Protein AF-0000000076571514 (afdb_homodimer)

Foldseek 3Di:
DDPLVVLVVLLVVLVVVDPFLVSSLVSSCVVPVCLLQDQAFAPVQDDPPDPPPVPPPRCLPRVSLVDPDPSSQWHPWAWQDDDLFWTWTWTQGRVHLFIWIKIKGDAPVRHDVPDDGSQLLVVQQCVVQVPDDDPQAWHWDDWDDDPRMIMTTTHDALQAFQVCQQPVPDSDPDAVPPPPPPCPPDDDPPPVPPPPPVPVQGDAFDPQLLLQLLVSVLVRLCCQCQVPQKFLLADARNQKGKHFAPPPNLRNDRDPVSSVVVNVVLSVLRRDPHVPRMHIHGHRSSLMDHQQPDDDDPSRYDLLQAEQQPQVDHSNLNRSLSRLSSVLVRSCVNLRHDDHPVQSVCCHVPVAGDDCPSPDPLCCCSSRPPSRPLSNVVSVCSPVDCVSPNPVCVVCVSVVSPPVVD/DDPLVVLVVLLVVLVVVDPALVSSLVSSCVVPVCLLQDQAFAPVQDDPPDPCPVPPPRCLPRVSLVDPDPSSQWHPWAWQDDDLFWTWTWTQGRVHLFIWIKIKGDAPVRDDVPDPGSQLLVVQQCVVQVPDDDPQAWHWDDWDDDPRMIMTTTHDALQAFQVCQQPVPDSDPDAVPPPPPPCPPDDDPPPVPPPPPVPVQGDAFDPQLLLQLLVSVLVRLCCQCQVPQKFLLADARNQKGKHFPPPVNLRNDRDPVSSVVVNVVLSVLRRDPHVPRMHIHGHRSSLMDHQQPDDDDPSRYDLLQAEQQPQPDHSNLNRSLSRLSSVLVRSCVNLRHDDHPVQSVCCHVVVAGDDCPSPDPLCCCSSRPVSNPLSNVVSVCSPVDCVSPNPVCVVCVSVVSPPVVD

Structure (mmCIF, N/CA/C/O backbone):
data_AF-0000000076571514-model_v1
#
loop_
_entity.id
_entity.type
_entity.pdbx_description
1 polymer 'Protein kinase domain-containing protein'
#
loop_
_atom_site.group_PDB
_atom_site.id
_atom_site.type_symbol
_atom_site.label_atom_id
_atom_site.label_alt_id
_atom_site.label_comp_id
_atom_site.label_asym_id
_atom_site.label_entity_id
_atom_site.label_seq_id
_atom_site.pdbx_PDB_ins_code
_atom_site.Cartn_x
_atom_site.Cartn_y
_atom_site.Cartn_z
_atom_site.occupancy
_atom_site.B_iso_or_equiv
_atom_site.auth_seq_id
_atom_site.auth_comp_id
_atom_site.auth_asym_id
_atom_site.auth_atom_id
_atom_site.pdbx_PDB_model_num
ATOM 1 N N . MET A 1 1 ? -34.25 -0.589 -26.609 1 27.48 1 MET A N 1
ATOM 2 C CA . MET A 1 1 ? -32.812 -0.381 -26.594 1 27.48 1 MET A CA 1
ATOM 3 C C . MET A 1 1 ? -32.25 -0.676 -25.219 1 27.48 1 MET A C 1
ATOM 5 O O . MET A 1 1 ? -32.688 -0.116 -24.219 1 27.48 1 MET A O 1
ATOM 9 N N . SER A 1 2 ? -31.656 -1.747 -25.094 1 34.41 2 SER A N 1
ATOM 10 C CA . SER A 1 2 ? -31.25 -2.209 -23.781 1 34.41 2 SER A CA 1
ATOM 11 C C . SER A 1 2 ? -30.234 -1.254 -23.141 1 34.41 2 SER A C 1
ATOM 13 O O . SER A 1 2 ? -29.578 -0.482 -23.844 1 34.41 2 SER A O 1
ATOM 15 N N . LEU A 1 3 ? -30.328 -1.169 -21.859 1 40.06 3 LEU A N 1
ATOM 16 C CA . LEU A 1 3 ? -29.453 -0.276 -21.125 1 40.06 3 LEU A CA 1
ATOM 17 C C . LEU A 1 3 ? -28.016 -0.362 -21.656 1 40.06 3 LEU A C 1
ATOM 19 O O . LEU A 1 3 ? -27.328 0.652 -21.734 1 40.06 3 LEU A O 1
ATOM 23 N N . ASP A 1 4 ? -27.734 -1.511 -22.078 1 45.38 4 ASP A N 1
ATOM 24 C CA . ASP A 1 4 ? -26.406 -1.783 -22.594 1 45.38 4 ASP A CA 1
ATOM 25 C C . ASP A 1 4 ? -26.172 -1.08 -23.922 1 45.38 4 ASP A C 1
ATOM 27 O O . ASP A 1 4 ? -25.094 -0.529 -24.156 1 45.38 4 ASP A O 1
ATOM 31 N N . GLU A 1 5 ? -27.188 -1.174 -24.75 1 44.91 5 GLU A N 1
ATOM 32 C CA . GLU A 1 5 ? -27.109 -0.557 -26.078 1 44.91 5 GLU A CA 1
ATOM 33 C C . GLU A 1 5 ? -27.062 0.965 -25.969 1 44.91 5 GLU A C 1
ATOM 35 O O . GLU A 1 5 ? -26.312 1.618 -26.703 1 44.91 5 GLU A O 1
ATOM 40 N N . PHE A 1 6 ? -27.938 1.432 -25.156 1 40.62 6 PHE A N 1
ATOM 41 C CA . PHE A 1 6 ? -27.969 2.873 -24.953 1 40.62 6 PHE A CA 1
ATOM 42 C C . PHE A 1 6 ? -26.625 3.369 -24.422 1 40.62 6 PHE A C 1
ATOM 44 O O . PHE A 1 6 ? -26.109 4.398 -24.875 1 40.62 6 PHE A O 1
ATOM 51 N N . ASN A 1 7 ? -26.094 2.564 -23.578 1 49.84 7 ASN A N 1
ATOM 52 C CA . ASN A 1 7 ? -24.844 2.961 -22.969 1 49.84 7 ASN A CA 1
ATOM 53 C C . ASN A 1 7 ? -23.703 2.963 -23.984 1 49.84 7 ASN A C 1
ATOM 55 O O . ASN A 1 7 ? -22.859 3.869 -23.969 1 49.84 7 ASN A O 1
ATOM 59 N N . GLU A 1 8 ? -23.922 2.07 -24.922 1 48.97 8 GLU A N 1
ATOM 60 C CA . GLU A 1 8 ? -22.859 2.006 -25.922 1 48.97 8 GLU A CA 1
ATOM 61 C C . GLU A 1 8 ? -22.953 3.166 -26.906 1 48.97 8 GLU A C 1
ATOM 63 O O . GLU A 1 8 ? -21.938 3.734 -27.297 1 48.97 8 GLU A O 1
ATOM 68 N N . LYS A 1 9 ? -24.188 3.414 -27.406 1 47.12 9 LYS A N 1
ATOM 69 C CA . LYS A 1 9 ? -24.375 4.52 -28.344 1 47.12 9 LYS A CA 1
ATOM 70 C C . LYS A 1 9 ? -23.984 5.852 -27.703 1 47.12 9 LYS A C 1
ATOM 72 O O . LYS A 1 9 ? -23.344 6.684 -28.344 1 47.12 9 LYS A O 1
ATOM 77 N N . ALA A 1 10 ? -24.5 5.988 -26.547 1 46.34 10 ALA A N 1
ATOM 78 C CA . ALA A 1 10 ? -24.172 7.219 -25.828 1 46.34 10 ALA A CA 1
ATOM 79 C C . ALA A 1 10 ? -22.672 7.32 -25.594 1 46.34 10 ALA A C 1
ATOM 81 O O . ALA A 1 10 ? -22.078 8.391 -25.75 1 46.34 10 ALA A O 1
ATOM 82 N N . PHE A 1 11 ? -22.141 6.207 -25.375 1 45.91 11 PHE A N 1
ATOM 83 C CA . PHE A 1 11 ? -20.688 6.199 -25.172 1 45.91 11 PHE A CA 1
ATOM 84 C C . PHE A 1 11 ? -19.969 6.602 -26.453 1 45.91 11 PHE A C 1
ATOM 86 O O . PHE A 1 11 ? -19.031 7.414 -26.422 1 45.91 11 PHE A O 1
ATOM 93 N N . SER A 1 12 ? -20.375 5.945 -27.438 1 47.66 12 SER A N 1
ATOM 94 C CA . SER A 1 12 ? -19.734 6.258 -28.719 1 47.66 12 SER A CA 1
ATOM 95 C C . SER A 1 12 ? -19.906 7.734 -29.062 1 47.66 12 SER A C 1
ATOM 97 O O . SER A 1 12 ? -18.953 8.383 -29.5 1 47.66 12 SER A O 1
ATOM 99 N N . ALA A 1 13 ? -21.078 8.188 -28.891 1 43.62 13 ALA A N 1
ATOM 100 C CA . ALA A 1 13 ? -21.359 9.586 -29.219 1 43.62 13 ALA A CA 1
ATOM 101 C C . ALA A 1 13 ? -20.547 10.523 -28.328 1 43.62 13 ALA A C 1
ATOM 103 O O . ALA A 1 13 ? -19.969 11.508 -28.797 1 43.62 13 ALA A O 1
ATOM 104 N N . ILE A 1 14 ? -20.469 10.195 -27.141 1 43.81 14 ILE A N 1
ATOM 105 C CA . ILE A 1 14 ? -19.781 11.055 -26.188 1 43.81 14 ILE A CA 1
ATOM 106 C C . ILE A 1 14 ? -18.281 10.992 -26.422 1 43.81 14 ILE A C 1
ATOM 108 O O . ILE A 1 14 ? -17.594 12.016 -26.391 1 43.81 14 ILE A O 1
ATOM 112 N N . SER A 1 15 ? -17.828 9.812 -26.703 1 47.56 15 SER A N 1
ATOM 113 C CA . SER A 1 15 ? -16.391 9.641 -26.938 1 47.56 15 SER A CA 1
ATOM 114 C C . SER A 1 15 ? -15.93 10.445 -28.156 1 47.56 15 SER A C 1
ATOM 116 O O . SER A 1 15 ? -14.82 10.977 -28.172 1 47.56 15 SER A O 1
ATOM 118 N N . GLN A 1 16 ? -16.828 10.555 -29.047 1 44.78 16 GLN A N 1
ATOM 119 C CA . GLN A 1 16 ? -16.516 11.312 -30.25 1 44.78 16 GLN A CA 1
ATOM 120 C C . GLN A 1 16 ? -16.516 12.812 -29.969 1 44.78 16 GLN A C 1
ATOM 122 O O . GLN A 1 16 ? -15.867 13.586 -30.688 1 44.78 16 GLN A O 1
ATOM 127 N N . GLN A 1 17 ? -17.25 13.109 -28.938 1 38.81 17 GLN A N 1
ATOM 128 C CA . GLN A 1 17 ? -17.453 14.531 -28.703 1 38.81 17 GLN A CA 1
ATOM 129 C C . GLN A 1 17 ? -16.562 15.031 -27.562 1 38.81 17 GLN A C 1
ATOM 131 O O . GLN A 1 17 ? -16.594 16.219 -27.219 1 38.81 17 GLN A O 1
ATOM 136 N N . THR A 1 18 ? -16.016 14.102 -26.969 1 43.91 18 THR A N 1
ATOM 137 C CA . THR A 1 18 ? -15.266 14.562 -25.812 1 43.91 18 THR A CA 1
ATOM 138 C C . THR A 1 18 ? -13.773 14.281 -25.984 1 43.91 18 THR A C 1
ATOM 140 O O . THR A 1 18 ? -13.398 13.211 -26.484 1 43.91 18 THR A O 1
ATOM 143 N N . VAL A 1 19 ? -13.062 15.25 -25.844 1 45.28 19 VAL A N 1
ATOM 144 C CA . VAL A 1 19 ? -11.609 15.141 -25.953 1 45.28 19 VAL A CA 1
ATOM 145 C C . VAL A 1 19 ? -11.039 14.555 -24.672 1 45.28 19 VAL A C 1
ATOM 147 O O . VAL A 1 19 ? -10.188 13.664 -24.703 1 45.28 19 VAL A O 1
ATOM 150 N N . SER A 1 20 ? -11.68 15.016 -23.562 1 58.53 20 SER A N 1
ATOM 151 C CA . SER A 1 20 ? -11.078 14.633 -22.297 1 58.53 20 SER A CA 1
ATOM 152 C C . SER A 1 20 ? -11.82 13.461 -21.656 1 58.53 20 SER A C 1
ATOM 154 O O . SER A 1 20 ? -13.047 13.359 -21.781 1 58.53 20 SER A O 1
ATOM 156 N N . SER A 1 21 ? -11.078 12.43 -21.297 1 63.69 21 SER A N 1
ATOM 157 C CA . SER A 1 21 ? -11.648 11.305 -20.578 1 63.69 21 SER A CA 1
ATOM 158 C C . SER A 1 21 ? -12.562 11.773 -19.438 1 63.69 21 SER A C 1
ATOM 160 O O . SER A 1 21 ? -13.609 11.18 -19.188 1 63.69 21 SER A O 1
ATOM 162 N N . VAL A 1 22 ? -12.258 12.852 -18.906 1 62.44 22 VAL A N 1
ATOM 163 C CA . VAL A 1 22 ? -13.039 13.398 -17.797 1 62.44 22 VAL A CA 1
ATOM 164 C C . VAL A 1 22 ? -14.406 13.852 -18.312 1 62.44 22 VAL A C 1
ATOM 166 O O . VAL A 1 22 ? -15.438 13.523 -17.734 1 62.44 22 VAL A O 1
ATOM 169 N N . GLU A 1 23 ? -14.414 14.586 -19.375 1 64.75 23 GLU A N 1
ATOM 170 C CA . GLU A 1 23 ? -15.664 15.07 -19.953 1 64.75 23 GLU A CA 1
ATOM 171 C C . GLU A 1 23 ? -16.578 13.914 -20.359 1 64.75 23 GLU A C 1
ATOM 173 O O . GLU A 1 23 ? -17.797 13.977 -20.188 1 64.75 23 GLU A O 1
ATOM 178 N N . ARG A 1 24 ? -15.93 12.922 -20.844 1 65.56 24 ARG A N 1
ATOM 179 C CA . ARG A 1 24 ? -16.688 11.734 -21.25 1 65.56 24 ARG A CA 1
ATOM 180 C C . ARG A 1 24 ? -17.406 11.102 -20.062 1 65.56 24 ARG A C 1
ATOM 182 O O . ARG A 1 24 ? -18.594 10.797 -20.156 1 65.56 24 ARG A O 1
ATOM 189 N N . VAL A 1 25 ? -16.719 10.977 -19.047 1 66.69 25 VAL A N 1
ATOM 190 C CA . VAL A 1 25 ? -17.281 10.352 -17.859 1 66.69 25 VAL A CA 1
ATOM 191 C C . VAL A 1 25 ? -18.391 11.234 -17.297 1 66.69 25 VAL A C 1
ATOM 193 O O . VAL A 1 25 ? -19.453 10.734 -16.891 1 66.69 25 VAL A O 1
ATOM 196 N N . LEU A 1 26 ? -18.156 12.492 -17.312 1 67.88 26 LEU A N 1
ATOM 197 C CA . LEU A 1 26 ? -19.156 13.406 -16.766 1 67.88 26 LEU A CA 1
ATOM 198 C C . LEU A 1 26 ? -20.422 13.398 -17.609 1 67.88 26 LEU A C 1
ATOM 200 O O . LEU A 1 26 ? -21.531 13.469 -17.078 1 67.88 26 LEU A O 1
ATOM 204 N N . ARG A 1 27 ? -20.297 13.344 -18.859 1 66.94 27 ARG A N 1
ATOM 205 C CA . ARG A 1 27 ? -21.453 13.289 -19.75 1 66.94 27 ARG A CA 1
ATOM 206 C C . ARG A 1 27 ? -22.25 12 -19.531 1 66.94 27 ARG A C 1
ATOM 208 O O . ARG A 1 27 ? -23.469 12.008 -19.562 1 66.94 27 ARG A O 1
ATOM 215 N N . TYR A 1 28 ? -21.484 11.039 -19.328 1 66.69 28 TYR A N 1
ATOM 216 C CA . TYR A 1 28 ? -22.141 9.773 -19.047 1 66.69 28 TYR A CA 1
ATOM 217 C C . TYR A 1 28 ? -22.891 9.836 -17.719 1 66.69 28 TYR A C 1
ATOM 219 O O . TYR A 1 28 ? -24 9.289 -17.594 1 66.69 28 TYR A O 1
ATOM 227 N N . ALA A 1 29 ? -22.281 10.383 -16.781 1 70.31 29 ALA A N 1
ATOM 228 C CA . ALA A 1 29 ? -22.891 10.516 -15.461 1 70.31 29 ALA A CA 1
ATOM 229 C C . ALA A 1 29 ? -24.219 11.266 -15.547 1 70.31 29 ALA A C 1
ATOM 231 O O . ALA A 1 29 ? -25.125 11.016 -14.758 1 70.31 29 ALA A O 1
ATOM 232 N N . GLU A 1 30 ? -24.312 12.109 -16.484 1 67.38 30 GLU A N 1
ATOM 233 C CA . GLU A 1 30 ? -25.562 12.859 -16.672 1 67.38 30 GLU A CA 1
ATOM 234 C C . GLU A 1 30 ? -26.656 11.977 -17.266 1 67.38 30 GLU A C 1
ATOM 236 O O . GLU A 1 30 ? -27.828 12.133 -16.922 1 67.38 30 GLU A O 1
ATOM 241 N N . ILE A 1 31 ? -26.234 11.07 -18.062 1 64.81 31 ILE A N 1
ATOM 242 C CA . ILE A 1 31 ? -27.188 10.227 -18.766 1 64.81 31 ILE A CA 1
ATOM 243 C C . ILE A 1 31 ? -27.625 9.07 -17.859 1 64.81 31 ILE A C 1
ATOM 245 O O . ILE A 1 31 ? -28.766 8.617 -17.922 1 64.81 31 ILE A O 1
ATOM 249 N N . TYR A 1 32 ? -26.703 8.578 -17.078 1 68.94 32 TYR A N 1
ATOM 250 C CA . TYR A 1 32 ? -26.969 7.43 -16.219 1 68.94 32 TYR A CA 1
ATOM 251 C C . TYR A 1 32 ? -26.453 7.68 -14.797 1 68.94 32 TYR A C 1
ATOM 253 O O . TYR A 1 32 ? -25.562 6.977 -14.312 1 68.94 32 TYR A O 1
ATOM 261 N N . PRO A 1 33 ? -27.156 8.57 -14.109 1 67.25 33 PRO A N 1
ATOM 262 C CA . PRO A 1 33 ? -26.688 8.969 -12.781 1 67.25 33 PRO A CA 1
ATOM 263 C C . PRO A 1 33 ? -26.734 7.828 -11.773 1 67.25 33 PRO A C 1
ATOM 265 O O . PRO A 1 33 ? -25.875 7.734 -10.898 1 67.25 33 PRO A O 1
ATOM 268 N N . GLU A 1 34 ? -27.641 6.906 -11.953 1 67.75 34 GLU A N 1
ATOM 269 C CA . GLU A 1 34 ? -27.766 5.828 -10.977 1 67.75 34 GLU A CA 1
ATOM 270 C C . GLU A 1 34 ? -26.578 4.875 -11.039 1 67.75 34 GLU A C 1
ATOM 272 O O . GLU A 1 34 ? -26.094 4.418 -10.008 1 67.75 34 GLU A O 1
ATOM 277 N N . GLY A 1 35 ? -26.203 4.617 -12.242 1 67.81 35 GLY A N 1
ATOM 278 C CA . GLY A 1 35 ? -25.062 3.734 -12.391 1 67.81 35 GLY A CA 1
ATOM 279 C C . GLY A 1 35 ? -23.766 4.344 -11.883 1 67.81 35 GLY A C 1
ATOM 280 O O . GLY A 1 35 ? -22.938 3.652 -11.289 1 67.81 35 GLY A O 1
ATOM 281 N N . PHE A 1 36 ? -23.75 5.562 -12.078 1 68.38 36 PHE A N 1
ATOM 282 C CA . PHE A 1 36 ? -22.547 6.27 -11.688 1 68.38 36 PHE A CA 1
ATOM 283 C C . PHE A 1 36 ? -22.453 6.406 -10.172 1 68.38 36 PHE A C 1
ATOM 285 O O . PHE A 1 36 ? -21.359 6.387 -9.602 1 68.38 36 PHE A O 1
ATOM 292 N N . ARG A 1 37 ? -23.641 6.418 -9.57 1 65.81 37 ARG A N 1
ATOM 293 C CA . ARG A 1 37 ? -23.672 6.648 -8.133 1 65.81 37 ARG A CA 1
ATOM 294 C C . ARG A 1 37 ? -23.75 5.328 -7.367 1 65.81 37 ARG A C 1
ATOM 296 O O . ARG A 1 37 ? -23.703 5.316 -6.133 1 65.81 37 ARG A O 1
ATOM 303 N N . ALA A 1 38 ? -23.859 4.285 -8.172 1 70.25 38 ALA A N 1
ATOM 304 C CA . ALA A 1 38 ? -23.953 2.99 -7.504 1 70.25 38 ALA A CA 1
ATOM 305 C C . ALA A 1 38 ? -22.734 2.727 -6.633 1 70.25 38 ALA A C 1
ATOM 307 O O . ALA A 1 38 ? -21.594 3.012 -7.039 1 70.25 38 ALA A O 1
ATOM 308 N N . GLN A 1 39 ? -23.094 2.314 -5.465 1 69.81 39 GLN A N 1
ATOM 309 C CA . GLN A 1 39 ? -22.016 2.078 -4.508 1 69.81 39 GLN A CA 1
ATOM 310 C C . GLN A 1 39 ? -21.281 0.776 -4.816 1 69.81 39 GLN A C 1
ATOM 312 O O . GLN A 1 39 ? -21.891 -0.293 -4.852 1 69.81 39 GLN A O 1
ATOM 317 N N . ALA A 1 40 ? -20.062 0.967 -5.164 1 78.88 40 ALA A N 1
ATOM 318 C CA . ALA A 1 40 ? -19.203 -0.207 -5.344 1 78.88 40 ALA A CA 1
ATOM 319 C C . ALA A 1 40 ? -18.984 -0.931 -4.02 1 78.88 40 ALA A C 1
ATOM 321 O O . ALA A 1 40 ? -18.906 -0.297 -2.965 1 78.88 40 ALA A O 1
ATOM 322 N N . THR A 1 41 ? -19.031 -2.258 -4.066 1 81.94 41 THR A N 1
ATOM 323 C CA . THR A 1 41 ? -18.828 -3.062 -2.867 1 81.94 41 THR A CA 1
ATOM 324 C C . THR A 1 41 ? -17.641 -3.998 -3.037 1 81.94 41 THR A C 1
ATOM 326 O O . THR A 1 41 ? -17.141 -4.184 -4.152 1 81.94 41 THR A O 1
ATOM 329 N N . ASN A 1 42 ? -17.203 -4.383 -1.937 1 87.44 42 ASN A N 1
ATOM 330 C CA . ASN A 1 42 ? -16.203 -5.445 -1.92 1 87.44 42 ASN A CA 1
ATOM 331 C C . ASN A 1 42 ? -16.797 -6.781 -1.498 1 87.44 42 ASN A C 1
ATOM 333 O O . ASN A 1 42 ? -17.359 -6.895 -0.407 1 87.44 42 ASN A O 1
ATOM 337 N N . ARG A 1 43 ? -16.641 -7.73 -2.291 1 84.81 43 ARG A N 1
ATOM 338 C CA . ARG A 1 43 ? -17.359 -8.984 -2.086 1 84.81 43 ARG A CA 1
ATOM 339 C C . ARG A 1 43 ? -16.828 -9.734 -0.874 1 84.81 43 ARG A C 1
ATOM 341 O O . ARG A 1 43 ? -17.5 -10.617 -0.336 1 84.81 43 ARG A O 1
ATOM 348 N N . PHE A 1 44 ? -15.68 -9.5 -0.466 1 86.56 44 PHE A N 1
ATOM 349 C CA . PHE A 1 44 ? -15.086 -10.234 0.65 1 86.56 44 PHE A CA 1
ATOM 350 C C . PHE A 1 44 ? -15.367 -9.523 1.971 1 86.56 44 PHE A C 1
ATOM 352 O O . PHE A 1 44 ? -15.117 -10.078 3.043 1 86.56 44 PHE A O 1
ATOM 359 N N . VAL A 1 45 ? -15.797 -8.328 1.924 1 80.31 45 VAL A N 1
ATOM 360 C CA . VAL A 1 45 ? -16.125 -7.582 3.137 1 80.31 45 VAL A CA 1
ATOM 361 C C . VAL A 1 45 ? -17.625 -7.52 3.324 1 80.31 45 VAL A C 1
ATOM 363 O O . VAL A 1 45 ? -18.125 -7.625 4.445 1 80.31 45 VAL A O 1
ATOM 366 N N . SER A 1 46 ? -18.312 -7.168 2.246 1 69.75 46 SER A N 1
ATOM 367 C CA . SER A 1 46 ? -19.75 -6.949 2.303 1 69.75 46 SER A CA 1
ATOM 368 C C . SER A 1 46 ? -20.5 -8.242 2.623 1 69.75 46 SER A C 1
ATOM 370 O O . SER A 1 46 ? -20.141 -9.312 2.111 1 69.75 46 SER A O 1
ATOM 372 N N . LYS A 1 47 ? -21.031 -8.203 3.951 1 54.59 47 LYS A N 1
ATOM 373 C CA . LYS A 1 47 ? -21.875 -9.312 4.344 1 54.59 47 LYS A CA 1
ATOM 374 C C . LYS A 1 47 ? -22.984 -9.555 3.311 1 54.59 47 LYS A C 1
ATOM 376 O O . LYS A 1 47 ? -23.594 -8.609 2.828 1 54.59 47 LYS A O 1
ATOM 381 N N . SER A 1 48 ? -22.781 -10.609 2.461 1 42.66 48 SER A N 1
ATOM 382 C CA . SER A 1 48 ? -23.922 -10.945 1.604 1 42.66 48 SER A CA 1
ATOM 383 C C . SER A 1 48 ? -25.234 -10.906 2.379 1 42.66 48 SER A C 1
ATOM 385 O O . SER A 1 48 ? -25.391 -11.625 3.365 1 42.66 48 SER A O 1
ATOM 387 N N . SER A 1 49 ? -25.719 -9.734 2.67 1 37.78 49 SER A N 1
ATOM 388 C CA . SER A 1 49 ? -27.047 -9.938 3.258 1 37.78 49 SER A CA 1
ATOM 389 C C . SER A 1 49 ? -27.688 -11.227 2.756 1 37.78 49 SER A C 1
ATOM 391 O O . SER A 1 49 ? -26.984 -12.195 2.465 1 37.78 49 SER A O 1
ATOM 393 N N . ASN A 1 50 ? -29.125 -11.086 2.379 1 31.36 50 ASN A N 1
ATOM 394 C CA . ASN A 1 50 ? -30.156 -12.047 2.037 1 31.36 50 ASN A CA 1
ATOM 395 C C . ASN A 1 50 ? -29.859 -12.766 0.729 1 31.36 50 ASN A C 1
ATOM 397 O O . ASN A 1 50 ? -29.938 -12.18 -0.348 1 31.36 50 ASN A O 1
ATOM 401 N N . GLY A 1 51 ? -29.266 -13.922 0.603 1 34.44 51 GLY A N 1
ATOM 402 C CA . GLY A 1 51 ? -29.297 -15.016 -0.358 1 34.44 51 GLY A CA 1
ATOM 403 C C . GLY A 1 51 ? -29.125 -14.555 -1.792 1 34.44 51 GLY A C 1
ATOM 404 O O . GLY A 1 51 ? -29.281 -15.344 -2.727 1 34.44 51 GLY A O 1
ATOM 405 N N . ILE A 1 52 ? -29.578 -13.352 -2.154 1 34.91 52 ILE A N 1
ATOM 406 C CA . ILE A 1 52 ? -29.641 -13.102 -3.592 1 34.91 52 ILE A CA 1
ATOM 407 C C . ILE A 1 52 ? -28.234 -12.977 -4.168 1 34.91 52 ILE A C 1
ATOM 409 O O . ILE A 1 52 ? -27.5 -12.047 -3.82 1 34.91 52 ILE A O 1
ATOM 413 N N . GLU A 1 53 ? -27.469 -13.969 -4.434 1 39.19 53 GLU A N 1
ATOM 414 C CA . GLU A 1 53 ? -26.359 -14.102 -5.371 1 39.19 53 GLU A CA 1
ATOM 415 C C . GLU A 1 53 ? -26.5 -13.125 -6.535 1 39.19 53 GLU A C 1
ATOM 417 O O . GLU A 1 53 ? -27.281 -13.367 -7.465 1 39.19 53 GLU A O 1
ATOM 422 N N . THR A 1 54 ? -26.844 -11.945 -6.484 1 36.94 54 THR A N 1
ATOM 423 C CA . THR A 1 54 ? -26.953 -11.297 -7.785 1 36.94 54 THR A CA 1
ATOM 424 C C . THR A 1 54 ? -25.688 -11.531 -8.609 1 36.94 54 THR A C 1
ATOM 426 O O . THR A 1 54 ? -24.594 -11.117 -8.219 1 36.94 54 THR A O 1
ATOM 429 N N . ASP A 1 55 ? -25.453 -12.648 -9.273 1 38.06 55 ASP A N 1
ATOM 430 C CA . ASP A 1 55 ? -24.641 -13.039 -10.422 1 38.06 55 ASP A CA 1
ATOM 431 C C . ASP A 1 55 ? -24.359 -11.836 -11.32 1 38.06 55 ASP A C 1
ATOM 433 O O . ASP A 1 55 ? -23.859 -12 -12.438 1 38.06 55 ASP A O 1
ATOM 437 N N . GLU A 1 56 ? -25.109 -10.844 -11.383 1 41.53 56 GLU A N 1
ATOM 438 C CA . GLU A 1 56 ? -24.875 -9.891 -12.461 1 41.53 56 GLU A CA 1
ATOM 439 C C . GLU A 1 56 ? -23.531 -9.203 -12.297 1 41.53 56 GLU A C 1
ATOM 441 O O . GLU A 1 56 ? -23.203 -8.695 -11.227 1 41.53 56 GLU A O 1
ATOM 446 N N . ALA A 1 57 ? -22.531 -9.766 -13.047 1 46.25 57 ALA A N 1
ATOM 447 C CA . ALA A 1 57 ? -21.297 -9 -13.258 1 46.25 57 ALA A CA 1
ATOM 448 C C . ALA A 1 57 ? -21.547 -7.508 -13.047 1 46.25 57 ALA A C 1
ATOM 450 O O . ALA A 1 57 ? -22.453 -6.93 -13.656 1 46.25 57 ALA A O 1
ATOM 451 N N . PRO A 1 58 ? -21.141 -6.918 -11.969 1 51.41 58 PRO A N 1
ATOM 452 C CA . PRO A 1 58 ? -21.406 -5.512 -11.664 1 51.41 58 PRO A CA 1
ATOM 453 C C . PRO A 1 58 ? -21.234 -4.598 -12.875 1 51.41 58 PRO A C 1
ATOM 455 O O . PRO A 1 58 ? -20.516 -4.945 -13.812 1 51.41 58 PRO A O 1
ATOM 458 N N . ASP A 1 59 ? -22.172 -3.756 -13.305 1 62 59 ASP A N 1
ATOM 459 C CA . ASP A 1 59 ? -22.25 -2.582 -14.164 1 62 59 ASP A CA 1
ATOM 460 C C . ASP A 1 59 ? -20.891 -1.862 -14.227 1 62 59 ASP A C 1
ATOM 462 O O . ASP A 1 59 ? -20.734 -0.918 -15 1 62 59 ASP A O 1
ATOM 466 N N . ILE A 1 60 ? -19.891 -2.611 -13.672 1 63.91 60 ILE A N 1
ATOM 467 C CA . ILE A 1 60 ? -18.625 -1.893 -13.594 1 63.91 60 ILE A CA 1
ATOM 468 C C . ILE A 1 60 ? -17.859 -2.053 -14.906 1 63.91 60 ILE A C 1
ATOM 470 O O . ILE A 1 60 ? -16.953 -1.269 -15.211 1 63.91 60 ILE A O 1
ATOM 474 N N . PHE A 1 61 ? -18.312 -3.049 -15.672 1 65.5 61 PHE A N 1
ATOM 475 C CA . PHE A 1 61 ? -17.562 -3.264 -16.922 1 65.5 61 PHE A CA 1
ATOM 476 C C . PHE A 1 61 ? -18.203 -2.473 -18.062 1 65.5 61 PHE A C 1
ATOM 478 O O . PHE A 1 61 ? -17.781 -2.602 -19.203 1 65.5 61 PHE A O 1
ATOM 485 N N . SER A 1 62 ? -19.062 -1.699 -17.578 1 67 62 SER A N 1
ATOM 486 C CA . SER A 1 62 ? -19.625 -0.794 -18.562 1 67 62 SER A CA 1
ATOM 487 C C . SER A 1 62 ? -18.547 0.1 -19.172 1 67 62 SER A C 1
ATOM 489 O O . SER A 1 62 ? -17.656 0.563 -18.484 1 67 62 SER A O 1
ATOM 491 N N . PRO A 1 63 ? -18.578 0.212 -20.391 1 64.81 63 PRO A N 1
ATOM 492 C CA . PRO A 1 63 ? -17.594 1.062 -21.078 1 64.81 63 PRO A CA 1
ATOM 493 C C . PRO A 1 63 ? -17.5 2.459 -20.469 1 64.81 63 PRO A C 1
ATOM 495 O O . PRO A 1 63 ? -16.5 3.146 -20.641 1 64.81 63 PRO A O 1
ATOM 498 N N . MET A 1 64 ? -18.516 2.811 -19.766 1 63.91 64 MET A N 1
ATOM 499 C CA . MET A 1 64 ? -18.547 4.133 -19.156 1 63.91 64 MET A CA 1
ATOM 500 C C . MET A 1 64 ? -17.422 4.273 -18.125 1 63.91 64 MET A C 1
ATOM 502 O O . MET A 1 64 ? -16.891 5.367 -17.938 1 63.91 64 MET A O 1
ATOM 506 N N . PHE A 1 65 ? -17.094 3.16 -17.641 1 68.5 65 PHE A N 1
ATOM 507 C CA . PHE A 1 65 ? -16.109 3.203 -16.578 1 68.5 65 PHE A CA 1
ATOM 508 C C . PHE A 1 65 ? -14.719 2.832 -17.094 1 68.5 65 PHE A C 1
ATOM 510 O O . PHE A 1 65 ? -13.758 2.75 -16.328 1 68.5 65 PHE A O 1
ATOM 517 N N . ASN A 1 66 ? -14.641 2.773 -18.375 1 67.81 66 ASN A N 1
ATOM 518 C CA . ASN A 1 66 ? -13.383 2.41 -19.016 1 67.81 66 ASN A CA 1
ATOM 519 C C . ASN A 1 66 ? -12.445 3.611 -19.125 1 67.81 66 ASN A C 1
ATOM 521 O O . ASN A 1 66 ? -12.039 3.975 -20.234 1 67.81 66 ASN A O 1
ATOM 525 N N . SER A 1 67 ? -12.211 4.316 -18.031 1 73.56 67 SER A N 1
ATOM 526 C CA . SER A 1 67 ? -11.359 5.496 -17.969 1 73.56 67 SER A CA 1
ATOM 527 C C . SER A 1 67 ? -10.547 5.523 -16.688 1 73.56 67 SER A C 1
ATOM 529 O O . SER A 1 67 ? -11.102 5.387 -15.594 1 73.56 67 SER A O 1
ATOM 531 N N . PRO A 1 68 ? -9.297 5.695 -16.844 1 80.75 68 PRO A N 1
ATOM 532 C CA . PRO A 1 68 ? -8.438 5.656 -15.672 1 80.75 68 PRO A CA 1
ATOM 533 C C . PRO A 1 68 ? -8.422 6.977 -14.906 1 80.75 68 PRO A C 1
ATOM 535 O O . PRO A 1 68 ? -7.723 7.105 -13.898 1 80.75 68 PRO A O 1
ATOM 538 N N . CYS A 1 69 ? -9.211 7.93 -15.289 1 80.81 69 CYS A N 1
ATOM 539 C CA . CYS A 1 69 ? -9.227 9.203 -14.586 1 80.81 69 CYS A CA 1
ATOM 540 C C . CYS A 1 69 ? -9.945 9.078 -13.242 1 80.81 69 CYS A C 1
ATOM 542 O O . CYS A 1 69 ? -10.602 8.07 -12.984 1 80.81 69 CYS A O 1
ATOM 544 N N . ALA A 1 70 ? -9.758 10.07 -12.438 1 82.62 70 ALA A N 1
ATOM 545 C CA . ALA A 1 70 ? -10.289 10.047 -11.078 1 82.62 70 ALA A CA 1
ATOM 546 C C . ALA A 1 70 ? -11.805 9.844 -11.078 1 82.62 70 ALA A C 1
ATOM 548 O O . ALA A 1 70 ? -12.32 8.977 -10.367 1 82.62 70 ALA A O 1
ATOM 549 N N . VAL A 1 71 ? -12.5 10.555 -11.891 1 77.38 71 VAL A N 1
ATOM 550 C CA . VAL A 1 71 ? -13.961 10.492 -11.883 1 77.38 71 VAL A CA 1
ATOM 551 C C . VAL A 1 71 ? -14.43 9.156 -12.438 1 77.38 71 VAL A C 1
ATOM 553 O O . VAL A 1 71 ? -15.523 8.695 -12.125 1 77.38 71 VAL A O 1
ATOM 556 N N . GLY A 1 72 ? -13.617 8.594 -13.227 1 80.69 72 GLY A N 1
ATOM 557 C CA . GLY A 1 72 ? -13.938 7.27 -13.742 1 80.69 72 GLY A CA 1
ATOM 558 C C . GLY A 1 72 ? -13.656 6.16 -12.734 1 80.69 72 GLY A C 1
ATOM 559 O O . GLY A 1 72 ? -14.406 5.18 -12.672 1 80.69 72 GLY A O 1
ATOM 560 N N . SER A 1 73 ? -12.648 6.336 -12 1 88.88 73 SER A N 1
ATOM 561 C CA . SER A 1 73 ? -12.164 5.277 -11.125 1 88.88 73 SER A CA 1
ATOM 562 C C . SER A 1 73 ? -12.852 5.336 -9.766 1 88.88 73 SER A C 1
ATOM 564 O O . SER A 1 73 ? -12.82 4.363 -9.008 1 88.88 73 SER A O 1
ATOM 566 N N . TYR A 1 74 ? -13.422 6.473 -9.422 1 87.94 74 TYR A N 1
ATOM 567 C CA . TYR A 1 74 ? -14.008 6.637 -8.094 1 87.94 74 TYR A CA 1
ATOM 568 C C . TYR A 1 74 ? -15.477 7.039 -8.188 1 87.94 74 TYR A C 1
ATOM 570 O O . TYR A 1 74 ? -15.852 7.824 -9.062 1 87.94 74 TYR A O 1
ATOM 578 N N . SER A 1 75 ? -16.156 6.445 -7.23 1 79.69 75 SER A N 1
ATOM 579 C CA . SER A 1 75 ? -17.531 6.883 -7.012 1 79.69 75 SER A CA 1
ATOM 580 C C . SER A 1 75 ? -17.656 7.715 -5.742 1 79.69 75 SER A C 1
ATOM 582 O O . SER A 1 75 ? -16.828 7.594 -4.832 1 79.69 75 SER A O 1
ATOM 584 N N . PHE A 1 76 ? -18.578 8.656 -5.602 1 76.31 76 PHE A N 1
ATOM 585 C CA . PHE A 1 76 ? -18.875 9.406 -4.383 1 76.31 76 PHE A CA 1
ATOM 586 C C . PHE A 1 76 ? -17.703 10.305 -4 1 76.31 76 PHE A C 1
ATOM 588 O O . PHE A 1 76 ? -17.234 10.273 -2.861 1 76.31 76 PHE A O 1
ATOM 595 N N . LEU A 1 77 ? -17.203 11.008 -4.91 1 80.94 77 LEU A N 1
ATOM 596 C CA . LEU A 1 77 ? -16.109 11.922 -4.57 1 80.94 77 LEU A CA 1
ATOM 597 C C . LEU A 1 77 ? -16.641 13.125 -3.785 1 80.94 77 LEU A C 1
ATOM 599 O O . LEU A 1 77 ? -17.391 13.938 -4.324 1 80.94 77 LEU A O 1
ATOM 603 N N . THR A 1 78 ? -16.297 13.156 -2.508 1 85 78 THR A N 1
ATOM 604 C CA . THR A 1 78 ? -16.703 14.25 -1.636 1 85 78 THR A CA 1
ATOM 605 C C . THR A 1 78 ? -15.477 15.008 -1.109 1 85 78 THR A C 1
ATOM 607 O O . THR A 1 78 ? -14.508 14.391 -0.666 1 85 78 THR A O 1
ATOM 610 N N . GLU A 1 79 ? -15.594 16.328 -1.13 1 87.94 79 GLU A N 1
ATOM 611 C CA . GLU A 1 79 ? -14.492 17.141 -0.634 1 87.94 79 GLU A CA 1
ATOM 612 C C . GLU A 1 79 ? -14.406 17.078 0.889 1 87.94 79 GLU A C 1
ATOM 614 O O . GLU A 1 79 ? -15.406 17.266 1.581 1 87.94 79 GLU A O 1
ATOM 619 N N . LEU A 1 80 ? -13.266 16.797 1.389 1 84.69 80 LEU A N 1
ATOM 620 C CA . LEU A 1 80 ? -13.016 16.766 2.826 1 84.69 80 LEU A CA 1
ATOM 621 C C . LEU A 1 80 ? -12.406 18.062 3.305 1 84.69 80 LEU A C 1
ATOM 623 O O . LEU A 1 80 ? -12.758 18.562 4.379 1 84.69 80 LEU A O 1
ATOM 627 N N . SER A 1 81 ? -11.5 18.516 2.588 1 82.69 81 SER A N 1
ATOM 628 C CA . SER A 1 81 ? -10.812 19.75 2.963 1 82.69 81 SER A CA 1
ATOM 629 C C . SER A 1 81 ? -10.195 20.422 1.746 1 82.69 81 SER A C 1
ATOM 631 O O . SER A 1 81 ? -9.938 19.781 0.728 1 82.69 81 SER A O 1
ATOM 633 N N . ARG A 1 82 ? -10.016 21.719 1.928 1 82.75 82 ARG A N 1
ATOM 634 C CA . ARG A 1 82 ? -9.398 22.547 0.893 1 82.75 82 ARG A CA 1
ATOM 635 C C . ARG A 1 82 ? -8.414 23.531 1.497 1 82.75 82 ARG A C 1
ATOM 637 O O . ARG A 1 82 ? -8.742 24.234 2.459 1 82.75 82 ARG A O 1
ATOM 644 N N . THR A 1 83 ? -7.227 23.422 1.048 1 75.94 83 THR A N 1
ATOM 645 C CA . THR A 1 83 ? -6.211 24.391 1.436 1 75.94 83 THR A CA 1
ATOM 646 C C . THR A 1 83 ? -5.637 25.094 0.208 1 75.94 83 THR A C 1
ATOM 648 O O . THR A 1 83 ? -6.082 24.859 -0.915 1 75.94 83 THR A O 1
ATOM 651 N N . ARG A 1 84 ? -4.738 25.953 0.454 1 70.62 84 ARG A N 1
ATOM 652 C CA . ARG A 1 84 ? -4.074 26.656 -0.637 1 70.62 84 ARG A CA 1
ATOM 653 C C . ARG A 1 84 ? -3.244 25.703 -1.483 1 70.62 84 ARG A C 1
ATOM 655 O O . ARG A 1 84 ? -3.078 25.906 -2.688 1 70.62 84 ARG A O 1
ATOM 662 N N . LEU A 1 85 ? -2.852 24.672 -0.878 1 75.94 85 LEU A N 1
ATOM 663 C CA . LEU A 1 85 ? -1.896 23.781 -1.537 1 75.94 85 LEU A CA 1
ATOM 664 C C . LEU A 1 85 ? -2.611 22.625 -2.225 1 75.94 85 LEU A C 1
ATOM 666 O O . LEU A 1 85 ? -2.199 22.188 -3.301 1 75.94 85 LEU A O 1
ATOM 670 N N . ALA A 1 86 ? -3.727 22.203 -1.645 1 87.19 86 ALA A N 1
ATOM 671 C CA . ALA A 1 86 ? -4.312 20.969 -2.182 1 87.19 86 ALA A CA 1
ATOM 672 C C . ALA A 1 86 ? -5.785 20.859 -1.801 1 87.19 86 ALA A C 1
ATOM 674 O O . ALA A 1 86 ? -6.254 21.547 -0.89 1 87.19 86 ALA A O 1
ATOM 675 N N . ILE A 1 87 ? -6.469 20.125 -2.549 1 88 87 ILE A N 1
ATOM 676 C CA . ILE A 1 87 ? -7.824 19.688 -2.221 1 88 87 ILE A CA 1
ATOM 677 C C . ILE A 1 87 ? -7.82 18.203 -1.884 1 88 87 ILE A C 1
ATOM 679 O O . ILE A 1 87 ? -7.199 17.391 -2.588 1 88 87 ILE A O 1
ATOM 683 N N . VAL A 1 88 ? -8.469 17.859 -0.789 1 91 88 VAL A N 1
ATOM 684 C CA . VAL A 1 88 ? -8.547 16.469 -0.358 1 91 88 VAL A CA 1
ATOM 685 C C . VAL A 1 88 ? -9.969 15.953 -0.521 1 91 88 VAL A C 1
ATOM 687 O O . VAL A 1 88 ? -10.922 16.594 -0.069 1 91 88 VAL A O 1
ATOM 690 N N . TYR A 1 89 ? -10.109 14.797 -1.216 1 91.25 89 TYR A N 1
ATOM 691 C CA . TYR A 1 89 ? -11.406 14.172 -1.45 1 91.25 89 TYR A CA 1
ATOM 692 C C . TYR A 1 89 ? -11.492 12.812 -0.763 1 91.25 89 TYR A C 1
ATOM 694 O O . TYR A 1 89 ? -10.469 12.141 -0.567 1 91.25 89 TYR A O 1
ATOM 702 N N . LEU A 1 90 ? -12.688 12.523 -0.362 1 90.69 90 LEU A N 1
ATOM 703 C CA . LEU A 1 90 ? -13.039 11.141 -0.053 1 90.69 90 LEU A CA 1
ATOM 704 C C . LEU A 1 90 ? -13.719 10.469 -1.243 1 90.69 90 LEU A C 1
ATOM 706 O O . LEU A 1 90 ? -14.656 11.023 -1.817 1 90.69 90 LEU A O 1
ATOM 710 N N . GLY A 1 91 ? -13.18 9.344 -1.667 1 90.06 91 GLY A N 1
ATOM 711 C CA . GLY A 1 91 ? -13.758 8.617 -2.787 1 90.06 91 GLY A CA 1
ATOM 712 C C . GLY A 1 91 ? -13.797 7.121 -2.568 1 90.06 91 GLY A C 1
ATOM 713 O O . GLY A 1 91 ? -12.953 6.566 -1.863 1 90.06 91 GLY A O 1
ATOM 714 N N . ARG A 1 92 ? -14.797 6.527 -3.176 1 90.06 92 ARG A N 1
ATOM 715 C CA . ARG A 1 92 ? -14.883 5.07 -3.191 1 90.06 92 ARG A CA 1
ATOM 716 C C . ARG A 1 92 ? -14.414 4.508 -4.527 1 90.06 92 ARG A C 1
ATOM 718 O O . ARG A 1 92 ? -14.953 4.859 -5.578 1 90.06 92 ARG A O 1
ATOM 725 N N . HIS A 1 93 ? -13.461 3.691 -4.469 1 91.44 93 HIS A N 1
ATOM 726 C CA . HIS A 1 93 ? -12.898 3.104 -5.68 1 91.44 93 HIS A CA 1
ATOM 727 C C . HIS A 1 93 ? -13.859 2.092 -6.297 1 91.44 93 HIS A C 1
ATOM 729 O O . HIS A 1 93 ? -14.297 1.151 -5.625 1 91.44 93 HIS A O 1
ATOM 735 N N . ARG A 1 94 ? -14.125 2.225 -7.512 1 87.88 94 ARG A N 1
ATOM 736 C CA . ARG A 1 94 ? -15.203 1.474 -8.156 1 87.88 94 ARG A CA 1
ATOM 737 C C . ARG A 1 94 ? -14.859 -0.01 -8.234 1 87.88 94 ARG A C 1
ATOM 739 O O . ARG A 1 94 ? -15.727 -0.864 -8.047 1 87.88 94 ARG A O 1
ATOM 746 N N . LEU A 1 95 ? -13.68 -0.326 -8.508 1 90.31 95 LEU A N 1
ATOM 747 C CA . LEU A 1 95 ? -13.297 -1.72 -8.711 1 90.31 95 LEU A CA 1
ATOM 748 C C . LEU A 1 95 ? -13.164 -2.447 -7.375 1 90.31 95 LEU A C 1
ATOM 750 O O . LEU A 1 95 ? -13.445 -3.643 -7.285 1 90.31 95 LEU A O 1
ATOM 754 N N . THR A 1 96 ? -12.727 -1.728 -6.371 1 91.5 96 THR A N 1
ATOM 755 C CA . THR A 1 96 ? -12.391 -2.408 -5.125 1 91.5 96 THR A CA 1
ATOM 756 C C . THR A 1 96 ? -13.484 -2.191 -4.078 1 91.5 96 THR A C 1
ATOM 758 O O . THR A 1 96 ? -13.578 -2.941 -3.105 1 91.5 96 THR A O 1
ATOM 761 N N . GLY A 1 97 ? -14.195 -1.124 -4.191 1 88.31 97 GLY A N 1
ATOM 762 C CA . GLY A 1 97 ? -15.188 -0.754 -3.195 1 88.31 97 GLY A CA 1
ATOM 763 C C . GLY A 1 97 ? -14.586 -0.136 -1.95 1 88.31 97 GLY A C 1
ATOM 764 O O . GLY A 1 97 ? -15.281 0.108 -0.967 1 88.31 97 GLY A O 1
ATOM 765 N N . ILE A 1 98 ? -13.367 0.137 -1.96 1 89.62 98 ILE A N 1
ATOM 766 C CA . ILE A 1 98 ? -12.641 0.62 -0.789 1 89.62 98 ILE A CA 1
ATOM 767 C C . ILE A 1 98 ? -12.617 2.146 -0.793 1 89.62 98 ILE A C 1
ATOM 769 O O . ILE A 1 98 ? -12.469 2.768 -1.849 1 89.62 98 ILE A O 1
ATOM 773 N N . LEU A 1 99 ? -12.711 2.697 0.369 1 90.12 99 LEU A N 1
ATOM 774 C CA . LEU A 1 99 ? -12.617 4.145 0.536 1 90.12 99 LEU A CA 1
ATOM 775 C C . LEU A 1 99 ? -11.164 4.598 0.528 1 90.12 99 LEU A C 1
ATOM 777 O O . LEU A 1 99 ? -10.312 3.977 1.169 1 90.12 99 LEU A O 1
ATOM 781 N N . HIS A 1 100 ? -10.93 5.648 -0.249 1 92.88 100 HIS A N 1
ATOM 782 C CA . HIS A 1 100 ? -9.602 6.25 -0.287 1 92.88 100 HIS A CA 1
ATOM 783 C C . HIS A 1 100 ? -9.68 7.762 -0.091 1 92.88 100 HIS A C 1
ATOM 785 O O . HIS A 1 100 ? -10.703 8.383 -0.386 1 92.88 100 HIS A O 1
ATOM 791 N N . CYS A 1 101 ? -8.625 8.297 0.46 1 94.31 101 CYS A N 1
ATOM 792 C CA . CYS A 1 101 ? -8.375 9.734 0.42 1 94.31 101 CYS A CA 1
ATOM 793 C C . CYS A 1 101 ? -7.637 10.125 -0.857 1 94.31 101 CYS A C 1
ATOM 795 O O . CYS A 1 101 ? -6.598 9.547 -1.182 1 94.31 101 CYS A O 1
ATOM 797 N N . LEU A 1 102 ? -8.211 11.016 -1.604 1 94.06 102 LEU A N 1
ATOM 798 C CA . LEU A 1 102 ? -7.578 11.539 -2.807 1 94.06 102 LEU A CA 1
ATOM 799 C C . LEU A 1 102 ? -7.113 12.977 -2.592 1 94.06 102 LEU A C 1
ATOM 801 O O . LEU A 1 102 ? -7.93 13.859 -2.314 1 94.06 102 LEU A O 1
ATOM 805 N N . LYS A 1 103 ? -5.82 13.203 -2.652 1 94.06 103 LYS A N 1
ATOM 806 C CA . LYS A 1 103 ? -5.242 14.539 -2.555 1 94.06 103 LYS A CA 1
ATOM 807 C C . LYS A 1 103 ? -4.84 15.07 -3.928 1 94.06 103 LYS A C 1
ATOM 809 O O . LYS A 1 103 ? -4.125 14.391 -4.672 1 94.06 103 LYS A O 1
ATOM 814 N N . ARG A 1 104 ? -5.359 16.188 -4.301 1 92 104 ARG A N 1
ATOM 815 C CA . ARG A 1 104 ? -5.086 16.797 -5.598 1 92 104 ARG A CA 1
ATOM 816 C C . ARG A 1 104 ? -4.402 18.156 -5.438 1 92 104 ARG A C 1
ATOM 818 O O . ARG A 1 104 ? -4.848 18.984 -4.645 1 92 104 ARG A O 1
ATOM 825 N N . SER A 1 105 ? -3.348 18.312 -6.219 1 88 105 SER A N 1
ATOM 826 C CA . SER A 1 105 ? -2.727 19.625 -6.223 1 88 105 SER A CA 1
ATOM 827 C C . SER A 1 105 ? -3.627 20.672 -6.887 1 88 105 SER A C 1
ATOM 829 O O . SER A 1 105 ? -4.477 20.312 -7.711 1 88 105 SER A O 1
ATOM 831 N N . ARG A 1 106 ? -3.434 21.828 -6.457 1 80.44 106 ARG A N 1
ATOM 832 C CA . ARG A 1 106 ? -4.184 22.906 -7.102 1 80.44 106 ARG A CA 1
ATOM 833 C C . ARG A 1 106 ? -3.572 23.266 -8.453 1 80.44 106 ARG A C 1
ATOM 835 O O . ARG A 1 106 ? -2.35 23.281 -8.602 1 80.44 106 ARG A O 1
ATOM 842 N N . CYS A 1 107 ? -4.449 23.328 -9.422 1 68.75 107 CYS A N 1
ATOM 843 C CA . CYS A 1 107 ? -3.973 23.672 -10.758 1 68.75 107 CYS A CA 1
ATOM 844 C C . CYS A 1 107 ? -3.822 25.188 -10.914 1 68.75 107 CYS A C 1
ATOM 846 O O . CYS A 1 107 ? -4.336 25.953 -10.094 1 68.75 107 CYS A O 1
ATOM 848 N N . GLU A 1 108 ? -2.969 25.5 -11.867 1 58.81 108 GLU A N 1
ATOM 849 C CA . GLU A 1 108 ? -2.66 26.906 -12.125 1 58.81 108 GLU A CA 1
ATOM 850 C C . GLU A 1 108 ? -3.932 27.719 -12.344 1 58.81 108 GLU A C 1
ATOM 852 O O . GLU A 1 108 ? -4.016 28.875 -11.922 1 58.81 108 GLU A O 1
ATOM 857 N N . SER A 1 109 ? -4.785 27.047 -12.977 1 54.09 109 SER A N 1
ATOM 858 C CA . SER A 1 109 ? -5.98 27.812 -13.305 1 54.09 109 SER A CA 1
ATOM 859 C C . SER A 1 109 ? -6.809 28.109 -12.062 1 54.09 109 SER A C 1
ATOM 861 O O . SER A 1 109 ? -7.609 29.047 -12.055 1 54.09 109 SER A O 1
ATOM 863 N N . GLU A 1 110 ? -6.699 27.328 -11.117 1 56.5 110 GLU A N 1
ATOM 864 C CA . GLU A 1 110 ? -7.473 27.484 -9.883 1 56.5 110 GLU A CA 1
ATOM 865 C C . GLU A 1 110 ? -6.832 28.5 -8.945 1 56.5 110 GLU A C 1
ATOM 867 O O . GLU A 1 110 ? -7.5 29.047 -8.062 1 56.5 110 GLU A O 1
ATOM 872 N N . ARG A 1 111 ? -5.594 28.625 -9.148 1 54.09 111 ARG A N 1
ATOM 873 C CA . ARG A 1 111 ? -4.875 29.484 -8.211 1 54.09 111 ARG A CA 1
ATOM 874 C C . ARG A 1 111 ? -4.883 30.938 -8.68 1 54.09 111 ARG A C 1
ATOM 876 O O . ARG A 1 111 ? -4.871 31.203 -9.883 1 54.09 111 ARG A O 1
ATOM 883 N N . GLU A 1 112 ? -5.234 31.656 -7.816 1 46.66 112 GLU A N 1
ATOM 884 C CA . GLU A 1 112 ? -4.988 33.062 -8.102 1 46.66 112 GLU A CA 1
ATOM 885 C C . GLU A 1 112 ? -3.523 33.312 -8.453 1 46.66 112 GLU A C 1
ATOM 887 O O . GLU A 1 112 ? -2.635 32.625 -7.973 1 46.66 112 GLU A O 1
ATOM 892 N N . LYS A 1 113 ? -3.189 33.938 -9.57 1 47.31 113 LYS A N 1
ATOM 893 C CA . LYS A 1 113 ? -1.951 34.281 -10.273 1 47.31 113 LYS A CA 1
ATOM 894 C C . LYS A 1 113 ? -0.781 34.375 -9.297 1 47.31 113 LYS A C 1
ATOM 896 O O . LYS A 1 113 ? 0.376 34.219 -9.688 1 47.31 113 LYS A O 1
ATOM 901 N N . ASN A 1 114 ? -1.07 34.656 -8.078 1 44.38 114 ASN A N 1
ATOM 902 C CA . ASN A 1 114 ? 0.029 35.125 -7.258 1 44.38 114 ASN A CA 1
ATOM 903 C C . ASN A 1 114 ? 0.719 34 -6.512 1 44.38 114 ASN A C 1
ATOM 905 O O . ASN A 1 114 ? 1.704 34.219 -5.805 1 44.38 114 ASN A O 1
ATOM 909 N N . PHE A 1 115 ? 0.144 32.812 -6.582 1 47.22 115 PHE A N 1
ATOM 910 C CA . PHE A 1 115 ? 0.817 31.828 -5.758 1 47.22 115 PHE A CA 1
ATOM 911 C C . PHE A 1 115 ? 1.412 30.719 -6.625 1 47.22 115 PHE A C 1
ATOM 913 O O . PHE A 1 115 ? 0.792 30.281 -7.598 1 47.22 115 PHE A O 1
ATOM 920 N N . GLY A 1 116 ? 2.729 30.641 -6.766 1 54.19 116 GLY A N 1
ATOM 921 C CA . GLY A 1 116 ? 3.502 29.656 -7.508 1 54.19 116 GLY A CA 1
ATOM 922 C C . GLY A 1 116 ? 2.877 28.281 -7.5 1 54.19 116 GLY A C 1
ATOM 923 O O . GLY A 1 116 ? 1.918 28.031 -6.77 1 54.19 116 GLY A O 1
ATOM 924 N N . SER A 1 117 ? 3.172 27.422 -8.398 1 61.16 117 SER A N 1
ATOM 925 C CA . SER A 1 117 ? 2.654 26.078 -8.602 1 61.16 117 SER A CA 1
ATOM 926 C C . SER A 1 117 ? 2.887 25.203 -7.379 1 61.16 117 SER A C 1
ATOM 928 O O . SER A 1 117 ? 3.924 25.312 -6.719 1 61.16 117 SER A O 1
ATOM 930 N N . THR A 1 118 ? 1.794 24.578 -6.84 1 78.88 118 THR A N 1
ATOM 931 C CA . THR A 1 118 ? 1.879 23.641 -5.727 1 78.88 118 THR A CA 1
ATOM 932 C C . THR A 1 118 ? 2.389 22.281 -6.199 1 78.88 118 THR A C 1
ATOM 934 O O . THR A 1 118 ? 2.521 21.344 -5.398 1 78.88 118 THR A O 1
ATOM 937 N N . LEU A 1 119 ? 2.748 22.203 -7.414 1 82.81 119 LEU A N 1
ATOM 938 C CA . LEU A 1 119 ? 3.156 20.938 -8.031 1 82.81 119 LEU A CA 1
ATOM 939 C C . LEU A 1 119 ? 4.465 20.438 -7.434 1 82.81 119 LEU A C 1
ATOM 941 O O . LEU A 1 119 ? 4.598 19.25 -7.137 1 82.81 119 LEU A O 1
ATOM 945 N N . PRO A 1 120 ? 5.34 21.328 -7.18 1 83.75 120 PRO A N 1
ATOM 946 C CA . PRO A 1 120 ? 6.598 20.828 -6.629 1 83.75 120 PRO A CA 1
ATOM 947 C C . PRO A 1 120 ? 6.426 20.172 -5.258 1 83.75 120 PRO A C 1
ATOM 949 O O . PRO A 1 120 ? 7.02 19.125 -4.984 1 83.75 120 PRO A O 1
ATOM 952 N N . GLU A 1 121 ? 5.586 20.797 -4.426 1 87.06 121 GLU A N 1
ATOM 953 C CA . GLU A 1 121 ? 5.355 20.234 -3.096 1 87.06 121 GLU A CA 1
ATOM 954 C C . GLU A 1 121 ? 4.637 18.891 -3.18 1 87.06 121 GLU A C 1
ATOM 956 O O . GLU A 1 121 ? 4.977 17.953 -2.453 1 87.06 121 GLU A O 1
ATOM 961 N N . MET A 1 122 ? 3.693 18.859 -4.023 1 91.69 122 MET A N 1
ATOM 962 C CA . MET A 1 122 ? 2.969 17.609 -4.211 1 91.69 122 MET A CA 1
ATOM 963 C C . MET A 1 122 ? 3.883 16.531 -4.777 1 91.69 122 MET A C 1
ATOM 965 O O . MET A 1 122 ? 3.818 15.367 -4.363 1 91.69 122 MET A O 1
ATOM 969 N N . TYR A 1 123 ? 4.672 16.969 -5.707 1 91.69 123 TYR A N 1
ATOM 970 C CA . TYR A 1 123 ? 5.629 16.031 -6.293 1 91.69 123 TYR A CA 1
ATOM 971 C C . TYR A 1 123 ? 6.598 15.508 -5.238 1 91.69 123 TYR A C 1
ATOM 973 O O . TYR A 1 123 ? 6.879 14.305 -5.191 1 91.69 123 TYR A O 1
ATOM 981 N N . ASN A 1 124 ? 7.031 16.391 -4.465 1 91.56 124 ASN A N 1
ATOM 982 C CA . ASN A 1 124 ? 7.922 16 -3.375 1 91.56 124 ASN A CA 1
ATOM 983 C C . ASN A 1 124 ? 7.258 15 -2.436 1 91.56 124 ASN A C 1
ATOM 985 O O . ASN A 1 124 ? 7.887 14.031 -2.01 1 91.56 124 ASN A O 1
ATOM 989 N N . GLU A 1 125 ? 6.047 15.258 -2.141 1 94.44 125 GLU A N 1
ATOM 990 C CA . GLU A 1 125 ? 5.281 14.359 -1.278 1 94.44 125 GLU A CA 1
ATOM 991 C C . GLU A 1 125 ? 5.141 12.977 -1.907 1 94.44 125 GLU A C 1
ATOM 993 O O . GLU A 1 125 ? 5.32 11.961 -1.232 1 94.44 125 GLU A O 1
ATOM 998 N N . VAL A 1 126 ? 4.879 12.945 -3.152 1 95.5 126 VAL A N 1
ATOM 999 C CA . VAL A 1 126 ? 4.75 11.695 -3.889 1 95.5 126 VAL A CA 1
ATOM 1000 C C . VAL A 1 126 ? 6.07 10.93 -3.83 1 95.5 126 VAL A C 1
ATOM 1002 O O . VAL A 1 126 ? 6.086 9.727 -3.533 1 95.5 126 VAL A O 1
ATOM 1005 N N . GLN A 1 127 ? 7.129 11.602 -4.059 1 93.38 127 GLN A N 1
ATOM 1006 C CA . GLN A 1 127 ? 8.453 10.992 -4.059 1 93.38 127 GLN A CA 1
ATOM 1007 C C . GLN A 1 127 ? 8.789 10.406 -2.691 1 93.38 127 GLN A C 1
ATOM 1009 O O . GLN A 1 127 ? 9.336 9.297 -2.602 1 93.38 127 GLN A O 1
ATOM 1014 N N . ALA A 1 128 ? 8.445 11.078 -1.708 1 93.88 128 ALA A N 1
ATOM 1015 C CA . ALA A 1 128 ? 8.734 10.625 -0.35 1 93.88 128 ALA A CA 1
ATOM 1016 C C . ALA A 1 128 ? 7.863 9.438 0.035 1 93.88 128 ALA A C 1
ATOM 1018 O O . ALA A 1 128 ? 8.375 8.367 0.386 1 93.88 128 ALA A O 1
ATOM 1019 N N . LEU A 1 129 ? 6.582 9.547 -0.12 1 95.62 129 LEU A N 1
ATOM 1020 C CA . LEU A 1 129 ? 5.637 8.555 0.364 1 95.62 129 LEU A CA 1
ATOM 1021 C C . LEU A 1 129 ? 5.762 7.254 -0.43 1 95.62 129 LEU A C 1
ATOM 1023 O O . LEU A 1 129 ? 5.48 6.172 0.091 1 95.62 129 LEU A O 1
ATOM 1027 N N . ALA A 1 130 ? 6.207 7.332 -1.632 1 93 130 ALA A N 1
ATOM 1028 C CA . ALA A 1 130 ? 6.277 6.164 -2.508 1 93 130 ALA A CA 1
ATOM 1029 C C . ALA A 1 130 ? 7.258 5.129 -1.965 1 93 130 ALA A C 1
ATOM 1031 O O . ALA A 1 130 ? 7.133 3.936 -2.254 1 93 130 ALA A O 1
ATOM 1032 N N . ILE A 1 131 ? 8.203 5.531 -1.173 1 89.56 131 ILE A N 1
ATOM 1033 C CA . ILE A 1 131 ? 9.227 4.59 -0.734 1 89.56 131 ILE A CA 1
ATOM 1034 C C . ILE A 1 131 ? 9.023 4.258 0.742 1 89.56 131 ILE A C 1
ATOM 1036 O O . ILE A 1 131 ? 9.672 3.35 1.275 1 89.56 131 ILE A O 1
ATOM 1040 N N . LEU A 1 132 ? 8.18 4.953 1.377 1 91.06 132 LEU A N 1
ATOM 1041 C CA . LEU A 1 132 ? 8.016 4.777 2.816 1 91.06 132 LEU A CA 1
ATOM 1042 C C . LEU A 1 132 ? 7.012 3.67 3.115 1 91.06 132 LEU A C 1
ATOM 1044 O O . LEU A 1 132 ? 5.922 3.639 2.535 1 91.06 132 LEU A O 1
ATOM 1048 N N . LYS A 1 133 ? 7.418 2.758 3.959 1 87.62 133 LYS A N 1
ATOM 1049 C CA . LYS A 1 133 ? 6.559 1.695 4.469 1 87.62 133 LYS A CA 1
ATOM 1050 C C . LYS A 1 133 ? 6.664 1.581 5.988 1 87.62 133 LYS A C 1
ATOM 1052 O O . LYS A 1 133 ? 7.602 0.974 6.504 1 87.62 133 LYS A O 1
ATOM 1057 N N . HIS A 1 134 ? 5.719 2.1 6.652 1 89.56 134 HIS A N 1
ATOM 1058 C CA . HIS A 1 134 ? 5.703 2.113 8.109 1 89.56 134 HIS A CA 1
ATOM 1059 C C . HIS A 1 134 ? 4.277 2.215 8.641 1 89.56 134 HIS A C 1
ATOM 1061 O O . HIS A 1 134 ? 3.457 2.957 8.102 1 89.56 134 HIS A O 1
ATOM 1067 N N . ASN A 1 135 ? 4.016 1.591 9.742 1 89.25 135 ASN A N 1
ATOM 1068 C CA . ASN A 1 135 ? 2.662 1.529 10.281 1 89.25 135 ASN A CA 1
ATOM 1069 C C . ASN A 1 135 ? 2.189 2.898 10.766 1 89.25 135 ASN A C 1
ATOM 1071 O O . ASN A 1 135 ? 0.986 3.154 10.836 1 89.25 135 ASN A O 1
ATOM 1075 N N . ASN A 1 136 ? 3.094 3.764 11.148 1 95 136 ASN A N 1
ATOM 1076 C CA . ASN A 1 136 ? 2.729 5.066 11.695 1 95 136 ASN A CA 1
ATOM 1077 C C . ASN A 1 136 ? 2.932 6.18 10.672 1 95 136 ASN A C 1
ATOM 1079 O O . ASN A 1 136 ? 3.104 7.344 11.039 1 95 136 ASN A O 1
ATOM 1083 N N . ILE A 1 137 ? 3 5.805 9.422 1 96.5 137 ILE A N 1
ATOM 1084 C CA . ILE A 1 137 ? 2.973 6.727 8.297 1 96.5 137 ILE A CA 1
ATOM 1085 C C . ILE A 1 137 ? 1.786 6.402 7.391 1 96.5 137 ILE A C 1
ATOM 1087 O O . ILE A 1 137 ? 1.49 5.23 7.141 1 96.5 137 ILE A O 1
ATOM 1091 N N . VAL A 1 138 ? 1.087 7.383 6.973 1 96.75 138 VAL A N 1
ATOM 1092 C CA . VAL A 1 138 ? -0.085 7.191 6.125 1 96.75 138 VAL A CA 1
ATOM 1093 C C . VAL A 1 138 ? 0.292 6.352 4.906 1 96.75 138 VAL A C 1
ATOM 1095 O O . VAL A 1 138 ? 1.354 6.551 4.312 1 96.75 138 VAL A O 1
ATOM 1098 N N . GLN A 1 139 ? -0.593 5.488 4.578 1 93.88 139 GLN A N 1
ATOM 1099 C CA . GLN A 1 139 ? -0.294 4.578 3.479 1 93.88 139 GLN A CA 1
ATOM 1100 C C . GLN A 1 139 ? -0.493 5.258 2.129 1 93.88 139 GLN A C 1
ATOM 1102 O O . GLN A 1 139 ? -1.525 5.891 1.892 1 93.88 139 GLN A O 1
ATOM 1107 N N . TYR A 1 140 ? 0.499 5.188 1.347 1 95 140 TYR A N 1
ATOM 1108 C CA . TYR A 1 140 ? 0.478 5.633 -0.043 1 95 140 TYR A CA 1
ATOM 1109 C C . TYR A 1 140 ? 0.144 4.477 -0.98 1 95 140 TYR A C 1
ATOM 1111 O O . TYR A 1 140 ? 0.708 3.387 -0.858 1 95 140 TYR A O 1
ATOM 1119 N N . TYR A 1 141 ? -0.756 4.723 -1.973 1 94.75 141 TYR A N 1
ATOM 1120 C CA . TYR A 1 141 ? -1.114 3.662 -2.908 1 94.75 141 TYR A CA 1
ATOM 1121 C C . TYR A 1 141 ? -0.637 3.992 -4.316 1 94.75 141 TYR A C 1
ATOM 1123 O O . TYR A 1 141 ? -0.045 3.148 -4.992 1 94.75 141 TYR A O 1
ATOM 1131 N N . ASN A 1 142 ? -0.962 5.23 -4.73 1 95.12 142 ASN A N 1
ATOM 1132 C CA . ASN A 1 142 ? -0.667 5.578 -6.113 1 95.12 142 ASN A CA 1
ATOM 1133 C C . ASN A 1 142 ? -0.742 7.086 -6.34 1 95.12 142 ASN A C 1
ATOM 1135 O O . ASN A 1 142 ? -1.178 7.828 -5.461 1 95.12 142 ASN A O 1
ATOM 1139 N N . SER A 1 143 ? -0.246 7.5 -7.496 1 95.12 143 SER A N 1
ATOM 1140 C CA . SER A 1 143 ? -0.355 8.883 -7.957 1 95.12 143 SER A CA 1
ATOM 1141 C C . SER A 1 143 ? -0.361 8.953 -9.484 1 95.12 143 SER A C 1
ATOM 1143 O O . SER A 1 143 ? 0.113 8.031 -10.156 1 95.12 143 SER A O 1
ATOM 1145 N N . TRP A 1 144 ? -0.919 10.008 -10 1 91.5 144 TRP A N 1
ATOM 1146 C CA . TRP A 1 144 ? -0.918 10.211 -11.445 1 91.5 144 TRP A CA 1
ATOM 1147 C C . TRP A 1 144 ? -1.134 11.688 -11.789 1 91.5 144 TRP A C 1
ATOM 1149 O O . TRP A 1 144 ? -1.516 12.477 -10.922 1 91.5 144 TRP A O 1
ATOM 1159 N N . LEU A 1 145 ? -0.792 12.008 -12.992 1 86.69 145 LEU A N 1
ATOM 1160 C CA . LEU A 1 145 ? -1.047 13.336 -13.523 1 86.69 145 LEU A CA 1
ATOM 1161 C C . LEU A 1 145 ? -2.357 13.375 -14.297 1 86.69 145 LEU A C 1
ATOM 1163 O O . LEU A 1 145 ? -2.623 12.484 -15.109 1 86.69 145 LEU A O 1
ATOM 1167 N N . GLU A 1 146 ? -3.152 14.352 -13.977 1 83.56 146 GLU A N 1
ATOM 1168 C CA . GLU A 1 146 ? -4.434 14.523 -14.648 1 83.56 146 GLU A CA 1
ATOM 1169 C C . GLU A 1 146 ? -4.848 15.992 -14.68 1 83.56 146 GLU A C 1
ATOM 1171 O O . GLU A 1 146 ? -4.91 16.656 -13.641 1 83.56 146 GLU A O 1
ATOM 1176 N N . ALA A 1 147 ? -5.125 16.484 -15.914 1 77.06 147 ALA A N 1
ATOM 1177 C CA . ALA A 1 147 ? -5.613 17.844 -16.109 1 77.06 147 ALA A CA 1
ATOM 1178 C C . ALA A 1 147 ? -4.703 18.859 -15.422 1 77.06 147 ALA A C 1
ATOM 1180 O O . ALA A 1 147 ? -5.176 19.766 -14.719 1 77.06 147 ALA A O 1
ATOM 1181 N N . GLY A 1 148 ? -3.506 18.609 -15.414 1 77.12 148 GLY A N 1
ATOM 1182 C CA . GLY A 1 148 ? -2.52 19.547 -14.914 1 77.12 148 GLY A CA 1
ATOM 1183 C C . GLY A 1 148 ? -2.305 19.453 -13.414 1 77.12 148 GLY A C 1
ATOM 1184 O O . GLY A 1 148 ? -1.629 20.297 -12.828 1 77.12 148 GLY A O 1
ATOM 1185 N N . SER A 1 149 ? -2.875 18.469 -12.828 1 86.56 149 SER A N 1
ATOM 1186 C CA . SER A 1 149 ? -2.736 18.297 -11.391 1 86.56 149 SER A CA 1
ATOM 1187 C C . SER A 1 149 ? -2.16 16.922 -11.062 1 86.56 149 SER A C 1
ATOM 1189 O O . SER A 1 149 ? -2.301 15.977 -11.844 1 86.56 149 SER A O 1
ATOM 1191 N N . ILE A 1 150 ? -1.485 16.875 -9.992 1 90.81 150 ILE A N 1
ATOM 1192 C CA . ILE A 1 150 ? -1.066 15.586 -9.438 1 90.81 150 ILE A CA 1
ATOM 1193 C C . ILE A 1 150 ? -2.131 15.07 -8.469 1 90.81 150 ILE A C 1
ATOM 1195 O O . ILE A 1 150 ? -2.594 15.805 -7.598 1 90.81 150 ILE A O 1
ATOM 1199 N N . PHE A 1 151 ? -2.525 13.883 -8.75 1 93 151 PHE A N 1
ATOM 1200 C CA . PHE A 1 151 ? -3.402 13.18 -7.824 1 93 151 PHE A CA 1
ATOM 1201 C C . PHE A 1 151 ? -2.621 12.156 -7.012 1 93 151 PHE A C 1
ATOM 1203 O O . PHE A 1 151 ? -1.75 11.469 -7.551 1 93 151 PHE A O 1
ATOM 1210 N N . MET A 1 152 ? -2.959 12.062 -5.754 1 95.81 152 MET A N 1
ATOM 1211 C CA . MET A 1 152 ? -2.406 11.031 -4.879 1 95.81 152 MET A CA 1
ATOM 1212 C C . MET A 1 152 ? -3.518 10.227 -4.211 1 95.81 152 MET A C 1
ATOM 1214 O O . MET A 1 152 ? -4.469 10.797 -3.676 1 95.81 152 MET A O 1
ATOM 1218 N N . GLN A 1 153 ? -3.398 8.945 -4.352 1 95.94 153 GLN A N 1
ATOM 1219 C CA . GLN A 1 153 ? -4.297 8.023 -3.668 1 95.94 153 GLN A CA 1
ATOM 1220 C C . GLN A 1 153 ? -3.705 7.566 -2.338 1 95.94 153 GLN A C 1
ATOM 1222 O O . GLN A 1 153 ? -2.646 6.934 -2.307 1 95.94 153 GLN A O 1
ATOM 1227 N N . LEU A 1 154 ? -4.434 7.898 -1.215 1 95.94 154 LEU A N 1
ATOM 1228 C CA . LEU A 1 154 ? -3.922 7.637 0.127 1 95.94 154 LEU A CA 1
ATOM 1229 C C . LEU A 1 154 ? -4.949 6.879 0.96 1 95.94 154 LEU A C 1
ATOM 1231 O O . LEU A 1 154 ? -6.125 6.805 0.592 1 95.94 154 LEU A O 1
ATOM 1235 N N . GLU A 1 155 ? -4.438 6.348 1.986 1 92.25 155 GLU A N 1
ATOM 1236 C CA . GLU A 1 155 ? -5.293 5.75 3.004 1 92.25 155 GLU A CA 1
ATOM 1237 C C . GLU A 1 155 ? -6.238 6.789 3.605 1 92.25 155 GLU A C 1
ATOM 1239 O O . GLU A 1 155 ? -5.844 7.93 3.852 1 92.25 155 GLU A O 1
ATOM 1244 N N . PHE A 1 156 ? -7.492 6.312 3.764 1 92.5 156 PHE A N 1
ATOM 1245 C CA . PHE A 1 156 ? -8.438 7.152 4.484 1 92.5 156 PHE A CA 1
ATOM 1246 C C . PHE A 1 156 ? -8.406 6.852 5.977 1 92.5 156 PHE A C 1
ATOM 1248 O O . PHE A 1 156 ? -8.75 5.746 6.402 1 92.5 156 PHE A O 1
ATOM 1255 N N . CYS A 1 157 ? -7.965 7.832 6.738 1 93.62 157 CYS A N 1
ATOM 1256 C CA . CYS A 1 157 ? -7.906 7.676 8.188 1 93.62 157 CYS A CA 1
ATOM 1257 C C . CYS A 1 157 ? -9.211 8.117 8.836 1 93.62 157 CYS A C 1
ATOM 1259 O O . CYS A 1 157 ? -9.562 9.297 8.805 1 93.62 157 CYS A O 1
ATOM 1261 N N . LEU A 1 158 ? -9.836 7.266 9.508 1 90.81 158 LEU A N 1
ATOM 1262 C CA . LEU A 1 158 ? -11.211 7.406 9.969 1 90.81 158 LEU A CA 1
ATOM 1263 C C . LEU A 1 158 ? -11.32 8.477 11.047 1 90.81 158 LEU A C 1
ATOM 1265 O O . LEU A 1 158 ? -12.32 9.203 11.109 1 90.81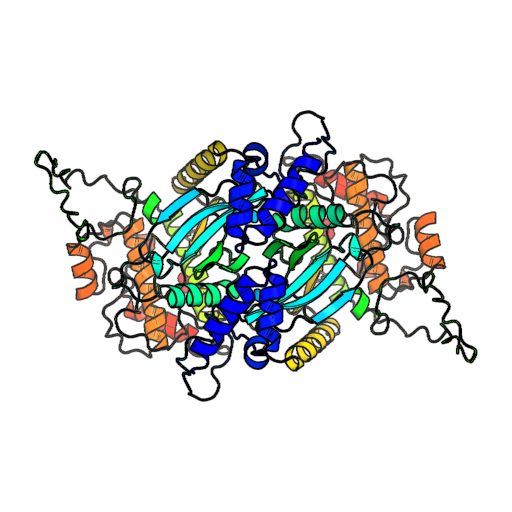 158 LEU A O 1
ATOM 1269 N N . GLY A 1 159 ? -10.359 8.625 11.852 1 92.44 159 GLY A N 1
ATOM 1270 C CA . GLY A 1 159 ? -10.422 9.555 12.961 1 92.44 159 GLY A CA 1
ATOM 1271 C C . GLY A 1 159 ? -10.086 10.984 12.57 1 92.44 159 GLY A C 1
ATOM 1272 O O . GLY A 1 159 ? -10.203 11.906 13.375 1 92.44 159 GLY A O 1
ATOM 1273 N N . GLY A 1 160 ? -9.648 11.172 11.367 1 92 160 GLY A N 1
ATOM 1274 C CA . GLY A 1 160 ? -9.234 12.5 10.945 1 92 160 GLY A CA 1
ATOM 1275 C C . GLY A 1 160 ? -7.902 12.93 11.531 1 92 160 GLY A C 1
ATOM 1276 O O . GLY A 1 160 ? -7.094 12.086 11.922 1 92 160 GLY A O 1
ATOM 1277 N N . SER A 1 161 ? -7.715 14.25 11.555 1 94.5 161 SER A N 1
ATOM 1278 C CA . SER A 1 161 ? -6.445 14.766 12.047 1 94.5 161 SER A CA 1
ATOM 1279 C C . SER A 1 161 ? -6.48 14.984 13.555 1 94.5 161 SER A C 1
ATOM 1281 O O . SER A 1 161 ? -7.551 15.203 14.125 1 94.5 161 SER A O 1
ATOM 1283 N N . LEU A 1 162 ? -5.273 14.906 14.125 1 96.44 162 LEU A N 1
ATOM 1284 C CA . LEU A 1 162 ? -5.141 15.234 15.539 1 96.44 162 LEU A CA 1
ATOM 1285 C C . LEU A 1 162 ? -5.613 16.656 15.812 1 96.44 162 LEU A C 1
ATOM 1287 O O . LEU A 1 162 ? -6.227 16.922 16.844 1 96.44 162 LEU A O 1
ATOM 1291 N N . PHE A 1 163 ? -5.367 17.562 14.914 1 93.75 163 PHE A N 1
ATOM 1292 C CA . PHE A 1 163 ? -5.801 18.953 15.07 1 93.75 163 PHE A CA 1
ATOM 1293 C C . PHE A 1 163 ? -7.316 19.031 15.203 1 93.75 163 PHE A C 1
ATOM 1295 O O . PHE A 1 163 ? -7.828 19.703 16.094 1 93.75 163 PHE A O 1
ATOM 1302 N N . HIS A 1 164 ? -7.996 18.297 14.391 1 91.81 164 HIS A N 1
ATOM 1303 C CA . HIS A 1 164 ? -9.453 18.359 14.43 1 91.81 164 HIS A CA 1
ATOM 1304 C C . HIS A 1 164 ? -9.992 17.703 15.695 1 91.81 164 HIS A C 1
ATOM 1306 O O . HIS A 1 164 ? -11.023 18.109 16.219 1 91.81 164 HIS A O 1
ATOM 1312 N N . TYR A 1 165 ? -9.336 16.688 16.141 1 94.69 165 TYR A N 1
ATOM 1313 C CA . TYR A 1 165 ? -9.711 16.125 17.422 1 94.69 165 TYR A CA 1
ATOM 1314 C C . TYR A 1 165 ? -9.555 17.156 18.547 1 94.69 165 TYR A C 1
ATOM 1316 O O . TYR A 1 165 ? -10.461 17.312 19.359 1 94.69 165 TYR A O 1
ATOM 1324 N N . LEU A 1 166 ? -8.445 17.875 18.516 1 94.19 166 LEU A N 1
ATOM 1325 C CA . LEU A 1 166 ? -8.133 18.828 19.578 1 94.19 166 LEU A CA 1
ATOM 1326 C C . LEU A 1 166 ? -9.016 20.062 19.469 1 94.19 166 LEU A C 1
ATOM 1328 O O . LEU A 1 166 ? -9.305 20.719 20.484 1 94.19 166 LEU A O 1
ATOM 1332 N N . HIS A 1 167 ? -9.43 20.328 18.156 1 91.25 167 HIS A N 1
ATOM 1333 C CA . HIS A 1 167 ? -10.211 21.531 17.906 1 91.25 167 HIS A CA 1
ATOM 1334 C C . HIS A 1 167 ? -11.461 21.219 17.094 1 91.25 167 HIS A C 1
ATOM 1336 O O . HIS A 1 167 ? -11.586 21.641 15.945 1 91.25 167 HIS A O 1
ATOM 1342 N N . PRO A 1 168 ? -12.492 20.5 17.531 1 86 168 PRO A N 1
ATOM 1343 C CA . PRO A 1 168 ? -13.68 20.078 16.781 1 86 168 PRO A CA 1
ATOM 1344 C C . PRO A 1 168 ? -14.398 21.25 16.109 1 86 168 PRO A C 1
ATOM 1346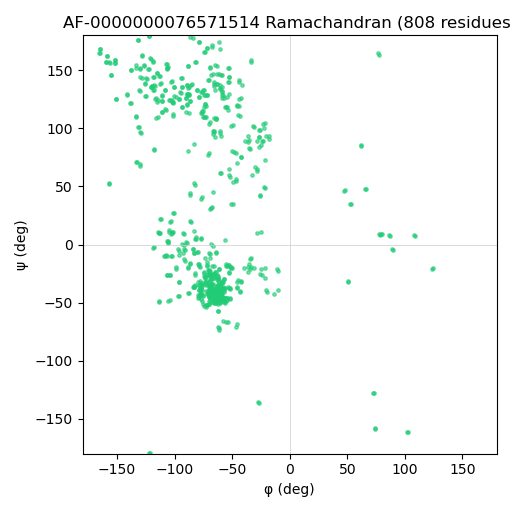 O O . PRO A 1 168 ? -15.047 21.078 15.078 1 86 168 PRO A O 1
ATOM 1349 N N . GLY A 1 169 ? -14.227 22.406 16.422 1 77.25 169 GLY A N 1
ATOM 1350 C CA . GLY A 1 169 ? -14.953 23.531 15.859 1 77.25 169 GLY A CA 1
ATOM 1351 C C . GLY A 1 169 ? -14.125 24.359 14.891 1 77.25 169 GLY A C 1
ATOM 1352 O O . GLY A 1 169 ? -14.625 25.328 14.305 1 77.25 169 GLY A O 1
ATOM 1353 N N . ARG A 1 170 ? -12.945 23.969 14.641 1 78.12 170 ARG A N 1
ATOM 1354 C CA . ARG A 1 170 ? -12.062 24.703 13.742 1 78.12 170 ARG A CA 1
ATOM 1355 C C . ARG A 1 170 ? -11.812 23.922 12.461 1 78.12 170 ARG A C 1
ATOM 1357 O O . ARG A 1 170 ? -11.188 22.859 12.492 1 78.12 170 ARG A O 1
ATOM 1364 N N . PRO A 1 171 ? -12.266 24.422 11.398 1 68.81 171 PRO A N 1
ATOM 1365 C CA . PRO A 1 171 ? -12.133 23.656 10.156 1 68.81 171 PRO A CA 1
ATOM 1366 C C . PRO A 1 171 ? -10.695 23.625 9.633 1 68.81 171 PRO A C 1
ATOM 1368 O O . PRO A 1 171 ? -10.312 22.703 8.922 1 68.81 171 PRO A O 1
ATOM 1371 N N . LEU A 1 172 ? -9.906 24.75 9.82 1 69.31 172 LEU A N 1
ATOM 1372 C CA . LEU A 1 172 ? -8.547 24.812 9.297 1 69.31 172 LEU A CA 1
ATOM 1373 C C . LEU A 1 172 ? -7.562 25.219 10.391 1 69.31 172 LEU A C 1
ATOM 1375 O O . LEU A 1 172 ? -7.918 25.953 11.305 1 69.31 172 LEU A O 1
ATOM 1379 N N . ASP A 1 173 ? -6.438 24.578 10.25 1 64.56 173 ASP A N 1
ATOM 1380 C CA . ASP A 1 173 ? -5.328 24.953 11.125 1 64.56 173 ASP A CA 1
ATOM 1381 C C . ASP A 1 173 ? -4.688 26.266 10.672 1 64.56 173 ASP A C 1
ATOM 1383 O O . ASP A 1 173 ? -3.633 26.25 10.031 1 64.56 173 ASP A O 1
ATOM 1387 N N . THR A 1 174 ? -5.559 27.312 10.234 1 52.78 174 THR A N 1
ATOM 1388 C CA . THR A 1 174 ? -5.02 28.609 9.82 1 52.78 174 THR A CA 1
ATOM 1389 C C . THR A 1 174 ? -4.922 29.547 11.016 1 52.78 174 THR A C 1
ATOM 1391 O O . THR A 1 174 ? -5.676 29.422 11.984 1 52.78 174 THR A O 1
ATOM 1394 N N . CYS A 1 175 ? -3.818 30.234 11.047 1 40.59 175 CYS A N 1
ATOM 1395 C CA . CYS A 1 175 ? -3.727 31.297 12.055 1 40.59 175 CYS A CA 1
ATOM 1396 C C . CYS A 1 175 ? -4.91 32.25 11.953 1 40.59 175 CYS A C 1
ATOM 1398 O O . CYS A 1 175 ? -5.438 32.469 10.859 1 40.59 175 CYS A O 1
ATOM 1400 N N . HIS A 1 176 ? -5.777 32.438 12.812 1 36.53 176 HIS A N 1
ATOM 1401 C CA . HIS A 1 176 ? -6.887 33.375 12.914 1 36.53 176 HIS A CA 1
ATOM 1402 C C . HIS A 1 176 ? -6.66 34.594 12.023 1 36.53 176 HIS A C 1
ATOM 1404 O O . HIS A 1 176 ? -7.594 35.344 11.758 1 36.53 176 HIS A O 1
ATOM 1410 N N . SER A 1 177 ? -5.516 35 11.555 1 33.09 177 SER A N 1
ATOM 1411 C CA . SER A 1 177 ? -5.41 36.312 10.945 1 33.09 177 SER A CA 1
ATOM 1412 C C . SER A 1 177 ? -5.926 36.312 9.516 1 33.09 177 SER A C 1
ATOM 1414 O O . SER A 1 177 ? -6.203 37.375 8.938 1 33.09 177 SER A O 1
ATOM 1416 N N . LEU A 1 178 ? -5.793 35.219 8.781 1 33.94 178 LEU A N 1
ATOM 1417 C CA . LEU A 1 178 ? -6.043 35.469 7.371 1 33.94 178 LEU A CA 1
ATOM 1418 C C . LEU A 1 178 ? -7.539 35.438 7.07 1 33.94 178 LEU A C 1
ATOM 1420 O O . LEU A 1 178 ? -7.941 35.219 5.93 1 33.94 178 LEU A O 1
ATOM 1424 N N . GLN A 1 179 ? -8.438 35.438 7.887 1 31.27 179 GLN A N 1
ATOM 1425 C CA . GLN A 1 179 ? -9.797 35.656 7.41 1 31.27 179 GLN A CA 1
ATOM 1426 C C . GLN A 1 179 ? -9.852 36.844 6.441 1 31.27 179 GLN A C 1
ATOM 1428 O O . GLN A 1 179 ? -9.625 38 6.836 1 31.27 179 GLN A O 1
ATOM 1433 N N . LYS A 1 180 ? -9.445 36.594 5.23 1 34.19 180 LYS A N 1
ATOM 1434 C CA . LYS A 1 180 ? -9.75 37.656 4.297 1 34.19 180 LYS A CA 1
ATOM 1435 C C . LYS A 1 180 ? -11.18 38.188 4.484 1 34.19 180 LYS A C 1
ATOM 1437 O O . LYS A 1 180 ? -12.117 37.375 4.551 1 34.19 180 LYS A O 1
ATOM 1442 N N . THR A 1 181 ? -11.391 39.344 4.781 1 32.06 181 THR A N 1
ATOM 1443 C CA . THR A 1 181 ? -12.508 40.281 4.551 1 32.06 181 THR A CA 1
ATOM 1444 C C . THR A 1 181 ? -12.953 40.219 3.092 1 32.06 181 THR A C 1
ATOM 1446 O O . THR A 1 181 ? -12.273 40.75 2.211 1 32.06 181 THR A O 1
ATOM 1449 N N . VAL A 1 182 ? -13.312 39.062 2.51 1 32.31 182 VAL A N 1
ATOM 1450 C CA . VAL A 1 182 ? -13.992 39.344 1.253 1 32.31 182 VAL A CA 1
ATOM 1451 C C . VAL A 1 182 ? -15 40.469 1.457 1 32.31 182 VAL A C 1
ATOM 1453 O O . VAL A 1 182 ? -15.852 40.406 2.348 1 32.31 182 VAL A O 1
ATOM 1456 N N . ASP A 1 183 ? -14.727 41.531 0.906 1 31.25 183 ASP A N 1
ATOM 1457 C CA . ASP A 1 183 ? -15.555 42.719 0.73 1 31.25 183 ASP A CA 1
ATOM 1458 C C . ASP A 1 183 ? -16.891 42.375 0.09 1 31.25 183 ASP A C 1
ATOM 1460 O O . ASP A 1 183 ? -16.953 42.031 -1.096 1 31.25 183 ASP A O 1
ATOM 1464 N N . ARG A 1 184 ? -17.781 41.531 0.623 1 30.7 184 ARG A N 1
ATOM 1465 C CA . ARG A 1 184 ? -19.125 41.719 0.062 1 30.7 184 ARG A CA 1
ATOM 1466 C C . ARG A 1 184 ? -19.484 43.188 -0.004 1 30.7 184 ARG A C 1
ATOM 1468 O O . ARG A 1 184 ? -19.234 43.938 0.948 1 30.7 184 ARG A O 1
ATOM 1475 N N . PRO A 1 185 ? -19.75 43.75 -1.146 1 30.5 185 PRO A N 1
ATOM 1476 C CA . PRO A 1 185 ? -20.234 45.125 -1.223 1 30.5 185 PRO A CA 1
ATOM 1477 C C . PRO A 1 185 ? -21.359 45.406 -0.232 1 30.5 185 PRO A C 1
ATOM 1479 O O . PRO A 1 185 ? -21.438 46.5 0.328 1 30.5 185 PRO A O 1
ATOM 1482 N N . ASN A 1 186 ? -22.547 44.812 -0.511 1 30.17 186 ASN A N 1
ATOM 1483 C CA . ASN A 1 186 ? -23.703 45.531 0.023 1 30.17 186 ASN A CA 1
ATOM 1484 C C . ASN A 1 186 ? -23.641 45.625 1.544 1 30.17 186 ASN A C 1
ATOM 1486 O O . ASN A 1 186 ? -22.906 44.906 2.193 1 30.17 186 ASN A O 1
ATOM 1490 N N . GLY A 1 187 ? -24.672 46.438 2.311 1 28.81 187 GLY A N 1
ATOM 1491 C CA . GLY A 1 187 ? -25.016 47.219 3.496 1 28.81 187 GLY A CA 1
ATOM 1492 C C . GLY A 1 187 ? -24.922 46.406 4.777 1 28.81 187 GLY A C 1
ATOM 1493 O O . GLY A 1 187 ? -24.438 46.906 5.801 1 28.81 187 GLY A O 1
ATOM 1494 N N . ASN A 1 188 ? -25.922 45.438 4.973 1 28.61 188 ASN A N 1
ATOM 1495 C CA . ASN A 1 188 ? -26.297 45.281 6.375 1 28.61 188 ASN A CA 1
ATOM 1496 C C . ASN A 1 188 ? -25.156 44.719 7.207 1 28.61 188 ASN A C 1
ATOM 1498 O O . ASN A 1 188 ? -24.594 43.688 6.887 1 28.61 188 ASN A O 1
ATOM 1502 N N . ALA A 1 189 ? -24.375 45.594 7.91 1 29.28 189 ALA A N 1
ATOM 1503 C CA . ALA A 1 189 ? -23.312 45.688 8.906 1 29.28 189 ALA A CA 1
ATOM 1504 C C . ALA A 1 189 ? -23.453 44.562 9.953 1 29.28 189 ALA A C 1
ATOM 1506 O O . ALA A 1 189 ? -22.703 44.531 10.938 1 29.28 189 ALA A O 1
ATOM 1507 N N . ASP A 1 190 ? -24.609 43.906 10.047 1 29.61 190 ASP A N 1
ATOM 1508 C CA . ASP A 1 190 ? -24.578 43.25 11.344 1 29.61 190 ASP A CA 1
ATOM 1509 C C . ASP A 1 190 ? -23.5 42.156 11.391 1 29.61 190 ASP A C 1
ATOM 1511 O O . ASP A 1 190 ? -23.719 41.031 10.953 1 29.61 190 ASP A O 1
ATOM 1515 N N . ALA A 1 191 ? -22.344 42.5 10.891 1 31.12 191 ALA A N 1
ATOM 1516 C CA . ALA A 1 191 ? -21.156 41.656 11.023 1 31.12 191 ALA A CA 1
ATOM 1517 C C . ALA A 1 191 ? -20.953 41.219 12.477 1 31.12 191 ALA A C 1
ATOM 1519 O O . ALA A 1 191 ? -20.422 41.969 13.281 1 31.12 191 ALA A O 1
ATOM 1520 N N . SER A 1 192 ? -22.016 40.625 13.055 1 30.92 192 SER A N 1
ATOM 1521 C CA . SER A 1 192 ? -21.719 40.094 14.391 1 30.92 192 SER A CA 1
ATOM 1522 C C . SER A 1 192 ? -20.328 39.469 14.438 1 30.92 192 SER A C 1
ATOM 1524 O O . SER A 1 192 ? -19.984 38.625 13.609 1 30.92 192 SER A O 1
ATOM 1526 N N . VAL A 1 193 ? -19.359 40.25 14.734 1 31.25 193 VAL A N 1
ATOM 1527 C CA . VAL A 1 193 ? -18.062 39.875 15.273 1 31.25 193 VAL A CA 1
ATOM 1528 C C . VAL A 1 193 ? -18.203 38.594 16.094 1 31.25 193 VAL A C 1
ATOM 1530 O O . VAL A 1 193 ? -18.844 38.594 17.141 1 31.25 193 VAL A O 1
ATOM 1533 N N . VAL A 1 194 ? -18.547 37.531 15.461 1 32.41 194 VAL A N 1
ATOM 1534 C CA . VAL A 1 194 ? -18.469 36.344 16.297 1 32.41 194 VAL A CA 1
ATOM 1535 C C . VAL A 1 194 ? -17.297 36.469 17.266 1 32.41 194 VAL A C 1
ATOM 1537 O O . VAL A 1 194 ? -16.156 36.688 16.859 1 32.41 194 VAL A O 1
ATOM 1540 N N . SER A 1 195 ? -17.484 37.188 18.406 1 31.08 195 SER A N 1
ATOM 1541 C CA . SER A 1 195 ? -16.609 37.188 19.562 1 31.08 195 SER A CA 1
ATOM 1542 C C . SER A 1 195 ? -15.766 35.938 19.641 1 31.08 195 SER A C 1
ATOM 1544 O O . SER A 1 195 ? -16.297 34.812 19.547 1 31.08 195 SER A O 1
ATOM 1546 N N . ASP A 1 196 ? -14.625 35.969 19.266 1 34.28 196 ASP A N 1
ATOM 1547 C CA . ASP A 1 196 ? -13.445 35.125 19.438 1 34.28 196 ASP A CA 1
ATOM 1548 C C . ASP A 1 196 ? -13.438 34.469 20.812 1 34.28 196 ASP A C 1
ATOM 1550 O O . ASP A 1 196 ? -12.445 33.844 21.203 1 34.28 196 ASP A O 1
ATOM 1554 N N . SER A 1 197 ? -14.219 35.031 21.797 1 34.81 197 SER A N 1
ATOM 1555 C CA . SER A 1 197 ? -14.086 34.719 23.219 1 34.81 197 SER A CA 1
ATOM 1556 C C . SER A 1 197 ? -14.383 33.25 23.484 1 34.81 197 SER A C 1
ATOM 1558 O O . SER A 1 197 ? -14.211 32.781 24.609 1 34.81 197 SER A O 1
ATOM 1560 N N . MET A 1 198 ? -15.477 32.844 22.953 1 35 198 MET A N 1
ATOM 1561 C CA . MET A 1 198 ? -15.734 31.516 23.484 1 35 198 MET A CA 1
ATOM 1562 C C . MET A 1 198 ? -14.602 30.562 23.125 1 35 198 MET A C 1
ATOM 1564 O O . MET A 1 198 ? -14.5 30.109 21.984 1 35 198 MET A O 1
ATOM 1568 N N . GLU A 1 199 ? -13.414 30.781 23.531 1 41.28 199 GLU A N 1
ATOM 1569 C CA . GLU A 1 199 ? -12.312 29.828 23.578 1 41.28 199 GLU A CA 1
ATOM 1570 C C . GLU A 1 199 ? -12.82 28.391 23.578 1 41.28 199 GLU A C 1
ATOM 1572 O O . GLU A 1 199 ? -13.305 27.906 24.594 1 41.28 199 GLU A O 1
ATOM 1577 N N . LEU A 1 200 ? -13.672 28.047 22.75 1 47.28 200 LEU A N 1
ATOM 1578 C CA . LEU A 1 200 ? -14.102 26.641 22.688 1 47.28 200 LEU A CA 1
ATOM 1579 C C . LEU A 1 200 ? -13 25.719 23.188 1 47.28 200 LEU A C 1
ATOM 1581 O O . LEU A 1 200 ? -11.836 25.859 22.812 1 47.28 200 LEU A O 1
ATOM 1585 N N . VAL A 1 201 ? -13.07 25.438 24.438 1 54.84 201 VAL A N 1
ATOM 1586 C CA . VAL A 1 201 ? -12.188 24.578 25.219 1 54.84 201 VAL A CA 1
ATOM 1587 C C . VAL A 1 201 ? -11.719 23.406 24.375 1 54.84 201 VAL A C 1
ATOM 1589 O O . VAL A 1 201 ? -12.531 22.625 23.891 1 54.84 201 VAL A O 1
ATOM 1592 N N . GLY A 1 202 ? -10.555 23.5 23.609 1 74.62 202 GLY A N 1
ATOM 1593 C CA . GLY A 1 202 ? -9.914 22.406 22.906 1 74.62 202 GLY A CA 1
ATOM 1594 C C . GLY A 1 202 ? -9.82 21.141 23.719 1 74.62 202 GLY A C 1
ATOM 1595 O O . GLY A 1 202 ? -9.992 21.172 24.938 1 74.62 202 GLY A O 1
ATOM 1596 N N . ARG A 1 203 ? -10.008 20.016 23.141 1 88.56 203 ARG A N 1
ATOM 1597 C CA . ARG A 1 203 ? -9.781 18.719 23.75 1 88.56 203 ARG A CA 1
ATOM 1598 C C . ARG A 1 203 ? -8.297 18.469 23.984 1 88.56 203 ARG A C 1
ATOM 1600 O O . ARG A 1 203 ? -7.453 19.172 23.422 1 88.56 203 ARG A O 1
ATOM 1607 N N . ARG A 1 204 ? -8.07 17.797 25.016 1 93.81 204 ARG A N 1
ATOM 1608 C CA . ARG A 1 204 ? -6.715 17.312 25.234 1 93.81 204 ARG A CA 1
ATOM 1609 C C . ARG A 1 204 ? -6.68 15.789 25.281 1 93.81 204 ARG A C 1
ATOM 1611 O O . ARG A 1 204 ? -7.703 15.148 25.516 1 93.81 204 ARG A O 1
ATOM 1618 N N . LEU A 1 205 ? -5.551 15.203 25.016 1 95.69 205 LEU A N 1
ATOM 1619 C CA . LEU A 1 205 ? -5.379 13.758 25.109 1 95.69 205 LEU A CA 1
ATOM 1620 C C . LEU A 1 205 ? -5.047 13.344 26.531 1 95.69 205 LEU A C 1
ATOM 1622 O O . LEU A 1 205 ? -4.27 14.016 27.219 1 95.69 205 LEU A O 1
ATOM 1626 N N . PRO A 1 206 ? -5.66 12.258 26.969 1 95.12 206 PRO A N 1
ATOM 1627 C CA . PRO A 1 206 ? -5.23 11.695 28.25 1 95.12 206 PRO A CA 1
ATOM 1628 C C . PRO A 1 206 ? -3.818 11.117 28.188 1 95.12 206 PRO A C 1
ATOM 1630 O O . PRO A 1 206 ? -3.246 10.969 27.109 1 95.12 206 PRO A O 1
ATOM 1633 N N . LEU A 1 207 ? -3.34 10.773 29.328 1 90.38 207 LEU A N 1
ATOM 1634 C CA . LEU A 1 207 ? -1.951 10.344 29.469 1 90.38 207 LEU A CA 1
ATOM 1635 C C . LEU A 1 207 ? -1.661 9.141 28.578 1 90.38 207 LEU A C 1
ATOM 1637 O O . LEU A 1 207 ? -0.647 9.109 27.875 1 90.38 207 LEU A O 1
ATOM 1641 N N . ALA A 1 208 ? -2.533 8.172 28.594 1 91.44 208 ALA A N 1
ATOM 1642 C CA . ALA A 1 208 ? -2.314 6.953 27.812 1 91.44 208 ALA A CA 1
ATOM 1643 C C . ALA A 1 208 ? -2.225 7.27 26.328 1 91.44 208 ALA A C 1
ATOM 1645 O O . ALA A 1 208 ? -1.335 6.77 25.625 1 91.44 208 ALA A O 1
ATOM 1646 N N . ALA A 1 209 ? -3.08 8.086 25.891 1 95.12 209 ALA A N 1
ATOM 1647 C CA . ALA A 1 209 ? -3.094 8.469 24.484 1 95.12 209 ALA A CA 1
ATOM 1648 C C . ALA A 1 209 ? -1.876 9.32 24.125 1 95.12 209 ALA A C 1
ATOM 1650 O O . ALA A 1 209 ? -1.32 9.203 23.031 1 95.12 209 ALA A O 1
ATOM 1651 N N . LEU A 1 210 ? -1.503 10.188 25.062 1 92 210 LEU A N 1
ATOM 1652 C CA . LEU A 1 210 ? -0.31 11 24.859 1 92 210 LEU A CA 1
ATOM 1653 C C . LEU A 1 210 ? 0.929 10.117 24.719 1 92 210 LEU A C 1
ATOM 1655 O O . LEU A 1 210 ? 1.771 10.367 23.844 1 92 210 LEU A O 1
ATOM 1659 N N . THR A 1 211 ? 0.97 9.156 25.484 1 87.12 211 THR A N 1
ATOM 1660 C CA . THR A 1 211 ? 2.096 8.227 25.438 1 87.12 211 THR A CA 1
ATOM 1661 C C . THR A 1 211 ? 2.125 7.473 24.125 1 87.12 211 THR A C 1
ATOM 1663 O O . THR A 1 211 ? 3.188 7.309 23.516 1 87.12 211 THR A O 1
ATOM 1666 N N . MET A 1 212 ? 1.026 7.109 23.719 1 91.19 212 MET A N 1
ATOM 1667 C CA . MET A 1 212 ? 0.924 6.395 22.453 1 91.19 212 MET A CA 1
ATOM 1668 C C . MET A 1 212 ? 1.28 7.305 21.281 1 91.19 212 MET A C 1
ATOM 1670 O O . MET A 1 212 ? 1.966 6.883 20.359 1 91.19 212 MET A O 1
ATOM 1674 N N . LEU A 1 213 ? 0.816 8.508 21.359 1 93.31 213 LEU A N 1
ATOM 1675 C CA . LEU A 1 213 ? 1.156 9.5 20.344 1 93.31 213 LEU A CA 1
ATOM 1676 C C . LEU A 1 213 ? 2.668 9.656 20.219 1 93.31 213 LEU A C 1
ATOM 1678 O O . LEU A 1 213 ? 3.219 9.586 19.125 1 93.31 213 LEU A O 1
ATOM 1682 N N . LEU A 1 214 ? 3.25 9.836 21.312 1 87.94 214 LEU A N 1
ATOM 1683 C CA . LEU A 1 214 ? 4.699 9.984 21.344 1 87.94 214 LEU A CA 1
ATOM 1684 C C . LEU A 1 214 ? 5.387 8.75 20.75 1 87.94 214 LEU A C 1
ATOM 1686 O O . LEU A 1 214 ? 6.289 8.867 19.922 1 87.94 214 LEU A O 1
ATOM 1690 N N . ALA A 1 215 ? 4.938 7.625 21.141 1 86.56 215 ALA A N 1
ATOM 1691 C CA . ALA A 1 215 ? 5.543 6.375 20.688 1 86.56 215 ALA A CA 1
ATOM 1692 C C . ALA A 1 215 ? 5.387 6.203 19.188 1 86.56 215 ALA A C 1
ATOM 1694 O O . ALA A 1 215 ? 6.352 5.879 18.484 1 86.56 215 ALA A O 1
ATOM 1695 N N . HIS A 1 216 ? 4.246 6.402 18.703 1 92.69 216 HIS A N 1
ATOM 1696 C CA . HIS A 1 216 ? 3.947 6.176 17.297 1 92.69 216 HIS A CA 1
ATOM 1697 C C . HIS A 1 216 ? 4.715 7.152 16.406 1 92.69 216 HIS A C 1
ATOM 1699 O O . HIS A 1 216 ? 5.379 6.742 15.461 1 92.69 216 HIS A O 1
ATOM 1705 N N . ILE A 1 217 ? 4.695 8.398 16.75 1 92.81 217 ILE A N 1
ATOM 1706 C CA . ILE A 1 217 ? 5.285 9.406 15.875 1 92.81 217 ILE A CA 1
ATOM 1707 C C . ILE A 1 217 ? 6.809 9.367 15.992 1 92.81 217 ILE A C 1
ATOM 1709 O O . ILE A 1 217 ? 7.52 9.562 15 1 92.81 217 ILE A O 1
ATOM 1713 N N . SER A 1 218 ? 7.27 9.094 17.156 1 87.94 218 SER A N 1
ATOM 1714 C CA . SER A 1 218 ? 8.711 8.93 17.297 1 87.94 218 SER A CA 1
ATOM 1715 C C . SER A 1 218 ? 9.203 7.73 16.5 1 87.94 218 SER A C 1
ATOM 1717 O O . SER A 1 218 ? 10.305 7.766 15.938 1 87.94 218 SER A O 1
ATOM 1719 N N . SER A 1 219 ? 8.438 6.703 16.516 1 88.38 219 SER A N 1
ATOM 1720 C CA . SER A 1 219 ? 8.789 5.531 15.719 1 88.38 219 SER A CA 1
ATOM 1721 C C . SER A 1 219 ? 8.852 5.875 14.234 1 88.38 219 SER A C 1
ATOM 1723 O O . SER A 1 219 ? 9.797 5.488 13.539 1 88.38 219 SER A O 1
ATOM 1725 N N . ALA A 1 220 ? 7.918 6.57 13.766 1 92.88 220 ALA A N 1
ATOM 1726 C CA . ALA A 1 220 ? 7.891 6.996 12.367 1 92.88 220 ALA A CA 1
ATOM 1727 C C . ALA A 1 220 ? 9.094 7.883 12.047 1 92.88 220 ALA A C 1
ATOM 1729 O O . ALA A 1 220 ? 9.758 7.68 11.023 1 92.88 220 ALA A O 1
ATOM 1730 N N . LEU A 1 221 ? 9.344 8.828 12.898 1 89.75 221 LEU A N 1
ATOM 1731 C CA . LEU A 1 221 ? 10.445 9.75 12.664 1 89.75 221 LEU A CA 1
ATOM 1732 C C . LEU A 1 221 ? 11.789 9.016 12.703 1 89.75 221 LEU A C 1
ATOM 1734 O O . LEU A 1 221 ? 12.68 9.297 11.898 1 89.75 221 LEU A O 1
ATOM 1738 N N . SER A 1 222 ? 11.898 8.133 13.594 1 84.88 222 SER A N 1
ATOM 1739 C CA . SER A 1 222 ? 13.117 7.328 13.656 1 84.88 222 SER A CA 1
ATOM 1740 C C . SER A 1 222 ? 13.344 6.559 12.359 1 84.88 222 SER A C 1
ATOM 1742 O O . SER A 1 222 ? 14.469 6.496 11.859 1 84.88 222 SER A O 1
ATOM 1744 N N . TYR A 1 223 ? 12.359 5.98 11.898 1 87.38 223 TYR A N 1
ATOM 1745 C CA . TYR A 1 223 ? 12.406 5.273 10.617 1 87.38 223 TYR A CA 1
ATOM 1746 C C . TYR A 1 223 ? 12.859 6.203 9.5 1 87.38 223 TYR A C 1
ATOM 1748 O O . TYR A 1 223 ? 13.727 5.848 8.703 1 87.38 223 TYR A O 1
ATOM 1756 N N . LEU A 1 224 ? 12.328 7.379 9.406 1 90.19 224 LEU A N 1
ATOM 1757 C CA . LEU A 1 224 ? 12.695 8.359 8.391 1 90.19 224 LEU A CA 1
ATOM 1758 C C . LEU A 1 224 ? 14.164 8.734 8.5 1 90.19 224 LEU A C 1
ATOM 1760 O O . LEU A 1 224 ? 14.891 8.727 7.504 1 90.19 224 LEU A O 1
ATOM 1764 N N . HIS A 1 225 ? 14.531 9.047 9.656 1 85.25 225 HIS A N 1
ATOM 1765 C CA . HIS A 1 225 ? 15.859 9.602 9.906 1 85.25 225 HIS A CA 1
ATOM 1766 C C . HIS A 1 225 ? 16.938 8.547 9.711 1 85.25 225 HIS A C 1
ATOM 1768 O O . HIS A 1 225 ? 17.984 8.828 9.094 1 85.25 225 HIS A O 1
ATOM 1774 N N . SER A 1 226 ? 16.688 7.379 10.18 1 80.75 226 SER A N 1
ATOM 1775 C CA . SER A 1 226 ? 17.719 6.352 10.203 1 80.75 226 SER A CA 1
ATOM 1776 C C . SER A 1 226 ? 17.75 5.562 8.898 1 80.75 226 SER A C 1
ATOM 1778 O O . SER A 1 226 ? 18.828 5.285 8.352 1 80.75 226 SER A O 1
ATOM 1780 N N . THR A 1 227 ? 16.641 5.25 8.406 1 80.5 227 THR A N 1
ATOM 1781 C CA . THR A 1 227 ? 16.578 4.379 7.238 1 80.5 227 THR A CA 1
ATOM 1782 C C . THR A 1 227 ? 16.766 5.176 5.953 1 80.5 227 THR A C 1
ATOM 1784 O O . THR A 1 227 ? 17.422 4.711 5.02 1 80.5 227 THR A O 1
ATOM 1787 N N . TRP A 1 228 ? 16.219 6.371 5.961 1 84.56 228 TRP A N 1
ATOM 1788 C CA . TRP A 1 228 ? 16.172 7.078 4.688 1 84.56 228 TRP A CA 1
ATOM 1789 C C . TRP A 1 228 ? 16.969 8.375 4.75 1 84.56 228 TRP A C 1
ATOM 1791 O O . TRP A 1 228 ? 17.078 9.094 3.756 1 84.56 228 TRP A O 1
ATOM 1801 N N . SER A 1 229 ? 17.516 8.664 5.891 1 83.75 229 SER A N 1
ATOM 1802 C CA . SER A 1 229 ? 18.156 9.961 6.066 1 83.75 229 SER A CA 1
ATOM 1803 C C . SER A 1 229 ? 17.281 11.094 5.551 1 83.75 229 SER A C 1
ATOM 1805 O O . SER A 1 229 ? 17.734 11.969 4.816 1 83.75 229 SER A O 1
ATOM 1807 N N . MET A 1 230 ? 16.031 10.961 5.957 1 89.19 230 MET A N 1
ATOM 1808 C CA . MET A 1 230 ? 14.992 11.898 5.539 1 89.19 230 MET A CA 1
ATOM 1809 C C . MET A 1 230 ? 14.398 12.625 6.742 1 89.19 230 MET A C 1
ATOM 1811 O O . MET A 1 230 ? 14.289 12.055 7.828 1 89.19 230 MET A O 1
ATOM 1815 N N . VAL A 1 231 ? 14.078 13.852 6.535 1 90.31 231 VAL A N 1
ATOM 1816 C CA . VAL A 1 231 ? 13.344 14.586 7.551 1 90.31 231 VAL A CA 1
ATOM 1817 C C . VAL A 1 231 ? 11.938 14.914 7.035 1 90.31 231 VAL A C 1
ATOM 1819 O O . VAL A 1 231 ? 11.75 15.125 5.836 1 90.31 231 VAL A O 1
ATOM 1822 N N . HIS A 1 232 ? 10.992 14.898 7.938 1 93.44 232 HIS A N 1
ATOM 1823 C CA . HIS A 1 232 ? 9.617 15.211 7.559 1 93.44 232 HIS A CA 1
ATOM 1824 C C . HIS A 1 232 ? 9.461 16.688 7.215 1 93.44 232 HIS A C 1
ATOM 1826 O O . HIS A 1 232 ? 8.836 17.031 6.207 1 93.44 232 HIS A O 1
ATOM 1832 N N . GLY A 1 233 ? 9.945 17.562 8.164 1 90.19 233 GLY A N 1
ATOM 1833 C CA . GLY A 1 233 ? 10.039 18.984 7.914 1 90.19 233 GLY A CA 1
ATOM 1834 C C . GLY A 1 233 ? 8.773 19.734 8.289 1 90.19 233 GLY A C 1
ATOM 1835 O O . GLY A 1 233 ? 8.742 20.969 8.25 1 90.19 233 GLY A O 1
ATOM 1836 N N . ASP A 1 234 ? 7.703 19.047 8.727 1 91.88 234 ASP A N 1
ATOM 1837 C CA . ASP A 1 234 ? 6.48 19.766 9.062 1 91.88 234 ASP A CA 1
ATOM 1838 C C . ASP A 1 234 ? 5.621 18.969 10.039 1 91.88 234 ASP A C 1
ATOM 1840 O O . ASP A 1 234 ? 4.422 18.781 9.812 1 91.88 234 ASP A O 1
ATOM 1844 N N . VAL A 1 235 ? 6.191 18.531 11.125 1 91.94 235 VAL A N 1
ATOM 1845 C CA . VAL A 1 235 ? 5.473 17.781 12.156 1 91.94 235 VAL A CA 1
ATOM 1846 C C . VAL A 1 235 ? 4.566 18.719 12.945 1 91.94 235 VAL A C 1
ATOM 1848 O O . VAL A 1 235 ? 5.035 19.719 13.5 1 91.94 235 VAL A O 1
ATOM 1851 N N . LYS A 1 236 ? 3.283 18.438 12.938 1 93.31 236 LYS A N 1
ATOM 1852 C CA . LYS A 1 236 ? 2.273 19.219 13.648 1 93.31 236 LYS A CA 1
ATOM 1853 C C . LYS A 1 236 ? 0.957 18.453 13.742 1 93.31 236 LYS A C 1
ATOM 1855 O O . LYS A 1 236 ? 0.757 17.469 13.039 1 93.31 236 LYS A O 1
ATOM 1860 N N . PRO A 1 237 ? 0.046 18.859 14.594 1 94.75 237 PRO A N 1
ATOM 1861 C CA . PRO A 1 237 ? -1.193 18.109 14.812 1 94.75 237 PRO A CA 1
ATOM 1862 C C . PRO A 1 237 ? -2.006 17.938 13.531 1 94.75 237 PRO A C 1
ATOM 1864 O O . PRO A 1 237 ? -2.639 16.891 13.344 1 94.75 237 PRO A O 1
ATOM 1867 N N . SER A 1 238 ? -1.979 18.875 12.602 1 93.44 238 SER A N 1
ATOM 1868 C CA . SER A 1 238 ? -2.762 18.766 11.375 1 93.44 238 SER A CA 1
ATOM 1869 C C . SER A 1 238 ? -2.189 17.719 10.43 1 93.44 238 SER A C 1
ATOM 1871 O O . SER A 1 238 ? -2.873 17.25 9.516 1 93.44 238 SER A O 1
ATOM 1873 N N . ASN A 1 239 ? -0.919 17.328 10.656 1 95.38 239 ASN A N 1
ATOM 1874 C CA . ASN A 1 239 ? -0.258 16.359 9.805 1 95.38 239 ASN A CA 1
ATOM 1875 C C . ASN A 1 239 ? -0.148 14.992 10.492 1 95.38 239 ASN A C 1
ATOM 1877 O O . ASN A 1 239 ? 0.628 14.141 10.062 1 95.38 239 ASN A O 1
ATOM 1881 N N . ILE A 1 240 ? -0.82 14.859 11.562 1 97.31 240 ILE A N 1
ATOM 1882 C CA . ILE A 1 240 ? -0.928 13.578 12.258 1 97.31 240 ILE A CA 1
ATOM 1883 C C . ILE A 1 240 ? -2.375 13.094 12.219 1 97.31 240 ILE A C 1
ATOM 1885 O O . ILE A 1 240 ? -3.281 13.781 12.695 1 97.31 240 ILE A O 1
ATOM 1889 N N . LEU A 1 241 ? -2.529 11.906 11.703 1 97.06 241 LEU A N 1
ATOM 1890 C CA . LEU A 1 241 ? -3.865 11.344 11.523 1 97.06 241 LEU A CA 1
ATOM 1891 C C . LEU A 1 241 ? -4.133 10.234 12.523 1 97.06 241 LEU A C 1
ATOM 1893 O O . LEU A 1 241 ? -3.197 9.633 13.055 1 97.06 241 LEU A O 1
ATOM 1897 N N . ILE A 1 242 ? -5.402 10.039 12.766 1 96.12 242 ILE A N 1
ATOM 1898 C CA . ILE A 1 242 ? -5.863 9 13.688 1 96.12 242 ILE A CA 1
ATOM 1899 C C . ILE A 1 242 ? -6.574 7.902 12.898 1 96.12 242 ILE A C 1
ATOM 1901 O O . ILE A 1 242 ? -7.484 8.18 12.117 1 96.12 242 ILE A O 1
ATOM 1905 N N . GLN A 1 243 ? -6.086 6.688 13.062 1 93.81 243 GLN A N 1
ATOM 1906 C CA . GLN A 1 243 ? -6.648 5.566 12.312 1 93.81 243 GLN A CA 1
ATOM 1907 C C . GLN A 1 243 ? -7.07 4.438 13.25 1 93.81 243 GLN A C 1
ATOM 1909 O O . GLN A 1 243 ? -6.363 4.125 14.211 1 93.81 243 GLN A O 1
ATOM 1914 N N . LEU A 1 244 ? -8.203 3.877 12.969 1 90.19 244 LEU A N 1
ATOM 1915 C CA . LEU A 1 244 ? -8.688 2.711 13.703 1 90.19 244 LEU A CA 1
ATOM 1916 C C . LEU A 1 244 ? -7.891 1.465 13.32 1 90.19 244 LEU A C 1
ATOM 1918 O O . LEU A 1 244 ? -7.715 1.177 12.133 1 90.19 244 LEU A O 1
ATOM 1922 N N . LYS A 1 245 ? -7.16 0.745 14.195 1 80.38 245 LYS A N 1
ATOM 1923 C CA . LYS A 1 245 ? -6.355 -0.447 13.938 1 80.38 245 LYS A CA 1
ATOM 1924 C C . LYS A 1 245 ? -7.227 -1.598 13.438 1 80.38 245 LYS A C 1
ATOM 1926 O O . LYS A 1 245 ? -6.855 -2.299 12.492 1 80.38 245 LYS A O 1
ATOM 1931 N N . GLN A 1 246 ? -8.094 -2.24 14.266 1 62.25 246 GLN A N 1
ATOM 1932 C CA . GLN A 1 246 ? -8.703 -3.555 14.086 1 62.25 246 GLN A CA 1
ATOM 1933 C C . GLN A 1 246 ? -9.695 -3.547 12.922 1 62.25 246 GLN A C 1
ATOM 1935 O O . GLN A 1 246 ? -9.992 -4.594 12.344 1 62.25 246 GLN A O 1
ATOM 1940 N N . ALA A 1 247 ? -10.414 -2.447 12.547 1 54.19 247 ALA A N 1
ATOM 1941 C CA . ALA A 1 247 ? -11.633 -2.918 11.898 1 54.19 247 ALA A CA 1
ATOM 1942 C C . ALA A 1 247 ? -11.375 -3.254 10.43 1 54.19 247 ALA A C 1
ATOM 1944 O O . ALA A 1 247 ? -11.117 -2.361 9.617 1 54.19 247 ALA A O 1
ATOM 1945 N N . GLU A 1 248 ? -10.898 -4.629 10.211 1 54.25 248 GLU A N 1
ATOM 1946 C CA . GLU A 1 248 ? -10.539 -5.18 8.906 1 54.25 248 GLU A CA 1
ATOM 1947 C C . GLU A 1 248 ? -11.461 -4.637 7.816 1 54.25 248 GLU A C 1
ATOM 1949 O O . GLU A 1 248 ? -11.047 -4.488 6.664 1 54.25 248 GLU A O 1
ATOM 1954 N N . ASN A 1 249 ? -12.664 -4.203 8.242 1 57.91 249 ASN A N 1
ATOM 1955 C CA . ASN A 1 249 ? -13.656 -3.93 7.207 1 57.91 249 ASN A CA 1
ATOM 1956 C C . ASN A 1 249 ? -13.844 -2.43 7 1 57.91 249 ASN A C 1
ATOM 1958 O O . ASN A 1 249 ? -14.586 -2.012 6.109 1 57.91 249 ASN A O 1
ATOM 1962 N N . HIS A 1 250 ? -13.062 -1.679 7.75 1 61.91 250 HIS A N 1
ATOM 1963 C CA . HIS A 1 250 ? -13.422 -0.264 7.738 1 61.91 250 HIS A CA 1
ATOM 1964 C C . HIS A 1 250 ? -13.156 0.359 6.371 1 61.91 250 HIS A C 1
ATOM 1966 O O . HIS A 1 250 ? -13.867 1.272 5.953 1 61.91 250 HIS A O 1
ATOM 1972 N N . PRO A 1 251 ? -12.234 -0.263 5.695 1 59.69 251 PRO A N 1
ATOM 1973 C CA . PRO A 1 251 ? -12.023 0.369 4.391 1 59.69 251 PRO A CA 1
ATOM 1974 C C . PRO A 1 251 ? -13.164 0.093 3.412 1 59.69 251 PRO A C 1
ATOM 1976 O O . PRO A 1 251 ? -13.289 0.785 2.398 1 59.69 251 PRO A O 1
ATOM 1979 N N . ALA A 1 252 ? -13.984 -0.835 3.828 1 64.81 252 ALA A N 1
ATOM 1980 C CA . ALA A 1 252 ? -15.016 -1.196 2.865 1 64.81 252 ALA A CA 1
ATOM 1981 C C . ALA A 1 252 ? -16.391 -0.77 3.361 1 64.81 252 ALA A C 1
ATOM 1983 O O . ALA A 1 252 ? -17.406 -1.355 2.975 1 64.81 252 ALA A O 1
ATOM 1984 N N . TYR A 1 253 ? -16.391 0.164 4.223 1 66 253 TYR A N 1
ATOM 1985 C CA . TYR A 1 253 ? -17.672 0.673 4.707 1 66 253 TYR A CA 1
ATOM 1986 C C . TYR A 1 253 ? -18.516 1.208 3.561 1 66 253 TYR A C 1
ATOM 1988 O O . TYR A 1 253 ? -18 1.886 2.666 1 66 253 TYR A O 1
ATOM 1996 N N . THR A 1 254 ? -19.703 0.813 3.428 1 65.06 254 THR A N 1
ATOM 1997 C CA . THR A 1 254 ? -20.562 1.208 2.314 1 65.06 254 THR A CA 1
ATOM 1998 C C . THR A 1 254 ? -21.5 2.34 2.727 1 65.06 254 THR A C 1
ATOM 2000 O O . THR A 1 254 ? -22.047 3.049 1.875 1 65.06 254 THR A O 1
ATOM 2003 N N . LYS A 1 255 ? -21.656 2.479 4.016 1 68.31 255 LYS A N 1
ATOM 2004 C CA . LYS A 1 255 ? -22.594 3.508 4.473 1 68.31 255 LYS A CA 1
ATOM 2005 C C . LYS A 1 255 ? -21.859 4.633 5.195 1 68.31 255 LYS A C 1
ATOM 2007 O O . LYS A 1 255 ? -20.922 4.375 5.973 1 68.31 255 LYS A O 1
ATOM 2012 N N . ASP A 1 256 ? -22.281 5.832 4.902 1 72.62 256 ASP A N 1
ATOM 2013 C CA . ASP A 1 256 ? -21.703 7.008 5.551 1 72.62 256 ASP A CA 1
ATOM 2014 C C . ASP A 1 256 ? -21.828 6.906 7.07 1 72.62 256 ASP A C 1
ATOM 2016 O O . ASP A 1 256 ? -20.938 7.355 7.793 1 72.62 256 ASP A O 1
ATOM 2020 N N . GLU A 1 257 ? -22.859 6.398 7.477 1 77.56 257 GLU A N 1
ATOM 2021 C CA . GLU A 1 257 ? -23.094 6.25 8.906 1 77.56 257 GLU A CA 1
ATOM 2022 C C . GLU A 1 257 ? -22 5.418 9.562 1 77.56 257 GLU A C 1
ATOM 2024 O O . GLU A 1 257 ? -21.594 5.695 10.695 1 77.56 257 GLU A O 1
ATOM 2029 N N . MET A 1 258 ? -21.547 4.574 8.812 1 79.19 258 MET A N 1
ATOM 2030 C CA . MET A 1 258 ? -20.5 3.711 9.352 1 79.19 258 MET A CA 1
ATOM 2031 C C . MET A 1 258 ? -19.188 4.484 9.531 1 79.19 258 MET A C 1
ATOM 2033 O O . MET A 1 258 ? -18.453 4.254 10.492 1 79.19 258 MET A O 1
ATOM 2037 N N . VAL A 1 259 ? -19 5.426 8.68 1 81.19 259 VAL A N 1
ATOM 2038 C CA . VAL A 1 259 ? -17.797 6.25 8.758 1 81.19 259 VAL A CA 1
ATOM 2039 C C . VAL A 1 259 ? -17.891 7.168 9.984 1 81.19 259 VAL A C 1
ATOM 2041 O O . VAL A 1 259 ? -16.922 7.305 10.734 1 81.19 259 VAL A O 1
ATOM 2044 N N . HIS A 1 260 ? -19.016 7.703 10.203 1 85.06 260 HIS A N 1
ATOM 2045 C CA . HIS A 1 260 ? -19.234 8.57 11.359 1 85.06 260 HIS A CA 1
ATOM 2046 C C . HIS A 1 260 ? -19.094 7.785 12.664 1 85.06 260 HIS A C 1
ATOM 2048 O O . HIS A 1 260 ? -18.5 8.281 13.625 1 85.06 260 HIS A O 1
ATOM 2054 N N . GLU A 1 261 ? -19.641 6.652 12.617 1 86.31 261 GLU A N 1
ATOM 2055 C CA . GLU A 1 261 ? -19.547 5.801 13.797 1 86.31 261 GLU A CA 1
ATOM 2056 C C . GLU A 1 261 ? -18.094 5.414 14.086 1 86.31 261 GLU A C 1
ATOM 2058 O O . GLU A 1 261 ? -17.688 5.363 15.242 1 86.31 261 GLU A O 1
ATOM 2063 N N . ALA A 1 262 ? -17.453 5.188 13.055 1 86.62 262 ALA A N 1
ATOM 2064 C CA . ALA A 1 262 ? -16.062 4.816 13.211 1 86.62 262 ALA A CA 1
ATOM 2065 C C . ALA A 1 262 ? -15.242 5.977 13.773 1 86.62 262 ALA A C 1
ATOM 2067 O O . ALA A 1 262 ? -14.344 5.77 14.594 1 86.62 262 ALA A O 1
ATOM 2068 N N . LYS A 1 263 ? -15.508 7.129 13.352 1 89.12 263 LYS A N 1
ATOM 2069 C CA . LYS A 1 263 ? -14.836 8.312 13.891 1 89.12 263 LYS A CA 1
ATOM 2070 C C . LYS A 1 263 ? -15.117 8.469 15.383 1 89.12 263 LYS A C 1
ATOM 2072 O O . LYS A 1 263 ? -14.195 8.711 16.172 1 89.12 263 LYS A O 1
ATOM 2077 N N . SER A 1 264 ? -16.328 8.297 15.719 1 91.25 264 SER A N 1
ATOM 2078 C CA . SER A 1 264 ? -16.719 8.375 17.125 1 91.25 264 SER A CA 1
ATOM 2079 C C . SER A 1 264 ? -16.016 7.293 17.938 1 91.25 264 SER A C 1
ATOM 2081 O O . SER A 1 264 ? -15.625 7.531 19.094 1 91.25 264 SER A O 1
ATOM 2083 N N . LEU A 1 265 ? -15.93 6.195 17.328 1 90.75 265 LEU A N 1
ATOM 2084 C CA . LEU A 1 265 ? -15.242 5.102 18 1 90.75 265 LEU A CA 1
ATOM 2085 C C . LEU A 1 265 ? -13.773 5.43 18.219 1 90.75 265 LEU A C 1
ATOM 2087 O O . LEU A 1 265 ? -13.227 5.156 19.297 1 90.75 265 LEU A O 1
ATOM 2091 N N . CYS A 1 266 ? -13.125 6 17.266 1 92.56 266 CYS A N 1
ATOM 2092 C CA . CYS A 1 266 ? -11.742 6.426 17.422 1 92.56 266 CYS A CA 1
ATOM 2093 C C . CYS A 1 266 ? -11.586 7.344 18.625 1 92.56 266 CYS A C 1
ATOM 2095 O O . CYS A 1 266 ? -10.688 7.148 19.453 1 92.56 266 CYS A O 1
ATOM 2097 N N . TYR A 1 267 ? -12.453 8.273 18.75 1 94.06 267 TYR A N 1
ATOM 2098 C CA . TYR A 1 267 ? -12.375 9.266 19.812 1 94.06 267 TYR A CA 1
ATOM 2099 C C . TYR A 1 267 ? -12.648 8.617 21.172 1 94.06 267 TYR A C 1
ATOM 2101 O O . TYR A 1 267 ? -11.961 8.906 22.156 1 94.06 267 TYR A O 1
ATOM 2109 N N . SER A 1 268 ? -13.578 7.691 21.156 1 94.69 268 SER A N 1
ATOM 2110 C CA . SER A 1 268 ? -13.875 6.977 22.391 1 94.69 268 SER A CA 1
ATOM 2111 C C . SER A 1 268 ? -12.68 6.156 22.859 1 94.69 268 SER A C 1
ATOM 2113 O O . SER A 1 268 ? -12.398 6.086 24.047 1 94.69 268 SER A O 1
ATOM 2115 N N . ILE A 1 269 ? -12.031 5.594 21.953 1 93.81 269 ILE A N 1
ATOM 2116 C CA . ILE A 1 269 ? -10.859 4.785 22.266 1 93.81 269 ILE A CA 1
ATOM 2117 C C . ILE A 1 269 ? -9.742 5.684 22.797 1 93.81 269 ILE A C 1
ATOM 2119 O O . ILE A 1 269 ? -9.078 5.344 23.781 1 93.81 269 ILE A O 1
ATOM 2123 N N . LEU A 1 270 ? -9.578 6.805 22.219 1 94.88 270 LEU A N 1
ATOM 2124 C CA . LEU A 1 270 ? -8.539 7.738 22.641 1 94.88 270 LEU A CA 1
ATOM 2125 C C . LEU A 1 270 ? -8.781 8.219 24.062 1 94.88 270 LEU A C 1
ATOM 2127 O O . LEU A 1 270 ? -7.828 8.477 24.812 1 94.88 270 LEU A O 1
ATOM 2131 N N . GLU A 1 271 ? -9.992 8.281 24.453 1 95 271 GLU A N 1
ATOM 2132 C CA . GLU A 1 271 ? -10.359 8.812 25.75 1 95 271 GLU A CA 1
ATOM 2133 C C . GLU A 1 271 ? -10.414 7.707 26.812 1 95 271 GLU A C 1
ATOM 2135 O O . GLU A 1 271 ? -10.547 7.984 28 1 95 271 GLU A O 1
ATOM 2140 N N . SER A 1 272 ? -10.219 6.547 26.297 1 93.38 272 SER A N 1
ATOM 2141 C CA . SER A 1 272 ? -10.25 5.414 27.219 1 93.38 272 SER A CA 1
ATOM 2142 C C . SER A 1 272 ? -8.898 5.207 27.891 1 93.38 272 SER A C 1
ATOM 2144 O O . SER A 1 272 ? -7.938 5.926 27.609 1 93.3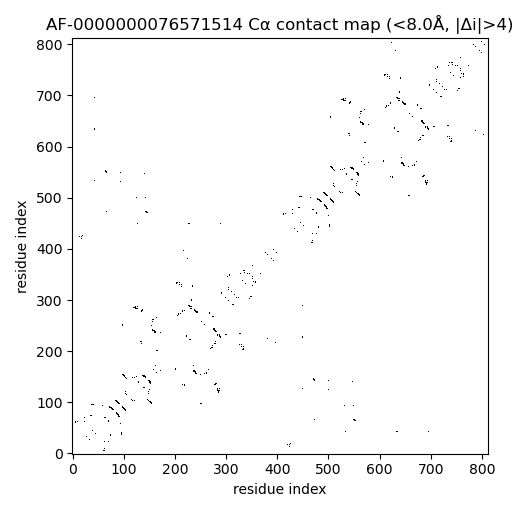8 272 SER A O 1
ATOM 2146 N N . THR A 1 273 ? -8.852 4.203 28.797 1 90.62 273 THR A N 1
ATOM 2147 C CA . THR A 1 273 ? -7.621 3.898 29.516 1 90.62 273 THR A CA 1
ATOM 2148 C C . THR A 1 273 ? -6.664 3.094 28.641 1 90.62 273 THR A C 1
ATOM 2150 O O . THR A 1 273 ? -5.473 3.008 28.938 1 90.62 273 THR A O 1
ATOM 2153 N N . ASP A 1 274 ? -7.199 2.559 27.625 1 91.38 274 ASP A N 1
ATOM 2154 C CA . ASP A 1 274 ? -6.379 1.79 26.688 1 91.38 274 ASP A CA 1
ATOM 2155 C C . ASP A 1 274 ? -6.621 2.238 25.25 1 91.38 274 ASP A C 1
ATOM 2157 O O . ASP A 1 274 ? -7.512 1.721 24.578 1 91.38 274 ASP A O 1
ATOM 2161 N N . PRO A 1 275 ? -5.773 3.088 24.797 1 92.12 275 PRO A N 1
ATOM 2162 C CA . PRO A 1 275 ? -5.98 3.621 23.453 1 92.12 275 PRO A CA 1
ATOM 2163 C C . PRO A 1 275 ? -5.371 2.734 22.375 1 92.12 275 PRO A C 1
ATOM 2165 O O . PRO A 1 275 ? -5.176 3.184 21.234 1 92.12 275 PRO A O 1
ATOM 2168 N N . SER A 1 276 ? -5.086 1.444 22.594 1 88.12 276 SER A N 1
ATOM 2169 C CA . SER A 1 276 ? -4.352 0.567 21.688 1 88.12 276 SER A CA 1
ATOM 2170 C C . SER A 1 276 ? -5.18 0.241 20.438 1 88.12 276 SER A C 1
ATOM 2172 O O . SER A 1 276 ? -4.648 -0.269 19.453 1 88.12 276 SER A O 1
ATOM 2174 N N . GLY A 1 277 ? -6.352 0.598 20.391 1 89.31 277 GLY A N 1
ATOM 2175 C CA . GLY A 1 277 ? -7.219 0.319 19.266 1 89.31 277 GLY A CA 1
ATOM 2176 C C . GLY A 1 277 ? -7.082 1.332 18.141 1 89.31 277 GLY A C 1
ATOM 2177 O O . GLY A 1 277 ? -7.703 1.188 17.094 1 89.31 277 GLY A O 1
ATOM 2178 N N . VAL A 1 278 ? -6.262 2.363 18.359 1 92.62 278 VAL A N 1
ATOM 2179 C CA . VAL A 1 278 ? -6.059 3.381 17.344 1 92.62 278 VAL A CA 1
ATOM 2180 C C . VAL A 1 278 ? -4.566 3.547 17.062 1 92.62 278 VAL A C 1
ATOM 2182 O O . VAL A 1 278 ? -3.732 3.209 17.906 1 92.62 278 VAL A O 1
ATOM 2185 N N . ASP A 1 279 ? -4.277 3.988 15.875 1 94.06 279 ASP A N 1
ATOM 2186 C CA . ASP A 1 279 ? -2.914 4.34 15.492 1 94.06 279 ASP A CA 1
ATOM 2187 C C . ASP A 1 279 ? -2.818 5.812 15.086 1 94.06 279 ASP A C 1
ATOM 2189 O O . ASP A 1 279 ? -3.709 6.332 14.414 1 94.06 279 ASP A O 1
ATOM 2193 N N . PHE A 1 280 ? -1.731 6.445 15.594 1 96.62 280 PHE A N 1
ATOM 2194 C CA . PHE A 1 280 ? -1.367 7.742 15.047 1 96.62 280 PHE A CA 1
ATOM 2195 C C . PHE A 1 280 ? -0.453 7.578 13.836 1 96.62 280 PHE A C 1
ATOM 2197 O O . PHE A 1 280 ? 0.471 6.762 13.852 1 96.62 280 PHE A O 1
ATOM 2204 N N . LYS A 1 281 ? -0.751 8.344 12.781 1 97.38 281 LYS A N 1
ATOM 2205 C CA . LYS A 1 281 ? 0.038 8.219 11.562 1 97.38 281 LYS A CA 1
ATOM 2206 C C . LYS A 1 281 ? 0.487 9.594 11.055 1 97.38 281 LYS A C 1
ATOM 2208 O O . LYS A 1 281 ? -0.308 10.531 11.016 1 97.38 281 LYS A O 1
ATOM 2213 N N . LEU A 1 282 ? 1.728 9.688 10.734 1 97.62 282 LEU A N 1
ATOM 2214 C CA . LEU A 1 282 ? 2.273 10.906 10.133 1 97.62 282 LEU A CA 1
ATOM 2215 C C . LEU A 1 282 ? 1.858 11.031 8.672 1 97.62 282 LEU A C 1
ATOM 2217 O O . LEU A 1 282 ? 1.896 10.047 7.93 1 97.62 282 LEU A O 1
ATOM 2221 N N . ALA A 1 283 ? 1.402 12.172 8.266 1 96.62 283 ALA A N 1
ATOM 2222 C CA . ALA A 1 283 ? 0.977 12.445 6.898 1 96.62 283 ALA A CA 1
ATOM 2223 C C . ALA A 1 283 ? 1.59 13.742 6.379 1 96.62 283 ALA A C 1
ATOM 2225 O O . ALA A 1 283 ? 2.377 14.391 7.078 1 96.62 283 ALA A O 1
ATOM 2226 N N . ASP A 1 284 ? 1.352 14.094 5.082 1 93.44 284 ASP A N 1
ATOM 2227 C CA . ASP A 1 284 ? 1.72 15.336 4.398 1 93.44 284 ASP A CA 1
ATOM 2228 C C . ASP A 1 284 ? 3.236 15.516 4.367 1 93.44 284 ASP A C 1
ATOM 2230 O O . ASP A 1 284 ? 3.785 16.328 5.109 1 93.44 284 ASP A O 1
ATOM 2234 N N . PHE A 1 285 ? 3.879 14.977 3.475 1 95.19 285 PHE A N 1
ATOM 2235 C CA . PHE A 1 285 ? 5.328 15 3.309 1 95.19 285 PHE A CA 1
ATOM 2236 C C . PHE A 1 285 ? 5.738 16.016 2.25 1 95.19 285 PHE A C 1
ATOM 2238 O O . PHE A 1 285 ? 6.742 15.82 1.558 1 95.19 285 PHE A O 1
ATOM 2245 N N . GLY A 1 286 ? 4.969 17 2.068 1 91.62 286 GLY A N 1
ATOM 2246 C CA . GLY A 1 286 ? 5.25 18.031 1.078 1 91.62 286 GLY A CA 1
ATOM 2247 C C . GLY A 1 286 ? 6.547 18.766 1.341 1 91.62 286 GLY A C 1
ATOM 2248 O O . GLY A 1 286 ? 7.164 19.297 0.414 1 91.62 286 GLY A O 1
ATOM 2249 N N . ARG A 1 287 ? 7.055 18.734 2.58 1 90.06 287 ARG A N 1
ATOM 2250 C CA . ARG A 1 287 ? 8.258 19.469 2.959 1 90.06 287 ARG A CA 1
ATOM 2251 C C . ARG A 1 287 ? 9.391 18.516 3.312 1 90.06 287 ARG A C 1
ATOM 2253 O O . ARG A 1 287 ? 10.406 18.922 3.885 1 90.06 287 ARG A O 1
ATOM 2260 N N . ALA A 1 288 ? 9.164 17.281 3.023 1 92.69 288 ALA A N 1
ATOM 2261 C CA . ALA A 1 288 ? 10.203 16.297 3.305 1 92.69 288 ALA A CA 1
ATOM 2262 C C . ALA A 1 288 ? 11.492 16.625 2.553 1 92.69 288 ALA A C 1
ATOM 2264 O O . ALA A 1 288 ? 11.445 17.172 1.448 1 92.69 288 ALA A O 1
ATOM 2265 N N . SER A 1 289 ? 12.633 16.312 3.195 1 90.38 289 SER A N 1
ATOM 2266 C CA . SER A 1 289 ? 13.938 16.562 2.574 1 90.38 289 SER A CA 1
ATOM 2267 C C . SER A 1 289 ? 14.984 15.578 3.082 1 90.38 289 SER A C 1
ATOM 2269 O O . SER A 1 289 ? 14.773 14.906 4.094 1 90.38 289 SER A O 1
ATOM 2271 N N . LYS A 1 290 ? 16.031 15.438 2.27 1 87.94 290 LYS A N 1
ATOM 2272 C CA . LYS A 1 290 ? 17.156 14.672 2.777 1 87.94 290 LYS A CA 1
ATOM 2273 C C . LYS A 1 290 ? 17.797 15.375 3.977 1 87.94 290 LYS A C 1
ATOM 2275 O O . LYS A 1 290 ? 17.844 16.609 4.035 1 87.94 290 LYS A O 1
ATOM 2280 N N . ALA A 1 291 ? 18.391 14.391 4.695 1 77.75 291 ALA A N 1
ATOM 2281 C CA . ALA A 1 291 ? 19.047 14.945 5.879 1 77.75 291 ALA A CA 1
ATOM 2282 C C . ALA A 1 291 ? 20.281 15.766 5.488 1 77.75 291 ALA A C 1
ATOM 2284 O O . ALA A 1 291 ? 21.094 15.328 4.68 1 77.75 291 ALA A O 1
ATOM 2285 N N . GLY A 1 292 ? 20.328 17.016 5.48 1 71.5 292 GLY A N 1
ATOM 2286 C CA . GLY A 1 292 ? 21.453 17.875 5.145 1 71.5 292 GLY A CA 1
ATOM 2287 C C . GLY A 1 292 ? 21.125 18.875 4.043 1 71.5 292 GLY A C 1
ATOM 2288 O O . GLY A 1 292 ? 21.938 19.734 3.721 1 71.5 292 GLY A O 1
ATOM 2289 N N . GLU A 1 293 ? 20.078 18.422 3.393 1 76.5 293 GLU A N 1
ATOM 2290 C CA . GLU A 1 293 ? 19.656 19.375 2.373 1 76.5 293 GLU A CA 1
ATOM 2291 C C . GLU A 1 293 ? 19.359 20.75 2.986 1 76.5 293 GLU A C 1
ATOM 2293 O O . GLU A 1 293 ? 18.781 20.828 4.074 1 76.5 293 GLU A O 1
ATOM 2298 N N . ASP A 1 294 ? 20.125 21.688 2.521 1 58.59 294 ASP A N 1
ATOM 2299 C CA . ASP A 1 294 ? 19.969 23.047 3.016 1 58.59 294 ASP A CA 1
ATOM 2300 C C . ASP A 1 294 ? 18.562 23.578 2.719 1 58.59 294 ASP A C 1
ATOM 2302 O O . ASP A 1 294 ? 18.172 23.703 1.557 1 58.59 294 ASP A O 1
ATOM 2306 N N . ARG A 1 295 ? 17.828 23.484 3.641 1 60.56 295 ARG A N 1
ATOM 2307 C CA . ARG A 1 295 ? 16.562 24.156 3.387 1 60.56 295 ARG A CA 1
ATOM 2308 C C . ARG A 1 295 ? 16.516 25.516 4.078 1 60.56 295 ARG A C 1
ATOM 2310 O O . ARG A 1 295 ? 17.062 25.688 5.168 1 60.56 295 ARG A O 1
ATOM 2317 N N . ASP A 1 296 ? 16.516 26.547 3.234 1 55.81 296 ASP A N 1
ATOM 2318 C CA . ASP A 1 296 ? 16.406 27.891 3.803 1 55.81 296 ASP A CA 1
ATOM 2319 C C . ASP A 1 296 ? 15.023 28.484 3.549 1 55.81 296 ASP A C 1
ATOM 2321 O O . ASP A 1 296 ? 14.281 27.984 2.699 1 55.81 296 ASP A O 1
ATOM 2325 N N . GLY A 1 297 ? 14.555 29.359 4.387 1 51.25 297 GLY A N 1
ATOM 2326 C CA . GLY A 1 297 ? 13.422 30.266 4.273 1 51.25 297 GLY A CA 1
ATOM 2327 C C . GLY A 1 297 ? 12.086 29.562 4.367 1 51.25 297 GLY A C 1
ATOM 2328 O O . GLY A 1 297 ? 11.844 28.781 5.301 1 51.25 297 GLY A O 1
ATOM 2329 N N . ASP A 1 298 ? 11.25 29.906 3.279 1 49.31 298 ASP A N 1
ATOM 2330 C CA . ASP A 1 298 ? 9.836 29.547 3.164 1 49.31 298 ASP A CA 1
ATOM 2331 C C . ASP A 1 298 ? 9.656 28.047 3.004 1 49.31 298 ASP A C 1
ATOM 2333 O O . ASP A 1 298 ? 8.547 27.531 3.119 1 49.31 298 ASP A O 1
ATOM 2337 N N . ASN A 1 299 ? 10.812 27.312 2.965 1 58.09 299 ASN A N 1
ATOM 2338 C CA . ASN A 1 299 ? 10.711 25.891 2.664 1 58.09 299 ASN A CA 1
ATOM 2339 C C . ASN A 1 299 ? 10.844 25.047 3.926 1 58.09 299 ASN A C 1
ATOM 2341 O O . ASN A 1 299 ? 10.867 23.812 3.852 1 58.09 299 ASN A O 1
ATOM 2345 N N . LEU A 1 300 ? 10.82 25.766 5.047 1 59.22 300 LEU A N 1
ATOM 2346 C CA . LEU A 1 300 ? 11.141 25.031 6.27 1 59.22 300 LEU A CA 1
ATOM 2347 C C . LEU A 1 300 ? 9.875 24.531 6.941 1 59.22 300 LEU A C 1
ATOM 2349 O O . LEU A 1 300 ? 9.945 23.75 7.895 1 59.22 300 LEU A O 1
ATOM 2353 N N . GLY A 1 301 ? 8.766 24.766 6.414 1 64.88 301 GLY A N 1
ATOM 2354 C CA . GLY A 1 301 ? 7.555 24.266 7.051 1 64.88 301 GLY A CA 1
ATOM 2355 C C . GLY A 1 301 ? 6.801 25.344 7.82 1 64.88 301 GLY A C 1
ATOM 2356 O O . GLY A 1 301 ? 6.969 26.531 7.562 1 64.88 301 GLY A O 1
ATOM 2357 N N . ASP A 1 302 ? 5.938 24.922 8.703 1 76.19 302 ASP A N 1
ATOM 2358 C CA . ASP A 1 302 ? 5.129 25.828 9.516 1 76.19 302 ASP A CA 1
ATOM 2359 C C . ASP A 1 302 ? 5.969 26.469 10.617 1 76.19 302 ASP A C 1
ATOM 2361 O O . ASP A 1 302 ? 6.41 25.781 11.547 1 76.19 302 ASP A O 1
ATOM 2365 N N . GLY A 1 303 ? 6.23 27.734 10.5 1 74.81 303 GLY A N 1
ATOM 2366 C CA . GLY A 1 303 ? 7.078 28.5 11.398 1 74.81 303 GLY A CA 1
ATOM 2367 C C . GLY A 1 303 ? 6.684 28.359 12.859 1 74.81 303 GLY A C 1
ATOM 2368 O O . GLY A 1 303 ? 7.512 28.547 13.75 1 74.81 303 GLY A O 1
ATOM 2369 N N . ARG A 1 304 ? 5.426 28.016 13.195 1 77.94 304 ARG A N 1
ATOM 2370 C CA . ARG A 1 304 ? 4.945 27.875 14.562 1 77.94 304 ARG A CA 1
ATOM 2371 C C . ARG A 1 304 ? 5.621 26.703 15.258 1 77.94 304 ARG A C 1
ATOM 2373 O O . ARG A 1 304 ? 5.73 26.688 16.484 1 77.94 304 ARG A O 1
ATOM 2380 N N . TYR A 1 305 ? 6.062 25.766 14.461 1 79.88 305 TYR A N 1
ATOM 2381 C CA . TYR A 1 305 ? 6.594 24.531 15.031 1 79.88 305 TYR A CA 1
ATOM 2382 C C . TYR A 1 305 ? 8.086 24.391 14.75 1 79.88 305 TYR A C 1
ATOM 2384 O O . TYR A 1 305 ? 8.648 23.297 14.867 1 79.88 305 TYR A O 1
ATOM 2392 N N . LEU A 1 306 ? 8.68 25.422 14.273 1 74.31 306 LEU A N 1
ATOM 2393 C CA . LEU A 1 306 ? 10.109 25.422 13.984 1 74.31 306 LEU A CA 1
ATOM 2394 C C . LEU A 1 306 ? 10.891 26.125 15.094 1 74.31 306 LEU A C 1
ATOM 2396 O O . LEU A 1 306 ? 10.461 27.172 15.586 1 74.31 306 LEU A O 1
ATOM 2400 N N . PRO A 1 307 ? 12.031 25.391 15.445 1 68.69 307 PRO A N 1
ATOM 2401 C CA . PRO A 1 307 ? 12.883 26.094 16.391 1 68.69 307 PRO A CA 1
ATOM 2402 C C . PRO A 1 307 ? 13.617 27.281 15.766 1 68.69 307 PRO A C 1
ATOM 2404 O O . PRO A 1 307 ? 13.617 27.422 14.539 1 68.69 307 PRO A O 1
ATOM 2407 N N . ARG A 1 308 ? 14.211 28.062 16.625 1 60.06 308 ARG A N 1
ATOM 2408 C CA . ARG A 1 308 ? 15.039 29.156 16.141 1 60.06 308 ARG A CA 1
ATOM 2409 C C . ARG A 1 308 ? 16.234 28.641 15.375 1 60.06 308 ARG A C 1
ATOM 2411 O O . ARG A 1 308 ? 16.797 27.594 15.719 1 60.06 308 ARG A O 1
ATOM 2418 N N . LEU A 1 309 ? 16.359 28.75 14.062 1 55.94 309 LEU A N 1
ATOM 2419 C CA . LEU A 1 309 ? 17.297 28.328 13.023 1 55.94 309 LEU A CA 1
ATOM 2420 C C . LEU A 1 309 ? 18.734 28.344 13.555 1 55.94 309 LEU A C 1
ATOM 2422 O O . LEU A 1 309 ? 19.625 27.75 12.953 1 55.94 309 LEU A O 1
ATOM 2426 N N . ASP A 1 310 ? 19.141 28.859 14.633 1 53.81 310 ASP A N 1
ATOM 2427 C CA . ASP A 1 310 ? 20.562 29.031 14.906 1 53.81 310 ASP A CA 1
ATOM 2428 C C . ASP A 1 310 ? 21.156 27.766 15.531 1 53.81 310 ASP A C 1
ATOM 2430 O O . ASP A 1 310 ? 22 27.844 16.422 1 53.81 310 ASP A O 1
ATOM 2434 N N . ASP A 1 311 ? 20.719 26.562 14.922 1 56.22 311 ASP A N 1
ATOM 2435 C CA . ASP A 1 311 ? 21.312 25.359 15.516 1 56.22 311 ASP A CA 1
ATOM 2436 C C . ASP A 1 311 ? 22.766 25.188 15.047 1 56.22 311 ASP A C 1
ATOM 2438 O O . ASP A 1 311 ? 23.016 25.078 13.844 1 56.22 311 ASP A O 1
ATOM 2442 N N . PRO A 1 312 ? 23.75 25.312 15.922 1 54.47 312 PRO A N 1
ATOM 2443 C CA . PRO A 1 312 ? 25.172 25.234 15.594 1 54.47 312 PRO A CA 1
ATOM 2444 C C . PRO A 1 312 ? 25.578 23.859 15.062 1 54.47 312 PRO A C 1
ATOM 2446 O O . PRO A 1 312 ? 26.688 23.703 14.547 1 54.47 312 PRO A O 1
ATOM 2449 N N . GLY A 1 313 ? 24.734 22.859 15.078 1 61.06 313 GLY A N 1
ATOM 2450 C CA . GLY A 1 313 ? 25.141 21.547 14.633 1 61.06 313 GLY A CA 1
ATOM 2451 C C . GLY A 1 313 ? 25.172 21.406 13.125 1 61.06 313 GLY A C 1
ATOM 2452 O O . GLY A 1 313 ? 25.016 22.391 12.398 1 61.06 313 GLY A O 1
ATOM 2453 N N . SER A 1 314 ? 25.672 20.234 12.695 1 69.12 314 SER A N 1
ATOM 2454 C CA . SER A 1 314 ? 25.656 19.953 11.258 1 69.12 314 SER A CA 1
ATOM 2455 C C . SER A 1 314 ? 24.266 20.125 10.672 1 69.12 314 SER A C 1
ATOM 2457 O O . SER A 1 314 ? 23.266 20.047 11.391 1 69.12 314 SER A O 1
ATOM 2459 N N . PRO A 1 315 ? 24.25 20.453 9.461 1 71.62 315 PRO A N 1
ATOM 2460 C CA . PRO A 1 315 ? 22.938 20.625 8.812 1 71.62 315 PRO A CA 1
ATOM 2461 C C . PRO A 1 315 ? 22.031 19.422 9 1 71.62 315 PRO A C 1
ATOM 2463 O O . PRO A 1 315 ? 20.812 19.562 9.148 1 71.62 315 PRO A O 1
ATOM 2466 N N . GLU A 1 316 ? 22.609 18.297 8.961 1 74.56 316 GLU A N 1
ATOM 2467 C CA . GLU A 1 316 ? 21.844 17.078 9.156 1 74.56 316 GLU A CA 1
ATOM 2468 C C . GLU A 1 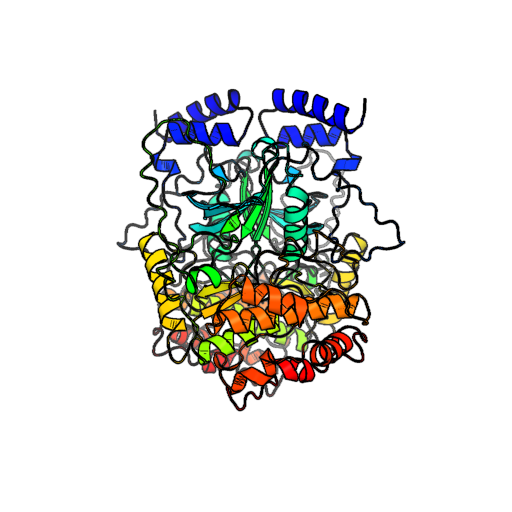316 ? 21.25 17.016 10.562 1 74.56 316 GLU A C 1
ATOM 2470 O O . GLU A 1 316 ? 20.078 16.688 10.734 1 74.56 316 GLU A O 1
ATOM 2475 N N . CYS A 1 317 ? 22.031 17.344 11.453 1 72 317 CYS A N 1
ATOM 2476 C CA . CYS A 1 317 ? 21.594 17.312 12.844 1 72 317 CYS A CA 1
ATOM 2477 C C . CYS A 1 317 ? 20.531 18.375 13.109 1 72 317 CYS A C 1
ATOM 2479 O O . CYS A 1 317 ? 19.562 18.125 13.828 1 72 317 CYS A O 1
ATOM 2481 N N . ALA A 1 318 ? 20.75 19.438 12.508 1 74.56 318 ALA A N 1
ATOM 2482 C CA . ALA A 1 318 ? 19.797 20.531 12.672 1 74.56 318 ALA A CA 1
ATOM 2483 C C . ALA A 1 318 ? 18.438 20.156 12.094 1 74.56 318 ALA A C 1
ATOM 2485 O O . ALA A 1 318 ? 17.391 20.422 12.695 1 74.56 318 ALA A O 1
ATOM 2486 N N . ALA A 1 319 ? 18.484 19.484 10.977 1 78.94 319 ALA A N 1
ATOM 2487 C CA . ALA A 1 319 ? 17.234 19.109 10.328 1 78.94 319 ALA A CA 1
ATOM 2488 C C . ALA A 1 319 ? 16.484 18.047 11.141 1 78.94 319 ALA A C 1
ATOM 2490 O O . ALA A 1 319 ? 15.281 18.156 11.336 1 78.94 319 ALA A O 1
ATOM 2491 N N . ILE A 1 320 ? 17.188 17.125 11.602 1 80.56 320 ILE A N 1
ATOM 2492 C CA . ILE A 1 320 ? 16.609 16.078 12.438 1 80.56 320 ILE A CA 1
ATOM 2493 C C . ILE A 1 320 ? 16.078 16.688 13.727 1 80.56 320 ILE A C 1
ATOM 2495 O O . ILE A 1 320 ? 14.984 16.344 14.188 1 80.56 320 ILE A O 1
ATOM 2499 N N . GLY A 1 321 ? 16.828 17.609 14.25 1 78.25 321 GLY A N 1
ATOM 2500 C CA . GLY A 1 321 ? 16.422 18.281 15.477 1 78.25 321 GLY A CA 1
ATOM 2501 C C . GLY A 1 321 ? 15.133 19.062 15.328 1 78.25 321 GLY A C 1
ATOM 2502 O O . GLY A 1 321 ? 14.328 19.125 16.266 1 78.25 321 GLY A O 1
ATOM 2503 N N . ARG A 1 322 ? 14.953 19.609 14.188 1 81.94 322 ARG A N 1
ATOM 2504 C CA . ARG A 1 322 ? 13.734 20.375 13.93 1 81.94 322 ARG A CA 1
ATOM 2505 C C . ARG A 1 322 ? 12.508 19.469 13.992 1 81.94 322 ARG A C 1
ATOM 2507 O O . ARG A 1 322 ? 11.461 19.859 14.508 1 81.94 322 ARG A O 1
ATOM 2514 N N . ASP A 1 323 ? 12.602 18.297 13.453 1 86.5 323 ASP A N 1
ATOM 2515 C CA . ASP A 1 323 ? 11.508 17.328 13.539 1 86.5 323 ASP A CA 1
ATOM 2516 C C . ASP A 1 323 ? 11.18 17 14.992 1 86.5 323 ASP A C 1
ATOM 2518 O O . ASP A 1 323 ? 10.008 16.953 15.375 1 86.5 323 ASP A O 1
ATOM 2522 N N . ILE A 1 324 ? 12.18 16.812 15.703 1 82.62 324 ILE A N 1
ATOM 2523 C CA . ILE A 1 324 ? 12.008 16.406 17.094 1 82.62 324 ILE A CA 1
ATOM 2524 C C . ILE A 1 324 ? 11.438 17.578 17.891 1 82.62 324 ILE A C 1
ATOM 2526 O O . ILE A 1 324 ? 10.555 17.391 18.734 1 82.62 324 ILE A O 1
ATOM 2530 N N . TYR A 1 325 ? 11.977 18.719 17.656 1 79.88 325 TYR A N 1
ATOM 2531 C CA . TYR A 1 325 ? 11.438 19.906 18.281 1 79.88 325 TYR A CA 1
ATOM 2532 C C . TYR A 1 325 ? 9.953 20.062 18 1 79.88 325 TYR A C 1
ATOM 2534 O O . TYR A 1 325 ? 9.156 20.297 18.906 1 79.88 325 TYR A O 1
ATOM 2542 N N . ALA A 1 326 ? 9.625 19.906 16.75 1 86.62 326 ALA A N 1
ATOM 2543 C CA . ALA A 1 326 ? 8.227 20.031 16.344 1 86.62 326 ALA A CA 1
ATOM 2544 C C . ALA A 1 326 ? 7.355 19 17.047 1 86.62 326 ALA A C 1
ATOM 2546 O O . ALA A 1 326 ? 6.207 19.281 17.391 1 86.62 326 ALA A O 1
ATOM 2547 N N . LEU A 1 327 ? 7.867 17.781 17.219 1 88.19 327 LEU A N 1
ATOM 2548 C CA . LEU A 1 327 ? 7.129 16.766 17.953 1 88.19 327 LEU A CA 1
ATOM 2549 C C . LEU A 1 327 ? 6.895 17.188 19.406 1 88.19 327 LEU A C 1
ATOM 2551 O O . LEU A 1 327 ? 5.812 16.984 19.953 1 88.19 327 LEU A O 1
ATOM 2555 N N . GLY A 1 328 ? 7.895 17.766 20 1 84.06 328 GLY A N 1
ATOM 2556 C CA . GLY A 1 328 ? 7.734 18.297 21.359 1 84.06 328 GLY A CA 1
ATOM 2557 C C . GLY A 1 328 ? 6.621 19.312 21.469 1 84.06 328 GLY A C 1
ATOM 2558 O O . GLY A 1 328 ? 5.801 19.25 22.391 1 84.06 328 GLY A O 1
ATOM 2559 N N . VAL A 1 329 ? 6.625 20.25 20.578 1 85.44 329 VAL A N 1
ATOM 2560 C CA . VAL A 1 329 ? 5.586 21.281 20.578 1 85.44 329 VAL A CA 1
ATOM 2561 C C . VAL A 1 329 ? 4.223 20.641 20.344 1 85.44 329 VAL A C 1
ATOM 2563 O O . VAL A 1 329 ? 3.229 21.031 20.953 1 85.44 329 VAL A O 1
ATOM 2566 N N . THR A 1 330 ? 4.191 19.656 19.5 1 91.12 330 THR A N 1
ATOM 2567 C CA . 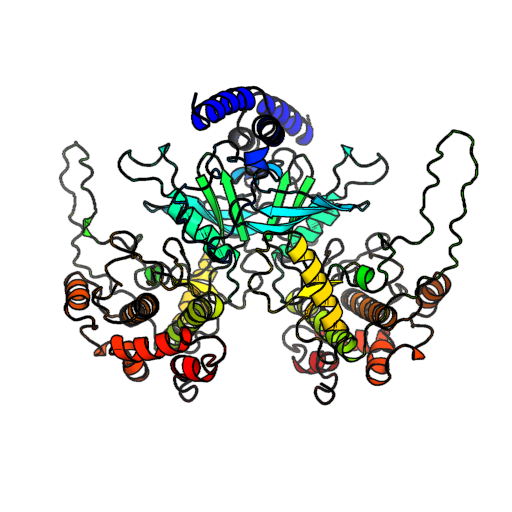THR A 1 330 ? 2.959 18.938 19.219 1 91.12 330 THR A CA 1
ATOM 2568 C C . THR A 1 330 ? 2.443 18.234 20.484 1 91.12 330 THR A C 1
ATOM 2570 O O . THR A 1 330 ? 1.242 18.25 20.75 1 91.12 330 THR A O 1
ATOM 2573 N N . MET A 1 331 ? 3.326 17.656 21.219 1 88.62 331 MET A N 1
ATOM 2574 C CA . MET A 1 331 ? 2.967 17 22.469 1 88.62 331 MET A CA 1
ATOM 2575 C C . MET A 1 331 ? 2.383 18 23.453 1 88.62 331 MET A C 1
ATOM 2577 O O . MET A 1 331 ? 1.384 17.719 24.125 1 88.62 331 MET A O 1
ATOM 2581 N N . TYR A 1 332 ? 2.998 19.141 23.531 1 86.75 332 TYR A N 1
ATOM 2582 C CA . TYR A 1 332 ? 2.5 20.219 24.391 1 86.75 332 TYR A CA 1
ATOM 2583 C C . TYR A 1 332 ? 1.081 20.609 24 1 86.75 332 TYR A C 1
ATOM 2585 O O . TYR A 1 332 ? 0.206 20.734 24.859 1 86.75 332 TYR A O 1
ATOM 2593 N N . HIS A 1 333 ? 0.892 20.75 22.75 1 90.25 333 HIS A N 1
ATOM 2594 C CA . HIS A 1 333 ? -0.419 21.094 22.219 1 90.25 333 HIS A CA 1
ATOM 2595 C C . HIS A 1 333 ? -1.447 20.016 22.531 1 90.25 333 HIS A C 1
ATOM 2597 O O . HIS A 1 333 ? -2.549 20.312 23 1 90.25 333 HIS A O 1
ATOM 2603 N N . ALA A 1 334 ? -1.104 18.781 22.344 1 93.88 334 ALA A N 1
ATOM 2604 C CA . ALA A 1 334 ? -2.01 17.656 22.516 1 93.88 334 ALA A CA 1
ATOM 2605 C C . ALA A 1 334 ? -2.363 17.469 24 1 93.88 334 ALA A C 1
ATOM 2607 O O . ALA A 1 334 ? -3.424 16.922 24.328 1 93.88 334 ALA A O 1
ATOM 2608 N N . ALA A 1 335 ? -1.456 17.906 24.828 1 90.94 335 ALA A N 1
ATOM 2609 C CA . ALA A 1 335 ? -1.673 17.797 26.266 1 90.94 335 ALA A CA 1
ATOM 2610 C C . ALA A 1 335 ? -2.59 18.906 26.766 1 90.94 335 ALA A C 1
ATOM 2612 O O . ALA A 1 335 ? -2.971 18.922 27.938 1 90.94 335 ALA A O 1
ATOM 2613 N N . GLY A 1 336 ? -2.914 19.812 25.906 1 90.38 336 GLY A N 1
ATOM 2614 C CA . GLY A 1 336 ? -3.836 20.875 26.266 1 90.38 336 GLY A CA 1
ATOM 2615 C C . GLY A 1 336 ? -3.158 22.234 26.422 1 90.38 336 GLY A C 1
ATOM 2616 O O . GLY A 1 336 ? -3.768 23.188 26.922 1 90.38 336 GLY A O 1
ATOM 2617 N N . GLY A 1 337 ? -1.934 22.281 26.062 1 87.94 337 GLY A N 1
ATOM 2618 C CA . GLY A 1 337 ? -1.263 23.578 26.109 1 87.94 337 GLY A CA 1
ATOM 2619 C C . GLY A 1 337 ? -1.872 24.594 25.172 1 87.94 337 GLY A C 1
ATOM 2620 O O . GLY A 1 337 ? -2.275 24.266 24.047 1 87.94 337 GLY A O 1
ATOM 2621 N N . PRO A 1 338 ? -1.974 25.766 25.719 1 84.44 338 PRO A N 1
ATOM 2622 C CA . PRO A 1 338 ? -2.523 26.797 24.828 1 84.44 338 PRO A CA 1
ATOM 2623 C C . PRO A 1 338 ? -1.613 27.109 23.656 1 84.44 338 PRO A C 1
ATOM 2625 O O . PRO A 1 338 ? -0.388 27.109 23.797 1 84.44 338 PRO A O 1
ATOM 2628 N N . MET A 1 339 ? -2.199 27.219 22.5 1 84.5 339 MET A N 1
ATOM 2629 C CA . MET A 1 339 ? -1.454 27.562 21.281 1 84.5 339 MET A CA 1
ATOM 2630 C C . MET A 1 339 ? -1.961 28.875 20.703 1 84.5 339 MET A C 1
ATOM 2632 O O . MET A 1 339 ? -2.801 28.875 19.797 1 84.5 339 MET A O 1
ATOM 2636 N N . ASN A 1 340 ? -1.488 29.922 21.25 1 81.56 340 ASN A N 1
ATOM 2637 C CA . ASN A 1 340 ? -1.847 31.266 20.797 1 81.56 340 ASN A CA 1
ATOM 2638 C C . ASN A 1 340 ? -0.616 32.062 20.391 1 81.56 340 ASN A C 1
ATOM 2640 O O . ASN A 1 340 ? 0.503 31.547 20.422 1 81.56 340 ASN A O 1
ATOM 2644 N N . SER A 1 341 ? -0.903 33.25 19.969 1 79.44 341 SER A N 1
ATOM 2645 C CA . SER A 1 341 ? 0.164 34.094 19.406 1 79.44 341 SER A CA 1
ATOM 2646 C C . SER A 1 341 ? 1.285 34.281 20.422 1 79.44 341 SER A C 1
ATOM 2648 O O . SER A 1 341 ? 2.463 34.281 20.062 1 79.44 341 SER A O 1
ATOM 2650 N N . SER A 1 342 ? 0.878 34.469 21.672 1 78.62 342 SER A N 1
ATOM 2651 C CA . SER A 1 342 ? 1.877 34.688 22.719 1 78.62 342 SER A CA 1
ATOM 2652 C C . SER A 1 342 ? 2.766 33.469 22.891 1 78.62 342 SER A C 1
ATOM 2654 O O . SER A 1 342 ? 3.98 33.594 23.062 1 78.62 342 SER A O 1
ATOM 2656 N N . VAL A 1 343 ? 2.203 32.344 22.828 1 80.56 343 VAL A N 1
ATOM 2657 C CA . VAL A 1 343 ? 2.939 31.094 23.016 1 80.56 343 VAL A CA 1
ATOM 2658 C C . VAL A 1 343 ? 3.871 30.875 21.812 1 80.56 343 VAL A C 1
ATOM 2660 O O . VAL A 1 343 ? 5.031 30.484 22 1 80.56 343 VAL A O 1
ATOM 2663 N N . TRP A 1 344 ? 3.381 31.156 20.641 1 77.38 344 TRP A N 1
ATOM 2664 C CA . TRP A 1 344 ? 4.207 30.984 19.453 1 77.38 344 TRP A CA 1
ATOM 2665 C C . TRP A 1 344 ? 5.422 31.906 19.5 1 77.38 344 TRP A C 1
ATOM 2667 O O . TRP A 1 344 ? 6.527 31.5 19.125 1 77.38 344 TRP A O 1
ATOM 2677 N N . GLU A 1 345 ? 5.16 33.094 19.922 1 76.25 345 GLU A N 1
ATOM 2678 C CA . GLU A 1 345 ? 6.254 34.062 20.062 1 76.25 345 GLU A CA 1
ATOM 2679 C C . GLU A 1 345 ? 7.281 33.594 21.078 1 76.25 345 GLU A C 1
ATOM 2681 O O . GLU A 1 345 ? 8.484 33.719 20.875 1 76.25 345 GLU A O 1
ATOM 2686 N N . HIS A 1 346 ? 6.781 33.094 22.109 1 78.25 346 HIS A N 1
ATOM 2687 C CA . HIS A 1 346 ? 7.664 32.594 23.141 1 78.25 346 HIS A CA 1
ATOM 2688 C C . HIS A 1 346 ? 8.508 31.422 22.625 1 78.25 346 HIS A C 1
ATOM 2690 O O . HIS A 1 346 ? 9.711 31.359 22.875 1 78.25 346 HIS A O 1
ATOM 2696 N N . LEU A 1 347 ? 7.871 30.547 21.953 1 77.25 347 LEU A N 1
ATOM 2697 C CA . LEU A 1 347 ? 8.562 29.391 21.391 1 77.25 347 LEU A CA 1
ATOM 2698 C C . LEU A 1 347 ? 9.664 29.828 20.438 1 77.25 347 LEU A C 1
ATOM 2700 O O . LEU A 1 347 ? 10.766 29.266 20.453 1 77.25 347 LEU A O 1
ATOM 2704 N N . ARG A 1 348 ? 9.375 30.781 19.672 1 72.5 348 ARG A N 1
ATOM 2705 C CA . ARG A 1 348 ? 10.352 31.281 18.703 1 72.5 348 ARG A CA 1
ATOM 2706 C C . ARG A 1 348 ? 11.523 31.953 19.406 1 72.5 348 ARG A C 1
ATOM 2708 O O . ARG A 1 348 ? 12.672 31.812 18.984 1 72.5 348 ARG A O 1
ATOM 2715 N N . ALA A 1 349 ? 11.195 32.625 20.438 1 71.19 349 ALA A N 1
ATOM 2716 C CA . ALA A 1 349 ? 12.203 33.438 21.141 1 71.19 349 ALA A CA 1
ATOM 2717 C C . ALA A 1 349 ? 13.07 32.562 22.031 1 71.19 349 ALA A C 1
ATOM 2719 O O . ALA A 1 349 ? 14.289 32.75 22.109 1 71.19 349 ALA A O 1
ATOM 2720 N N . VAL A 1 350 ? 12.461 31.656 22.766 1 68.75 350 VAL A N 1
ATOM 2721 C CA . VAL A 1 350 ? 13.148 30.953 23.844 1 68.75 350 VAL A CA 1
ATOM 2722 C C . VAL A 1 350 ? 13.445 29.516 23.422 1 68.75 350 VAL A C 1
ATOM 2724 O O . VAL A 1 350 ? 14.406 28.906 23.906 1 68.75 350 VAL A O 1
ATOM 2727 N N . GLY A 1 351 ? 12.617 28.969 22.484 1 69.12 351 GLY A N 1
ATOM 2728 C CA . GLY A 1 351 ? 12.828 27.609 22.016 1 69.12 351 GLY A CA 1
ATOM 2729 C C . GLY A 1 351 ? 12.305 26.562 22.969 1 69.12 351 GLY A C 1
ATOM 2730 O O . GLY A 1 351 ? 12.68 25.391 22.875 1 69.12 351 GLY A O 1
ATOM 2731 N N . SER A 1 352 ? 11.578 26.984 23.984 1 69.62 352 SER A N 1
ATOM 2732 C CA . SER A 1 352 ? 10.992 26.031 24.938 1 69.62 352 SER A CA 1
ATOM 2733 C C . SER A 1 352 ? 9.523 26.359 25.203 1 69.62 352 SER A C 1
ATOM 2735 O O . SER A 1 352 ? 9.102 27.516 25.047 1 69.62 352 SER A O 1
ATOM 2737 N N . VAL A 1 353 ? 8.789 25.344 25.578 1 73.5 353 VAL A N 1
ATOM 2738 C CA . VAL A 1 353 ? 7.367 25.531 25.859 1 73.5 353 VAL A CA 1
ATOM 2739 C C . VAL A 1 353 ? 7.199 26.312 27.156 1 73.5 353 VAL A C 1
ATOM 2741 O O . VAL A 1 353 ? 7.957 26.109 28.109 1 73.5 353 VAL A O 1
ATOM 2744 N N . PRO A 1 354 ? 6.223 27.203 27.188 1 70.69 354 PRO A N 1
ATOM 2745 C CA . PRO A 1 354 ? 6.102 28.156 28.297 1 70.69 354 PRO A CA 1
ATOM 2746 C C . PRO A 1 354 ? 5.652 27.484 29.594 1 70.69 354 PRO A C 1
ATOM 2748 O O . PRO A 1 354 ? 5.977 27.969 30.688 1 70.69 354 PRO A O 1
ATOM 2751 N N . ASP A 1 355 ? 4.715 26.547 29.531 1 78.38 355 ASP A N 1
ATOM 2752 C CA . ASP A 1 355 ? 4.129 25.938 30.734 1 78.38 355 ASP A CA 1
ATOM 2753 C C . ASP A 1 355 ? 4.082 24.422 30.594 1 78.38 355 ASP A C 1
ATOM 2755 O O . ASP A 1 355 ? 3.221 23.875 29.891 1 78.38 355 ASP A O 1
ATOM 2759 N N . LEU A 1 356 ? 4.926 23.812 31.391 1 79.94 356 LEU A N 1
ATOM 2760 C CA . LEU A 1 356 ? 5.008 22.359 31.297 1 79.94 356 LEU A CA 1
ATOM 2761 C C . LEU A 1 356 ? 4.008 21.703 32.25 1 79.94 356 LEU A C 1
ATOM 2763 O O . LEU A 1 356 ? 3.867 20.469 32.25 1 79.94 356 LEU A O 1
ATOM 2767 N N . SER A 1 357 ? 3.277 22.5 32.906 1 83.19 357 SER A N 1
ATOM 2768 C CA . SER A 1 357 ? 2.348 21.953 33.906 1 83.19 357 SER A CA 1
ATOM 2769 C C . SER A 1 357 ? 1.207 21.203 33.219 1 83.19 357 SER A C 1
ATOM 2771 O O . SER A 1 357 ? 0.589 20.328 33.812 1 83.19 357 SER A O 1
ATOM 2773 N N . VAL A 1 358 ? 0.964 21.531 32 1 86.12 358 VAL A N 1
ATOM 2774 C CA . VAL A 1 358 ? -0.134 20.891 31.297 1 86.12 358 VAL A CA 1
ATOM 2775 C C . VAL A 1 358 ? 0.289 19.5 30.828 1 86.12 358 VAL A C 1
ATOM 2777 O O . VAL A 1 358 ? -0.558 18.656 30.547 1 86.12 358 VAL A O 1
ATOM 2780 N N . VAL A 1 359 ? 1.552 19.297 30.781 1 86.56 359 VAL A N 1
ATOM 2781 C CA . VAL A 1 359 ? 2.086 18.016 30.359 1 86.56 359 VAL A CA 1
ATOM 2782 C C . VAL A 1 359 ? 2.229 17.094 31.562 1 86.56 359 VAL A C 1
ATOM 2784 O O . VAL A 1 359 ? 2.781 17.484 32.594 1 86.56 359 VAL A O 1
ATOM 2787 N N . PRO A 1 360 ? 1.711 15.938 31.406 1 86 360 PRO A N 1
ATOM 2788 C CA . PRO A 1 360 ? 1.892 14.984 32.5 1 86 360 PRO A CA 1
ATOM 2789 C C . PRO A 1 360 ? 3.354 14.82 32.906 1 86 360 PRO A C 1
ATOM 2791 O O . PRO A 1 360 ? 4.242 14.828 32.062 1 86 360 PRO A O 1
ATOM 2794 N N . SER A 1 361 ? 3.547 14.641 34.156 1 81.25 361 SER A N 1
ATOM 2795 C CA . SER A 1 361 ? 4.883 14.633 34.75 1 81.25 361 SER A CA 1
ATOM 2796 C C . SER A 1 361 ? 5.77 13.578 34.094 1 81.25 361 SER A C 1
ATOM 2798 O O . SER A 1 361 ? 6.957 13.812 33.844 1 81.25 361 SER A O 1
ATOM 2800 N N . SER A 1 362 ? 5.234 12.461 33.781 1 77 362 SER A N 1
ATOM 2801 C CA . SER A 1 362 ? 6 11.359 33.219 1 77 362 SER A CA 1
ATOM 2802 C C . SER A 1 362 ? 6.504 11.695 31.812 1 77 362 SER A C 1
ATOM 2804 O O . SER A 1 362 ? 7.469 11.094 31.344 1 77 362 SER A O 1
ATOM 2806 N N . LEU A 1 363 ? 5.871 12.695 31.234 1 79.5 363 LEU A N 1
ATOM 2807 C CA . LEU A 1 363 ? 6.223 13.008 29.844 1 79.5 363 LEU A CA 1
ATOM 2808 C C . LEU A 1 363 ? 7.039 14.297 29.781 1 79.5 363 LEU A C 1
ATOM 2810 O O . LEU A 1 363 ? 7.605 14.617 28.734 1 79.5 363 LEU A O 1
ATOM 2814 N N . ARG A 1 364 ? 7.129 15 30.875 1 77.06 364 ARG A N 1
ATOM 2815 C CA . ARG A 1 364 ? 7.758 16.312 30.891 1 77.06 364 ARG A CA 1
ATOM 2816 C C . ARG A 1 364 ? 9.219 16.234 30.469 1 77.06 364 ARG A C 1
ATOM 2818 O O . ARG A 1 364 ? 9.695 17.078 29.703 1 77.06 364 ARG A O 1
ATOM 2825 N N . PRO A 1 365 ? 9.883 15.25 30.906 1 65.5 365 PRO A N 1
ATOM 2826 C CA . PRO A 1 365 ? 11.289 15.18 30.5 1 65.5 365 PRO A CA 1
ATOM 2827 C C . PRO A 1 365 ? 11.445 15.031 28.984 1 65.5 365 PRO A C 1
ATOM 2829 O O . PRO A 1 365 ? 12.438 15.5 28.422 1 65.5 365 PRO A O 1
ATOM 2832 N N . ILE A 1 366 ? 10.5 14.461 28.484 1 64.81 366 ILE A N 1
ATOM 2833 C CA . ILE A 1 366 ? 10.562 14.219 27.047 1 64.81 366 ILE A CA 1
ATOM 2834 C C . ILE A 1 366 ? 10.211 15.5 26.297 1 64.81 366 ILE A C 1
ATOM 2836 O O . ILE A 1 366 ? 10.812 15.805 25.266 1 64.81 366 ILE A O 1
ATOM 2840 N N . VAL A 1 367 ? 9.234 16.109 26.922 1 70.25 367 VAL A N 1
ATOM 2841 C CA . VAL A 1 367 ? 8.742 17.312 26.25 1 70.25 367 VAL A CA 1
ATOM 2842 C C . VAL A 1 367 ? 9.688 18.469 26.531 1 70.25 367 VAL A C 1
ATOM 2844 O O . VAL A 1 367 ? 9.852 19.359 25.688 1 70.25 367 VAL A O 1
ATOM 2847 N N . LYS A 1 368 ? 10.016 18.469 28.016 1 59.31 368 LYS A N 1
ATOM 2848 C CA . LYS A 1 368 ? 10.961 19.516 28.406 1 59.31 368 LYS A CA 1
ATOM 2849 C C . LYS A 1 368 ? 12.242 19.438 27.594 1 59.31 368 LYS A C 1
ATOM 2851 O O . LYS A 1 368 ? 13.039 20.375 27.562 1 59.31 368 LYS A O 1
ATOM 2856 N N . LEU A 1 369 ? 12.469 18.359 27.016 1 51.12 369 LEU A N 1
ATOM 2857 C CA . LEU A 1 369 ? 13.758 18.188 26.359 1 51.12 369 LEU A CA 1
ATOM 2858 C C . LEU A 1 369 ? 14.312 19.516 25.891 1 51.12 369 LEU A C 1
ATOM 2860 O O . LEU A 1 369 ? 13.641 20.25 25.156 1 51.12 369 LEU A O 1
ATOM 2864 N N . ASP A 1 370 ? 14.961 20.062 26.672 1 42.75 370 ASP A N 1
ATOM 2865 C CA . ASP A 1 370 ? 15.922 21.016 26.109 1 42.75 370 ASP A CA 1
ATOM 2866 C C . ASP A 1 370 ? 16.344 20.594 24.703 1 42.75 370 ASP A C 1
ATOM 2868 O O . ASP A 1 370 ? 17.125 19.656 24.547 1 42.75 370 ASP A O 1
ATOM 2872 N N . THR A 1 371 ? 15.516 20.562 23.875 1 45.16 371 THR A N 1
ATOM 2873 C CA . THR A 1 371 ? 15.438 20.234 22.453 1 45.16 371 THR A CA 1
ATOM 2874 C C . THR A 1 371 ? 16.828 20.078 21.859 1 45.16 371 THR A C 1
ATOM 2876 O O . THR A 1 371 ? 17.047 19.266 20.953 1 45.16 371 THR A O 1
ATOM 2879 N N . CYS A 1 372 ? 17.703 20.953 22.312 1 43.66 372 CYS A N 1
ATOM 2880 C CA . CYS A 1 372 ? 19.016 20.969 21.688 1 43.66 372 CYS A CA 1
ATOM 2881 C C . CYS A 1 372 ? 19.797 19.703 22 1 43.66 372 CYS A C 1
ATOM 2883 O O . CYS A 1 372 ? 20.469 19.141 21.125 1 43.66 372 CYS A O 1
ATOM 2885 N N . PHE A 1 373 ? 19.812 19.391 23.281 1 41.5 373 PHE A N 1
ATOM 2886 C CA . PHE A 1 373 ? 20.766 18.344 23.672 1 41.5 373 PHE A CA 1
ATOM 2887 C C . PHE A 1 373 ? 20.266 16.969 23.219 1 41.5 373 PHE A C 1
ATOM 2889 O O . PHE A 1 373 ? 21.031 16.188 22.656 1 41.5 373 PHE A O 1
ATOM 2896 N N . VAL A 1 374 ? 19.109 16.609 23.531 1 46.38 374 VAL A N 1
ATOM 2897 C CA . VAL A 1 374 ? 18.594 15.281 23.219 1 46.38 374 VAL A CA 1
ATOM 2898 C C . VAL A 1 374 ? 18.531 15.094 21.703 1 46.38 374 VAL A C 1
ATOM 2900 O O . VAL A 1 374 ? 18.875 14.016 21.188 1 46.38 374 VAL A O 1
ATOM 2903 N N . TYR A 1 375 ? 18.406 16.234 21.109 1 50.88 375 TYR A N 1
ATOM 2904 C CA . TYR A 1 375 ? 18.391 16.281 19.641 1 50.88 375 TYR A CA 1
ATOM 2905 C C . TYR A 1 375 ? 19.766 15.961 19.078 1 50.88 375 TYR A C 1
ATOM 2907 O O . TYR A 1 375 ? 19.875 15.219 18.094 1 50.88 375 TYR A O 1
ATOM 2915 N N . SER A 1 376 ? 20.656 16.672 19.812 1 48.84 376 SER A N 1
ATOM 2916 C CA . SER A 1 376 ? 22.031 16.5 19.359 1 48.84 376 SER A CA 1
ATOM 2917 C C . SER A 1 376 ? 22.5 15.062 19.516 1 48.84 376 SER A C 1
ATOM 2919 O O . SER A 1 376 ? 23.141 14.508 18.625 1 48.84 376 SER A O 1
ATOM 2921 N N . GLU A 1 377 ? 21.969 14.57 20.609 1 52.22 377 GLU A N 1
ATOM 2922 C CA . GLU A 1 377 ? 22.422 13.195 20.828 1 52.22 377 GLU A CA 1
ATOM 2923 C C . GLU A 1 377 ? 21.688 12.227 19.906 1 52.22 377 GLU A C 1
ATOM 2925 O O . GLU A 1 377 ? 22.297 11.312 19.359 1 52.22 377 GLU A O 1
ATOM 2930 N N . TYR A 1 378 ? 20.422 12.562 19.75 1 58.38 378 TYR A N 1
ATOM 2931 C CA . TYR A 1 378 ? 19.641 11.75 18.844 1 58.38 378 TYR A CA 1
ATOM 2932 C C . TYR A 1 378 ? 20.156 11.875 17.406 1 58.38 378 TYR A C 1
ATOM 2934 O O . TYR A 1 378 ? 20.391 10.875 16.734 1 58.38 378 TYR A O 1
ATOM 2942 N N . ALA A 1 379 ? 20.281 13.055 17.094 1 54.22 379 ALA A N 1
ATOM 2943 C CA . ALA A 1 379 ? 20.734 13.32 15.727 1 54.22 379 ALA A CA 1
ATOM 2944 C C . ALA A 1 379 ? 22.125 12.75 15.484 1 54.22 379 ALA A C 1
ATOM 2946 O O . ALA A 1 379 ? 22.391 12.156 14.43 1 54.22 379 ALA A O 1
ATOM 2947 N N . GLN A 1 380 ? 22.969 12.953 16.422 1 52.28 380 GLN A N 1
ATOM 2948 C CA . GLN A 1 380 ? 24.328 12.438 16.312 1 52.28 380 GLN A CA 1
ATOM 2949 C C . GLN A 1 380 ? 24.344 10.914 16.203 1 52.28 380 GLN A C 1
ATOM 2951 O O . GLN A 1 380 ? 25.141 10.336 15.469 1 52.28 380 GLN A O 1
ATOM 2956 N N . ALA A 1 381 ? 23.469 10.398 16.859 1 51.53 381 ALA A N 1
ATOM 2957 C CA . ALA A 1 381 ? 23.406 8.938 16.859 1 51.53 381 ALA A CA 1
ATOM 2958 C C . ALA A 1 381 ? 22.953 8.414 15.492 1 51.53 381 ALA A C 1
ATOM 2960 O O . ALA A 1 381 ? 23.438 7.375 15.031 1 51.53 381 ALA A O 1
ATOM 2961 N N . ILE A 1 382 ? 22.109 9.125 14.898 1 51.81 382 ILE A N 1
ATOM 2962 C CA . ILE A 1 382 ? 21.578 8.695 13.609 1 51.81 382 ILE A CA 1
ATOM 2963 C C . ILE A 1 382 ? 22.609 8.969 12.508 1 51.81 382 ILE A C 1
ATOM 2965 O O . ILE A 1 382 ? 22.812 8.133 11.625 1 51.81 382 ILE A O 1
ATOM 2969 N N . VAL A 1 383 ? 23.312 10.133 12.492 1 47.34 383 VAL A N 1
ATOM 2970 C CA . VAL A 1 383 ? 24.234 10.547 11.445 1 47.34 383 VAL A CA 1
ATOM 2971 C C . VAL A 1 383 ? 25.516 9.727 11.531 1 47.34 383 VAL A C 1
ATOM 2973 O O . VAL A 1 383 ? 26.141 9.438 10.516 1 47.34 383 VAL A O 1
ATOM 2976 N N . SER A 1 384 ? 26.25 9.594 12.594 1 46.34 384 SER A N 1
ATOM 2977 C CA . SER A 1 384 ? 27.531 8.914 12.719 1 46.34 384 SER A CA 1
ATOM 2978 C C . SER A 1 384 ? 27.484 7.52 12.109 1 46.34 384 SER A C 1
ATOM 2980 O O . SER A 1 384 ? 28.5 6.82 12.062 1 46.34 384 SER A O 1
ATOM 2982 N N . GLY A 1 385 ? 26.797 7.148 11.047 1 40 385 GLY A N 1
ATOM 2983 C CA . GLY A 1 385 ? 26.891 6.02 10.133 1 40 385 GLY A CA 1
ATOM 2984 C C . GLY A 1 385 ? 26.328 4.738 10.719 1 40 385 GLY A C 1
ATOM 2985 O O . GLY A 1 385 ? 26.047 4.66 11.922 1 40 385 GLY A O 1
ATOM 2986 N N . PRO A 1 386 ? 26.047 3.689 9.695 1 37.09 386 PRO A N 1
ATOM 2987 C CA . PRO A 1 386 ? 25.484 2.361 9.969 1 37.09 386 PRO A CA 1
ATOM 2988 C C . PRO A 1 386 ? 26.25 1.624 11.07 1 37.09 386 PRO A C 1
ATOM 2990 O O . PRO A 1 386 ? 25.703 0.697 11.68 1 37.09 386 PRO A O 1
ATOM 2993 N N . THR A 1 387 ? 27.547 1.611 11.039 1 32.94 387 THR A N 1
ATOM 2994 C CA . THR A 1 387 ? 28.359 0.858 12 1 32.94 387 THR A CA 1
ATOM 2995 C C . THR A 1 387 ? 28 1.256 13.43 1 32.94 387 THR A C 1
ATOM 2997 O O . THR A 1 387 ? 28.172 0.463 14.359 1 32.94 387 THR A O 1
ATOM 3000 N N . ASN A 1 388 ? 28.312 2.457 13.734 1 30.06 388 ASN A N 1
ATOM 3001 C CA . ASN A 1 388 ? 27.812 2.889 15.039 1 30.06 388 ASN A CA 1
ATOM 3002 C C . ASN A 1 388 ? 26.281 3.033 15.039 1 30.06 388 ASN A C 1
ATOM 3004 O O . ASN A 1 388 ? 25.766 4.129 14.828 1 30.06 388 ASN A O 1
ATOM 3008 N N . ARG A 1 389 ? 25.719 2.234 14.258 1 31.77 389 ARG A N 1
ATOM 3009 C CA . ARG A 1 389 ? 24.281 2.01 14.156 1 31.77 389 ARG A CA 1
ATOM 3010 C C . ARG A 1 389 ? 23.578 2.332 15.469 1 31.77 389 ARG A C 1
ATOM 3012 O O . ARG A 1 389 ? 24 1.866 16.531 1 31.77 389 ARG A O 1
ATOM 3019 N N . CYS A 1 390 ? 23.031 3.492 15.508 1 31.48 390 CYS A N 1
ATOM 3020 C CA . CYS A 1 390 ? 22.219 3.777 16.672 1 31.48 390 CYS A CA 1
ATOM 3021 C C . CYS A 1 390 ? 21.656 2.492 17.281 1 31.48 390 CYS A C 1
ATOM 3023 O O . CYS A 1 390 ? 21.047 1.688 16.578 1 31.48 390 CYS A O 1
ATOM 3025 N N . ARG A 1 391 ? 22.453 1.885 18.094 1 28.3 391 ARG A N 1
ATOM 3026 C CA . ARG A 1 391 ? 21.906 0.818 18.922 1 28.3 391 ARG A CA 1
ATOM 3027 C C . ARG A 1 391 ? 20.375 0.914 18.984 1 28.3 391 ARG A C 1
ATOM 3029 O O . ARG A 1 391 ? 19.828 1.984 19.266 1 28.3 391 ARG A O 1
ATOM 3036 N N . SER A 1 392 ? 19.672 0.256 18.156 1 32.72 392 SER A N 1
ATOM 3037 C CA . SER A 1 392 ? 18.25 -0.005 18.406 1 32.72 392 SER A CA 1
ATOM 3038 C C . SER A 1 392 ? 17.875 0.364 19.844 1 32.72 392 SER A C 1
ATOM 3040 O O . SER A 1 392 ? 16.688 0.461 20.156 1 32.72 392 SER A O 1
ATOM 3042 N N . ASP A 1 393 ? 18.828 0.428 20.703 1 29.94 393 ASP A N 1
ATOM 3043 C CA . ASP A 1 393 ? 18.703 0.746 22.125 1 29.94 393 ASP A CA 1
ATOM 3044 C C . ASP A 1 393 ? 18.469 2.24 22.328 1 29.94 393 ASP A C 1
ATOM 3046 O O . ASP A 1 393 ? 17.859 2.646 23.328 1 29.94 393 ASP A O 1
ATOM 3050 N N . GLN A 1 394 ? 19.219 3.102 21.609 1 31.5 394 GLN A N 1
ATOM 3051 C CA . GLN A 1 394 ? 19.094 4.508 21.984 1 31.5 394 GLN A CA 1
ATOM 3052 C C . GLN A 1 394 ? 17.812 5.105 21.438 1 31.5 394 GLN A C 1
ATOM 3054 O O . GLN A 1 394 ? 17.281 6.086 21.984 1 31.5 394 GLN A O 1
ATOM 3059 N N . LEU A 1 395 ? 17.422 4.848 20.25 1 36.72 395 LEU A N 1
ATOM 3060 C CA . LEU A 1 395 ? 15.984 5.035 20.016 1 36.72 395 LEU A CA 1
ATOM 3061 C C . LEU A 1 395 ? 15.164 4.309 21.062 1 36.72 395 LEU A C 1
ATOM 3063 O O . LEU A 1 395 ? 13.938 4.457 21.109 1 36.72 395 LEU A O 1
ATOM 3067 N N . ALA A 1 396 ? 15.719 3.396 21.719 1 34.31 396 ALA A N 1
ATOM 3068 C CA . ALA A 1 396 ? 15.453 2.941 23.078 1 34.31 396 ALA A CA 1
ATOM 3069 C C . ALA A 1 396 ? 15.258 4.125 24.031 1 34.31 396 ALA A C 1
ATOM 3071 O O . ALA A 1 396 ? 14.492 4.035 24.984 1 34.31 396 ALA A O 1
ATOM 3072 N N . ILE A 1 397 ? 16.016 5.074 23.859 1 34.59 397 ILE A N 1
ATOM 3073 C CA . ILE A 1 397 ? 15.758 6.227 24.719 1 34.59 397 ILE A CA 1
ATOM 3074 C C . ILE A 1 397 ? 14.367 6.785 24.422 1 34.59 397 ILE A C 1
ATOM 3076 O O . ILE A 1 397 ? 13.594 7.074 25.344 1 34.59 397 ILE A O 1
ATOM 3080 N N . LEU A 1 398 ? 14.094 7.164 23.156 1 37.88 398 LEU A N 1
ATOM 3081 C CA . LEU A 1 398 ? 12.688 7.484 22.953 1 37.88 398 LEU A CA 1
ATOM 3082 C C . LEU A 1 398 ? 11.812 6.254 23.172 1 37.88 398 LEU A C 1
ATOM 3084 O O . LEU A 1 398 ? 10.711 6.355 23.703 1 37.88 398 LEU A O 1
ATOM 3088 N N . ALA A 1 399 ? 12.094 5.109 22.609 1 35 399 ALA A N 1
ATOM 3089 C CA . ALA A 1 399 ? 11.508 3.836 23.016 1 35 399 ALA A CA 1
ATOM 3090 C C . ALA A 1 399 ? 11.891 3.479 24.453 1 35 399 ALA A C 1
ATOM 3092 O O . ALA A 1 399 ? 11.234 2.656 25.094 1 35 399 ALA A O 1
ATOM 3093 N N . ALA A 1 400 ? 13.07 3.535 24.875 1 32.47 400 ALA A N 1
ATOM 3094 C CA . ALA A 1 400 ? 13.453 3.398 26.281 1 32.47 400 ALA A CA 1
ATOM 3095 C C . ALA A 1 400 ? 12.672 4.367 27.156 1 32.47 400 ALA A C 1
ATOM 3097 O O . ALA A 1 400 ? 12.992 4.547 28.328 1 32.47 400 ALA A O 1
ATOM 3098 N N . LEU A 1 401 ? 12.125 5.297 26.656 1 33.03 401 LEU A N 1
ATOM 3099 C CA . LEU A 1 401 ? 11.102 5.684 27.625 1 33.03 401 LEU A CA 1
ATOM 3100 C C . LEU A 1 401 ? 10.578 4.469 28.391 1 33.03 401 LEU A C 1
ATOM 3102 O O . LEU A 1 401 ? 10.383 3.402 27.797 1 33.03 401 LEU A O 1
ATOM 3106 N N . PRO A 1 402 ? 11.023 4.301 29.562 1 29.56 402 PRO A N 1
ATOM 3107 C CA . PRO A 1 402 ? 10.82 3.096 30.375 1 29.56 402 PRO A CA 1
ATOM 3108 C C . PRO A 1 402 ? 9.586 2.301 29.953 1 29.56 402 PRO A C 1
ATOM 3110 O O . PRO A 1 402 ? 8.492 2.857 29.859 1 29.56 402 PRO A O 1
ATOM 3113 N N . LEU A 1 403 ? 9.5 1.38 29.094 1 29.06 403 LEU A N 1
ATOM 3114 C CA . LEU A 1 403 ? 8.555 0.266 29.125 1 29.06 403 LEU A CA 1
ATOM 3115 C C . LEU A 1 403 ? 8 0.064 30.531 1 29.06 403 LEU A C 1
ATOM 3117 O O . LEU A 1 403 ? 7.105 -0.752 30.75 1 29.06 403 LEU A O 1
ATOM 3121 N N . SER A 1 404 ? 8.734 0.152 31.516 1 26.28 404 SER A N 1
ATOM 3122 C CA . SER A 1 404 ? 8.203 0.1 32.875 1 26.28 404 SER A CA 1
ATOM 3123 C C . SER A 1 404 ? 6.977 0.989 33.031 1 26.28 404 SER A C 1
ATOM 3125 O O . SER A 1 404 ? 6.289 0.936 34.031 1 26.28 404 SER A O 1
ATOM 3127 N N . ILE A 1 405 ? 6.941 2.09 32.406 1 24.52 405 ILE A N 1
ATOM 3128 C CA . ILE A 1 405 ? 5.629 2.711 32.562 1 24.52 405 ILE A CA 1
ATOM 3129 C C . ILE A 1 405 ? 4.652 2.111 31.547 1 24.52 405 ILE A C 1
ATOM 3131 O O . ILE A 1 405 ? 3.438 2.291 31.672 1 24.52 405 ILE A O 1
ATOM 3135 N N . LEU A 1 406 ? 4.965 1.739 30.328 1 24.42 406 LEU A N 1
ATOM 3136 C CA . LEU A 1 406 ? 3.898 0.988 29.688 1 24.42 406 LEU A CA 1
ATOM 3137 C C . LEU A 1 406 ? 3.785 -0.416 30.266 1 24.42 406 LEU A C 1
ATOM 3139 O O . LEU A 1 406 ? 4.797 -1.075 30.516 1 24.42 406 LEU A O 1
ATOM 3143 N N . MET B 1 1 ? 11.5 27.578 -31.688 1 27.73 1 MET B N 1
ATOM 3144 C CA . MET B 1 1 ? 10.359 27.016 -30.969 1 27.73 1 MET B CA 1
ATOM 3145 C C . MET B 1 1 ? 10.82 26.109 -29.828 1 27.73 1 MET B C 1
ATOM 3147 O O . MET B 1 1 ? 11.594 25.188 -30.047 1 27.73 1 MET B O 1
ATOM 3151 N N . SER B 1 2 ? 10.75 26.594 -28.703 1 34.88 2 SER B N 1
ATOM 3152 C CA . SER B 1 2 ? 11.336 25.891 -27.578 1 34.88 2 SER B CA 1
ATOM 3153 C C . SER B 1 2 ? 10.68 24.531 -27.375 1 34.88 2 SER B C 1
ATOM 3155 O O . SER B 1 2 ? 9.555 24.297 -27.844 1 34.88 2 SER B O 1
ATOM 3157 N N . LEU B 1 3 ? 11.484 23.641 -26.938 1 40.47 3 LEU B N 1
ATOM 3158 C CA . LEU B 1 3 ? 10.992 22.281 -26.703 1 40.47 3 LEU B CA 1
ATOM 3159 C C . LEU B 1 3 ? 9.625 22.297 -26.031 1 40.47 3 LEU B C 1
ATOM 3161 O O . LEU B 1 3 ? 8.758 21.484 -26.359 1 40.47 3 LEU B O 1
ATOM 3165 N N . ASP B 1 4 ? 9.469 23.297 -25.266 1 45.44 4 ASP B N 1
ATOM 3166 C CA . ASP B 1 4 ? 8.227 23.453 -24.531 1 45.44 4 ASP B CA 1
ATOM 3167 C C . ASP B 1 4 ? 7.078 23.844 -25.453 1 45.44 4 ASP B C 1
ATOM 3169 O O . ASP B 1 4 ? 5.961 23.344 -25.312 1 45.44 4 ASP B O 1
ATOM 3173 N N . GLU B 1 5 ? 7.422 24.766 -26.359 1 45.22 5 GLU B N 1
ATOM 3174 C CA . GLU B 1 5 ? 6.418 25.25 -27.297 1 45.22 5 GLU B CA 1
ATOM 3175 C C . GLU B 1 5 ? 6.016 24.156 -28.281 1 45.22 5 GLU B C 1
ATOM 3177 O O . GLU B 1 5 ? 4.836 24 -28.609 1 45.22 5 GLU B O 1
ATOM 3182 N N . PHE B 1 6 ? 7.016 23.484 -28.766 1 40.72 6 PHE B N 1
ATOM 3183 C CA . PHE B 1 6 ? 6.754 22.391 -29.672 1 40.72 6 PHE B CA 1
ATOM 3184 C C . PHE B 1 6 ? 5.895 21.328 -29 1 40.72 6 PHE B C 1
ATOM 3186 O O . PHE B 1 6 ? 4.945 20.812 -29.594 1 40.72 6 PHE B O 1
ATOM 3193 N N . ASN B 1 7 ? 6.207 21.156 -27.781 1 49.66 7 ASN B N 1
ATOM 3194 C CA . ASN B 1 7 ? 5.492 20.125 -27.047 1 49.66 7 ASN B CA 1
ATOM 3195 C C . ASN B 1 7 ? 4.031 20.516 -26.812 1 49.66 7 ASN B C 1
ATOM 3197 O O . ASN B 1 7 ? 3.137 19.672 -26.953 1 49.66 7 ASN B O 1
ATOM 3201 N N . GLU B 1 8 ? 3.904 21.797 -26.734 1 49.34 8 GLU B N 1
ATOM 3202 C CA . GLU B 1 8 ? 2.535 22.25 -26.516 1 49.34 8 GLU B CA 1
ATOM 3203 C C . GLU B 1 8 ? 1.712 22.172 -27.797 1 49.34 8 GLU B C 1
ATOM 3205 O O . GLU B 1 8 ? 0.537 21.812 -27.766 1 49.34 8 GLU B O 1
ATOM 3210 N N . LYS B 1 9 ? 2.297 22.719 -28.891 1 47.38 9 LYS B N 1
ATOM 3211 C CA . LYS B 1 9 ? 1.592 22.672 -30.156 1 47.38 9 LYS B CA 1
ATOM 3212 C C . LYS B 1 9 ? 1.299 21.234 -30.578 1 47.38 9 LYS B C 1
ATOM 3214 O O . LYS B 1 9 ? 0.202 20.938 -31.047 1 47.38 9 LYS B O 1
ATOM 3219 N N . ALA B 1 10 ? 2.32 20.5 -30.484 1 46.97 10 ALA B N 1
ATOM 3220 C CA . ALA B 1 10 ? 2.137 19.094 -30.828 1 46.97 10 ALA B CA 1
ATOM 3221 C C . ALA B 1 10 ? 1.099 18.438 -29.906 1 46.97 10 ALA B C 1
ATOM 3223 O O . ALA B 1 10 ? 0.263 17.656 -30.375 1 46.97 10 ALA B O 1
ATOM 3224 N N . PHE B 1 11 ? 1.131 18.891 -28.734 1 46.62 11 PHE B N 1
ATOM 3225 C CA . PHE B 1 11 ? 0.142 18.359 -27.797 1 46.62 11 PHE B CA 1
ATOM 3226 C C . PHE B 1 11 ? -1.266 18.781 -28.219 1 46.62 11 PHE B C 1
ATOM 3228 O O . PHE B 1 11 ? -2.184 17.953 -28.219 1 46.62 11 PHE B O 1
ATOM 3235 N N . SER B 1 12 ? -1.343 20 -28.453 1 48.59 12 SER B N 1
ATOM 3236 C CA . SER B 1 12 ? -2.654 20.5 -28.859 1 48.59 12 SER B CA 1
ATOM 3237 C C . SER B 1 12 ? -3.146 19.781 -30.109 1 48.59 12 SER B C 1
ATOM 3239 O O . SER B 1 12 ? -4.312 19.391 -30.188 1 48.59 12 SER B O 1
ATOM 3241 N N . ALA B 1 13 ? -2.268 19.688 -31.031 1 44.38 13 ALA B N 1
ATOM 3242 C CA . ALA B 1 13 ? -2.639 19.047 -32.281 1 44.38 13 ALA B CA 1
ATOM 3243 C C . ALA B 1 13 ? -3.01 17.578 -32.062 1 44.38 13 ALA B C 1
ATOM 3245 O O . ALA B 1 13 ? -4 17.094 -32.625 1 44.38 13 ALA B O 1
ATOM 3246 N N . ILE B 1 14 ? -2.289 16.969 -31.297 1 43.44 14 ILE B N 1
ATOM 3247 C CA . ILE B 1 14 ? -2.504 15.539 -31.062 1 43.44 14 ILE B CA 1
ATOM 3248 C C . ILE B 1 14 ? -3.781 15.344 -30.25 1 43.44 14 ILE B C 1
ATOM 3250 O O . ILE B 1 14 ? -4.566 14.43 -30.531 1 43.44 14 ILE B O 1
ATOM 3254 N N . SER B 1 15 ? -3.967 16.188 -29.281 1 47.88 15 SER B N 1
ATOM 3255 C CA . SER B 1 15 ? -5.148 16.078 -28.438 1 47.88 15 SER B CA 1
ATOM 3256 C C . SER B 1 15 ? -6.43 16.25 -29.25 1 47.88 15 SER B C 1
ATOM 3258 O O . SER B 1 15 ? -7.438 15.594 -28.969 1 47.88 15 SER B O 1
ATOM 3260 N N . GLN B 1 16 ? -6.293 17.031 -30.219 1 45.47 16 GLN B N 1
ATOM 3261 C CA . GLN B 1 16 ? -7.438 17.266 -31.094 1 45.47 16 GLN B CA 1
ATOM 3262 C C . GLN B 1 16 ? -7.699 16.062 -32 1 45.47 16 GLN B C 1
ATOM 3264 O O . GLN B 1 16 ? -8.828 15.859 -32.438 1 45.47 16 GLN B O 1
ATOM 3269 N N . GLN B 1 17 ? -6.637 15.359 -32.156 1 39.19 17 GLN B N 1
ATOM 3270 C CA . GLN B 1 17 ? -6.734 14.297 -33.156 1 39.19 17 GLN B CA 1
ATOM 3271 C C . GLN B 1 17 ? -6.898 12.93 -32.5 1 39.19 17 GLN B C 1
ATOM 3273 O O . GLN B 1 17 ? -7 11.914 -33.188 1 39.19 17 GLN B O 1
ATOM 3278 N N . THR B 1 18 ? -6.711 12.992 -31.281 1 44.38 18 THR B N 1
ATOM 3279 C CA . THR B 1 18 ? -6.75 11.68 -30.656 1 44.38 18 THR B CA 1
ATOM 3280 C C . THR B 1 18 ? -7.898 11.586 -29.656 1 44.38 18 THR B C 1
ATOM 3282 O O . THR B 1 18 ? -8.148 12.531 -28.906 1 44.38 18 THR B O 1
ATOM 3285 N N . VAL B 1 19 ? -8.641 10.672 -29.859 1 45.34 19 VAL B N 1
ATOM 3286 C CA . VAL B 1 19 ? -9.766 10.422 -28.984 1 45.34 19 VAL B CA 1
ATOM 3287 C C . VAL B 1 19 ? -9.281 9.75 -27.688 1 45.34 19 VAL B C 1
ATOM 3289 O O . VAL B 1 19 ? -9.688 10.133 -26.594 1 45.34 19 VAL B O 1
ATOM 3292 N N . SER B 1 20 ? -8.289 8.859 -27.938 1 58.84 20 SER B N 1
ATOM 3293 C CA . SER B 1 20 ? -7.883 8.055 -26.797 1 58.84 20 SER B CA 1
ATOM 3294 C C . SER B 1 20 ? -6.629 8.625 -26.141 1 58.84 20 SER B C 1
ATOM 3296 O O . SER B 1 20 ? -5.734 9.125 -26.812 1 58.84 20 SER B O 1
ATOM 3298 N N . SER B 1 21 ? -6.711 8.852 -24.828 1 64.19 21 SER B N 1
ATOM 3299 C CA . SER B 1 21 ? -5.539 9.281 -24.062 1 64.19 21 SER B CA 1
ATOM 3300 C C . SER B 1 21 ? -4.316 8.438 -24.422 1 64.19 21 SER B C 1
ATOM 3302 O O . SER B 1 21 ? -3.203 8.953 -24.5 1 64.19 21 SER B O 1
ATOM 3304 N N . VAL B 1 22 ? -4.527 7.246 -24.734 1 63.31 22 VAL B N 1
ATOM 3305 C CA . VAL B 1 22 ? -3.436 6.34 -25.062 1 63.31 22 VAL B CA 1
ATOM 3306 C C . VAL B 1 22 ? -2.809 6.758 -26.391 1 63.31 22 VAL B C 1
ATOM 3308 O O . VAL B 1 22 ? -1.584 6.863 -26.5 1 63.31 22 VAL B O 1
ATOM 3311 N N . GLU B 1 23 ? -3.609 6.988 -27.359 1 65.62 23 GLU B N 1
ATOM 3312 C CA . GLU B 1 23 ? -3.113 7.398 -28.672 1 65.62 23 GLU B CA 1
ATOM 3313 C C . GLU B 1 23 ? -2.342 8.711 -28.594 1 65.62 23 GLU B C 1
ATOM 3315 O O . GLU B 1 23 ? -1.321 8.883 -29.25 1 65.62 23 GLU B O 1
ATOM 3320 N N . ARG B 1 24 ? -2.852 9.547 -27.75 1 65.88 24 ARG B N 1
ATOM 3321 C CA . ARG B 1 24 ? -2.193 10.836 -27.562 1 65.88 24 ARG B CA 1
ATOM 3322 C C . ARG B 1 24 ? -0.777 10.648 -27.031 1 65.88 24 ARG B C 1
ATOM 3324 O O . ARG B 1 24 ? 0.17 11.25 -27.547 1 65.88 24 ARG B O 1
ATOM 3331 N N . VAL B 1 25 ? -0.677 9.852 -26.094 1 67.19 25 VAL B N 1
ATOM 3332 C CA . VAL B 1 25 ? 0.621 9.625 -25.469 1 67.19 25 VAL B CA 1
ATOM 3333 C C . VAL B 1 25 ? 1.562 8.945 -26.453 1 67.19 25 VAL B C 1
ATOM 3335 O O . VAL B 1 25 ? 2.74 9.289 -26.547 1 67.19 25 VAL B O 1
ATOM 3338 N N . LEU B 1 26 ? 1.028 8.055 -27.203 1 68.5 26 LEU B N 1
ATOM 3339 C CA . LEU B 1 26 ? 1.854 7.332 -28.156 1 68.5 26 LEU B CA 1
ATOM 3340 C C . LEU B 1 26 ? 2.344 8.266 -29.266 1 68.5 26 LEU B C 1
ATOM 3342 O O . LEU B 1 26 ? 3.486 8.156 -29.719 1 68.5 26 LEU B O 1
ATOM 3346 N N . ARG B 1 27 ? 1.521 9.117 -29.703 1 67.56 27 ARG B N 1
ATOM 3347 C CA . ARG B 1 27 ? 1.914 10.078 -30.734 1 67.56 27 ARG B CA 1
ATOM 3348 C C . ARG B 1 27 ? 2.994 11.023 -30.203 1 67.56 27 ARG B C 1
ATOM 3350 O O . ARG B 1 27 ? 3.914 11.391 -30.938 1 67.56 27 ARG B O 1
ATOM 3357 N N . TYR B 1 28 ? 2.793 11.312 -29.016 1 67.06 28 TYR B N 1
ATOM 3358 C CA . TYR B 1 28 ? 3.814 12.164 -28.406 1 67.06 28 TYR B CA 1
ATOM 3359 C C . TYR B 1 28 ? 5.145 11.422 -28.297 1 67.06 28 TYR B C 1
ATOM 3361 O O . TYR B 1 28 ? 6.207 12.008 -28.516 1 67.06 28 TYR B O 1
ATOM 3369 N N . ALA B 1 29 ? 5.062 10.234 -27.906 1 70.81 29 ALA B N 1
ATOM 3370 C CA . ALA B 1 29 ? 6.262 9.414 -27.781 1 70.81 29 ALA B CA 1
ATOM 3371 C C . ALA B 1 29 ? 7.02 9.336 -29.109 1 70.81 29 ALA B C 1
ATOM 3373 O O . ALA B 1 29 ? 8.25 9.219 -29.109 1 70.81 29 ALA B O 1
ATOM 3374 N N . GLU B 1 30 ? 6.32 9.43 -30.141 1 67.88 30 GLU B N 1
ATOM 3375 C CA . GLU B 1 30 ? 6.953 9.398 -31.453 1 67.88 30 GLU B CA 1
ATOM 3376 C C . GLU B 1 30 ? 7.695 10.703 -31.75 1 67.88 30 GLU B C 1
ATOM 3378 O O . GLU B 1 30 ? 8.75 10.695 -32.375 1 67.88 30 GLU B O 1
ATOM 3383 N N . ILE B 1 31 ? 7.156 11.742 -31.234 1 65.44 31 ILE B N 1
ATOM 3384 C CA . ILE B 1 31 ? 7.711 13.062 -31.516 1 65.44 31 ILE B CA 1
ATOM 3385 C C . ILE B 1 31 ? 8.883 13.344 -30.578 1 65.44 31 ILE B C 1
ATOM 3387 O O . ILE B 1 31 ? 9.844 14.008 -30.953 1 65.44 31 ILE B O 1
ATOM 3391 N N . TYR B 1 32 ? 8.758 12.883 -29.359 1 69.56 32 TYR B N 1
ATOM 3392 C CA . TYR B 1 32 ? 9.773 13.141 -28.344 1 69.56 32 TYR B CA 1
ATOM 3393 C C . TYR B 1 32 ? 10.141 11.867 -27.594 1 69.56 32 TYR B C 1
ATOM 3395 O O . TYR B 1 32 ? 9.93 11.758 -26.391 1 69.56 32 TYR B O 1
ATOM 3403 N N . PRO B 1 33 ? 10.844 11 -28.312 1 68 33 PRO B N 1
ATOM 3404 C CA . PRO B 1 33 ? 11.148 9.695 -27.734 1 68 33 PRO B CA 1
ATOM 3405 C C . PRO B 1 33 ? 12.086 9.789 -26.531 1 68 33 PRO B C 1
ATOM 3407 O O . PRO B 1 33 ? 11.961 9.008 -25.578 1 68 33 PRO B O 1
ATOM 3410 N N . GLU B 1 34 ? 12.922 10.789 -26.5 1 67.81 34 GLU B N 1
ATOM 3411 C CA . GLU B 1 34 ? 13.891 10.891 -25.406 1 67.81 34 GLU B CA 1
ATOM 3412 C C . GLU B 1 34 ? 13.203 11.242 -24.094 1 67.81 34 GLU B C 1
ATOM 3414 O O . GLU B 1 34 ? 13.547 10.688 -23.047 1 67.81 34 GLU B O 1
ATOM 3419 N N . GLY B 1 35 ? 12.281 12.133 -24.219 1 68.06 35 GLY B N 1
ATOM 3420 C CA . GLY B 1 35 ? 11.562 12.5 -23.016 1 68.06 35 GLY B CA 1
ATOM 3421 C C . GLY B 1 35 ? 10.703 11.375 -22.469 1 68.06 35 GLY B C 1
ATOM 3422 O O . GLY B 1 35 ? 10.609 11.195 -21.25 1 68.06 35 GLY B O 1
ATOM 3423 N N . PHE B 1 36 ? 10.25 10.688 -23.391 1 68.88 36 PHE B N 1
ATOM 3424 C CA . PHE B 1 36 ? 9.359 9.602 -23 1 68.88 36 PHE B CA 1
ATOM 3425 C C . PHE B 1 36 ? 10.141 8.445 -22.391 1 68.88 36 PHE B C 1
ATOM 3427 O O . PHE B 1 36 ? 9.648 7.758 -21.484 1 68.88 36 PHE B O 1
ATOM 3434 N N . ARG B 1 37 ? 11.383 8.344 -22.812 1 66 37 ARG B N 1
ATOM 3435 C CA . ARG B 1 37 ? 12.188 7.215 -22.359 1 66 37 ARG B CA 1
ATOM 3436 C C . ARG B 1 37 ? 13.047 7.594 -21.156 1 66 37 ARG B C 1
ATOM 3438 O O . ARG B 1 37 ? 13.742 6.746 -20.594 1 66 37 ARG B O 1
ATOM 3445 N N . ALA B 1 38 ? 12.969 8.883 -20.859 1 70.94 38 ALA B N 1
ATOM 3446 C CA . ALA B 1 38 ? 13.781 9.32 -19.719 1 70.94 38 ALA B CA 1
ATOM 3447 C C . ALA B 1 38 ? 13.406 8.562 -18.453 1 70.94 38 ALA B C 1
ATOM 3449 O O . ALA B 1 38 ? 12.227 8.344 -18.172 1 70.94 38 ALA B O 1
ATOM 3450 N N . GLN B 1 39 ? 14.469 8.109 -17.875 1 70.69 39 GLN B N 1
ATOM 3451 C CA . GLN B 1 39 ? 14.25 7.316 -16.672 1 70.69 39 GLN B CA 1
ATOM 3452 C C . GLN B 1 39 ? 13.883 8.203 -15.484 1 70.69 39 GLN B C 1
ATOM 3454 O O . GLN B 1 39 ? 14.641 9.109 -15.125 1 70.69 39 GLN B O 1
ATOM 3459 N N . ALA B 1 40 ? 12.695 7.988 -15.055 1 79.06 40 ALA B N 1
ATOM 3460 C CA . ALA B 1 40 ? 12.273 8.68 -13.836 1 79.06 40 ALA B CA 1
ATOM 3461 C C . ALA B 1 40 ? 13.07 8.195 -12.633 1 79.06 40 ALA B C 1
ATOM 3463 O O . ALA B 1 40 ? 13.445 7.02 -12.547 1 79.06 40 ALA B O 1
ATOM 3464 N N . THR B 1 41 ? 13.445 9.141 -11.758 1 82.19 41 THR B N 1
ATOM 3465 C CA . THR B 1 41 ? 14.203 8.805 -10.562 1 82.19 41 THR B CA 1
ATOM 3466 C C . THR B 1 41 ? 13.453 9.234 -9.305 1 82.19 41 THR B C 1
ATOM 3468 O O . THR B 1 41 ? 12.477 9.984 -9.383 1 82.19 41 THR B O 1
ATOM 3471 N N . ASN B 1 42 ? 13.875 8.625 -8.297 1 87.56 42 ASN B N 1
ATOM 3472 C CA . ASN B 1 42 ? 13.406 9.055 -6.984 1 87.56 42 ASN B CA 1
ATOM 3473 C C . ASN B 1 42 ? 14.477 9.844 -6.238 1 87.56 42 ASN B C 1
ATOM 3475 O O . ASN B 1 42 ? 15.578 9.328 -6.004 1 87.56 42 ASN B O 1
ATOM 3479 N N . ARG B 1 43 ? 14.164 10.984 -5.848 1 84.88 43 ARG B N 1
ATOM 3480 C CA . ARG B 1 43 ? 15.18 11.891 -5.316 1 84.88 43 ARG B CA 1
ATOM 3481 C C . ARG B 1 43 ? 15.672 11.422 -3.951 1 84.88 43 ARG B C 1
ATOM 3483 O O . ARG B 1 43 ? 16.734 11.836 -3.494 1 84.88 43 ARG B O 1
ATOM 3490 N N . PHE B 1 44 ? 14.961 10.656 -3.266 1 86.69 44 PHE B N 1
ATOM 3491 C CA . PHE B 1 44 ? 15.359 10.227 -1.93 1 86.69 44 PHE B CA 1
ATOM 3492 C C . PHE B 1 44 ? 16.141 8.93 -1.991 1 86.69 44 PHE B C 1
ATOM 3494 O O . PHE B 1 44 ? 16.719 8.492 -0.987 1 86.69 44 PHE B O 1
ATOM 3501 N N . VAL B 1 45 ? 16.141 8.273 -3.08 1 80.38 45 VAL B N 1
ATOM 3502 C CA . VAL B 1 45 ? 16.875 7.031 -3.236 1 80.38 45 VAL B CA 1
ATOM 3503 C C . VAL B 1 45 ? 18.125 7.273 -4.082 1 80.38 45 VAL B C 1
ATOM 3505 O O . VAL B 1 45 ? 19.188 6.711 -3.811 1 80.38 45 VAL B O 1
ATOM 3508 N N . SER B 1 46 ? 17.922 7.941 -5.199 1 69.5 46 SER B N 1
ATOM 3509 C CA . SER B 1 46 ? 19 8.148 -6.164 1 69.5 46 SER B CA 1
ATOM 3510 C C . SER B 1 46 ? 20.109 9 -5.57 1 69.5 46 SER B C 1
ATOM 3512 O O . SER B 1 46 ? 19.859 9.953 -4.84 1 69.5 46 SER B O 1
ATOM 3514 N N . LYS B 1 47 ? 21.281 8.242 -5.285 1 54.62 47 LYS B N 1
ATOM 3515 C CA . LYS B 1 47 ? 22.469 8.969 -4.859 1 54.62 47 LYS B CA 1
ATOM 3516 C C . LYS B 1 47 ? 22.766 10.141 -5.793 1 54.62 47 LYS B C 1
ATOM 3518 O O . LYS B 1 47 ? 22.688 10 -7.016 1 54.62 47 LYS B O 1
ATOM 3523 N N . SER B 1 48 ? 22.422 11.359 -5.32 1 42.25 48 SER B N 1
ATOM 3524 C CA . SER B 1 48 ? 22.875 12.492 -6.125 1 42.25 48 SER B CA 1
ATOM 3525 C C . SER B 1 48 ? 24.312 12.289 -6.609 1 42.25 48 SER B C 1
ATOM 3527 O O . SER B 1 48 ? 25.219 12.102 -5.805 1 42.25 48 SER B O 1
ATOM 3529 N N . SER B 1 49 ? 24.516 11.453 -7.59 1 37.91 49 SER B N 1
ATOM 3530 C CA . SER B 1 49 ? 25.922 11.562 -7.98 1 37.91 49 SER B CA 1
ATOM 3531 C C . SER B 1 49 ? 26.484 12.945 -7.652 1 37.91 49 SER B C 1
ATOM 3533 O O . SER B 1 49 ? 26.609 13.297 -6.48 1 37.91 49 SER B O 1
ATOM 3535 N N . ASN B 1 50 ? 27.328 13.523 -8.734 1 31.19 50 ASN B N 1
ATOM 3536 C CA . ASN B 1 50 ? 28.203 14.688 -8.805 1 31.19 50 ASN B CA 1
ATOM 3537 C C . ASN B 1 50 ? 27.422 15.992 -8.648 1 31.19 50 ASN B C 1
ATOM 3539 O O . ASN B 1 50 ? 26.641 16.359 -9.531 1 31.19 50 ASN B O 1
ATOM 3543 N N . GLY B 1 51 ? 27.188 16.656 -7.531 1 34.41 51 GLY B N 1
ATOM 3544 C CA . GLY B 1 51 ? 26.953 18.062 -7.199 1 34.41 51 GLY B CA 1
ATOM 3545 C C . GLY B 1 51 ? 25.875 18.703 -8.047 1 34.41 51 GLY B C 1
ATOM 3546 O O . GLY B 1 51 ? 25.656 19.906 -7.98 1 34.41 51 GLY B O 1
ATOM 3547 N N . ILE B 1 52 ? 25.703 18.312 -9.297 1 34.47 52 ILE B N 1
ATOM 3548 C CA . ILE B 1 52 ? 24.859 19.156 -10.148 1 34.47 52 ILE B CA 1
ATOM 3549 C C . ILE B 1 52 ? 23.406 19.031 -9.703 1 34.47 52 ILE B C 1
ATOM 3551 O O . ILE B 1 52 ? 22.797 17.969 -9.797 1 34.47 52 ILE B O 1
ATOM 3555 N N . GLU B 1 53 ? 22.922 19.625 -8.664 1 38.78 53 GLU B N 1
ATOM 3556 C CA . GLU B 1 53 ? 21.562 20.016 -8.359 1 38.78 53 GLU B CA 1
ATOM 3557 C C . GLU B 1 53 ? 20.75 20.234 -9.641 1 38.78 53 GLU B C 1
ATOM 3559 O O . GLU B 1 53 ? 20.875 21.266 -10.297 1 38.78 53 GLU B O 1
ATOM 3564 N N . THR B 1 54 ? 20.781 19.531 -10.648 1 36.53 54 THR B N 1
ATOM 3565 C CA . THR B 1 54 ? 19.938 20.047 -11.727 1 36.53 54 THR B CA 1
ATOM 3566 C C . THR B 1 54 ? 18.547 20.391 -11.211 1 36.53 54 THR B C 1
ATOM 3568 O O . THR B 1 54 ? 17.828 19.5 -10.727 1 36.53 54 THR B O 1
ATOM 3571 N N . ASP B 1 55 ? 18.234 21.516 -10.555 1 37.84 55 ASP B N 1
ATOM 3572 C CA . ASP B 1 55 ? 17.031 22.312 -10.344 1 37.84 55 ASP B CA 1
ATOM 3573 C C . ASP B 1 55 ? 16 22.031 -11.43 1 37.84 55 ASP B C 1
ATOM 3575 O O . ASP B 1 55 ? 15.008 22.75 -11.539 1 37.84 55 ASP B O 1
ATOM 3579 N N . GLU B 1 56 ? 16.344 21.672 -12.57 1 41.06 56 GLU B N 1
ATOM 3580 C CA . GLU B 1 56 ? 15.281 21.703 -13.586 1 41.06 56 GLU B CA 1
ATOM 3581 C C . GLU B 1 56 ? 14.125 20.781 -13.195 1 41.06 56 GLU B C 1
ATOM 3583 O O . GLU B 1 56 ? 14.344 19.609 -12.875 1 41.06 56 GLU B O 1
ATOM 3588 N N . ALA B 1 57 ? 13.117 21.359 -12.516 1 46.28 57 ALA B N 1
ATOM 3589 C CA . ALA B 1 57 ? 11.805 20.719 -12.398 1 46.28 57 ALA B CA 1
ATOM 3590 C C . ALA B 1 57 ? 11.602 19.688 -13.5 1 46.28 57 ALA B C 1
ATOM 3592 O O . ALA B 1 57 ? 11.633 20.016 -14.688 1 46.28 57 ALA B O 1
ATOM 3593 N N . PRO B 1 58 ? 11.883 18.422 -13.344 1 51.19 58 PRO B N 1
ATOM 3594 C CA . PRO B 1 58 ? 11.914 17.375 -14.375 1 51.19 58 PRO B CA 1
ATOM 3595 C C . PRO B 1 58 ? 10.742 17.5 -15.359 1 51.19 58 PRO B C 1
ATOM 3597 O O . PRO B 1 58 ? 9.734 18.125 -15.055 1 51.19 58 PRO B O 1
ATOM 3600 N N . ASP B 1 59 ? 10.812 17.359 -16.688 1 61.91 59 ASP B N 1
ATOM 3601 C CA . ASP B 1 59 ? 10.047 17.125 -17.906 1 61.91 59 ASP B CA 1
ATOM 3602 C C . ASP B 1 59 ? 8.789 16.312 -17.609 1 61.91 59 ASP B C 1
ATOM 3604 O O . ASP B 1 59 ? 7.934 16.156 -18.484 1 61.91 59 ASP B O 1
ATOM 3608 N N . ILE B 1 60 ? 8.57 16.188 -16.25 1 64.25 60 ILE B N 1
ATOM 3609 C CA . ILE B 1 60 ? 7.449 15.305 -15.969 1 64.25 60 ILE B CA 1
ATOM 3610 C C . ILE B 1 60 ? 6.141 16.094 -15.984 1 64.25 60 ILE B C 1
ATOM 3612 O O . ILE B 1 60 ? 5.062 15.516 -16.109 1 64.25 60 ILE B O 1
ATOM 3616 N N . PHE B 1 61 ? 6.316 17.422 -15.898 1 65.75 61 PHE B N 1
ATOM 3617 C CA . PHE B 1 61 ? 5.09 18.219 -15.867 1 65.75 61 PHE B CA 1
ATOM 3618 C C . PHE B 1 61 ? 4.684 18.641 -17.266 1 65.75 61 PHE B C 1
ATOM 3620 O O . PHE B 1 61 ? 3.738 19.406 -17.438 1 65.75 61 PHE B O 1
ATOM 3627 N N . SER B 1 62 ? 5.426 18.031 -18.109 1 67.25 62 SER B N 1
ATOM 3628 C CA . SER B 1 62 ? 5.035 18.266 -19.484 1 67.25 62 SER B CA 1
ATOM 3629 C C . SER B 1 62 ? 3.609 17.781 -19.75 1 67.25 62 SER B C 1
ATOM 3631 O O . SER B 1 62 ? 3.195 16.75 -19.234 1 67.25 62 SER B O 1
ATOM 3633 N N . PRO B 1 63 ? 2.902 18.547 -20.375 1 65.12 63 PRO B N 1
ATOM 3634 C CA . PRO B 1 63 ? 1.525 18.156 -20.703 1 65.12 63 PRO B CA 1
ATOM 3635 C C . PRO B 1 63 ? 1.428 16.781 -21.344 1 65.12 63 PRO B C 1
ATOM 3637 O O . PRO B 1 63 ? 0.366 16.156 -21.297 1 65.12 63 PRO B O 1
ATOM 3640 N N . MET B 1 64 ? 2.512 16.359 -21.859 1 64.06 64 MET B N 1
ATOM 3641 C CA . MET B 1 64 ? 2.537 15.039 -22.5 1 64.06 64 MET B CA 1
ATOM 3642 C C . MET B 1 64 ? 2.223 13.938 -21.5 1 64.06 64 MET B C 1
ATOM 3644 O O . MET B 1 64 ? 1.643 12.914 -21.859 1 64.06 64 MET B O 1
ATOM 3648 N N . PHE B 1 65 ? 2.549 14.266 -20.328 1 68.56 65 PHE B N 1
ATOM 3649 C CA . PHE B 1 65 ? 2.398 13.234 -19.328 1 68.56 65 PHE B CA 1
ATOM 3650 C C . PHE B 1 65 ? 1.137 13.461 -18.5 1 68.56 65 PHE B C 1
ATOM 3652 O O . PHE B 1 65 ? 0.869 12.719 -17.547 1 68.56 65 PHE B O 1
ATOM 3659 N N . ASN B 1 66 ? 0.358 14.352 -18.969 1 68.5 66 ASN B N 1
ATOM 3660 C CA . ASN B 1 66 ? -0.876 14.68 -18.25 1 68.5 66 ASN B CA 1
ATOM 3661 C C . ASN B 1 66 ? -1.992 13.695 -18.594 1 68.5 66 ASN B C 1
ATOM 3663 O O . ASN B 1 66 ? -3.051 14.094 -19.078 1 68.5 66 ASN B O 1
ATOM 3667 N N . SER B 1 67 ? -1.725 12.414 -18.453 1 74.06 67 SER B N 1
ATOM 3668 C CA . SER B 1 67 ? -2.662 11.328 -18.734 1 74.06 67 SER B CA 1
ATOM 3669 C C . SER B 1 67 ? -2.533 10.211 -17.703 1 74.06 67 SER B C 1
ATOM 3671 O O . SER B 1 67 ? -1.432 9.719 -17.453 1 74.06 67 SER B O 1
ATOM 3673 N N . PRO B 1 68 ? -3.623 9.852 -17.188 1 81.38 68 PRO B N 1
ATOM 3674 C CA . PRO B 1 68 ? -3.586 8.828 -16.141 1 81.38 68 PRO B CA 1
ATOM 3675 C C . PRO B 1 68 ? -3.512 7.406 -16.688 1 81.38 68 PRO B C 1
ATOM 3677 O O . PRO B 1 68 ? -3.498 6.438 -15.93 1 81.38 68 PRO B O 1
ATOM 3680 N N . CYS B 1 69 ? -3.4 7.254 -17.969 1 81 69 CYS B N 1
ATOM 3681 C CA . CYS B 1 69 ? -3.328 5.918 -18.547 1 81 69 CYS B CA 1
ATOM 3682 C C . CYS B 1 69 ? -1.968 5.281 -18.281 1 81 69 CYS B C 1
ATOM 3684 O O . CYS B 1 69 ? -1.03 5.965 -17.859 1 81 69 CYS B O 1
ATOM 3686 N N . ALA B 1 70 ? -1.919 4 -18.5 1 83.19 70 ALA B N 1
ATOM 3687 C CA . ALA B 1 70 ? -0.717 3.232 -18.188 1 83.19 70 ALA B CA 1
ATOM 3688 C C . ALA B 1 70 ? 0.496 3.783 -18.938 1 83.19 70 ALA B C 1
ATOM 3690 O O . ALA B 1 70 ? 1.546 4.02 -18.328 1 83.19 70 ALA B O 1
ATOM 3691 N N . VAL B 1 71 ? 0.372 4.062 -20.172 1 77.75 71 VAL B N 1
ATOM 3692 C CA . VAL B 1 71 ? 1.507 4.496 -20.984 1 77.75 71 VAL B CA 1
ATOM 3693 C C . VAL B 1 71 ? 1.92 5.91 -20.578 1 77.75 71 VAL B C 1
ATOM 3695 O O . VAL B 1 71 ? 3.076 6.301 -20.766 1 77.75 71 VAL B O 1
ATOM 3698 N N . GLY B 1 72 ? 0.996 6.609 -20.078 1 81.25 72 GLY B N 1
ATOM 3699 C CA . GLY B 1 72 ? 1.316 7.938 -19.594 1 81.25 72 GLY B CA 1
ATOM 3700 C C . GLY B 1 72 ? 1.989 7.926 -18.234 1 81.25 72 GLY B C 1
ATOM 3701 O O . GLY B 1 72 ? 2.865 8.75 -17.953 1 81.25 72 GLY B O 1
ATOM 3702 N N . SER B 1 73 ? 1.584 7.012 -17.438 1 89 73 SER B N 1
ATOM 3703 C CA . SER B 1 73 ? 2.014 6.992 -16.047 1 89 73 SER B CA 1
ATOM 3704 C C . SER B 1 73 ? 3.312 6.211 -15.875 1 89 73 SER B C 1
ATOM 3706 O O . SER B 1 73 ? 3.998 6.344 -14.859 1 89 73 SER B O 1
ATOM 3708 N N . TYR B 1 74 ? 3.637 5.367 -16.844 1 88.19 74 TYR B N 1
ATOM 3709 C CA . TYR B 1 74 ? 4.809 4.512 -16.703 1 88.19 74 TYR B CA 1
ATOM 3710 C C . TYR B 1 74 ? 5.766 4.703 -17.875 1 88.19 74 TYR B C 1
ATOM 3712 O O . TYR B 1 74 ? 5.332 4.871 -19.016 1 88.19 74 TYR B O 1
ATOM 3720 N N . SER B 1 75 ? 7.008 4.629 -17.453 1 80.25 75 SER B N 1
ATOM 3721 C CA . SER B 1 75 ? 8.062 4.559 -18.453 1 80.25 75 SER B CA 1
ATOM 3722 C C . SER B 1 75 ? 8.664 3.16 -18.531 1 80.25 75 SER B C 1
ATOM 3724 O O . SER B 1 75 ? 8.586 2.393 -17.562 1 80.25 75 SER B O 1
ATOM 3726 N N . PHE B 1 76 ? 9.211 2.695 -19.656 1 76.69 76 PHE B N 1
ATOM 3727 C CA . PHE B 1 76 ? 9.93 1.437 -19.797 1 76.69 76 PHE B CA 1
ATOM 3728 C C . PHE B 1 76 ? 9.008 0.249 -19.562 1 76.69 76 PHE B C 1
ATOM 3730 O O . PHE B 1 76 ? 9.312 -0.637 -18.766 1 76.69 76 PHE B O 1
ATOM 3737 N N . LEU B 1 77 ? 7.898 0.263 -20.156 1 81.12 77 LEU B N 1
ATOM 3738 C CA . LEU B 1 77 ? 7.004 -0.882 -20 1 81.12 77 LEU B CA 1
ATOM 3739 C C . LEU B 1 77 ? 7.527 -2.084 -20.781 1 81.12 77 LEU B C 1
ATOM 3741 O O . LEU B 1 77 ? 7.551 -2.066 -22.016 1 81.12 77 LEU B O 1
ATOM 3745 N N . THR B 1 78 ? 7.992 -3.076 -20.047 1 85.56 78 THR B N 1
ATOM 3746 C CA . THR B 1 78 ? 8.508 -4.301 -20.656 1 85.56 78 THR B CA 1
ATOM 3747 C C . THR B 1 78 ? 7.672 -5.504 -20.219 1 85.56 78 THR B C 1
ATOM 3749 O O . THR B 1 78 ? 7.359 -5.664 -19.047 1 85.56 78 THR B O 1
ATOM 3752 N N . GLU B 1 79 ? 7.387 -6.355 -21.203 1 88.38 79 GLU B N 1
ATOM 3753 C CA . GLU B 1 79 ? 6.602 -7.551 -20.891 1 88.38 79 GLU B CA 1
ATOM 3754 C C . GLU B 1 79 ? 7.434 -8.578 -20.141 1 88.38 79 GLU B C 1
ATOM 3756 O O . GLU B 1 79 ? 8.555 -8.906 -20.547 1 88.38 79 GLU B O 1
ATOM 3761 N N . LEU B 1 80 ? 6.941 -9.039 -19.047 1 85.25 80 LEU B N 1
ATOM 3762 C CA . LEU B 1 80 ? 7.598 -10.062 -18.25 1 85.25 80 LEU B CA 1
ATOM 3763 C C . LEU B 1 80 ? 7.043 -11.445 -18.578 1 85.25 80 LEU B C 1
ATOM 3765 O O . LEU B 1 80 ? 7.797 -12.422 -18.656 1 85.25 80 LEU B O 1
ATOM 3769 N N . SER B 1 81 ? 5.824 -11.5 -18.672 1 83 81 SER B N 1
ATOM 3770 C CA . SER B 1 81 ? 5.176 -12.773 -18.953 1 83 81 SER B CA 1
ATOM 3771 C C . SER B 1 81 ? 3.805 -12.57 -19.578 1 83 81 SER B C 1
ATOM 3773 O O . SER B 1 81 ? 3.199 -11.508 -19.438 1 83 81 SER B O 1
ATOM 3775 N N . ARG B 1 82 ? 3.41 -13.633 -20.281 1 83.25 82 ARG B N 1
ATOM 3776 C CA . ARG B 1 82 ? 2.109 -13.648 -20.938 1 83.25 82 ARG B CA 1
ATOM 3777 C C . ARG B 1 82 ? 1.431 -15.008 -20.781 1 83.25 82 ARG B C 1
ATOM 3779 O O . ARG B 1 82 ? 2.043 -16.047 -21.031 1 83.25 82 ARG B O 1
ATOM 3786 N N . THR B 1 83 ? 0.299 -14.945 -20.219 1 76.31 83 THR B N 1
ATOM 3787 C CA . THR B 1 83 ? -0.518 -16.156 -20.125 1 76.31 83 THR B CA 1
ATOM 3788 C C . THR B 1 83 ? -1.869 -15.945 -20.797 1 76.31 83 THR B C 1
ATOM 3790 O O . THR B 1 83 ? -2.117 -14.891 -21.391 1 76.31 83 THR B O 1
ATOM 3793 N N . ARG B 1 84 ? -2.658 -16.938 -20.766 1 71 84 ARG B N 1
ATOM 3794 C CA . ARG B 1 84 ? -3.998 -16.844 -21.344 1 71 84 ARG B CA 1
ATOM 3795 C C . ARG B 1 84 ? -4.859 -15.852 -20.562 1 71 84 ARG B C 1
ATOM 3797 O O . ARG B 1 84 ? -5.73 -15.203 -21.141 1 71 84 ARG B O 1
ATOM 3804 N N . LEU B 1 85 ? -4.52 -15.688 -19.375 1 76.5 85 LEU B N 1
ATOM 3805 C CA . LEU B 1 85 ? -5.387 -14.906 -18.5 1 76.5 85 LEU B CA 1
ATOM 3806 C C . LEU B 1 85 ? -4.922 -13.453 -18.422 1 76.5 85 LEU B C 1
ATOM 3808 O O . LEU B 1 85 ? -5.746 -12.531 -18.359 1 76.5 85 LEU B O 1
ATOM 3812 N N . ALA B 1 86 ? -3.613 -13.25 -18.516 1 87.69 86 ALA B N 1
ATOM 3813 C CA . ALA B 1 86 ? -3.139 -11.891 -18.266 1 87.69 86 ALA B CA 1
ATOM 3814 C C . ALA B 1 86 ? -1.759 -11.664 -18.875 1 87.69 86 ALA B C 1
ATOM 3816 O O . ALA B 1 86 ? -1.061 -12.625 -19.219 1 87.69 86 ALA B O 1
ATOM 3817 N N . ILE B 1 87 ? -1.466 -10.469 -19.109 1 88.5 87 ILE B N 1
ATOM 3818 C CA . ILE B 1 87 ? -0.12 -10.023 -19.453 1 88.5 87 ILE B CA 1
ATOM 3819 C C . ILE B 1 87 ? 0.486 -9.25 -18.281 1 88.5 87 ILE B C 1
ATOM 3821 O O . ILE B 1 87 ? -0.177 -8.398 -17.688 1 88.5 87 ILE B O 1
ATOM 3825 N N . VAL B 1 88 ? 1.712 -9.594 -17.953 1 91.56 88 VAL B N 1
ATOM 3826 C CA . VAL B 1 88 ? 2.406 -8.922 -16.844 1 91.56 88 VAL B CA 1
ATOM 3827 C C . VAL B 1 88 ? 3.547 -8.07 -17.406 1 91.56 88 VAL B C 1
ATOM 3829 O O . VAL B 1 88 ? 4.359 -8.547 -18.203 1 91.56 88 VAL B O 1
ATOM 3832 N N . TYR B 1 89 ? 3.572 -6.77 -17 1 91.62 89 TYR B N 1
ATOM 3833 C CA . TYR B 1 89 ? 4.598 -5.828 -17.422 1 91.62 89 TYR B CA 1
ATOM 3834 C C . TYR B 1 89 ? 5.438 -5.359 -16.25 1 91.62 89 TYR B C 1
ATOM 3836 O O . TYR B 1 89 ? 4.957 -5.324 -15.109 1 91.62 89 TYR B O 1
ATOM 3844 N N . LEU B 1 90 ? 6.664 -5.113 -16.562 1 91.06 90 LEU B N 1
ATOM 3845 C CA . LEU B 1 90 ? 7.492 -4.297 -15.68 1 91.06 90 LEU B CA 1
ATOM 3846 C C . LEU B 1 90 ? 7.504 -2.842 -16.141 1 91.06 90 LEU B C 1
ATOM 3848 O O . LEU B 1 90 ? 7.734 -2.561 -17.312 1 91.06 90 LEU B O 1
ATOM 3852 N N . GLY B 1 91 ? 7.156 -1.93 -15.25 1 90.5 91 GLY B N 1
ATOM 3853 C CA . GLY B 1 91 ? 7.152 -0.514 -15.578 1 90.5 91 GLY B CA 1
ATOM 3854 C C . GLY B 1 91 ? 7.719 0.36 -14.477 1 90.5 91 GLY B C 1
ATOM 3855 O O . GLY B 1 91 ? 7.629 0.015 -13.297 1 90.5 91 GLY B O 1
ATOM 3856 N N . ARG B 1 92 ? 8.289 1.443 -14.906 1 90.31 92 ARG B N 1
ATOM 3857 C CA . ARG B 1 92 ? 8.75 2.459 -13.969 1 90.31 92 ARG B CA 1
ATOM 3858 C C . ARG B 1 92 ? 7.77 3.625 -13.898 1 90.31 92 ARG B C 1
ATOM 3860 O O . ARG B 1 92 ? 7.477 4.254 -14.914 1 90.31 92 ARG B O 1
ATOM 3867 N N . HIS B 1 93 ? 7.309 3.875 -12.75 1 91.62 93 HIS B N 1
ATOM 3868 C CA . HIS B 1 93 ? 6.34 4.945 -12.562 1 91.62 93 HIS B CA 1
ATOM 3869 C C . HIS B 1 93 ? 6.996 6.316 -12.703 1 91.62 93 HIS B C 1
ATOM 3871 O O . HIS B 1 93 ? 7.977 6.609 -12.016 1 91.62 93 HIS B O 1
ATOM 3877 N N . ARG B 1 94 ? 6.465 7.129 -13.484 1 88.06 94 ARG B N 1
ATOM 3878 C CA . ARG B 1 94 ? 7.121 8.375 -13.883 1 88.06 94 ARG B CA 1
ATOM 3879 C C . ARG B 1 94 ? 7.219 9.336 -12.703 1 88.06 94 ARG B C 1
ATOM 3881 O O . ARG B 1 94 ? 8.227 10.023 -12.539 1 88.06 94 ARG B O 1
ATOM 3888 N N . LEU B 1 95 ? 6.238 9.406 -11.922 1 90.5 95 LEU B N 1
ATOM 3889 C CA . LEU B 1 95 ? 6.207 10.375 -10.836 1 90.5 95 LEU B CA 1
ATOM 3890 C C . LEU B 1 95 ? 7.078 9.922 -9.672 1 90.5 95 LEU B C 1
ATOM 3892 O O . LEU B 1 95 ? 7.672 10.742 -8.977 1 90.5 95 LEU B O 1
ATOM 3896 N N . THR B 1 96 ? 7.137 8.625 -9.469 1 91.69 96 THR B N 1
ATOM 3897 C CA . THR B 1 96 ? 7.789 8.141 -8.258 1 91.69 96 THR B CA 1
ATOM 3898 C C . THR B 1 96 ? 9.172 7.586 -8.578 1 91.69 96 THR B C 1
ATOM 3900 O O . THR B 1 96 ? 10.016 7.453 -7.691 1 91.69 96 THR B O 1
ATOM 3903 N N . GLY B 1 97 ? 9.367 7.145 -9.766 1 88.44 97 GLY B N 1
ATOM 3904 C CA . GLY B 1 97 ? 10.602 6.488 -10.156 1 88.44 97 GLY B CA 1
ATOM 3905 C C . GLY B 1 97 ? 10.695 5.051 -9.68 1 88.44 97 GLY B C 1
ATOM 3906 O O . GLY B 1 97 ? 11.742 4.41 -9.82 1 88.44 97 GLY B O 1
ATOM 3907 N N . ILE B 1 98 ? 9.672 4.535 -9.172 1 89.94 98 ILE B N 1
ATOM 3908 C CA . ILE B 1 98 ? 9.672 3.209 -8.57 1 89.94 98 ILE B CA 1
ATOM 3909 C C . ILE B 1 98 ? 9.227 2.176 -9.602 1 89.94 98 ILE B C 1
ATOM 3911 O O . ILE B 1 98 ? 8.336 2.441 -10.414 1 89.94 98 ILE B O 1
ATOM 3915 N N . LEU B 1 99 ? 9.828 1.03 -9.523 1 90.38 99 LEU B N 1
ATOM 3916 C CA . LEU B 1 99 ? 9.453 -0.086 -10.383 1 90.38 99 LEU B CA 1
ATOM 3917 C C . LEU B 1 99 ? 8.211 -0.79 -9.852 1 90.38 99 LEU B C 1
ATOM 3919 O O . LEU B 1 99 ? 8.102 -1.046 -8.648 1 90.38 99 LEU B O 1
ATOM 3923 N N . HIS B 1 100 ? 7.289 -1.035 -10.766 1 93.12 100 HIS B N 1
ATOM 3924 C CA . HIS B 1 100 ? 6.086 -1.784 -10.43 1 93.12 100 HIS B CA 1
ATOM 3925 C C . HIS B 1 100 ? 5.84 -2.916 -11.422 1 93.12 100 HIS B C 1
ATOM 3927 O O . HIS B 1 100 ? 6.293 -2.852 -12.562 1 93.12 100 HIS B O 1
ATOM 3933 N N . CYS B 1 101 ? 5.203 -3.941 -10.938 1 94.56 101 CYS B N 1
ATOM 3934 C CA . CYS B 1 101 ? 4.594 -4.953 -11.789 1 94.56 101 CYS B CA 1
ATOM 3935 C C . CYS B 1 101 ? 3.182 -4.543 -12.195 1 94.56 101 CYS B C 1
ATOM 3937 O O . CYS B 1 101 ? 2.355 -4.223 -11.336 1 94.56 101 CYS B O 1
ATOM 3939 N N . LEU B 1 102 ? 2.941 -4.48 -13.477 1 94.31 102 LEU B N 1
ATOM 3940 C CA . LEU B 1 102 ? 1.609 -4.188 -13.992 1 94.31 102 LEU B CA 1
ATOM 3941 C C . LEU B 1 102 ? 0.983 -5.434 -14.609 1 94.31 102 LEU B C 1
ATOM 3943 O O . LEU B 1 102 ? 1.526 -6.004 -15.562 1 94.31 102 LEU B O 1
ATOM 3947 N N . LYS B 1 103 ? -0.102 -5.891 -14.031 1 94.25 103 LYS B N 1
ATOM 3948 C CA . LYS B 1 103 ? -0.857 -7.02 -14.57 1 94.25 103 LYS B CA 1
ATOM 3949 C C . LYS B 1 103 ? -2.109 -6.547 -15.305 1 94.25 103 LYS B C 1
ATOM 3951 O O . LYS B 1 103 ? -2.9 -5.777 -14.758 1 94.25 103 LYS B O 1
ATOM 3956 N N . ARG B 1 104 ? -2.248 -6.922 -16.531 1 92.25 104 ARG B N 1
ATOM 3957 C CA . ARG B 1 104 ? -3.379 -6.516 -17.359 1 92.25 104 ARG B CA 1
ATOM 3958 C C . ARG B 1 104 ? -4.184 -7.727 -17.812 1 92.25 104 ARG B C 1
ATOM 3960 O O . ARG B 1 104 ? -3.615 -8.711 -18.297 1 92.25 104 ARG B O 1
ATOM 3967 N N . SER B 1 105 ? -5.488 -7.594 -17.656 1 88.19 105 SER B N 1
ATOM 3968 C CA . SER B 1 105 ? -6.332 -8.656 -18.188 1 88.19 105 SER B CA 1
ATOM 3969 C C . SER B 1 105 ? -6.316 -8.648 -19.719 1 88.19 105 SER B C 1
ATOM 3971 O O . SER B 1 105 ? -6.062 -7.613 -20.328 1 88.19 105 SER B O 1
ATOM 3973 N N . ARG B 1 106 ? -6.523 -9.789 -20.203 1 80.94 106 ARG B N 1
ATOM 3974 C CA . ARG B 1 106 ? -6.621 -9.867 -21.672 1 80.94 106 ARG B CA 1
ATOM 3975 C C . ARG B 1 106 ? -7.973 -9.352 -22.156 1 80.94 106 ARG B C 1
ATOM 3977 O O . ARG B 1 106 ? -9 -9.594 -21.516 1 80.94 106 ARG B O 1
ATOM 3984 N N . CYS B 1 107 ? -7.887 -8.492 -23.125 1 69.31 107 CYS B N 1
ATOM 3985 C CA . CYS B 1 107 ? -9.117 -7.941 -23.672 1 69.31 107 CYS B CA 1
ATOM 3986 C C . CYS B 1 107 ? -9.742 -8.898 -24.688 1 69.31 107 CYS B C 1
ATOM 3988 O O . CYS B 1 107 ? -9.086 -9.836 -25.156 1 69.31 107 CYS B O 1
ATOM 3990 N N . GLU B 1 108 ? -11.047 -8.695 -24.844 1 59.03 108 GLU B N 1
ATOM 3991 C CA . GLU B 1 108 ? -11.812 -9.555 -25.734 1 59.03 108 GLU B CA 1
ATOM 3992 C C . GLU B 1 108 ? -11.188 -9.594 -27.125 1 59.03 108 GLU B C 1
ATOM 3994 O O . GLU B 1 108 ? -11.195 -10.641 -27.781 1 59.03 108 GLU B O 1
ATOM 3999 N N . SER B 1 109 ? -10.727 -8.461 -27.422 1 54.47 109 SER B N 1
ATOM 4000 C CA . SER B 1 109 ? -10.211 -8.414 -28.797 1 54.47 109 SER B CA 1
ATOM 4001 C C . SER B 1 109 ? -8.938 -9.242 -28.938 1 54.47 109 SER B C 1
ATOM 4003 O O . SER B 1 109 ? -8.578 -9.648 -30.047 1 54.47 109 SER B O 1
ATOM 4005 N N . GLU B 1 110 ? -8.273 -9.406 -27.922 1 56.94 110 GLU B N 1
ATOM 4006 C CA . GLU B 1 110 ? -7.008 -10.133 -27.922 1 56.94 110 GLU B CA 1
ATOM 4007 C C . GLU B 1 110 ? -7.234 -11.641 -27.844 1 56.94 110 GLU B C 1
ATOM 4009 O O . GLU B 1 110 ? -6.363 -12.43 -28.219 1 56.94 110 GLU B O 1
ATOM 4014 N N . ARG B 1 111 ? -8.336 -11.922 -27.281 1 54.16 111 ARG B N 1
ATOM 4015 C CA . ARG B 1 111 ? -8.586 -13.344 -27.047 1 54.16 111 ARG B CA 1
ATOM 4016 C C . ARG B 1 111 ? -9.266 -13.992 -28.25 1 54.16 111 ARG B C 1
ATOM 4018 O O . ARG B 1 111 ? -10.047 -13.352 -28.953 1 54.16 111 ARG B O 1
ATOM 4025 N N . GLU B 1 112 ? -8.703 -14.977 -28.609 1 46.38 112 GLU B N 1
ATOM 4026 C CA . GLU B 1 112 ? -9.453 -15.797 -29.547 1 46.38 112 GLU B CA 1
ATOM 4027 C C . GLU B 1 112 ? -10.844 -16.125 -29.016 1 46.38 112 GLU B C 1
ATOM 4029 O O . GLU B 1 112 ? -11.039 -16.219 -27.797 1 46.38 112 GLU B O 1
ATOM 4034 N N . LYS B 1 113 ? -11.953 -15.93 -29.766 1 47.75 113 LYS B N 1
ATOM 4035 C CA . LYS B 1 113 ? -13.398 -16.016 -29.562 1 47.75 113 LYS B CA 1
ATOM 4036 C C . LYS B 1 113 ? -13.742 -17.094 -28.531 1 47.75 113 LYS B C 1
ATOM 4038 O O . LYS B 1 113 ? -14.797 -17.031 -27.891 1 47.75 113 LYS B O 1
ATOM 4043 N N . ASN B 1 114 ? -12.859 -17.984 -28.312 1 44.34 114 ASN B N 1
ATOM 4044 C CA . ASN B 1 114 ? -13.352 -19.188 -27.656 1 44.34 114 ASN B CA 1
ATOM 4045 C C . ASN B 1 114 ? -13.133 -19.125 -26.141 1 44.34 114 ASN B C 1
ATOM 4047 O O . ASN B 1 114 ? -13.539 -20.031 -25.422 1 44.34 114 ASN B O 1
ATOM 4051 N N . PHE B 1 115 ? -12.391 -18.125 -25.688 1 47.38 115 PHE B N 1
ATOM 4052 C CA . PHE B 1 115 ? -12.148 -18.203 -24.25 1 47.38 115 PHE B CA 1
ATOM 4053 C C . PHE B 1 115 ? -12.812 -17.031 -23.531 1 47.38 115 PHE B C 1
ATOM 4055 O O . PHE B 1 115 ? -12.789 -15.898 -24.031 1 47.38 115 PHE B O 1
ATOM 4062 N N . GLY B 1 116 ? -13.867 -17.234 -22.766 1 54.56 116 GLY B N 1
ATOM 4063 C CA . GLY B 1 116 ? -14.625 -16.281 -21.969 1 54.56 116 GLY B CA 1
ATOM 4064 C C . GLY B 1 116 ? -13.758 -15.18 -21.391 1 54.56 116 GLY B C 1
ATOM 4065 O O . GLY B 1 116 ? -12.531 -15.25 -21.453 1 54.56 116 GLY B O 1
ATOM 4066 N N . SER B 1 117 ? -14.258 -14.078 -21.062 1 61.19 117 SER B N 1
ATOM 4067 C CA . SER B 1 117 ? -13.609 -12.883 -20.531 1 61.19 117 SER B CA 1
ATOM 4068 C C . SER B 1 117 ? -12.836 -13.188 -19.25 1 61.19 117 SER B C 1
ATOM 4070 O O . SER B 1 117 ? -13.273 -14 -18.438 1 61.19 117 SER B O 1
ATOM 4072 N N . THR B 1 118 ? -11.516 -12.828 -19.219 1 79 118 THR B N 1
ATOM 4073 C CA . THR B 1 118 ? -10.68 -12.984 -18.031 1 79 118 THR B CA 1
ATOM 4074 C C . THR B 1 118 ? -10.969 -11.891 -17.016 1 79 118 THR B C 1
ATOM 4076 O O . THR B 1 118 ? -10.352 -11.844 -15.953 1 79 118 THR B O 1
ATOM 4079 N N . LEU B 1 119 ? -11.93 -11.094 -17.297 1 82.94 119 LEU B N 1
ATOM 4080 C CA . LEU B 1 119 ? -12.258 -9.938 -16.469 1 82.94 119 LEU B CA 1
ATOM 4081 C C . LEU B 1 119 ? -12.766 -10.375 -15.102 1 82.94 119 LEU B C 1
ATOM 4083 O O . LEU B 1 119 ? -12.375 -9.812 -14.086 1 82.94 119 LEU B O 1
ATOM 4087 N N . PRO B 1 120 ? -13.531 -11.391 -15.094 1 83.81 120 PRO B N 1
ATOM 4088 C CA . PRO B 1 120 ? -14.039 -11.773 -13.773 1 83.81 120 PRO B CA 1
ATOM 4089 C C . PRO B 1 120 ? -12.93 -12.227 -12.828 1 83.81 120 PRO B C 1
ATOM 4091 O O . PRO B 1 120 ? -12.938 -11.875 -11.641 1 83.81 120 PRO B O 1
ATOM 4094 N N . GLU B 1 121 ? -11.969 -12.977 -13.367 1 87.06 121 GLU B N 1
ATOM 4095 C CA . GLU B 1 121 ? -10.867 -13.445 -12.539 1 87.06 121 GLU B CA 1
ATOM 4096 C C . GLU B 1 121 ? -10 -12.281 -12.07 1 87.06 121 GLU B C 1
ATOM 4098 O O . GLU B 1 121 ? -9.57 -12.242 -10.914 1 87.06 121 GLU B O 1
ATOM 4103 N N . MET B 1 122 ? -9.758 -11.414 -12.977 1 91.69 122 MET B N 1
ATOM 4104 C CA . MET B 1 122 ? -8.969 -10.242 -12.625 1 91.69 122 MET B CA 1
ATOM 4105 C C . MET B 1 122 ? -9.695 -9.375 -11.602 1 91.69 122 MET B C 1
ATOM 4107 O O . MET B 1 122 ? -9.086 -8.859 -10.664 1 91.69 122 MET B O 1
ATOM 4111 N N . TYR B 1 123 ? -10.953 -9.266 -11.844 1 91.69 123 TYR B N 1
ATOM 4112 C CA . TYR B 1 123 ? -11.773 -8.5 -10.906 1 91.69 123 TYR B CA 1
ATOM 4113 C C . TYR B 1 123 ? -11.75 -9.133 -9.523 1 91.69 123 TYR B C 1
ATOM 4115 O O . TYR B 1 123 ? -11.609 -8.43 -8.516 1 91.69 123 TYR B O 1
ATOM 4123 N N . ASN B 1 124 ? -11.875 -10.383 -9.523 1 91.69 124 ASN B N 1
ATOM 4124 C CA . ASN B 1 124 ? -11.82 -11.109 -8.258 1 91.69 124 ASN B CA 1
ATOM 4125 C C . ASN B 1 124 ? -10.484 -10.883 -7.551 1 91.69 124 ASN B C 1
ATOM 4127 O O . ASN B 1 124 ? -10.445 -10.695 -6.336 1 91.69 124 ASN B O 1
ATOM 4131 N N . GLU B 1 125 ? -9.461 -10.922 -8.305 1 94.44 125 GLU B N 1
ATOM 4132 C CA . GLU B 1 125 ? -8.125 -10.695 -7.762 1 94.44 125 GLU B CA 1
ATOM 4133 C C . GLU B 1 125 ? -8 -9.289 -7.176 1 94.44 125 GLU B C 1
ATOM 4135 O O . GLU B 1 125 ? -7.469 -9.117 -6.078 1 94.44 125 GLU B O 1
ATOM 4140 N N . VAL B 1 126 ? -8.523 -8.344 -7.852 1 95.5 126 VAL B N 1
ATOM 4141 C CA . VAL B 1 126 ? -8.508 -6.957 -7.391 1 95.5 126 VAL B CA 1
ATOM 4142 C C . VAL B 1 126 ? -9.273 -6.84 -6.074 1 95.5 126 VAL B C 1
ATOM 4144 O O . VAL B 1 126 ? -8.781 -6.238 -5.117 1 95.5 126 VAL B O 1
ATOM 4147 N N . GLN B 1 127 ? -10.383 -7.438 -6.02 1 93.38 127 GLN B N 1
ATOM 4148 C CA . GLN B 1 127 ? -11.234 -7.391 -4.832 1 93.38 127 GLN B CA 1
ATOM 4149 C C . GLN B 1 127 ? -10.531 -8.023 -3.631 1 93.38 127 GLN B C 1
ATOM 4151 O O . GLN B 1 127 ? -10.586 -7.484 -2.521 1 93.38 127 GLN B O 1
ATOM 4156 N N . ALA B 1 128 ? -9.883 -9.047 -3.859 1 93.88 128 ALA B N 1
ATOM 4157 C CA . ALA B 1 128 ? -9.188 -9.75 -2.783 1 93.88 128 ALA B CA 1
ATOM 4158 C C . ALA B 1 128 ? -7.969 -8.969 -2.311 1 93.88 128 ALA B C 1
ATOM 4160 O O . ALA B 1 128 ? -7.863 -8.625 -1.13 1 93.88 128 ALA B O 1
ATOM 4161 N N . LEU B 1 129 ? -7.117 -8.594 -3.205 1 95.69 129 LEU B N 1
ATOM 4162 C CA . LEU B 1 129 ? -5.836 -7.984 -2.863 1 95.69 129 LEU B CA 1
ATOM 4163 C C . LEU B 1 129 ? -6.039 -6.598 -2.254 1 95.69 129 LEU B C 1
ATOM 4165 O O . LEU B 1 129 ? -5.219 -6.145 -1.453 1 95.69 129 LEU B O 1
ATOM 4169 N N . ALA B 1 130 ? -7.105 -5.953 -2.568 1 93 130 ALA B N 1
ATOM 4170 C CA . ALA B 1 130 ? -7.352 -4.586 -2.113 1 93 130 ALA B CA 1
ATOM 4171 C C . ALA B 1 130 ? -7.5 -4.531 -0.596 1 93 130 ALA B C 1
ATOM 4173 O O . ALA B 1 130 ? -7.246 -3.494 0.023 1 93 130 ALA B O 1
ATOM 4174 N N . ILE B 1 131 ? -7.852 -5.609 0.032 1 89.44 131 ILE B N 1
ATOM 4175 C CA . ILE B 1 131 ? -8.125 -5.559 1.465 1 89.44 131 ILE B CA 1
ATOM 4176 C C . ILE B 1 131 ? -7.016 -6.289 2.225 1 89.44 131 ILE B C 1
ATOM 4178 O O . ILE B 1 131 ? -6.949 -6.223 3.453 1 89.44 131 ILE B O 1
ATOM 4182 N N . LEU B 1 132 ? -6.199 -6.961 1.533 1 91.12 132 LEU B N 1
ATOM 4183 C CA . LEU B 1 132 ? -5.188 -7.781 2.191 1 91.12 132 LEU B CA 1
ATOM 4184 C C . LEU B 1 132 ? -3.936 -6.965 2.492 1 91.12 132 LEU B C 1
ATOM 4186 O O . LEU B 1 132 ? -3.43 -6.254 1.622 1 91.12 132 LEU B O 1
ATOM 4190 N N . LYS B 1 133 ? -3.514 -7.027 3.729 1 87.69 133 LYS B N 1
ATOM 4191 C CA . LYS B 1 133 ? -2.266 -6.418 4.176 1 87.69 133 LYS B CA 1
ATOM 4192 C C . LYS B 1 133 ? -1.429 -7.406 4.984 1 87.69 133 LYS B C 1
ATOM 4194 O O . LYS B 1 133 ? -1.684 -7.613 6.176 1 87.69 133 LYS B O 1
ATOM 4199 N N . HIS B 1 134 ? -0.466 -7.949 4.375 1 89.56 134 HIS B N 1
ATOM 4200 C CA . HIS B 1 134 ? 0.393 -8.953 4.996 1 89.56 134 HIS B CA 1
ATOM 4201 C C . HIS B 1 134 ? 1.765 -8.992 4.332 1 89.56 134 HIS B C 1
ATOM 4203 O O . HIS B 1 134 ? 1.869 -8.898 3.107 1 89.56 134 HIS B O 1
ATOM 4209 N N . ASN B 1 135 ? 2.775 -9.25 5.094 1 89.25 135 ASN B N 1
ATOM 4210 C CA . ASN B 1 135 ? 4.145 -9.203 4.586 1 89.25 135 ASN B CA 1
ATOM 4211 C C . ASN B 1 135 ? 4.406 -10.328 3.588 1 89.25 135 ASN B C 1
ATOM 4213 O O . ASN B 1 135 ? 5.297 -10.211 2.742 1 89.25 135 ASN B O 1
ATOM 4217 N N . ASN B 1 136 ? 3.701 -11.422 3.699 1 95 136 ASN B N 1
ATOM 4218 C CA . ASN B 1 136 ? 3.938 -12.57 2.832 1 95 136 ASN B CA 1
ATOM 4219 C C . ASN B 1 136 ? 2.879 -12.672 1.736 1 95 136 ASN B C 1
ATOM 4221 O O . ASN B 1 136 ? 2.643 -13.758 1.196 1 95 136 ASN B O 1
ATOM 4225 N N . ILE B 1 137 ? 2.201 -11.586 1.466 1 96.62 137 ILE B N 1
ATOM 4226 C CA . ILE B 1 137 ? 1.31 -11.43 0.322 1 96.62 137 ILE B CA 1
ATOM 4227 C C . ILE B 1 137 ? 1.784 -10.266 -0.546 1 96.62 137 ILE B C 1
ATOM 4229 O O . ILE B 1 137 ? 2.188 -9.227 -0.028 1 96.62 137 ILE B O 1
ATOM 4233 N N . VAL B 1 138 ? 1.808 -10.453 -1.803 1 96.81 138 VAL B N 1
ATOM 4234 C CA . VAL B 1 138 ? 2.264 -9.422 -2.727 1 96.81 138 VAL B CA 1
ATOM 4235 C C . VAL B 1 138 ? 1.499 -8.125 -2.471 1 96.81 138 VAL B C 1
ATOM 4237 O O . VAL B 1 138 ? 0.285 -8.141 -2.252 1 96.81 138 VAL B O 1
ATOM 4240 N N . GLN B 1 139 ? 2.225 -7.074 -2.537 1 94 139 GLN B N 1
ATOM 4241 C CA . GLN B 1 139 ? 1.605 -5.789 -2.223 1 94 139 GLN B CA 1
ATOM 4242 C C . GLN B 1 139 ? 0.787 -5.27 -3.4 1 94 139 GLN B C 1
ATOM 4244 O O . GLN B 1 139 ? 1.269 -5.246 -4.535 1 94 139 GLN B O 1
ATOM 4249 N N . TYR B 1 140 ? -0.41 -4.957 -3.119 1 95.12 140 TYR B N 1
ATOM 4250 C CA . TYR B 1 140 ? -1.326 -4.305 -4.047 1 95.12 140 TYR B CA 1
ATOM 4251 C C . TYR B 1 140 ? -1.301 -2.793 -3.867 1 95.12 140 TYR B C 1
ATOM 4253 O O . TYR B 1 140 ? -1.364 -2.295 -2.742 1 95.12 140 TYR B O 1
ATOM 4261 N N . TYR B 1 141 ? -1.255 -2.031 -4.988 1 94.69 141 TYR B N 1
ATOM 4262 C CA . TYR B 1 141 ? -1.234 -0.577 -4.887 1 94.69 141 TYR B CA 1
ATOM 4263 C C . TYR B 1 141 ? -2.512 0.029 -5.453 1 94.69 141 TYR B C 1
ATOM 4265 O O . TYR B 1 141 ? -3.131 0.891 -4.824 1 94.69 141 TYR B O 1
ATOM 4273 N N . ASN B 1 142 ? -2.838 -0.433 -6.668 1 95.19 142 ASN B N 1
ATOM 4274 C CA . ASN B 1 142 ? -3.969 0.193 -7.344 1 95.19 142 ASN B CA 1
ATOM 4275 C C . ASN B 1 142 ? -4.457 -0.651 -8.516 1 95.19 142 ASN B C 1
ATOM 4277 O O . ASN B 1 142 ? -3.812 -1.629 -8.898 1 95.19 142 ASN B O 1
ATOM 4281 N N . SER B 1 143 ? -5.621 -0.281 -9.016 1 95.19 143 SER B N 1
ATOM 4282 C CA . SER B 1 143 ? -6.188 -0.865 -10.227 1 95.19 143 SER B CA 1
ATOM 4283 C C . SER B 1 143 ? -7.094 0.127 -10.945 1 95.19 143 SER B C 1
ATOM 4285 O O . SER B 1 143 ? -7.602 1.07 -10.336 1 95.19 143 SER B O 1
ATOM 4287 N N . TRP B 1 144 ? -7.258 -0.077 -12.219 1 91.5 144 TRP B N 1
ATOM 4288 C CA . TRP B 1 144 ? -8.156 0.771 -12.992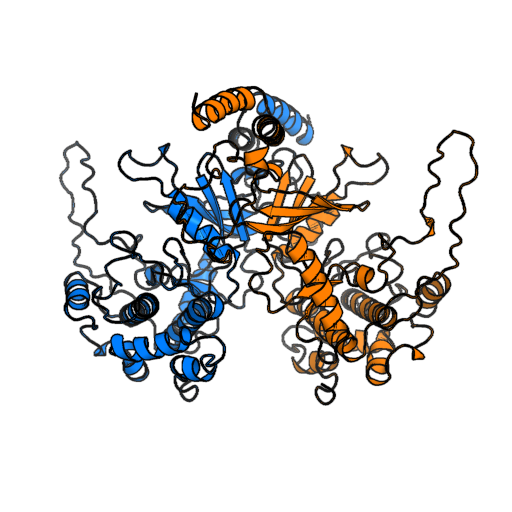 1 91.5 144 TRP B CA 1
ATOM 4289 C C . TRP B 1 144 ? -8.594 0.073 -14.273 1 91.5 144 TRP B C 1
ATOM 4291 O O . TRP B 1 144 ? -8.023 -0.946 -14.664 1 91.5 144 TRP B O 1
ATOM 4301 N N . LEU B 1 145 ? -9.641 0.578 -14.836 1 86.75 145 LEU B N 1
ATOM 4302 C CA . LEU B 1 145 ? -10.125 0.111 -16.125 1 86.75 145 LEU B CA 1
ATOM 4303 C C . LEU B 1 145 ? -9.586 0.987 -17.25 1 86.75 145 LEU B C 1
ATOM 4305 O O . LEU B 1 145 ? -9.609 2.217 -17.156 1 86.75 145 LEU B O 1
ATOM 4309 N N . GLU B 1 146 ? -9.062 0.332 -18.25 1 83.69 146 GLU B N 1
ATOM 4310 C CA . GLU B 1 146 ? -8.531 1.035 -19.406 1 83.69 146 GLU B CA 1
ATOM 4311 C C . GLU B 1 146 ? -8.633 0.181 -20.672 1 83.69 146 GLU B C 1
ATOM 4313 O O . GLU B 1 146 ? -8.156 -0.955 -20.703 1 83.69 146 GLU B O 1
ATOM 4318 N N . ALA B 1 147 ? -9.281 0.763 -21.703 1 77.25 147 ALA B N 1
ATOM 4319 C CA . ALA B 1 147 ? -9.391 0.115 -23.016 1 77.25 147 ALA B CA 1
ATOM 4320 C C . ALA B 1 147 ? -9.961 -1.293 -22.875 1 77.25 147 ALA B C 1
ATOM 4322 O O . ALA B 1 147 ? -9.445 -2.24 -23.469 1 77.25 147 ALA B O 1
ATOM 4323 N N . GLY B 1 148 ? -10.797 -1.46 -22 1 77.31 148 GLY B N 1
ATOM 4324 C CA . GLY B 1 148 ? -11.516 -2.715 -21.859 1 77.31 148 GLY B CA 1
ATOM 4325 C C . GLY B 1 148 ? -10.781 -3.732 -21 1 77.31 148 GLY B C 1
ATOM 4326 O O . GLY B 1 148 ? -11.18 -4.895 -20.938 1 77.31 148 GLY B O 1
ATOM 4327 N N . SER B 1 149 ? -9.734 -3.312 -20.422 1 86.81 149 SER B N 1
ATOM 4328 C CA . SER B 1 149 ? -8.953 -4.211 -19.578 1 86.81 149 SER B CA 1
ATOM 4329 C C . SER B 1 149 ? -8.828 -3.67 -18.156 1 86.81 149 SER B C 1
ATOM 4331 O O . SER B 1 149 ? -8.914 -2.461 -17.938 1 86.81 149 SER B O 1
ATOM 4333 N N . ILE B 1 150 ? -8.711 -4.566 -17.266 1 90.94 150 ILE B N 1
ATOM 4334 C CA . ILE B 1 150 ? -8.35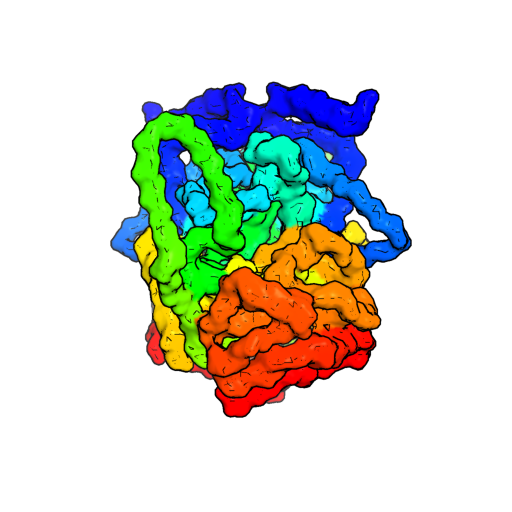2 -4.195 -15.891 1 90.94 150 ILE B CA 1
ATOM 4335 C C . ILE B 1 150 ? -6.836 -4.207 -15.734 1 90.94 150 ILE B C 1
ATOM 4337 O O . ILE B 1 150 ? -6.172 -5.172 -16.125 1 90.94 150 ILE B O 1
ATOM 4341 N N . PHE B 1 151 ? -6.363 -3.109 -15.266 1 93.12 151 PHE B N 1
ATOM 4342 C CA . PHE B 1 151 ? -4.957 -3.023 -14.891 1 93.12 151 PHE B CA 1
ATOM 4343 C C . PHE B 1 151 ? -4.801 -3.098 -13.375 1 93.12 151 PHE B C 1
ATOM 4345 O O . PHE B 1 151 ? -5.59 -2.506 -12.633 1 93.12 151 PHE B O 1
ATOM 4352 N N . MET B 1 152 ? -3.785 -3.805 -12.953 1 95.81 152 MET B N 1
ATOM 4353 C CA . MET B 1 152 ? -3.412 -3.857 -11.539 1 95.81 152 MET B CA 1
ATOM 4354 C C . MET B 1 152 ? -1.951 -3.463 -11.352 1 95.81 152 MET B C 1
ATOM 4356 O O . MET B 1 152 ? -1.072 -3.955 -12.062 1 95.81 152 MET B O 1
ATOM 4360 N N . GLN B 1 153 ? -1.773 -2.527 -10.469 1 96 153 GLN B N 1
ATOM 4361 C CA . GLN B 1 153 ? -0.432 -2.125 -10.062 1 96 153 GLN B CA 1
ATOM 4362 C C . GLN B 1 153 ? 0.017 -2.891 -8.82 1 96 153 GLN B C 1
ATOM 4364 O O . GLN B 1 153 ? -0.597 -2.775 -7.754 1 96 153 GLN B O 1
ATOM 4369 N N . LEU B 1 154 ? 1.135 -3.689 -8.969 1 96.06 154 LEU B N 1
ATOM 4370 C CA . LEU B 1 154 ? 1.595 -4.57 -7.902 1 96.06 154 LEU B CA 1
ATOM 4371 C C . LEU B 1 154 ? 3.074 -4.344 -7.609 1 96.06 154 LEU B C 1
ATOM 4373 O O . LEU B 1 154 ? 3.783 -3.732 -8.414 1 96.06 154 LEU B O 1
ATOM 4377 N N . GLU B 1 155 ? 3.414 -4.809 -6.469 1 92.5 155 GLU B N 1
ATOM 4378 C CA . GLU B 1 155 ? 4.828 -4.863 -6.109 1 92.5 155 GLU B CA 1
ATOM 4379 C C . GLU B 1 155 ? 5.613 -5.715 -7.102 1 92.5 155 GLU B C 1
ATOM 4381 O O . GLU B 1 155 ? 5.141 -6.766 -7.543 1 92.5 155 GLU B O 1
ATOM 4386 N N . PHE B 1 156 ? 6.809 -5.152 -7.492 1 92.75 156 PHE B N 1
ATOM 4387 C CA . PHE B 1 156 ? 7.719 -5.949 -8.305 1 92.75 156 PHE B CA 1
ATOM 4388 C C . PHE B 1 156 ? 8.641 -6.785 -7.418 1 92.75 156 PHE B C 1
ATOM 4390 O O . PHE B 1 156 ? 9.453 -6.242 -6.668 1 92.75 156 PHE B O 1
ATOM 4397 N N . CYS B 1 157 ? 8.484 -8.094 -7.465 1 93.81 157 CYS B N 1
ATOM 4398 C CA . CYS B 1 157 ? 9.32 -9 -6.684 1 93.81 157 CYS B CA 1
ATOM 4399 C C . CYS B 1 157 ? 10.578 -9.391 -7.461 1 93.81 157 CYS B C 1
ATOM 4401 O O . CYS B 1 157 ? 10.492 -10.078 -8.477 1 93.81 157 CYS B O 1
ATOM 4403 N N . LEU B 1 158 ? 11.68 -9.094 -6.949 1 91.06 158 LEU B N 1
ATOM 4404 C CA . LEU B 1 158 ? 12.961 -9.125 -7.648 1 91.06 158 LEU B CA 1
ATOM 4405 C C . LEU B 1 158 ? 13.367 -10.562 -7.973 1 91.06 158 LEU B C 1
ATOM 4407 O O . LEU B 1 158 ? 13.961 -10.812 -9.023 1 91.06 158 LEU B O 1
ATOM 4411 N N . GLY B 1 159 ? 13.055 -11.484 -7.156 1 92.44 159 GLY B N 1
ATOM 4412 C CA . GLY B 1 159 ? 13.492 -12.852 -7.348 1 92.44 159 GLY B CA 1
ATOM 4413 C C . GLY B 1 159 ? 12.609 -13.641 -8.297 1 92.44 159 GLY B C 1
ATOM 4414 O O . GLY B 1 159 ? 12.914 -14.781 -8.641 1 92.44 159 GLY B O 1
ATOM 4415 N N . GLY B 1 160 ? 11.523 -13.07 -8.703 1 92.06 160 GLY B N 1
ATOM 4416 C CA . GLY B 1 160 ? 10.594 -13.789 -9.555 1 92.06 160 GLY B CA 1
ATOM 4417 C C . GLY B 1 160 ? 9.797 -14.844 -8.812 1 92.06 160 GLY B C 1
ATOM 4418 O O . GLY B 1 160 ? 9.641 -14.766 -7.594 1 92.06 160 GLY B O 1
ATOM 4419 N N . SER B 1 161 ? 9.297 -15.797 -9.609 1 94.56 161 SER B N 1
ATOM 4420 C CA . SER B 1 161 ? 8.461 -16.828 -9.008 1 94.56 161 SER B CA 1
ATOM 4421 C C . SER B 1 161 ? 9.312 -18 -8.516 1 94.56 161 SER B C 1
ATOM 4423 O O . SER B 1 161 ? 10.398 -18.25 -9.031 1 94.56 161 SER B O 1
ATOM 4425 N N . LEU B 1 162 ? 8.742 -18.672 -7.504 1 96.44 162 LEU B N 1
ATOM 4426 C CA . LEU B 1 162 ? 9.367 -19.891 -7.035 1 96.44 162 LEU B CA 1
ATOM 4427 C C . LEU B 1 162 ? 9.492 -20.906 -8.164 1 96.44 162 LEU B C 1
ATOM 4429 O O . LEU B 1 162 ? 10.492 -21.641 -8.25 1 96.44 162 LEU B O 1
ATOM 4433 N N . PHE B 1 163 ? 8.531 -20.984 -9.031 1 93.75 163 PHE B N 1
ATOM 4434 C CA . PHE B 1 163 ? 8.57 -21.906 -10.164 1 93.75 163 PHE B CA 1
ATOM 4435 C C . PHE B 1 163 ? 9.789 -21.625 -11.039 1 93.75 163 PHE B C 1
ATOM 4437 O O . PHE B 1 163 ? 10.508 -22.562 -11.406 1 93.75 163 PHE B O 1
ATOM 4444 N N . HIS B 1 164 ? 10.031 -20.406 -11.305 1 91.88 164 HIS B N 1
ATOM 4445 C CA . HIS B 1 164 ? 11.156 -20.062 -12.164 1 91.88 164 HIS B CA 1
ATOM 4446 C C . HIS B 1 164 ? 12.484 -20.344 -11.477 1 91.88 164 HIS B C 1
ATOM 4448 O O . HIS B 1 164 ? 13.469 -20.688 -12.133 1 91.88 164 HIS B O 1
ATOM 4454 N N . TYR B 1 165 ? 12.523 -20.141 -10.203 1 94.69 165 TYR B N 1
ATOM 4455 C CA . TYR B 1 165 ? 13.719 -20.547 -9.461 1 94.69 165 TYR B CA 1
ATOM 4456 C C . TYR B 1 165 ? 13.961 -22.047 -9.586 1 94.69 165 TYR B C 1
ATOM 4458 O O . TYR B 1 165 ? 15.086 -22.469 -9.859 1 94.69 165 TYR B O 1
ATOM 4466 N N . LEU B 1 166 ? 12.906 -22.812 -9.445 1 94.19 166 LEU B N 1
ATOM 4467 C CA . LEU B 1 166 ? 13.016 -24.266 -9.453 1 94.19 166 LEU B CA 1
ATOM 4468 C C . LEU B 1 166 ? 13.281 -24.781 -10.859 1 94.19 166 LEU B C 1
ATOM 4470 O O . LEU B 1 166 ? 13.914 -25.828 -11.031 1 94.19 166 LEU B O 1
ATOM 4474 N N . HIS B 1 167 ? 12.758 -23.953 -11.859 1 91.31 167 HIS B N 1
ATOM 4475 C CA . HIS B 1 167 ? 12.875 -24.375 -13.25 1 91.31 167 HIS B CA 1
ATOM 4476 C C . HIS B 1 167 ? 13.445 -23.25 -14.117 1 91.31 167 HIS B C 1
ATOM 4478 O O . HIS B 1 167 ? 12.75 -22.734 -14.992 1 91.31 167 HIS B O 1
ATOM 4484 N N . PRO B 1 168 ? 14.688 -22.812 -14.039 1 86.12 168 PRO B N 1
ATOM 4485 C CA . PRO B 1 168 ? 15.266 -21.688 -14.766 1 86.12 168 PRO B CA 1
ATOM 4486 C C . PRO B 1 168 ? 15.109 -21.812 -16.281 1 86.12 168 PRO B C 1
ATOM 4488 O O . PRO B 1 168 ? 15.055 -20.812 -16.984 1 86.12 168 PRO B O 1
ATOM 4491 N N . GLY B 1 169 ? 14.836 -22.844 -16.844 1 77.5 169 GLY B N 1
ATOM 4492 C CA . GLY B 1 169 ? 14.75 -23.016 -18.281 1 77.5 169 GLY B CA 1
ATOM 4493 C C . GLY B 1 169 ? 13.328 -23.141 -18.797 1 77.5 169 GLY B C 1
ATOM 4494 O O . GLY B 1 169 ? 13.102 -23.266 -20 1 77.5 169 GLY B O 1
ATOM 4495 N N . ARG B 1 170 ? 12.383 -23.031 -17.953 1 78.38 170 ARG B N 1
ATOM 4496 C CA . ARG B 1 170 ? 10.984 -23.156 -18.328 1 78.38 170 ARG B CA 1
ATOM 4497 C C . ARG B 1 170 ? 10.266 -21.812 -18.219 1 78.38 170 ARG B C 1
ATOM 4499 O O . ARG B 1 170 ? 10.109 -21.281 -17.125 1 78.38 170 ARG B O 1
ATOM 4506 N N . PRO B 1 171 ? 9.844 -21.297 -19.297 1 69 171 PRO B N 1
ATOM 4507 C CA . PRO B 1 171 ? 9.227 -19.969 -19.25 1 69 171 PRO B CA 1
ATOM 4508 C C . PRO B 1 171 ? 7.836 -19.984 -18.609 1 69 171 PRO B C 1
ATOM 4510 O O . PRO B 1 171 ? 7.387 -18.969 -18.062 1 69 171 PRO B O 1
ATOM 4513 N N . LEU B 1 172 ? 7.043 -21.109 -18.812 1 69.44 172 LEU B N 1
ATOM 4514 C CA . LEU B 1 172 ? 5.684 -21.156 -18.281 1 69.44 172 LEU B CA 1
ATOM 4515 C C . LEU B 1 172 ? 5.453 -22.438 -17.516 1 69.44 172 LEU B C 1
ATOM 4517 O O . LEU B 1 172 ? 6.051 -23.484 -17.812 1 69.44 172 LEU B O 1
ATOM 4521 N N . ASP B 1 173 ? 4.68 -22.234 -16.484 1 64.38 173 ASP B N 1
ATOM 4522 C CA . ASP B 1 173 ? 4.242 -23.391 -15.711 1 64.38 173 ASP B CA 1
ATOM 4523 C C . ASP B 1 173 ? 3.127 -24.156 -16.422 1 64.38 173 ASP B C 1
ATOM 4525 O O . ASP B 1 173 ? 1.95 -24 -16.094 1 64.38 173 ASP B O 1
ATOM 4529 N N . THR B 1 174 ? 3.211 -24.297 -17.828 1 52.69 174 THR B N 1
ATOM 4530 C CA . THR B 1 174 ? 2.207 -25.047 -18.578 1 52.69 174 THR B CA 1
ATOM 4531 C C . THR B 1 174 ? 2.584 -26.516 -18.672 1 52.69 174 THR B C 1
ATOM 4533 O O . THR B 1 174 ? 3.768 -26.875 -18.625 1 52.69 174 THR B O 1
ATOM 4536 N N . CYS B 1 175 ? 1.581 -27.344 -18.484 1 40.91 175 CYS B N 1
ATOM 4537 C CA . CYS B 1 175 ? 1.817 -28.75 -18.734 1 40.91 175 CYS B CA 1
ATOM 4538 C C . CYS B 1 175 ? 2.365 -28.984 -20.141 1 40.91 175 CYS B C 1
ATOM 4540 O O . CYS B 1 175 ? 2.035 -28.234 -21.062 1 40.91 175 CYS B O 1
ATOM 4542 N N . HIS B 1 176 ? 3.469 -29.484 -20.406 1 36.47 176 HIS B N 1
ATOM 4543 C CA . HIS B 1 176 ? 4.098 -29.859 -21.672 1 36.47 176 HIS B CA 1
ATOM 4544 C C . HIS B 1 176 ? 3.051 -30.156 -22.734 1 36.47 176 HIS B C 1
ATOM 4546 O O . HIS B 1 176 ? 3.375 -30.234 -23.922 1 36.47 176 HIS B O 1
ATOM 4552 N N . SER B 1 177 ? 1.805 -30.469 -22.516 1 33.28 177 SER B N 1
ATOM 4553 C CA . SER B 1 177 ? 1.001 -30.984 -23.625 1 33.28 177 SER B CA 1
ATOM 4554 C C . SER B 1 177 ? 0.537 -29.875 -24.547 1 33.28 177 SER B C 1
ATOM 4556 O O . SER B 1 177 ? 0.067 -30.141 -25.656 1 33.28 177 SER B O 1
ATOM 4558 N N . LEU B 1 178 ? 0.311 -28.672 -24.047 1 34.19 178 LEU B N 1
ATOM 4559 C CA . LEU B 1 178 ? -0.417 -27.812 -24.984 1 34.19 178 LEU B CA 1
ATOM 4560 C C . LEU B 1 178 ? 0.529 -27.203 -26 1 34.19 178 LEU B C 1
ATOM 4562 O O . LEU B 1 178 ? 0.209 -26.172 -26.625 1 34.19 178 LEU B O 1
ATOM 4566 N N . GLN B 1 179 ? 1.721 -27.453 -26.141 1 31.38 179 GLN B N 1
ATOM 4567 C CA . GLN B 1 179 ? 2.398 -26.938 -27.328 1 31.38 179 GLN B CA 1
ATOM 4568 C C . GLN B 1 179 ? 1.575 -27.172 -28.594 1 31.38 179 GLN B C 1
ATOM 4570 O O . GLN B 1 179 ? 1.433 -28.312 -29.031 1 31.38 179 GLN B O 1
ATOM 4575 N N . LYS B 1 180 ? 0.501 -26.453 -28.703 1 34.19 180 LYS B N 1
ATOM 4576 C CA . LYS B 1 180 ? -0.095 -26.562 -30.031 1 34.19 180 LYS B CA 1
ATOM 4577 C C . LYS B 1 180 ? 0.968 -26.469 -31.109 1 34.19 180 LYS B C 1
ATOM 4579 O O . LYS B 1 180 ? 1.847 -25.609 -31.062 1 34.19 180 LYS B O 1
ATOM 4584 N N . THR B 1 181 ? 1.058 -27.359 -31.953 1 31.97 181 THR B N 1
ATOM 4585 C CA . THR B 1 181 ? 1.537 -27.453 -33.344 1 31.97 181 THR B CA 1
ATOM 4586 C C . THR B 1 181 ? 0.99 -26.312 -34.188 1 31.97 181 THR B C 1
ATOM 4588 O O . THR B 1 181 ? -0.193 -26.297 -34.531 1 31.97 181 THR B O 1
ATOM 4591 N N . VAL B 1 182 ? 1.186 -25.047 -33.844 1 32.62 182 VAL B N 1
ATOM 4592 C CA . VAL B 1 182 ? 0.866 -24.188 -34.969 1 32.62 182 VAL B CA 1
ATOM 4593 C C . VAL B 1 182 ? 1.459 -24.797 -36.25 1 32.62 182 VAL B C 1
ATOM 4595 O O . VAL B 1 182 ? 2.656 -25.078 -36.312 1 32.62 182 VAL B O 1
ATOM 4598 N N . ASP B 1 183 ? 0.636 -25.234 -37.031 1 31.34 183 ASP B N 1
ATOM 4599 C CA . ASP B 1 183 ? 0.838 -25.688 -38.406 1 31.34 183 ASP B CA 1
ATOM 4600 C C . ASP B 1 183 ? 1.561 -24.625 -39.219 1 31.34 183 ASP B C 1
ATOM 4602 O O . ASP B 1 183 ? 0.979 -23.594 -39.562 1 31.34 183 ASP B O 1
ATOM 4606 N N . ARG B 1 184 ? 2.75 -24.141 -38.906 1 31.05 184 ARG B N 1
ATOM 4607 C CA . ARG B 1 184 ? 3.369 -23.5 -40.062 1 31.05 184 ARG B CA 1
ATOM 4608 C C . ARG B 1 184 ? 3.248 -24.375 -41.312 1 31.05 184 ARG B C 1
ATOM 4610 O O . ARG B 1 184 ? 3.447 -25.594 -41.25 1 31.05 184 ARG B O 1
ATOM 4617 N N . PRO B 1 185 ? 2.613 -23.938 -42.375 1 30.48 185 PRO B N 1
ATOM 4618 C CA . PRO B 1 185 ? 2.615 -24.688 -43.625 1 30.48 185 PRO B CA 1
ATOM 4619 C C . PRO B 1 185 ? 4.004 -25.188 -44 1 30.48 185 PRO B C 1
ATOM 4621 O O . PRO B 1 185 ? 4.137 -26.266 -44.594 1 30.48 185 PRO B O 1
ATOM 4624 N N . ASN B 1 186 ? 4.914 -24.25 -44.344 1 30.52 186 ASN B N 1
ATOM 4625 C CA . ASN B 1 186 ? 5.949 -24.75 -45.25 1 30.52 186 ASN B CA 1
ATOM 4626 C C . ASN B 1 186 ? 6.742 -25.891 -44.625 1 30.52 186 ASN B C 1
ATOM 4628 O O . ASN B 1 186 ? 6.723 -26.062 -43.406 1 30.52 186 ASN B O 1
ATOM 4632 N N . GLY B 1 187 ? 7.668 -26.734 -45.406 1 28.81 187 GLY B N 1
ATOM 4633 C CA . GLY B 1 187 ? 8.406 -27.969 -45.594 1 28.81 187 GLY B CA 1
ATOM 4634 C C . GLY B 1 187 ? 9.344 -28.281 -44.438 1 28.81 187 GLY B C 1
ATOM 4635 O O . GLY B 1 187 ? 9.547 -29.438 -44.094 1 28.81 187 GLY B O 1
ATOM 4636 N N . ASN B 1 188 ? 10.422 -27.406 -44.25 1 28.61 188 ASN B N 1
ATOM 4637 C CA . ASN B 1 188 ? 11.602 -28.109 -43.75 1 28.61 188 ASN B CA 1
ATOM 4638 C C . ASN B 1 188 ? 11.375 -28.641 -42.344 1 28.61 188 ASN B C 1
ATOM 4640 O O . ASN B 1 188 ? 11 -27.891 -41.438 1 28.61 188 ASN B O 1
ATOM 4644 N N . ALA B 1 189 ? 11.016 -29.938 -42.156 1 29.34 189 ALA B N 1
ATOM 4645 C CA . ALA B 1 189 ? 10.797 -30.969 -41.156 1 29.34 189 ALA B CA 1
ATOM 4646 C C . ALA B 1 189 ? 11.805 -30.844 -40 1 29.34 189 ALA B C 1
ATOM 4648 O O . ALA B 1 189 ? 11.812 -31.672 -39.094 1 29.34 189 ALA B O 1
ATOM 4649 N N . ASP B 1 190 ? 12.93 -30.141 -40.219 1 29.62 190 ASP B N 1
ATOM 4650 C CA . ASP B 1 190 ? 13.891 -30.547 -39.188 1 29.62 190 ASP B CA 1
ATOM 4651 C C . ASP B 1 190 ? 13.453 -30.094 -37.812 1 29.62 190 ASP B C 1
ATOM 4653 O O . ASP B 1 190 ? 13.797 -28.984 -37.375 1 29.62 190 ASP B O 1
ATOM 4657 N N . ALA B 1 191 ? 12.164 -30.047 -37.625 1 31.3 191 ALA B N 1
ATOM 4658 C CA . ALA B 1 191 ? 11.742 -29.703 -36.25 1 31.3 191 ALA B CA 1
ATOM 4659 C C . ALA B 1 191 ? 12.398 -30.609 -35.219 1 31.3 191 ALA B C 1
ATOM 4661 O O . ALA B 1 191 ? 12.023 -31.781 -35.094 1 31.3 191 ALA B O 1
ATOM 4662 N N . SER B 1 192 ? 13.75 -30.5 -35.125 1 31 192 SER B N 1
ATOM 4663 C CA . SER B 1 192 ? 14.398 -31.234 -34.062 1 31 192 SER B CA 1
ATOM 4664 C C . SER B 1 192 ? 13.531 -31.25 -32.812 1 31 192 SER B C 1
ATOM 4666 O O . SER B 1 192 ? 13.055 -30.203 -32.344 1 31 192 SER B O 1
ATOM 4668 N N . VAL B 1 193 ? 12.734 -32.25 -32.656 1 31.39 193 VAL B N 1
ATOM 4669 C CA . VAL B 1 193 ? 12.156 -32.719 -31.422 1 31.39 193 VAL B CA 1
ATOM 4670 C C . VAL B 1 193 ? 13.109 -32.406 -30.266 1 31.39 193 VAL B C 1
ATOM 4672 O O . VAL B 1 193 ? 14.219 -32.938 -30.203 1 31.39 193 VAL B O 1
ATOM 4675 N N . VAL B 1 194 ? 13.289 -31.172 -29.984 1 32.47 194 VAL B N 1
ATOM 4676 C CA . VAL B 1 194 ? 14.062 -31.016 -28.766 1 32.47 194 VAL B CA 1
ATOM 4677 C C . VAL B 1 194 ? 13.711 -32.125 -27.781 1 32.47 194 VAL B C 1
ATOM 4679 O O . VAL B 1 194 ? 12.539 -32.312 -27.438 1 32.47 194 VAL B O 1
ATOM 4682 N N . SER B 1 195 ? 14.336 -33.312 -27.922 1 30.97 195 SER B N 1
ATOM 4683 C CA . SER B 1 195 ? 14.352 -34.375 -26.922 1 30.97 195 SER B CA 1
ATOM 4684 C C . SER B 1 195 ? 14.102 -33.844 -25.516 1 30.97 195 SER B C 1
ATOM 4686 O O . SER B 1 195 ? 14.727 -32.875 -25.109 1 30.97 195 SER B O 1
ATOM 4688 N N . ASP B 1 196 ? 13.023 -34 -25.016 1 34.16 196 ASP B N 1
ATOM 4689 C CA . ASP B 1 196 ? 12.461 -33.906 -23.672 1 34.16 196 ASP B CA 1
ATOM 4690 C C . ASP B 1 196 ? 13.469 -34.344 -22.625 1 34.16 196 ASP B C 1
ATOM 4692 O O . ASP B 1 196 ? 13.125 -34.5 -21.453 1 34.16 196 ASP B O 1
ATOM 4696 N N . SER B 1 197 ? 14.5 -35.156 -23.062 1 34.88 197 SER B N 1
ATOM 4697 C CA . SER B 1 197 ? 15.328 -35.938 -22.156 1 34.88 197 SER B CA 1
ATOM 4698 C C . SER B 1 197 ? 16.109 -35.031 -21.203 1 34.88 197 SER B C 1
ATOM 4700 O O . SER B 1 197 ? 16.766 -35.531 -20.266 1 34.88 197 SER B O 1
ATOM 4702 N N . MET B 1 198 ? 16.75 -34.094 -21.797 1 34.91 198 MET B N 1
ATOM 4703 C CA . MET B 1 198 ? 17.625 -33.469 -20.797 1 34.91 198 MET B CA 1
ATOM 4704 C C . MET B 1 198 ? 16.797 -32.906 -19.641 1 34.91 198 MET B C 1
ATOM 4706 O O . MET B 1 198 ? 16.172 -31.844 -19.797 1 34.91 198 MET B O 1
ATOM 4710 N N . GLU B 1 199 ? 16.078 -33.656 -18.922 1 41.22 199 GLU B N 1
ATOM 4711 C CA . GLU B 1 199 ? 15.5 -33.344 -17.625 1 41.22 199 GLU B CA 1
ATOM 4712 C C . GLU B 1 199 ? 16.266 -32.219 -16.953 1 41.22 199 GLU B C 1
ATOM 4714 O O . GLU B 1 199 ? 17.375 -32.406 -16.438 1 41.22 199 GLU B O 1
ATOM 4719 N N . LEU B 1 200 ? 16.531 -31.156 -17.562 1 47.25 200 LEU B N 1
ATOM 4720 C CA . LEU B 1 200 ? 17.188 -30.031 -16.906 1 47.25 200 LEU B CA 1
ATOM 4721 C C . LEU B 1 200 ? 16.891 -30.062 -15.398 1 47.25 200 LEU B C 1
ATOM 4723 O O . LEU B 1 200 ? 15.742 -30.234 -14.992 1 47.25 200 LEU B O 1
ATOM 4727 N N . VAL B 1 201 ? 17.766 -30.688 -14.711 1 55.25 201 VAL B N 1
ATOM 4728 C CA . VAL B 1 201 ? 17.797 -30.891 -13.266 1 55.25 201 VAL B CA 1
ATOM 4729 C C . VAL B 1 201 ? 17.266 -29.656 -12.555 1 55.25 201 VAL B C 1
ATOM 4731 O O . VAL B 1 201 ? 17.812 -28.547 -12.711 1 55.25 201 VAL B O 1
ATOM 4734 N N . GLY B 1 202 ? 15.906 -29.516 -12.289 1 75 202 GLY B N 1
ATOM 4735 C CA . GLY B 1 202 ? 15.305 -28.469 -11.477 1 75 202 GLY B CA 1
ATOM 4736 C C . GLY B 1 202 ? 16.047 -28.203 -10.188 1 75 202 GLY B C 1
ATOM 4737 O O . GLY B 1 202 ? 16.891 -29.016 -9.773 1 75 202 GLY B O 1
ATOM 4738 N N . ARG B 1 203 ? 16.188 -26.984 -9.789 1 88.56 203 ARG B N 1
ATOM 4739 C CA . ARG B 1 203 ? 16.719 -26.594 -8.492 1 88.56 203 ARG B CA 1
ATOM 4740 C C . ARG B 1 203 ? 15.789 -27 -7.359 1 88.56 203 ARG B C 1
ATOM 4742 O O . ARG B 1 203 ? 14.617 -27.312 -7.598 1 88.56 203 ARG B O 1
ATOM 4749 N N . ARG B 1 204 ? 16.406 -27.312 -6.309 1 93.75 204 ARG B N 1
ATOM 4750 C CA . ARG B 1 204 ? 15.625 -27.5 -5.094 1 93.75 204 ARG B CA 1
ATOM 4751 C C . ARG B 1 204 ? 16.047 -26.516 -4.008 1 93.75 204 ARG B C 1
ATOM 4753 O O . ARG B 1 204 ? 17.156 -25.969 -4.055 1 93.75 204 ARG B O 1
ATOM 4760 N N . LEU B 1 205 ? 15.203 -26.266 -3.066 1 95.69 205 LEU B N 1
ATOM 4761 C CA . LEU B 1 205 ? 15.523 -25.406 -1.936 1 95.69 205 LEU B CA 1
ATOM 4762 C C . LEU B 1 205 ? 16.203 -26.188 -0.826 1 95.69 205 LEU B C 1
ATOM 4764 O O . LEU B 1 205 ? 15.828 -27.328 -0.535 1 95.69 205 LEU B O 1
ATOM 4768 N N . PRO B 1 206 ? 17.234 -25.594 -0.255 1 95.12 206 PRO B N 1
ATOM 4769 C CA . PRO B 1 206 ? 17.797 -26.203 0.945 1 95.12 206 PRO B CA 1
ATOM 4770 C C . PRO B 1 206 ? 16.859 -26.156 2.139 1 95.12 206 PRO B C 1
ATOM 4772 O O . PRO B 1 206 ? 15.828 -25.484 2.092 1 95.12 206 PRO B O 1
ATOM 4775 N N . LEU B 1 207 ? 17.234 -26.844 3.141 1 90.56 207 LEU B N 1
ATOM 4776 C CA . LEU B 1 207 ? 16.375 -27.031 4.305 1 90.56 207 LEU B CA 1
ATOM 4777 C C . LEU B 1 207 ? 15.969 -25.688 4.906 1 90.56 207 LEU B C 1
ATOM 4779 O O . LEU B 1 207 ? 14.789 -25.469 5.203 1 90.56 207 LEU B O 1
ATOM 4783 N N . ALA B 1 208 ? 16.922 -24.797 5.07 1 91.44 208 ALA B N 1
ATOM 4784 C CA . ALA B 1 208 ? 16.641 -23.5 5.684 1 91.44 208 ALA B CA 1
ATOM 4785 C C . ALA B 1 208 ? 15.617 -22.719 4.863 1 91.44 208 ALA B C 1
ATOM 4787 O O . ALA B 1 208 ? 14.672 -22.156 5.418 1 91.44 208 ALA B O 1
ATOM 4788 N N . ALA B 1 209 ? 15.789 -22.75 3.617 1 95.06 209 ALA B N 1
ATOM 4789 C CA . ALA B 1 209 ? 14.875 -22.031 2.727 1 95.06 209 ALA B CA 1
ATOM 4790 C C . ALA B 1 209 ? 13.5 -22.703 2.699 1 95.06 209 ALA B C 1
ATOM 4792 O O . ALA B 1 209 ? 12.477 -22.031 2.623 1 95.06 209 ALA B O 1
ATOM 4793 N N . LEU B 1 210 ? 13.516 -24.031 2.748 1 92.06 210 LEU B N 1
ATOM 4794 C CA . LEU B 1 210 ? 12.258 -24.766 2.795 1 92.06 210 LEU B CA 1
ATOM 4795 C C . LEU B 1 210 ? 11.469 -24.406 4.051 1 92.06 210 LEU B C 1
ATOM 4797 O O . LEU B 1 210 ? 10.25 -24.219 3.992 1 92.06 210 LEU B O 1
ATOM 4801 N N . THR B 1 211 ? 12.148 -24.297 5.062 1 87.12 211 THR B N 1
ATOM 4802 C CA . THR B 1 211 ? 11.523 -23.953 6.332 1 87.12 211 THR B CA 1
ATOM 4803 C C . THR B 1 211 ? 10.938 -22.547 6.285 1 87.12 211 THR B C 1
ATOM 4805 O O . THR B 1 211 ? 9.82 -22.312 6.75 1 87.12 211 THR B O 1
ATOM 4808 N N . MET B 1 212 ? 11.656 -21.719 5.73 1 91.25 212 MET B N 1
ATOM 4809 C CA . MET B 1 212 ? 11.195 -20.344 5.602 1 91.25 212 MET B CA 1
ATOM 4810 C C . MET B 1 212 ? 9.992 -20.25 4.672 1 91.25 212 MET B C 1
ATOM 4812 O O . MET B 1 212 ? 9.039 -19.516 4.945 1 91.25 212 MET B O 1
ATOM 4816 N N . LEU B 1 213 ? 10.062 -20.984 3.611 1 93.25 213 LEU B N 1
ATOM 4817 C CA . LEU B 1 213 ? 8.938 -21.047 2.684 1 93.25 213 LEU B CA 1
ATOM 4818 C C . LEU B 1 213 ? 7.664 -21.5 3.402 1 93.25 213 LEU B C 1
ATOM 4820 O O . LEU B 1 213 ? 6.625 -20.844 3.285 1 93.25 213 LEU B O 1
ATOM 4824 N N . LEU B 1 214 ? 7.801 -22.516 4.098 1 87.88 214 LEU B N 1
ATOM 4825 C CA . LEU B 1 214 ? 6.668 -23.031 4.852 1 87.88 214 LEU B CA 1
ATOM 4826 C C . LEU B 1 214 ? 6.145 -22 5.836 1 87.88 214 LEU B C 1
ATOM 4828 O O . LEU B 1 214 ? 4.938 -21.766 5.914 1 87.88 214 LEU B O 1
ATOM 4832 N N . ALA B 1 215 ? 7.02 -21.375 6.508 1 86.5 215 ALA B N 1
ATOM 4833 C CA . ALA B 1 215 ? 6.637 -20.391 7.52 1 86.5 215 ALA B CA 1
ATOM 4834 C C . ALA B 1 215 ? 5.934 -19.203 6.883 1 86.5 215 ALA B C 1
ATOM 4836 O O . ALA B 1 215 ? 4.875 -18.766 7.355 1 86.5 215 ALA B O 1
ATOM 4837 N N . HIS B 1 216 ? 6.477 -18.688 5.875 1 92.62 216 HIS B N 1
ATOM 4838 C CA . HIS B 1 216 ? 5.949 -17.5 5.234 1 92.62 216 HIS B CA 1
ATOM 4839 C C . HIS B 1 216 ? 4.574 -17.75 4.621 1 92.62 216 HIS B C 1
ATOM 4841 O O . HIS B 1 216 ? 3.627 -17.016 4.867 1 92.62 216 HIS B O 1
ATOM 4847 N N . ILE B 1 217 ? 4.441 -18.828 3.91 1 92.81 217 ILE B N 1
ATOM 4848 C CA . ILE B 1 217 ? 3.205 -19.078 3.178 1 92.81 217 ILE B CA 1
ATOM 4849 C C . ILE B 1 217 ? 2.119 -19.547 4.145 1 92.81 217 ILE B C 1
ATOM 4851 O O . ILE B 1 217 ? 0.947 -19.203 3.988 1 92.81 217 ILE B O 1
ATOM 4855 N N . SER B 1 218 ? 2.529 -20.281 5.109 1 87.94 218 SER B N 1
ATOM 4856 C CA . SER B 1 218 ? 1.552 -20.672 6.125 1 87.94 218 SER B CA 1
ATOM 4857 C C . SER B 1 218 ? 1.034 -19.453 6.879 1 87.94 218 SER B C 1
ATOM 4859 O O . SER B 1 218 ? -0.142 -19.391 7.242 1 87.94 218 SER B O 1
ATOM 4861 N N . SER B 1 219 ? 1.911 -18.562 7.148 1 88.44 219 SER B N 1
ATOM 4862 C CA . SER B 1 219 ? 1.503 -17.328 7.801 1 88.44 219 SER B CA 1
ATOM 4863 C C . SER B 1 219 ? 0.497 -16.547 6.949 1 88.44 219 SER B C 1
ATOM 4865 O O . SER B 1 219 ? -0.521 -16.078 7.461 1 88.44 219 SER B O 1
ATOM 4867 N N . ALA B 1 220 ? 0.746 -16.453 5.73 1 92.81 220 ALA B N 1
ATOM 4868 C CA . ALA B 1 220 ? -0.163 -15.773 4.809 1 92.81 220 ALA B CA 1
ATOM 4869 C C . ALA B 1 220 ? -1.517 -16.469 4.758 1 92.81 220 ALA B C 1
ATOM 4871 O O . ALA B 1 220 ? -2.562 -15.828 4.832 1 92.81 220 ALA B O 1
ATOM 4872 N N . LEU B 1 221 ? -1.474 -17.766 4.633 1 89.81 221 LEU B N 1
ATOM 4873 C CA . LEU B 1 221 ? -2.711 -18.531 4.543 1 89.81 221 LEU B CA 1
ATOM 4874 C C . LEU B 1 221 ? -3.508 -18.438 5.84 1 89.81 221 LEU B C 1
ATOM 4876 O O . LEU B 1 221 ? -4.734 -18.312 5.809 1 89.81 221 LEU B O 1
ATOM 4880 N N . SER B 1 222 ? -2.834 -18.484 6.898 1 84.81 222 SER B N 1
ATOM 4881 C CA . SER B 1 222 ? -3.508 -18.312 8.188 1 84.81 222 SER B CA 1
ATOM 4882 C C . SER B 1 222 ? -4.223 -16.969 8.273 1 84.81 222 SER B C 1
ATOM 4884 O O . SER B 1 222 ? -5.355 -16.891 8.742 1 84.81 222 SER B O 1
ATOM 4886 N N . TYR B 1 223 ? -3.568 -15.992 7.891 1 87.19 223 TYR B N 1
ATOM 4887 C CA . TYR B 1 223 ? -4.152 -14.656 7.84 1 87.19 223 TYR B CA 1
ATOM 4888 C C . TYR B 1 223 ? -5.406 -14.641 6.973 1 87.19 223 TYR B C 1
ATOM 4890 O O . TYR B 1 223 ? -6.438 -14.094 7.367 1 87.19 223 TYR B O 1
ATOM 4898 N N . LEU B 1 224 ? -5.387 -15.234 5.824 1 90.12 224 LEU B N 1
ATOM 4899 C CA . LEU B 1 224 ? -6.531 -15.305 4.922 1 90.12 224 LEU B CA 1
ATOM 4900 C C . LEU B 1 224 ? -7.695 -16.031 5.574 1 90.12 224 LEU B C 1
ATOM 4902 O O . LEU B 1 224 ? -8.828 -15.539 5.566 1 90.12 224 LEU B O 1
ATOM 4906 N N . HIS B 1 225 ? -7.395 -17.125 6.078 1 85.25 225 HIS B N 1
ATOM 4907 C CA . HIS B 1 225 ? -8.414 -18.031 6.582 1 85.25 225 HIS B CA 1
ATOM 4908 C C . HIS B 1 225 ? -9.07 -17.484 7.848 1 85.25 225 HIS B C 1
ATOM 4910 O O . HIS B 1 225 ? -10.289 -17.531 7.988 1 85.25 225 HIS B O 1
ATOM 4916 N N . SER B 1 226 ? -8.266 -16.953 8.695 1 80.62 226 SER B N 1
ATOM 4917 C CA . SER B 1 226 ? -8.758 -16.562 10.008 1 80.62 226 SER B CA 1
ATOM 4918 C C . SER B 1 226 ? -9.312 -15.141 9.992 1 80.62 226 SER B C 1
ATOM 4920 O O . SER B 1 226 ? -10.367 -14.875 10.578 1 80.62 226 SER B O 1
ATOM 4922 N N . THR B 1 227 ? -8.672 -14.289 9.352 1 80.5 227 THR B N 1
ATOM 4923 C CA . THR B 1 227 ? -9.055 -12.883 9.391 1 80.5 227 THR B CA 1
ATOM 4924 C C . THR B 1 227 ? -10.18 -12.594 8.398 1 80.5 227 THR B C 1
ATOM 4926 O O . THR B 1 227 ? -11.086 -11.812 8.688 1 80.5 227 THR B O 1
ATOM 4929 N N . TRP B 1 228 ? -10.094 -13.266 7.273 1 84.5 228 TRP B N 1
ATOM 4930 C CA . TRP B 1 228 ? -10.992 -12.859 6.203 1 84.5 228 TRP B CA 1
ATOM 4931 C C . TRP B 1 228 ? -11.922 -14 5.805 1 84.5 228 TRP B C 1
ATOM 4933 O O . TRP B 1 228 ? -12.781 -13.828 4.938 1 84.5 228 TRP B O 1
ATOM 4943 N N . SER B 1 229 ? -11.742 -15.117 6.41 1 83.75 229 SER B N 1
ATOM 4944 C CA . SER B 1 229 ? -12.492 -16.297 5.973 1 83.75 229 SER B CA 1
ATOM 4945 C C . SER B 1 229 ? -12.43 -16.453 4.457 1 83.75 229 SER B C 1
ATOM 4947 O O . SER B 1 229 ? -13.453 -16.672 3.807 1 83.75 229 SER B O 1
ATOM 4949 N N . MET B 1 230 ? -11.219 -16.312 4.004 1 89.25 230 MET B N 1
ATOM 4950 C CA . MET B 1 230 ? -10.922 -16.359 2.574 1 89.25 230 MET B CA 1
ATOM 4951 C C . MET B 1 230 ? -9.977 -17.516 2.26 1 89.25 230 MET B C 1
ATOM 4953 O O . MET B 1 230 ? -9.094 -17.844 3.062 1 89.25 230 MET B O 1
ATOM 4957 N N . VAL B 1 231 ? -10.18 -18.109 1.146 1 90.44 231 VAL B N 1
ATOM 4958 C CA . VAL B 1 231 ? -9.234 -19.109 0.657 1 90.44 231 VAL B CA 1
ATOM 4959 C C . VAL B 1 231 ? -8.547 -18.594 -0.607 1 90.44 231 VAL B C 1
ATOM 4961 O O . VAL B 1 231 ? -9.156 -17.859 -1.394 1 90.44 231 VAL B O 1
ATOM 4964 N N . HIS B 1 232 ? -7.301 -18.938 -0.75 1 93.44 232 HIS B N 1
ATOM 4965 C CA . HIS B 1 232 ? -6.551 -18.5 -1.926 1 93.44 232 HIS B CA 1
ATOM 4966 C C . HIS B 1 232 ? -7.043 -19.219 -3.182 1 93.44 232 HIS B C 1
ATOM 4968 O O . HIS B 1 232 ? -7.258 -18.578 -4.219 1 93.44 232 HIS B O 1
ATOM 4974 N N . GLY B 1 233 ? -7.098 -20.594 -3.072 1 90.25 233 GLY B N 1
ATOM 4975 C CA . GLY B 1 233 ? -7.711 -21.406 -4.109 1 90.25 233 GLY B CA 1
ATOM 4976 C C . GLY B 1 233 ? -6.734 -21.828 -5.191 1 90.25 233 GLY B C 1
ATOM 4977 O O . GLY B 1 233 ? -7.078 -22.625 -6.07 1 90.25 233 GLY B O 1
ATOM 4978 N N . ASP B 1 234 ? -5.469 -21.359 -5.156 1 91.94 234 ASP B N 1
ATOM 4979 C CA . ASP B 1 234 ? -4.535 -21.75 -6.215 1 91.94 234 ASP B CA 1
ATOM 4980 C C . ASP B 1 234 ? -3.09 -21.625 -5.738 1 91.94 234 ASP B C 1
ATOM 4982 O O . ASP B 1 234 ? -2.254 -21.016 -6.41 1 91.94 234 ASP B O 1
ATOM 4986 N N . VAL B 1 235 ? -2.771 -22.234 -4.625 1 92 235 VAL B N 1
ATOM 4987 C CA . VAL B 1 235 ? -1.419 -22.234 -4.078 1 92 235 VAL B CA 1
ATOM 4988 C C . VAL B 1 235 ? -0.528 -23.156 -4.902 1 92 235 VAL B C 1
ATOM 4990 O O . VAL B 1 235 ? -0.834 -24.344 -5.066 1 92 235 VAL B O 1
ATOM 4993 N N . LYS B 1 236 ? 0.53 -22.609 -5.465 1 93.31 236 LYS B N 1
ATOM 4994 C CA . LYS B 1 236 ? 1.503 -23.344 -6.27 1 93.31 236 LYS B CA 1
ATOM 4995 C C . LYS B 1 236 ? 2.777 -22.531 -6.469 1 93.31 236 LYS B C 1
ATOM 4997 O O . LYS B 1 236 ? 2.795 -21.328 -6.215 1 93.31 236 LYS B O 1
ATOM 5002 N N . PRO B 1 237 ? 3.855 -23.141 -6.902 1 94.75 237 PRO B N 1
ATOM 5003 C CA . PRO B 1 237 ? 5.137 -22.438 -7.016 1 94.75 237 PRO B CA 1
ATOM 5004 C C . PRO B 1 237 ? 5.062 -21.219 -7.926 1 94.75 237 PRO B C 1
ATOM 5006 O O . PRO B 1 237 ? 5.727 -20.219 -7.668 1 94.75 237 PRO B O 1
ATOM 5009 N N . SER B 1 238 ? 4.242 -21.219 -8.969 1 93.5 238 SER B N 1
ATOM 5010 C CA . SER B 1 238 ? 4.152 -20.094 -9.898 1 93.5 238 SER B CA 1
ATOM 5011 C C . SER B 1 238 ? 3.465 -18.906 -9.258 1 93.5 238 SER B C 1
ATOM 5013 O O . SER B 1 238 ? 3.58 -17.781 -9.742 1 93.5 238 SER B O 1
ATOM 5015 N N . ASN B 1 239 ? 2.723 -19.141 -8.156 1 95.5 239 ASN B N 1
ATOM 5016 C CA . ASN B 1 239 ? 1.991 -18.078 -7.477 1 95.5 239 ASN B CA 1
ATOM 5017 C C . ASN B 1 239 ? 2.68 -17.672 -6.18 1 95.5 239 ASN B C 1
ATOM 5019 O O . ASN B 1 239 ? 2.074 -17 -5.336 1 95.5 239 ASN B O 1
ATOM 5023 N N . ILE B 1 240 ? 3.857 -18.109 -6.004 1 97.31 240 ILE B N 1
ATOM 5024 C CA . ILE B 1 240 ? 4.699 -17.703 -4.887 1 97.31 240 ILE B CA 1
ATOM 5025 C C . ILE B 1 240 ? 5.918 -16.953 -5.41 1 97.31 240 ILE B C 1
ATOM 5027 O O . ILE B 1 240 ? 6.699 -17.484 -6.195 1 97.31 240 ILE B O 1
ATOM 5031 N N . LEU B 1 241 ? 6.066 -15.742 -4.922 1 97.06 241 LEU B N 1
ATOM 5032 C CA . LEU B 1 241 ? 7.137 -14.867 -5.395 1 97.06 241 LEU B CA 1
ATOM 5033 C C . LEU B 1 241 ? 8.234 -14.734 -4.348 1 97.06 241 LEU B C 1
ATOM 5035 O O . LEU B 1 241 ? 7.992 -14.953 -3.156 1 97.06 241 LEU B O 1
ATOM 5039 N N . ILE B 1 242 ? 9.406 -14.422 -4.828 1 96.06 242 ILE B N 1
ATOM 5040 C CA . ILE B 1 242 ? 10.578 -14.227 -3.984 1 96.06 242 ILE B CA 1
ATOM 5041 C C . ILE B 1 242 ? 10.969 -12.75 -3.986 1 96.06 242 ILE B C 1
ATOM 5043 O O . ILE B 1 242 ? 11.133 -12.148 -5.051 1 96.06 242 ILE B O 1
ATOM 5047 N N . GLN B 1 243 ? 11.031 -12.172 -2.801 1 93.75 243 GLN B N 1
ATOM 5048 C CA . GLN B 1 243 ? 11.336 -10.75 -2.689 1 93.75 243 GLN B CA 1
ATOM 5049 C C . GLN B 1 243 ? 12.516 -10.516 -1.75 1 93.75 243 GLN B C 1
ATOM 5051 O O . GLN B 1 243 ? 12.617 -11.156 -0.705 1 93.75 243 GLN B O 1
ATOM 5056 N N . LEU B 1 244 ? 13.367 -9.609 -2.139 1 90.12 244 LEU B N 1
ATOM 5057 C CA . LEU B 1 244 ? 14.477 -9.195 -1.288 1 90.12 244 LEU B CA 1
ATOM 5058 C C . LEU B 1 244 ? 13.984 -8.312 -0.144 1 90.12 244 LEU B C 1
ATOM 5060 O O . LEU B 1 244 ? 13.234 -7.359 -0.366 1 90.12 244 LEU B O 1
ATOM 5064 N N . LYS B 1 245 ? 14.102 -8.633 1.163 1 80.31 245 LYS B N 1
ATOM 5065 C CA . LYS B 1 245 ? 13.641 -7.895 2.334 1 80.31 245 LYS B CA 1
ATOM 5066 C C . LYS B 1 245 ? 14.305 -6.523 2.424 1 80.31 245 LYS B C 1
ATOM 5068 O O . LYS B 1 245 ? 13.648 -5.52 2.693 1 80.31 245 LYS B O 1
ATOM 5073 N N . GLN B 1 246 ? 15.625 -6.395 2.799 1 61.59 246 GLN B N 1
ATOM 5074 C CA . GLN B 1 246 ? 16.297 -5.195 3.287 1 61.59 246 GLN B CA 1
ATOM 5075 C C . GLN B 1 246 ? 16.5 -4.176 2.166 1 61.59 246 GLN B C 1
ATOM 5077 O O . GLN B 1 246 ? 16.781 -3.008 2.426 1 61.59 246 GLN B O 1
ATOM 5082 N N . ALA B 1 247 ? 16.375 -4.52 0.936 1 54.66 247 ALA B N 1
ATOM 5083 C CA . ALA B 1 247 ? 17.062 -3.492 0.163 1 54.66 247 ALA B CA 1
ATOM 5084 C C . ALA B 1 247 ? 16.125 -2.34 -0.183 1 54.66 247 ALA B C 1
ATOM 5086 O O . ALA B 1 247 ? 15.328 -2.441 -1.118 1 54.66 247 ALA B O 1
ATOM 5087 N N . GLU B 1 248 ? 15.945 -1.389 0.894 1 54.03 248 GLU B N 1
ATOM 5088 C CA . GLU B 1 248 ? 15.039 -0.241 0.884 1 54.03 248 GLU B CA 1
ATOM 5089 C C . GLU B 1 248 ? 15.031 0.441 -0.48 1 54.03 248 GLU B C 1
ATOM 5091 O O . GLU B 1 248 ? 14.016 1.02 -0.883 1 54.03 248 GLU B O 1
ATOM 5096 N N . ASN B 1 249 ? 16.094 0.187 -1.257 1 58.25 249 ASN B N 1
ATOM 5097 C CA . ASN B 1 249 ? 16.234 1.011 -2.453 1 58.25 249 ASN B CA 1
ATOM 5098 C C . ASN B 1 249 ? 15.875 0.23 -3.715 1 58.25 249 ASN B C 1
ATOM 5100 O O . ASN B 1 249 ? 15.828 0.796 -4.809 1 58.25 249 ASN B O 1
ATOM 5104 N N . HIS B 1 250 ? 15.484 -0.998 -3.465 1 63.03 250 HIS B N 1
ATOM 5105 C CA . HIS B 1 250 ? 15.391 -1.809 -4.672 1 63.03 250 HIS B CA 1
ATOM 5106 C C . HIS B 1 250 ? 14.234 -1.351 -5.555 1 63.03 250 HIS B C 1
ATOM 5108 O O . HIS B 1 250 ? 14.32 -1.428 -6.781 1 63.03 250 HIS B O 1
ATOM 5114 N N . PRO B 1 251 ? 13.273 -0.775 -4.891 1 60.59 251 PRO B N 1
ATOM 5115 C CA . PRO B 1 251 ? 12.195 -0.333 -5.777 1 60.59 251 PRO B CA 1
ATOM 5116 C C . PRO B 1 251 ? 12.602 0.836 -6.668 1 60.59 251 PRO B C 1
ATOM 5118 O O . PRO B 1 251 ? 11.945 1.113 -7.672 1 60.59 251 PRO B O 1
ATOM 5121 N N . ALA B 1 252 ? 13.734 1.389 -6.32 1 64.75 252 ALA B N 1
ATOM 5122 C CA . ALA B 1 252 ? 14.102 2.578 -7.086 1 64.75 252 ALA B CA 1
ATOM 5123 C C . ALA B 1 252 ? 15.328 2.318 -7.953 1 64.75 252 ALA B C 1
ATOM 5125 O O . ALA B 1 252 ? 16.047 3.252 -8.32 1 64.75 252 ALA B O 1
ATOM 5126 N N . TYR B 1 253 ? 15.555 1.094 -8.211 1 66.88 253 TYR B N 1
ATOM 5127 C CA . TYR B 1 253 ? 16.672 0.762 -9.086 1 66.88 253 TYR B CA 1
ATOM 5128 C C . TYR B 1 253 ? 16.516 1.428 -10.445 1 66.88 253 TYR B C 1
ATOM 5130 O O . TYR B 1 253 ? 15.422 1.448 -11.008 1 66.88 253 TYR B O 1
ATOM 5138 N N . THR B 1 254 ? 17.469 2.109 -10.938 1 65.06 254 THR B N 1
ATOM 5139 C CA . THR B 1 254 ? 17.375 2.846 -12.195 1 65.06 254 THR B CA 1
ATOM 5140 C C . THR B 1 254 ? 18 2.059 -13.328 1 65.06 254 THR B C 1
ATOM 5142 O O . THR B 1 254 ? 17.719 2.307 -14.508 1 65.06 254 THR B O 1
ATOM 5145 N N . LYS B 1 255 ? 18.859 1.124 -12.953 1 69.25 255 LYS B N 1
ATOM 5146 C CA . LYS B 1 255 ? 19.547 0.375 -14 1 69.25 255 LYS B CA 1
ATOM 5147 C C . LYS B 1 255 ? 19.094 -1.08 -14.023 1 69.25 255 LYS B C 1
ATOM 5149 O O . LYS B 1 255 ? 18.906 -1.697 -12.969 1 69.25 255 LYS B O 1
ATOM 5154 N N . ASP B 1 256 ? 18.922 -1.561 -15.211 1 73 256 ASP B N 1
ATOM 5155 C CA . ASP B 1 256 ? 18.531 -2.955 -15.406 1 73 256 ASP B CA 1
ATOM 5156 C C . ASP B 1 256 ? 19.531 -3.898 -14.734 1 73 256 ASP B C 1
ATOM 5158 O O . ASP B 1 256 ? 19.141 -4.945 -14.211 1 73 256 ASP B O 1
ATOM 5162 N N . GLU B 1 257 ? 20.688 -3.541 -14.805 1 77.88 257 GLU B N 1
ATOM 5163 C CA . GLU B 1 257 ? 21.734 -4.355 -14.219 1 77.88 257 GLU B CA 1
ATOM 5164 C C . GLU B 1 257 ? 21.516 -4.555 -12.719 1 77.88 257 GLU B C 1
ATOM 5166 O O . GLU B 1 257 ? 21.781 -5.629 -12.18 1 77.88 257 GLU B O 1
ATOM 5171 N N . MET B 1 258 ? 20.984 -3.58 -12.195 1 79.38 258 MET B N 1
ATOM 5172 C CA . MET B 1 258 ? 20.734 -3.66 -10.758 1 79.38 258 MET B CA 1
ATOM 5173 C C . MET B 1 258 ? 19.625 -4.664 -10.453 1 79.38 258 MET B C 1
ATOM 5175 O O . MET B 1 258 ? 19.688 -5.371 -9.445 1 79.38 258 MET B O 1
ATOM 5179 N N . VAL B 1 259 ? 18.734 -4.738 -11.352 1 81.44 259 VAL B N 1
ATOM 5180 C CA . VAL B 1 259 ? 17.625 -5.68 -11.188 1 81.44 259 VAL B CA 1
ATOM 5181 C C . VAL B 1 259 ? 18.141 -7.109 -11.336 1 81.44 259 VAL B C 1
ATOM 5183 O O . VAL B 1 259 ? 17.797 -7.988 -10.539 1 81.44 259 VAL B O 1
ATOM 5186 N N . HIS B 1 260 ? 18.984 -7.316 -12.281 1 85.25 260 HIS B N 1
ATOM 5187 C CA . HIS B 1 260 ? 19.578 -8.633 -12.492 1 85.25 260 HIS B CA 1
ATOM 5188 C C . HIS B 1 260 ? 20.438 -9.047 -11.305 1 85.25 260 HIS B C 1
ATOM 5190 O O . HIS B 1 260 ? 20.391 -10.203 -10.883 1 85.25 260 HIS B O 1
ATOM 5196 N N . GLU B 1 261 ? 21.156 -8.109 -10.867 1 86.25 261 GLU B N 1
ATOM 5197 C CA . GLU B 1 261 ? 22 -8.375 -9.711 1 86.25 261 GLU B CA 1
ATOM 5198 C C . GLU B 1 261 ? 21.172 -8.711 -8.477 1 86.25 261 GLU B C 1
ATOM 5200 O O . GLU B 1 261 ? 21.531 -9.594 -7.695 1 86.25 261 GLU B O 1
ATOM 5205 N N . ALA B 1 262 ? 20.141 -8.023 -8.391 1 86.75 262 ALA B N 1
ATOM 5206 C CA . ALA B 1 262 ? 19.266 -8.273 -7.254 1 86.75 262 ALA B CA 1
ATOM 5207 C C . ALA B 1 262 ? 18.641 -9.664 -7.328 1 86.75 262 ALA B C 1
ATOM 5209 O O . ALA B 1 262 ? 18.484 -10.336 -6.309 1 86.75 262 ALA B O 1
ATOM 5210 N N . LYS B 1 263 ? 18.266 -10.07 -8.453 1 89.19 263 LYS B N 1
ATOM 5211 C CA . LYS B 1 263 ? 17.734 -11.414 -8.641 1 89.19 263 LYS B CA 1
ATOM 5212 C C . LYS B 1 263 ? 18.766 -12.477 -8.266 1 89.19 263 LYS B C 1
ATOM 5214 O O . LYS B 1 263 ? 18.453 -13.43 -7.547 1 89.19 263 LYS B O 1
ATOM 5219 N N . SER B 1 264 ? 19.953 -12.25 -8.711 1 91.38 264 SER B N 1
ATOM 5220 C CA . SER B 1 264 ? 21.047 -13.164 -8.375 1 91.38 264 SER B CA 1
ATOM 5221 C C . SER B 1 264 ? 21.281 -13.195 -6.867 1 91.38 264 SER B C 1
ATOM 5223 O O . SER B 1 264 ? 21.578 -14.258 -6.305 1 91.38 264 SER B O 1
ATOM 5225 N N . LEU B 1 265 ? 21.156 -12.07 -6.332 1 90.69 265 LEU B N 1
ATOM 5226 C CA . LEU B 1 265 ? 21.344 -11.984 -4.887 1 90.69 265 LEU B CA 1
ATOM 5227 C C . LEU B 1 265 ? 20.25 -12.766 -4.156 1 90.69 265 LEU B C 1
ATOM 5229 O O . LEU B 1 265 ? 20.531 -13.469 -3.184 1 90.69 265 LEU B O 1
ATOM 5233 N N . CYS B 1 266 ? 19.031 -12.664 -4.59 1 92.5 266 CYS B N 1
ATOM 5234 C CA . CYS B 1 266 ? 17.953 -13.445 -4.012 1 92.5 266 CYS B CA 1
ATOM 5235 C C . CYS B 1 266 ? 18.281 -14.938 -4.023 1 92.5 266 CYS B C 1
ATOM 5237 O O . CYS B 1 266 ? 18.125 -15.617 -3.006 1 92.5 266 CYS B O 1
ATOM 5239 N N . TYR B 1 267 ? 18.75 -15.398 -5.109 1 94.06 267 TYR B N 1
ATOM 5240 C CA . TYR B 1 267 ? 19.047 -16.828 -5.27 1 94.06 267 TYR B CA 1
ATOM 5241 C C . TYR B 1 267 ? 20.219 -17.234 -4.391 1 94.06 267 TYR B C 1
ATOM 5243 O O . TYR B 1 267 ? 20.172 -18.297 -3.76 1 94.06 267 TYR B O 1
ATOM 5251 N N . SER B 1 268 ? 21.172 -16.344 -4.309 1 94.5 268 SER B N 1
ATOM 5252 C CA . SER B 1 268 ? 22.328 -16.625 -3.455 1 94.5 268 SER B CA 1
ATOM 5253 C C . SER B 1 268 ? 21.906 -16.719 -1.99 1 94.5 268 SER B C 1
ATOM 5255 O O . SER B 1 268 ? 22.406 -17.578 -1.256 1 94.5 268 SER B O 1
ATOM 5257 N N . ILE B 1 269 ? 21.047 -15.906 -1.62 1 93.75 269 ILE B N 1
ATOM 5258 C CA . ILE B 1 269 ? 20.562 -15.906 -0.244 1 93.75 269 ILE B CA 1
ATOM 5259 C C . ILE B 1 269 ? 19.766 -17.188 0.023 1 93.75 269 ILE B C 1
ATOM 5261 O O . ILE B 1 269 ? 19.922 -17.812 1.071 1 93.75 269 ILE B O 1
ATOM 5265 N N . LEU B 1 270 ? 18.984 -17.578 -0.902 1 94.81 270 LEU B N 1
ATOM 5266 C CA . LEU B 1 270 ? 18.172 -18.781 -0.753 1 94.81 270 LEU B CA 1
ATOM 5267 C C . LEU B 1 270 ? 19.047 -20.016 -0.599 1 94.81 270 LEU B C 1
ATOM 5269 O O . LEU B 1 270 ? 18.688 -20.969 0.102 1 94.81 270 LEU B O 1
ATOM 5273 N N . GLU B 1 271 ? 20.188 -19.984 -1.18 1 94.94 271 GLU B N 1
ATOM 5274 C CA . GLU B 1 271 ? 21.078 -21.141 -1.191 1 94.94 271 GLU B CA 1
ATOM 5275 C C . GLU B 1 271 ? 22.047 -21.109 -0.008 1 94.94 271 GLU B C 1
ATOM 5277 O O . GLU B 1 271 ? 22.766 -22.078 0.243 1 94.94 271 GLU B O 1
ATOM 5282 N N . SER B 1 272 ? 21.906 -20.031 0.688 1 93.12 272 SER B N 1
ATOM 5283 C CA . SER B 1 272 ? 22.797 -19.891 1.844 1 93.12 272 SER B CA 1
ATOM 5284 C C . SER B 1 272 ? 22.203 -20.578 3.07 1 93.12 272 SER B C 1
ATOM 5286 O O . SER B 1 272 ? 21.109 -21.141 3.012 1 93.12 272 SER B O 1
ATOM 5288 N N . THR B 1 273 ? 22.953 -20.531 4.176 1 90.56 273 THR B N 1
ATOM 5289 C CA . THR B 1 273 ? 22.516 -21.172 5.418 1 90.56 273 THR B CA 1
ATOM 5290 C C . THR B 1 273 ? 21.5 -20.297 6.141 1 90.56 273 THR B C 1
ATOM 5292 O O . THR B 1 273 ? 20.781 -20.766 7.023 1 90.56 273 THR B O 1
ATOM 5295 N N . ASP B 1 274 ? 21.469 -19.078 5.754 1 91.25 274 ASP B N 1
ATOM 5296 C CA . ASP B 1 274 ? 20.516 -18.141 6.348 1 91.25 274 ASP B CA 1
ATOM 5297 C C . ASP B 1 274 ? 19.734 -17.391 5.27 1 91.25 274 ASP B C 1
ATOM 5299 O O . ASP B 1 274 ? 20.172 -16.344 4.801 1 91.25 274 ASP B O 1
ATOM 5303 N N . PRO B 1 275 ? 18.609 -17.891 4.992 1 92.06 275 PRO B N 1
ATOM 5304 C CA . PRO B 1 275 ? 17.828 -17.266 3.918 1 92.06 275 PRO B CA 1
ATOM 5305 C C . PRO B 1 275 ? 16.984 -16.094 4.406 1 92.06 275 PRO B C 1
ATOM 5307 O O . PRO B 1 275 ? 16.047 -15.672 3.717 1 92.06 275 PRO B O 1
ATOM 5310 N N . SER B 1 276 ? 17.234 -15.453 5.555 1 88 276 SER B N 1
ATOM 5311 C CA . SER B 1 276 ? 16.406 -14.438 6.18 1 88 276 SER B CA 1
ATOM 5312 C C . SER B 1 276 ? 16.406 -13.141 5.379 1 88 276 SER B C 1
ATOM 5314 O O . SER B 1 276 ? 15.578 -12.266 5.609 1 88 276 SER B O 1
ATOM 5316 N N . GLY B 1 277 ? 17.172 -13.031 4.434 1 89.25 277 GLY B N 1
ATOM 5317 C CA . GLY B 1 277 ? 17.266 -11.828 3.619 1 89.25 277 GLY B CA 1
ATOM 5318 C C . GLY B 1 277 ? 16.219 -11.781 2.512 1 89.25 277 GLY B C 1
ATOM 5319 O O . GLY B 1 277 ? 16.125 -10.797 1.78 1 89.25 277 GLY B O 1
ATOM 5320 N N . VAL B 1 278 ? 15.438 -12.859 2.385 1 92.62 278 VAL B N 1
ATOM 5321 C CA . VAL B 1 278 ? 14.398 -12.898 1.354 1 92.62 278 VAL B CA 1
ATOM 5322 C C . VAL B 1 278 ? 13.055 -13.234 1.988 1 92.62 278 VAL B C 1
ATOM 5324 O O . VAL B 1 278 ? 13 -13.812 3.072 1 92.62 278 VAL B O 1
ATOM 5327 N N . ASP B 1 279 ? 12.023 -12.797 1.332 1 94.06 279 ASP B N 1
ATOM 5328 C CA . ASP B 1 279 ? 10.656 -13.141 1.715 1 94.06 279 ASP B CA 1
ATOM 5329 C C . ASP B 1 279 ? 9.945 -13.883 0.584 1 94.06 279 ASP B C 1
ATOM 5331 O O . ASP B 1 279 ? 10.086 -13.523 -0.586 1 94.06 279 ASP B O 1
ATOM 5335 N N . PHE B 1 280 ? 9.227 -14.945 1.004 1 96.56 280 PHE B N 1
ATOM 5336 C CA . PHE B 1 280 ? 8.266 -15.547 0.082 1 96.56 280 PHE B CA 1
ATOM 5337 C C . PHE B 1 280 ? 6.914 -14.859 0.193 1 96.56 280 PHE B C 1
ATOM 5339 O O . PHE B 1 280 ? 6.441 -14.578 1.298 1 96.56 280 PHE B O 1
ATOM 5346 N N . LYS B 1 281 ? 6.324 -14.562 -0.963 1 97.44 281 LYS B N 1
ATOM 5347 C CA . LYS B 1 281 ? 5.043 -13.867 -0.961 1 97.44 281 LYS B CA 1
ATOM 5348 C C . LYS B 1 281 ? 4.027 -14.57 -1.856 1 97.44 281 LYS B C 1
ATOM 5350 O O . LYS B 1 281 ? 4.348 -14.953 -2.984 1 97.44 281 LYS B O 1
ATOM 5355 N N . LEU B 1 282 ? 2.869 -14.766 -1.346 1 97.62 282 LEU B N 1
ATOM 5356 C CA . LEU B 1 282 ? 1.768 -15.328 -2.117 1 97.62 282 LEU B CA 1
ATOM 5357 C C . LEU B 1 282 ? 1.197 -14.297 -3.086 1 97.62 282 LEU B C 1
ATOM 5359 O O . LEU B 1 282 ? 1.005 -13.141 -2.723 1 97.62 282 LEU B O 1
ATOM 5363 N N . ALA B 1 283 ? 0.991 -14.672 -4.316 1 96.62 283 ALA B N 1
ATOM 5364 C CA . ALA B 1 283 ? 0.444 -13.805 -5.352 1 96.62 283 ALA B CA 1
ATOM 5365 C C . ALA B 1 283 ? -0.687 -14.492 -6.109 1 96.62 283 ALA B C 1
ATOM 5367 O O . ALA B 1 283 ? -1.06 -15.625 -5.789 1 96.62 283 ALA B O 1
ATOM 5368 N N . ASP B 1 284 ? -1.354 -13.781 -7.062 1 93.5 284 ASP B N 1
ATOM 5369 C CA . ASP B 1 284 ? -2.375 -14.242 -7.992 1 93.5 284 ASP B CA 1
ATOM 5370 C C . ASP B 1 284 ? -3.605 -14.758 -7.246 1 93.5 284 ASP B C 1
ATOM 5372 O O . ASP B 1 284 ? -3.818 -15.969 -7.152 1 93.5 284 ASP B O 1
ATOM 5376 N N . PHE B 1 285 ? -4.465 -13.969 -6.91 1 95.19 285 PHE B N 1
ATOM 5377 C CA . PHE B 1 285 ? -5.676 -14.266 -6.152 1 95.19 285 PHE B CA 1
ATOM 5378 C C . PHE B 1 285 ? -6.887 -14.344 -7.074 1 95.19 285 PHE B C 1
ATOM 5380 O O . PHE B 1 285 ? -8.008 -14.016 -6.668 1 95.19 285 PHE B O 1
ATOM 5387 N N . GLY B 1 286 ? -6.684 -14.68 -8.273 1 91.69 286 GLY B N 1
ATOM 5388 C CA . GLY B 1 286 ? -7.758 -14.773 -9.25 1 91.69 286 GLY B CA 1
ATOM 5389 C C . GLY B 1 286 ? -8.805 -15.805 -8.891 1 91.69 286 GLY B C 1
ATOM 5390 O O . GLY B 1 286 ? -9.961 -15.703 -9.297 1 91.69 286 GLY B O 1
ATOM 5391 N N . ARG B 1 287 ? -8.453 -16.781 -8.031 1 90.12 287 ARG B N 1
ATOM 5392 C CA . ARG B 1 287 ? -9.359 -17.859 -7.66 1 90.12 287 ARG B CA 1
ATOM 5393 C C . ARG B 1 287 ? -9.758 -17.766 -6.191 1 90.12 287 ARG B C 1
ATOM 5395 O O . ARG B 1 287 ? -10.312 -18.719 -5.633 1 90.12 287 ARG B O 1
ATOM 5402 N N . ALA B 1 288 ? -9.406 -16.688 -5.617 1 92.69 288 ALA B N 1
ATOM 5403 C CA . ALA B 1 288 ? -9.766 -16.5 -4.211 1 92.69 288 ALA B CA 1
ATOM 5404 C C . ALA B 1 288 ? -11.281 -16.562 -4.023 1 92.69 288 ALA B C 1
ATOM 5406 O O . ALA B 1 288 ? -12.039 -16.172 -4.91 1 92.69 288 ALA B O 1
ATOM 5407 N N . SER B 1 289 ? -11.695 -17.109 -2.854 1 90.44 289 SER B N 1
ATOM 5408 C CA . SER B 1 289 ? -13.117 -17.203 -2.539 1 90.44 289 SER B CA 1
ATOM 5409 C C . SER B 1 289 ? -13.359 -17.172 -1.032 1 90.44 289 SER B C 1
ATOM 5411 O O . SER B 1 289 ? -12.422 -17.359 -0.249 1 90.44 289 SER B O 1
ATOM 5413 N N . LYS B 1 290 ? -14.586 -16.812 -0.685 1 88 290 LYS B N 1
ATOM 5414 C CA . LYS B 1 290 ? -14.953 -16.969 0.722 1 88 290 LYS B CA 1
ATOM 5415 C C . LYS B 1 290 ? -14.93 -18.422 1.146 1 88 290 LYS B C 1
ATOM 5417 O O . LYS B 1 290 ? -15.266 -19.312 0.358 1 88 290 LYS B O 1
ATOM 5422 N N . ALA B 1 291 ? -14.688 -18.422 2.477 1 77.94 291 ALA B N 1
ATOM 5423 C CA . ALA B 1 291 ? -14.656 -19.781 3.002 1 77.94 291 ALA B CA 1
ATOM 5424 C C . ALA B 1 291 ? -16.047 -20.406 2.984 1 77.94 291 ALA B C 1
ATOM 5426 O O . ALA B 1 291 ? -17.016 -19.766 3.404 1 77.94 291 ALA B O 1
ATOM 5427 N N . GLY B 1 292 ? -16.422 -21.266 2.174 1 71.75 292 GLY B N 1
ATOM 5428 C CA . GLY B 1 292 ? -17.719 -21.938 2.086 1 71.75 292 GLY B CA 1
ATOM 5429 C C . GLY B 1 292 ? -18.375 -21.766 0.732 1 71.75 292 GLY B C 1
ATOM 5430 O O . GLY B 1 292 ? -19.422 -22.359 0.473 1 71.75 292 GLY B O 1
ATOM 5431 N N . GLU B 1 293 ? -17.859 -20.719 0.143 1 76.62 293 GLU B N 1
ATOM 5432 C CA . GLU B 1 293 ? -18.391 -20.562 -1.206 1 76.62 293 GLU B CA 1
ATOM 5433 C C . GLU B 1 293 ? -18.188 -21.812 -2.043 1 76.62 293 GLU B C 1
ATOM 5435 O O . GLU B 1 293 ? -17.125 -22.453 -1.954 1 76.62 293 GLU B O 1
ATOM 5440 N N . ASP B 1 294 ? -19.281 -22.344 -2.439 1 58.59 294 ASP B N 1
ATOM 5441 C CA . ASP B 1 294 ? -19.266 -23.562 -3.24 1 58.59 294 ASP B CA 1
ATOM 5442 C C . ASP B 1 294 ? -18.516 -23.344 -4.555 1 58.59 294 ASP B C 1
ATOM 5444 O O . ASP B 1 294 ? -18.938 -22.531 -5.383 1 58.59 294 ASP B O 1
ATOM 5448 N N . ARG B 1 295 ? -17.391 -23.688 -4.512 1 60.66 295 ARG B N 1
ATOM 5449 C CA . ARG B 1 295 ? -16.766 -23.625 -5.824 1 60.66 295 ARG B CA 1
ATOM 5450 C C . ARG B 1 295 ? -16.672 -25 -6.465 1 60.66 295 ARG B C 1
ATOM 5452 O O . ARG B 1 295 ? -16.453 -26 -5.777 1 60.66 295 ARG B O 1
ATOM 5459 N N . ASP B 1 296 ? -17.484 -25.141 -7.508 1 55.81 296 ASP B N 1
ATOM 5460 C CA . ASP B 1 296 ? -17.438 -26.406 -8.234 1 55.81 296 ASP B CA 1
ATOM 5461 C C . ASP B 1 296 ? -16.719 -26.25 -9.562 1 55.81 296 ASP B C 1
ATOM 5463 O O . ASP B 1 296 ? -16.516 -25.125 -10.047 1 55.81 296 ASP B O 1
ATOM 5467 N N . GLY B 1 297 ? -16.109 -27.281 -10.094 1 51.38 297 GLY B N 1
ATOM 5468 C CA . GLY B 1 297 ? -15.57 -27.5 -11.43 1 51.38 297 GLY B CA 1
ATOM 5469 C C . GLY B 1 297 ? -14.297 -26.719 -11.695 1 51.38 297 GLY B C 1
ATOM 5470 O O . GLY B 1 297 ? -13.352 -26.781 -10.906 1 51.38 297 GLY B O 1
ATOM 5471 N N . ASP B 1 298 ? -14.414 -25.984 -12.891 1 49.47 298 ASP B N 1
ATOM 5472 C CA . ASP B 1 298 ? -13.305 -25.297 -13.547 1 49.47 298 ASP B CA 1
ATOM 5473 C C . ASP B 1 298 ? -12.836 -24.109 -12.711 1 49.47 298 ASP B C 1
ATOM 5475 O O . ASP B 1 298 ? -11.781 -23.531 -12.984 1 49.47 298 ASP B O 1
ATOM 5479 N N . ASN B 1 299 ? -13.508 -23.906 -11.539 1 57.91 299 ASN B N 1
ATOM 5480 C CA . ASN B 1 299 ? -13.203 -22.703 -10.773 1 57.91 299 ASN B CA 1
ATOM 5481 C C . ASN B 1 299 ? -12.32 -23.016 -9.562 1 57.91 299 ASN B C 1
ATOM 5483 O O . ASN B 1 299 ? -12.047 -22.125 -8.742 1 57.91 299 ASN B O 1
ATOM 5487 N N . LEU B 1 300 ? -11.859 -24.266 -9.555 1 59.22 300 LEU B N 1
ATOM 5488 C CA . LEU B 1 300 ? -11.18 -24.688 -8.336 1 59.22 300 LEU B CA 1
ATOM 5489 C C . LEU B 1 300 ? -9.68 -24.438 -8.43 1 59.22 300 LEU B C 1
ATOM 5491 O O . LEU B 1 300 ? -8.953 -24.578 -7.441 1 59.22 300 LEU B O 1
ATOM 5495 N N . GLY B 1 301 ? -9.211 -23.938 -9.477 1 64.81 301 GLY B N 1
ATOM 5496 C CA . GLY B 1 301 ? -7.777 -23.688 -9.562 1 64.81 301 GLY B CA 1
ATOM 5497 C C . GLY B 1 301 ? -7.047 -24.734 -10.391 1 64.81 301 GLY B C 1
ATOM 5498 O O . GLY B 1 301 ? -7.656 -25.406 -11.219 1 64.81 301 GLY B O 1
ATOM 5499 N N . ASP B 1 302 ? -5.762 -24.828 -10.219 1 76.31 302 ASP B N 1
ATOM 5500 C CA . ASP B 1 302 ? -4.914 -25.781 -10.945 1 76.31 302 ASP B CA 1
ATOM 5501 C C . ASP B 1 302 ? -5.09 -27.188 -10.406 1 76.31 302 ASP B C 1
ATOM 5503 O O . ASP B 1 302 ? -4.695 -27.484 -9.281 1 76.31 302 ASP B O 1
ATOM 5507 N N . GLY B 1 303 ? -5.703 -28.031 -11.164 1 75 303 GLY B N 1
ATOM 5508 C CA . GLY B 1 303 ? -6.043 -29.391 -10.805 1 75 303 GLY B CA 1
ATOM 5509 C C . GLY B 1 303 ? -4.852 -30.188 -10.297 1 75 303 GLY B C 1
ATOM 5510 O O . GLY B 1 303 ? -5.02 -31.156 -9.555 1 75 303 GLY B O 1
ATOM 5511 N N . ARG B 1 304 ? -3.613 -29.844 -10.648 1 78 304 ARG B N 1
ATOM 5512 C CA . ARG B 1 304 ? -2.406 -30.547 -10.234 1 78 304 ARG B CA 1
ATOM 5513 C C . ARG B 1 304 ? -2.195 -30.422 -8.727 1 78 304 ARG B C 1
ATOM 5515 O O . ARG B 1 304 ? -1.563 -31.281 -8.109 1 78 304 ARG B O 1
ATOM 5522 N N . TYR B 1 305 ? -2.732 -29.359 -8.164 1 80.19 305 TYR B N 1
ATOM 5523 C CA . TYR B 1 305 ? -2.463 -29.062 -6.758 1 80.19 305 TYR B CA 1
ATOM 5524 C C . TYR B 1 305 ? -3.73 -29.203 -5.922 1 80.19 305 TYR B C 1
ATOM 5526 O O . TYR B 1 305 ? -3.795 -28.703 -4.793 1 80.19 305 TYR B O 1
ATOM 5534 N N . LEU B 1 306 ? -4.75 -29.734 -6.5 1 74.56 306 LEU B N 1
ATOM 5535 C CA . LEU B 1 306 ? -6.012 -29.938 -5.793 1 74.56 306 LEU B CA 1
ATOM 5536 C C . LEU B 1 306 ? -6.156 -31.391 -5.336 1 74.56 306 LEU B C 1
ATOM 5538 O O . LEU B 1 306 ? -5.82 -32.312 -6.078 1 74.56 306 LEU B O 1
ATOM 5542 N N . PRO B 1 307 ? -6.629 -31.438 -4.008 1 68.62 307 PRO B N 1
ATOM 5543 C CA . PRO B 1 307 ? -6.922 -32.812 -3.58 1 68.62 307 PRO B CA 1
ATOM 5544 C C . PRO B 1 307 ? -8.172 -33.375 -4.242 1 68.62 307 PRO B C 1
ATOM 5546 O O . PRO B 1 307 ? -8.93 -32.656 -4.887 1 68.62 307 PRO B O 1
ATOM 5549 N N . ARG B 1 308 ? -8.328 -34.656 -4.059 1 60.16 308 ARG B N 1
ATOM 5550 C CA . ARG B 1 308 ? -9.547 -35.312 -4.547 1 60.16 308 ARG B CA 1
ATOM 5551 C C . ARG B 1 308 ? -10.773 -34.781 -3.82 1 60.16 308 ARG B C 1
ATOM 5553 O O . ARG B 1 308 ? -10.719 -34.469 -2.627 1 60.16 308 ARG B O 1
ATOM 5560 N N . LEU B 1 309 ? -11.68 -33.969 -4.395 1 56.03 309 LEU B N 1
ATOM 5561 C CA . LEU B 1 309 ? -12.883 -33.25 -4.008 1 56.03 309 LEU B CA 1
ATOM 5562 C C . LEU B 1 309 ? -13.664 -34.031 -2.951 1 56.03 309 LEU B C 1
ATOM 5564 O O . LEU B 1 309 ? -14.516 -33.438 -2.264 1 56.03 309 LEU B O 1
ATOM 5568 N N . ASP B 1 310 ? -13.477 -35.219 -2.596 1 53.75 310 ASP B N 1
ATOM 5569 C CA . ASP B 1 310 ? -14.445 -35.906 -1.761 1 53.75 310 ASP B CA 1
ATOM 5570 C C . ASP B 1 310 ? -14.195 -35.656 -0.279 1 53.75 310 ASP B C 1
ATOM 5572 O O . ASP B 1 310 ? -14.344 -36.531 0.555 1 53.75 310 ASP B O 1
ATOM 5576 N N . ASP B 1 311 ? -13.906 -34.281 0.017 1 56.28 311 ASP B N 1
ATOM 5577 C CA . ASP B 1 311 ? -13.695 -34.031 1.441 1 56.28 311 ASP B CA 1
ATOM 5578 C C . ASP B 1 311 ? -15.023 -34 2.193 1 56.28 311 ASP B C 1
ATOM 5580 O O . ASP B 1 311 ? -15.891 -33.188 1.881 1 56.28 311 ASP B O 1
ATOM 5584 N N . PRO B 1 312 ? -15.289 -34.969 3.074 1 54.66 312 PRO B N 1
ATOM 5585 C CA . PRO B 1 312 ? -16.547 -35.062 3.812 1 54.66 312 PRO B CA 1
ATOM 5586 C C . PRO B 1 312 ? -16.797 -33.906 4.75 1 54.66 312 PRO B C 1
ATOM 5588 O O . PRO B 1 312 ? -17.906 -33.75 5.273 1 54.66 312 PRO B O 1
ATOM 5591 N N . GLY B 1 313 ? -15.859 -33 4.949 1 61.09 313 GLY B N 1
ATOM 5592 C CA . GLY B 1 313 ? -16.062 -31.922 5.895 1 61.09 313 GLY B CA 1
ATOM 5593 C C . GLY B 1 313 ? -16.938 -30.797 5.352 1 61.09 313 GLY B C 1
ATOM 5594 O O . GLY B 1 313 ? -17.516 -30.938 4.266 1 61.09 313 GLY B O 1
ATOM 5595 N N . SER B 1 314 ? -17.234 -29.844 6.246 1 69.19 314 SER B N 1
ATOM 5596 C CA . SER B 1 314 ? -17.984 -28.672 5.805 1 69.19 314 SER B CA 1
ATOM 5597 C C . SER B 1 314 ? -17.312 -28.016 4.605 1 69.19 314 SER B C 1
ATOM 5599 O O . SER B 1 314 ? -16.109 -28.172 4.398 1 69.19 314 SER B O 1
ATOM 5601 N N . PRO B 1 315 ? -18.094 -27.406 3.84 1 71.5 315 PRO B N 1
ATOM 5602 C CA . PRO B 1 315 ? -17.516 -26.703 2.684 1 71.5 315 PRO B CA 1
ATOM 5603 C C . PRO B 1 315 ? -16.375 -25.766 3.064 1 71.5 315 PRO B C 1
ATOM 5605 O O . PRO B 1 315 ? -15.406 -25.641 2.32 1 71.5 315 PRO B O 1
ATOM 5608 N N . GLU B 1 316 ? -16.531 -25.141 4.156 1 74.31 316 GLU B N 1
ATOM 5609 C CA . GLU B 1 316 ? -15.492 -24.234 4.629 1 74.31 316 GLU B CA 1
ATOM 5610 C C . GLU B 1 316 ? -14.211 -25 4.949 1 74.31 316 GLU B C 1
ATOM 5612 O O . GLU B 1 316 ? -13.117 -24.562 4.566 1 74.31 316 GLU B O 1
ATOM 5617 N N . CYS B 1 317 ? -14.383 -26.047 5.551 1 71.88 317 CYS B N 1
ATOM 5618 C CA . CYS B 1 317 ? -13.227 -26.859 5.93 1 71.88 317 CYS B CA 1
ATOM 5619 C C . CYS B 1 317 ? -12.555 -27.453 4.703 1 71.88 317 CYS B C 1
ATOM 5621 O O . CYS B 1 317 ? -11.328 -27.516 4.629 1 71.88 317 CYS B O 1
ATOM 5623 N N . ALA B 1 318 ? -13.359 -27.812 3.854 1 74.5 318 ALA B N 1
ATOM 5624 C CA . ALA B 1 318 ? -12.836 -28.406 2.623 1 74.5 318 ALA B CA 1
ATOM 5625 C C . ALA B 1 318 ? -12.031 -27.375 1.831 1 74.5 318 ALA B C 1
ATOM 5627 O O . ALA B 1 318 ? -10.961 -27.688 1.305 1 74.5 318 ALA B O 1
ATOM 5628 N N . ALA B 1 319 ? -12.539 -26.172 1.824 1 78.81 319 ALA B N 1
ATOM 5629 C CA . ALA B 1 319 ? -11.859 -25.125 1.071 1 78.81 319 ALA B CA 1
ATOM 5630 C C . ALA B 1 319 ? -10.523 -24.766 1.714 1 78.81 319 ALA B C 1
ATOM 5632 O O . ALA B 1 319 ? -9.508 -24.641 1.022 1 78.81 319 ALA B O 1
ATOM 5633 N N . ILE B 1 320 ? -10.523 -24.641 2.955 1 80.56 320 ILE B N 1
ATOM 5634 C CA . ILE B 1 320 ? -9.305 -24.359 3.697 1 80.56 320 ILE B CA 1
ATOM 5635 C C . ILE B 1 320 ? -8.312 -25.5 3.539 1 80.56 320 ILE B C 1
ATOM 5637 O O . ILE B 1 320 ? -7.117 -25.281 3.35 1 80.56 320 ILE B O 1
ATOM 5641 N N . GLY B 1 321 ? -8.836 -26.688 3.576 1 78.31 321 GLY B N 1
ATOM 5642 C CA . GLY B 1 321 ? -8.008 -27.875 3.412 1 78.31 321 GLY B CA 1
ATOM 5643 C C . GLY B 1 321 ? -7.316 -27.938 2.064 1 78.31 321 GLY B C 1
ATOM 5644 O O . GLY B 1 321 ? -6.18 -28.406 1.966 1 78.31 321 GLY B O 1
ATOM 5645 N N . ARG B 1 322 ? -8 -27.484 1.088 1 82 322 ARG B N 1
ATOM 5646 C CA . ARG B 1 322 ? -7.422 -27.469 -0.253 1 82 322 ARG B CA 1
ATOM 5647 C C . ARG B 1 322 ? -6.195 -26.578 -0.318 1 82 322 ARG B C 1
ATOM 5649 O O . ARG B 1 322 ? -5.203 -26.906 -0.97 1 82 322 ARG B O 1
ATOM 5656 N N . ASP B 1 323 ? -6.254 -25.438 0.303 1 86.44 323 ASP B N 1
ATOM 5657 C CA . ASP B 1 323 ? -5.102 -24.547 0.363 1 86.44 323 ASP B CA 1
ATOM 5658 C C . ASP B 1 323 ? -3.914 -25.219 1.04 1 86.44 323 ASP B C 1
ATOM 5660 O O . ASP B 1 323 ? -2.781 -25.125 0.562 1 86.44 323 ASP B O 1
ATOM 5664 N N . ILE B 1 324 ? -4.211 -25.859 2.051 1 82.75 324 ILE B N 1
ATOM 5665 C CA . ILE B 1 324 ? -3.164 -26.5 2.836 1 82.75 324 ILE B CA 1
ATOM 5666 C C . ILE B 1 324 ? -2.582 -27.688 2.053 1 82.75 324 ILE B C 1
ATOM 5668 O O . ILE B 1 324 ? -1.367 -27.891 2.041 1 82.75 324 ILE B O 1
ATOM 5672 N N . TYR B 1 325 ? -3.455 -28.422 1.492 1 79.94 325 TYR B N 1
ATOM 5673 C CA . TYR B 1 325 ? -3.004 -29.516 0.635 1 79.94 325 TYR B CA 1
ATOM 5674 C C . TYR B 1 325 ? -2.076 -29 -0.459 1 79.94 325 TYR B C 1
ATOM 5676 O O . TYR B 1 325 ? -1.003 -29.578 -0.687 1 79.94 325 TYR B O 1
ATOM 5684 N N . ALA B 1 326 ? -2.512 -27.984 -1.097 1 86.56 326 ALA B N 1
ATOM 5685 C CA . ALA B 1 326 ? -1.72 -27.391 -2.172 1 86.56 326 ALA B CA 1
ATOM 5686 C C . ALA B 1 326 ? -0.353 -26.938 -1.664 1 86.56 326 ALA B C 1
ATOM 5688 O O . ALA B 1 326 ? 0.649 -27.047 -2.375 1 86.56 326 ALA B O 1
ATOM 5689 N N . LEU B 1 327 ? -0.302 -26.375 -0.458 1 88.25 327 LEU B N 1
ATOM 5690 C CA . LEU B 1 327 ? 0.971 -25.984 0.137 1 88.25 327 LEU B CA 1
ATOM 5691 C C . LEU B 1 327 ? 1.87 -27.188 0.345 1 88.25 327 LEU B C 1
ATOM 5693 O O . LEU B 1 327 ? 3.078 -27.125 0.103 1 88.25 327 LEU B O 1
ATOM 5697 N N . GLY B 1 328 ? 1.291 -28.266 0.788 1 84.12 328 GLY B N 1
ATOM 5698 C CA . GLY B 1 328 ? 2.055 -29.5 0.935 1 84.12 328 GLY B CA 1
ATOM 5699 C C . GLY B 1 328 ? 2.691 -29.969 -0.361 1 84.12 328 GLY B C 1
ATOM 5700 O O . GLY B 1 328 ? 3.873 -30.312 -0.385 1 84.12 328 GLY B O 1
ATOM 5701 N N . VAL B 1 329 ? 1.914 -29.984 -1.393 1 85.5 329 VAL B N 1
ATOM 5702 C CA . VAL B 1 329 ? 2.422 -30.391 -2.701 1 85.5 329 VAL B CA 1
ATOM 5703 C C . VAL B 1 329 ? 3.512 -29.422 -3.152 1 85.5 329 VAL B C 1
ATOM 5705 O O . VAL B 1 329 ? 4.52 -29.828 -3.732 1 85.5 329 VAL B O 1
ATOM 5708 N N . THR B 1 330 ? 3.309 -28.172 -2.879 1 91.06 330 THR B N 1
ATOM 5709 C CA . THR B 1 330 ? 4.293 -27.156 -3.215 1 91.06 330 THR B CA 1
ATOM 5710 C C . THR B 1 330 ? 5.609 -27.406 -2.488 1 91.06 330 THR B C 1
ATOM 5712 O O . THR B 1 330 ? 6.688 -27.266 -3.074 1 91.06 330 THR B O 1
ATOM 5715 N N . MET B 1 331 ? 5.523 -27.766 -1.256 1 88.62 331 MET B N 1
ATOM 5716 C CA . MET B 1 331 ? 6.707 -28.078 -0.465 1 88.62 331 MET B CA 1
ATOM 5717 C C . MET B 1 331 ? 7.449 -29.281 -1.054 1 88.62 331 MET B C 1
ATOM 5719 O O . MET B 1 331 ? 8.68 -29.266 -1.15 1 88.62 331 MET B O 1
ATOM 5723 N N . TYR B 1 332 ? 6.719 -30.266 -1.437 1 86.81 332 TYR B N 1
ATOM 5724 C CA . TYR B 1 332 ? 7.297 -31.438 -2.082 1 86.81 332 TYR B CA 1
ATOM 5725 C C . TYR B 1 332 ? 8.047 -31.047 -3.352 1 86.81 332 TYR B C 1
ATOM 5727 O O . TYR B 1 332 ? 9.18 -31.484 -3.566 1 86.81 332 TYR B O 1
ATOM 5735 N N . HIS B 1 333 ? 7.422 -30.234 -4.109 1 90.31 333 HIS B N 1
ATOM 5736 C CA . HIS B 1 333 ? 8.016 -29.734 -5.344 1 90.31 333 HIS B CA 1
ATOM 5737 C C . HIS B 1 333 ? 9.289 -28.938 -5.066 1 90.31 333 HIS B C 1
ATOM 5739 O O . HIS B 1 333 ? 10.32 -29.156 -5.707 1 90.31 333 HIS B O 1
ATOM 5745 N N . ALA B 1 334 ? 9.25 -28.078 -4.102 1 93.81 334 ALA B N 1
ATOM 5746 C CA . ALA B 1 334 ? 10.367 -27.188 -3.777 1 93.81 334 ALA B CA 1
ATOM 5747 C C . ALA B 1 334 ? 11.547 -27.969 -3.207 1 93.81 334 ALA B C 1
ATOM 5749 O O . ALA B 1 334 ? 12.695 -27.547 -3.311 1 93.81 334 ALA B O 1
ATOM 5750 N N . ALA B 1 335 ? 11.211 -29.078 -2.627 1 91 335 ALA B N 1
ATOM 5751 C CA . ALA B 1 335 ? 12.25 -29.938 -2.043 1 91 335 ALA B CA 1
ATOM 5752 C C . ALA B 1 335 ? 12.93 -30.781 -3.115 1 91 335 ALA B C 1
ATOM 5754 O O . ALA B 1 335 ? 13.906 -31.484 -2.83 1 91 335 ALA B O 1
ATOM 5755 N N . GLY B 1 336 ? 12.43 -30.719 -4.312 1 90.31 336 GLY B N 1
ATOM 5756 C CA . GLY B 1 336 ? 13.055 -31.438 -5.41 1 90.31 336 GLY B CA 1
ATOM 5757 C C . GLY B 1 336 ? 12.25 -32.625 -5.871 1 90.31 336 GLY B C 1
ATOM 5758 O O . GLY B 1 336 ? 12.734 -33.438 -6.664 1 90.31 336 GLY B O 1
ATOM 5759 N N . GLY B 1 337 ? 11.078 -32.75 -5.352 1 88 337 GLY B N 1
ATOM 5760 C CA . GLY B 1 337 ? 10.234 -33.844 -5.824 1 88 337 GLY B CA 1
ATOM 5761 C C . GLY B 1 337 ? 9.875 -33.719 -7.293 1 88 337 GLY B C 1
ATOM 5762 O O . GLY B 1 337 ? 9.633 -32.625 -7.793 1 88 337 GLY B O 1
ATOM 5763 N N . PRO B 1 338 ? 9.945 -34.844 -7.906 1 84.44 338 PRO B N 1
ATOM 5764 C CA . PRO B 1 338 ? 9.57 -34.812 -9.32 1 84.44 338 PRO B CA 1
ATOM 5765 C C . PRO B 1 338 ? 8.094 -34.469 -9.531 1 84.44 338 PRO B C 1
ATOM 5767 O O . PRO B 1 338 ? 7.238 -34.906 -8.766 1 84.44 338 PRO B O 1
ATOM 5770 N N . MET B 1 339 ? 7.848 -33.562 -10.445 1 84.31 339 MET B N 1
ATOM 5771 C CA . MET B 1 339 ? 6.48 -33.188 -10.781 1 84.31 339 MET B CA 1
ATOM 5772 C C . MET B 1 339 ? 6.16 -33.5 -12.234 1 84.31 339 MET B C 1
ATOM 5774 O O . MET B 1 339 ? 6.285 -32.656 -13.117 1 84.31 339 MET B O 1
ATOM 5778 N N . ASN B 1 340 ? 5.828 -34.719 -12.43 1 81.5 340 ASN B N 1
ATOM 5779 C CA . ASN B 1 340 ? 5.473 -35.219 -13.758 1 81.5 340 ASN B CA 1
ATOM 5780 C C . ASN B 1 340 ? 4.066 -35.812 -13.773 1 81.5 340 ASN B C 1
ATOM 5782 O O . ASN B 1 340 ? 3.369 -35.812 -12.758 1 81.5 340 ASN B O 1
ATOM 5786 N N . SER B 1 341 ? 3.703 -36.25 -14.938 1 79.38 341 SER B N 1
ATOM 5787 C CA . SER B 1 341 ? 2.334 -36.719 -15.125 1 79.38 341 SER B CA 1
ATOM 5788 C C . SER B 1 341 ? 2.006 -37.875 -14.164 1 79.38 341 SER B C 1
ATOM 5790 O O . SER B 1 341 ? 0.898 -37.938 -13.633 1 79.38 341 SER B O 1
ATOM 5792 N N . SER B 1 342 ? 3 -38.75 -13.992 1 78.44 342 SER B N 1
ATOM 5793 C CA . SER B 1 342 ? 2.779 -39.875 -13.102 1 78.44 342 SER B CA 1
ATOM 5794 C C . SER B 1 342 ? 2.543 -39.438 -11.672 1 78.44 342 SER B C 1
ATOM 5796 O O . SER B 1 342 ? 1.679 -39.969 -10.977 1 78.44 342 SER B O 1
ATOM 5798 N N . VAL B 1 343 ? 3.252 -38.469 -11.258 1 80.31 343 VAL B N 1
ATOM 5799 C CA . VAL B 1 343 ? 3.141 -37.969 -9.898 1 80.31 343 VAL B CA 1
ATOM 5800 C C . VAL B 1 343 ? 1.801 -37.25 -9.727 1 80.31 343 VAL B C 1
ATOM 5802 O O . VAL B 1 343 ? 1.124 -37.438 -8.711 1 80.31 343 VAL B O 1
ATOM 5805 N N . TRP B 1 344 ? 1.409 -36.5 -10.719 1 77.38 344 TRP B N 1
ATOM 5806 C CA . TRP B 1 344 ? 0.136 -35.781 -10.633 1 77.38 344 TRP B CA 1
ATOM 5807 C C . TRP B 1 344 ? -1.028 -36.781 -10.539 1 77.38 344 TRP B C 1
ATOM 5809 O O . TRP B 1 344 ? -1.974 -36.531 -9.781 1 77.38 344 TRP B O 1
ATOM 5819 N N . GLU B 1 345 ? -0.908 -37.781 -11.32 1 76.12 345 GLU B N 1
ATOM 5820 C CA . GLU B 1 345 ? -1.934 -38.844 -11.281 1 76.12 345 GLU B CA 1
ATOM 5821 C C . GLU B 1 345 ? -1.992 -39.5 -9.906 1 76.12 345 GLU B C 1
ATOM 5823 O O . GLU B 1 345 ? -3.078 -39.781 -9.391 1 76.12 345 GLU B O 1
ATOM 5828 N N . HIS B 1 346 ? -0.879 -39.75 -9.414 1 78.19 346 HIS B N 1
ATOM 5829 C CA . HIS B 1 346 ? -0.808 -40.344 -8.086 1 78.19 346 HIS B CA 1
ATOM 5830 C C . HIS B 1 346 ? -1.434 -39.438 -7.031 1 78.19 346 HIS B C 1
ATOM 5832 O O . HIS B 1 346 ? -2.191 -39.906 -6.176 1 78.19 346 HIS B O 1
ATOM 5838 N N . LEU B 1 347 ? -1.088 -38.219 -7.098 1 77.12 347 LEU B N 1
ATOM 5839 C CA . LEU B 1 347 ? -1.617 -37.25 -6.148 1 77.12 347 LEU B CA 1
ATOM 5840 C C . LEU B 1 347 ? -3.139 -37.156 -6.227 1 77.12 347 LEU B C 1
ATOM 5842 O O . LEU B 1 347 ? -3.818 -37.125 -5.199 1 77.12 347 LEU B O 1
ATOM 5846 N N . ARG B 1 348 ? -3.627 -37.219 -7.367 1 72.19 348 ARG B N 1
ATOM 5847 C CA . ARG B 1 348 ? -5.07 -37.156 -7.57 1 72.19 348 ARG B CA 1
ATOM 5848 C C . ARG B 1 348 ? -5.746 -38.438 -7.039 1 72.19 348 ARG B C 1
ATOM 5850 O O . ARG B 1 348 ? -6.836 -38.344 -6.461 1 72.19 348 ARG B O 1
ATOM 5857 N N . ALA B 1 349 ? -5.09 -39.5 -7.242 1 70.94 349 ALA B N 1
ATOM 5858 C CA . ALA B 1 349 ? -5.676 -40.781 -6.906 1 70.94 349 ALA B CA 1
ATOM 5859 C C . ALA B 1 349 ? -5.578 -41.062 -5.406 1 70.94 349 ALA B C 1
ATOM 5861 O O . ALA B 1 349 ? -6.523 -41.562 -4.801 1 70.94 349 ALA B O 1
ATOM 5862 N N . VAL B 1 350 ? -4.445 -40.781 -4.832 1 68.62 350 VAL B N 1
ATOM 5863 C CA . VAL B 1 350 ? -4.152 -41.25 -3.48 1 68.62 350 VAL B CA 1
ATOM 5864 C C . VAL B 1 350 ? -4.227 -40.062 -2.506 1 68.62 350 VAL B C 1
ATOM 5866 O O . VAL B 1 350 ? -4.508 -40.25 -1.32 1 68.62 350 VAL B O 1
ATOM 5869 N N . GLY B 1 351 ? -3.984 -38.844 -3.023 1 68.94 351 GLY B N 1
ATOM 5870 C CA . GLY B 1 351 ? -4.047 -37.656 -2.182 1 68.94 351 GLY B CA 1
ATOM 5871 C C . GLY B 1 351 ? -2.803 -37.438 -1.339 1 68.94 351 GLY B C 1
ATOM 5872 O O . GLY B 1 351 ? -2.822 -36.688 -0.362 1 68.94 351 GLY B O 1
ATOM 5873 N N . SER B 1 352 ? -1.764 -38.219 -1.609 1 69.44 352 SER B N 1
ATOM 5874 C CA . SER B 1 352 ? -0.503 -38.094 -0.888 1 69.44 352 SER B CA 1
ATOM 5875 C C . SER B 1 352 ? 0.685 -38.094 -1.844 1 69.44 352 SER B C 1
ATOM 5877 O O . SER B 1 352 ? 0.599 -38.625 -2.949 1 69.44 352 SER B O 1
ATOM 5879 N N . VAL B 1 353 ? 1.754 -37.438 -1.413 1 73.12 353 VAL B N 1
ATOM 5880 C CA . VAL B 1 353 ? 2.953 -37.375 -2.242 1 73.12 353 VAL B CA 1
ATOM 5881 C C . VAL B 1 353 ? 3.615 -38.75 -2.307 1 73.12 353 VAL B C 1
ATOM 5883 O O . VAL B 1 353 ? 3.643 -39.469 -1.312 1 73.12 353 VAL B O 1
ATOM 5886 N N . PRO B 1 354 ? 4.125 -39.094 -3.467 1 70.38 354 PRO B N 1
ATOM 5887 C CA . PRO B 1 354 ? 4.602 -40.469 -3.697 1 70.38 354 PRO B CA 1
ATOM 5888 C C . PRO B 1 354 ? 5.879 -40.781 -2.928 1 70.38 354 PRO B C 1
ATOM 5890 O O . PRO B 1 354 ? 6.129 -41.938 -2.594 1 70.38 354 PRO B O 1
ATOM 5893 N N . ASP B 1 355 ? 6.828 -39.844 -2.854 1 78.31 355 ASP B N 1
ATOM 5894 C CA . ASP B 1 355 ? 8.133 -40.094 -2.244 1 78.31 355 ASP B CA 1
ATOM 5895 C C . ASP B 1 355 ? 8.516 -38.969 -1.297 1 78.31 355 ASP B C 1
ATOM 5897 O O . ASP B 1 355 ? 8.914 -37.875 -1.74 1 78.31 355 ASP B O 1
ATOM 5901 N N . LEU B 1 356 ? 8.492 -39.312 -0.035 1 79.88 356 LEU B N 1
ATOM 5902 C CA . LEU B 1 356 ? 8.781 -38.281 0.966 1 79.88 356 LEU B CA 1
ATOM 5903 C C . LEU B 1 356 ? 10.281 -38.219 1.25 1 79.88 356 LEU B C 1
ATOM 5905 O O . LEU B 1 356 ? 10.727 -37.344 2.006 1 79.88 356 LEU B O 1
ATOM 5909 N N . SER B 1 357 ? 11.008 -39.031 0.571 1 83.31 357 SER B N 1
ATOM 5910 C CA . SER B 1 357 ? 12.445 -39.062 0.841 1 83.31 357 SER B CA 1
ATOM 5911 C C . SER B 1 357 ? 13.125 -37.781 0.386 1 83.31 357 SER B C 1
ATOM 5913 O O . SER B 1 357 ? 14.195 -37.438 0.891 1 83.31 357 SER B O 1
ATOM 5915 N N . VAL B 1 358 ? 12.516 -37.125 -0.516 1 86.31 358 VAL B N 1
ATOM 5916 C CA . VAL B 1 358 ? 13.117 -35.906 -1.038 1 86.31 358 VAL B CA 1
ATOM 5917 C C . VAL B 1 358 ? 12.914 -34.75 -0.042 1 86.31 358 VAL B C 1
ATOM 5919 O O . VAL B 1 358 ? 13.633 -33.75 -0.081 1 86.31 358 VAL B O 1
ATOM 5922 N N . VAL B 1 359 ? 11.969 -34.938 0.809 1 86.69 359 VAL B N 1
ATOM 5923 C CA . VAL B 1 359 ? 11.672 -33.906 1.812 1 86.69 359 VAL B CA 1
ATOM 5924 C C . VAL B 1 359 ? 12.523 -34.156 3.059 1 86.69 359 VAL B C 1
ATOM 5926 O O . VAL B 1 359 ? 12.586 -35.281 3.564 1 86.69 359 VAL B O 1
ATOM 5929 N N . PRO B 1 360 ? 13.164 -33.125 3.48 1 86.12 360 PRO B N 1
ATOM 5930 C CA . PRO B 1 360 ? 13.93 -33.281 4.719 1 86.12 360 PRO B CA 1
ATOM 5931 C C . PRO B 1 360 ? 13.086 -33.844 5.859 1 86.12 360 PRO B C 1
ATOM 5933 O O . PRO B 1 360 ? 11.914 -33.531 5.996 1 86.12 360 PRO B O 1
ATOM 5936 N N . SER B 1 361 ? 13.695 -34.625 6.637 1 81.44 361 SER B N 1
ATOM 5937 C CA . SER B 1 361 ? 13.016 -35.406 7.676 1 81.44 361 SER B CA 1
ATOM 5938 C C . SER B 1 361 ? 12.25 -34.469 8.625 1 81.44 361 SER B C 1
ATOM 5940 O O . SER B 1 361 ? 11.148 -34.812 9.062 1 81.44 361 SER B O 1
ATOM 5942 N N . SER B 1 362 ? 12.805 -33.375 8.945 1 77.19 362 SER B N 1
ATOM 5943 C CA . SER B 1 362 ? 12.195 -32.438 9.898 1 77.19 362 SER B CA 1
ATOM 5944 C C . SER B 1 362 ? 10.906 -31.859 9.344 1 77.19 362 SER B C 1
ATOM 5946 O O . SER B 1 362 ? 10.055 -31.391 10.109 1 77.19 362 SER B O 1
ATOM 5948 N N . LEU B 1 363 ? 10.766 -31.969 8.039 1 79.69 363 LEU B N 1
ATOM 5949 C CA . LEU B 1 363 ? 9.609 -31.328 7.426 1 79.69 363 LEU B CA 1
ATOM 5950 C C . LEU B 1 363 ? 8.586 -32.375 6.988 1 79.69 363 LEU B C 1
ATOM 5952 O O . LEU B 1 363 ? 7.449 -32.031 6.641 1 79.69 363 LEU B O 1
ATOM 5956 N N . ARG B 1 364 ? 8.945 -33.625 7.035 1 77.25 364 ARG B N 1
ATOM 5957 C CA . ARG B 1 364 ? 8.109 -34.688 6.516 1 77.25 364 ARG B CA 1
ATOM 5958 C C . ARG B 1 364 ? 6.766 -34.719 7.234 1 77.25 364 ARG B C 1
ATOM 5960 O O . ARG B 1 364 ? 5.723 -34.906 6.598 1 77.25 364 ARG B O 1
ATOM 5967 N N . PRO B 1 365 ? 6.789 -34.562 8.477 1 66.06 365 PRO B N 1
ATOM 5968 C CA . PRO B 1 365 ? 5.492 -34.625 9.156 1 66.06 365 PRO B CA 1
ATOM 5969 C C . PRO B 1 365 ? 4.535 -33.531 8.695 1 66.06 365 PRO B C 1
ATOM 5971 O O . PRO B 1 365 ? 3.318 -33.719 8.703 1 66.06 365 PRO B O 1
ATOM 5974 N N . ILE B 1 366 ? 5.133 -32.531 8.32 1 64.94 366 ILE B N 1
ATOM 5975 C CA . ILE B 1 366 ? 4.324 -31.391 7.895 1 64.94 366 ILE B CA 1
ATOM 5976 C C . ILE B 1 366 ? 3.797 -31.625 6.48 1 64.94 366 ILE B C 1
ATOM 5978 O O . ILE B 1 366 ? 2.652 -31.281 6.172 1 64.94 366 ILE B O 1
ATOM 5982 N N . VAL B 1 367 ? 4.73 -32.188 5.781 1 70 367 VAL B N 1
ATOM 5983 C CA . VAL B 1 367 ? 4.391 -32.406 4.375 1 70 367 VAL B CA 1
ATOM 5984 C C . VAL B 1 367 ? 3.494 -33.625 4.242 1 70 367 VAL B C 1
ATOM 5986 O O . VAL B 1 367 ? 2.639 -33.688 3.355 1 70 367 VAL B O 1
ATOM 5989 N N . LYS B 1 368 ? 4.074 -34.719 5.09 1 59.69 368 LYS B N 1
ATOM 5990 C CA . LYS B 1 368 ? 3.268 -35.938 5.082 1 59.69 368 LYS B CA 1
ATOM 5991 C C . LYS B 1 368 ? 1.832 -35.656 5.516 1 59.69 368 LYS B C 1
ATOM 5993 O O . LYS B 1 368 ? 0.941 -36.469 5.32 1 59.69 368 LYS B O 1
ATOM 5998 N N . LEU B 1 369 ? 1.485 -34.531 5.738 1 51.25 369 LEU B N 1
ATOM 5999 C CA . LEU B 1 369 ? 0.124 -34.219 6.164 1 51.25 369 LEU B CA 1
ATOM 6000 C C . LEU B 1 369 ? -0.836 -35.344 5.762 1 51.25 369 LEU B C 1
ATOM 6002 O O . LEU B 1 369 ? -1.049 -35.594 4.574 1 51.25 369 LEU B O 1
ATOM 6006 N N . ASP B 1 370 ? -0.778 -36.344 6.344 1 42.59 370 ASP B N 1
ATOM 6007 C CA . ASP B 1 370 ? -2.09 -36.969 6.191 1 42.59 370 ASP B CA 1
ATOM 6008 C C . ASP B 1 370 ? -3.191 -35.906 6.105 1 42.59 370 ASP B C 1
ATOM 6010 O O . ASP B 1 370 ? -3.604 -35.344 7.125 1 42.59 370 ASP B O 1
ATOM 6014 N N . THR B 1 371 ? -3.133 -35.094 5.203 1 44.72 371 THR B N 1
ATOM 6015 C CA . THR B 1 371 ? -3.824 -33.906 4.719 1 44.72 371 THR B CA 1
ATOM 6016 C C . THR B 1 371 ? -5.184 -33.75 5.398 1 44.72 371 THR B C 1
ATOM 6018 O O . THR B 1 371 ? -5.633 -32.625 5.652 1 44.72 371 THR B O 1
ATOM 6021 N N . CYS B 1 372 ? -5.824 -34.844 5.5 1 43.59 372 CYS B N 1
ATOM 6022 C CA . CYS B 1 372 ? -7.199 -34.781 5.992 1 43.59 372 CYS B CA 1
ATOM 6023 C C . CYS B 1 372 ? -7.242 -34.312 7.438 1 43.59 372 CYS B C 1
ATOM 6025 O O . CYS B 1 372 ? -8.109 -33.5 7.805 1 43.59 372 CYS B O 1
ATOM 6027 N N . PHE B 1 373 ? -6.406 -34.938 8.227 1 41.25 373 PHE B N 1
ATOM 6028 C CA . PHE B 1 373 ? -6.605 -34.719 9.664 1 41.25 373 PHE B CA 1
ATOM 6029 C C . PHE B 1 373 ? -6.113 -33.344 10.086 1 41.25 373 PHE B C 1
ATOM 6031 O O . PHE B 1 373 ? -6.809 -32.625 10.805 1 41.25 373 PHE B O 1
ATOM 6038 N N . VAL B 1 374 ? -4.953 -33 9.766 1 46.38 374 VAL B N 1
ATOM 6039 C CA . VAL B 1 374 ? -4.367 -31.75 10.219 1 46.38 374 VAL B CA 1
ATOM 6040 C C . VAL B 1 374 ? -5.16 -30.562 9.648 1 46.38 374 VAL B C 1
ATOM 6042 O O . VAL B 1 374 ? -5.402 -29.578 10.344 1 46.38 374 VAL B O 1
ATOM 6045 N N . TYR B 1 375 ? -5.715 -30.891 8.516 1 50.31 375 TYR B N 1
ATOM 6046 C CA . TYR B 1 375 ? -6.566 -29.922 7.828 1 50.31 375 TYR B CA 1
ATOM 6047 C C . TYR B 1 375 ? -7.859 -29.688 8.602 1 50.31 375 TYR B C 1
ATOM 6049 O O . TYR B 1 375 ? -8.305 -28.547 8.742 1 50.31 375 TYR B O 1
ATOM 6057 N N . SER B 1 376 ? -8.32 -30.906 8.961 1 48.62 376 SER B N 1
ATOM 6058 C CA . SER B 1 376 ? -9.586 -30.844 9.672 1 48.62 376 SER B CA 1
ATOM 6059 C C . SER B 1 376 ? -9.445 -30.109 11 1 48.62 376 SER B C 1
ATOM 6061 O O . SER B 1 376 ? -10.297 -29.297 11.359 1 48.62 376 SER B O 1
ATOM 6063 N N . GLU B 1 377 ? -8.266 -30.375 11.516 1 51.72 377 GLU B N 1
ATOM 6064 C CA . GLU B 1 377 ? -8.094 -29.719 12.805 1 51.72 377 GLU B CA 1
ATOM 6065 C C . GLU B 1 377 ? -7.809 -28.234 12.625 1 51.72 377 GLU B C 1
ATOM 6067 O O . GLU B 1 377 ? -8.336 -27.406 13.367 1 51.72 377 GLU B O 1
ATOM 6072 N N . TYR B 1 378 ? -7.016 -28.016 11.594 1 58.09 378 TYR B N 1
ATOM 6073 C CA . TYR B 1 378 ? -6.719 -26.625 11.273 1 58.09 378 TYR B CA 1
ATOM 6074 C C . TYR B 1 378 ? -7.98 -25.875 10.859 1 58.09 378 TYR B C 1
ATOM 6076 O O . TYR B 1 378 ? -8.273 -24.797 11.375 1 58.09 378 TYR B O 1
ATOM 6084 N N . ALA B 1 379 ? -8.602 -26.5 9.984 1 53.81 379 ALA B N 1
ATOM 6085 C CA . ALA B 1 379 ? -9.82 -25.875 9.469 1 53.81 379 ALA B CA 1
ATOM 6086 C C . ALA B 1 379 ? -10.859 -25.688 10.57 1 53.81 379 ALA B C 1
ATOM 6088 O O . ALA B 1 379 ? -11.508 -24.641 10.656 1 53.81 379 ALA B O 1
ATOM 6089 N N . GLN B 1 380 ? -11.008 -26.688 11.336 1 52.22 380 GLN B N 1
ATOM 6090 C CA . GLN B 1 380 ? -11.969 -26.625 12.43 1 52.22 380 GLN B CA 1
ATOM 6091 C C . GLN B 1 380 ? -11.602 -25.531 13.422 1 52.22 380 GLN B C 1
ATOM 6093 O O . GLN B 1 380 ? -12.477 -24.844 13.953 1 52.22 380 GLN B O 1
ATOM 6098 N N . ALA B 1 381 ? -10.414 -25.391 13.562 1 51.47 381 ALA B N 1
ATOM 6099 C CA . ALA B 1 381 ? -9.953 -24.375 14.508 1 51.47 381 ALA B CA 1
ATOM 6100 C C . ALA B 1 381 ? -10.258 -22.969 14 1 51.47 381 ALA B C 1
ATOM 6102 O O . ALA B 1 381 ? -10.609 -22.094 14.781 1 51.47 381 ALA B O 1
ATOM 6103 N N . ILE B 1 382 ? -10.156 -22.828 12.766 1 51.62 382 ILE B N 1
ATOM 6104 C CA . ILE B 1 382 ? -10.375 -21.516 12.172 1 51.62 382 ILE B CA 1
ATOM 6105 C C . ILE B 1 382 ? -11.875 -21.219 12.102 1 51.62 382 ILE B C 1
ATOM 6107 O O . ILE B 1 382 ? -12.312 -20.109 12.398 1 51.62 382 ILE B O 1
ATOM 6111 N N . VAL B 1 383 ? -12.742 -22.188 11.703 1 47.28 383 VAL B N 1
ATOM 6112 C CA . VAL B 1 383 ? -14.18 -22 11.508 1 47.28 383 VAL B CA 1
ATOM 6113 C C . VAL B 1 383 ? -14.875 -21.859 12.859 1 47.28 383 VAL B C 1
ATOM 6115 O O . VAL B 1 383 ? -15.875 -21.141 12.977 1 47.28 383 VAL B O 1
ATOM 6118 N N . SER B 1 384 ? -14.766 -22.672 13.844 1 45.91 384 SER B N 1
ATOM 6119 C CA . SER B 1 384 ? -15.484 -22.641 15.117 1 45.91 384 SER B CA 1
ATOM 6120 C C . SER B 1 384 ? -15.398 -21.266 15.766 1 45.91 384 SER B C 1
ATOM 6122 O O . SER B 1 384 ? -16 -21.031 16.812 1 45.91 384 SER B O 1
ATOM 6124 N N . GLY B 1 385 ? -15.375 -20.109 15.148 1 39.75 385 GLY B N 1
ATOM 6125 C CA . GLY B 1 385 ? -15.648 -18.734 15.562 1 39.75 385 GLY B CA 1
ATOM 6126 C C . GLY B 1 385 ? -14.523 -18.125 16.375 1 39.75 385 GLY B C 1
ATOM 6127 O O . GLY B 1 385 ? -13.602 -18.828 16.797 1 39.75 385 GLY B O 1
ATOM 6128 N N . PRO B 1 386 ? -14.625 -16.625 16.484 1 37.12 386 PRO B N 1
ATOM 6129 C CA . PRO B 1 386 ? -13.672 -15.773 17.188 1 37.12 386 PRO B CA 1
ATOM 6130 C C . PRO B 1 386 ? -13.406 -16.25 18.625 1 37.12 386 PRO B C 1
ATOM 6132 O O . PRO B 1 386 ? -12.383 -15.891 19.203 1 37.12 386 PRO B O 1
ATOM 6135 N N . THR B 1 387 ? -14.43 -16.562 19.375 1 32.91 387 THR B N 1
ATOM 6136 C CA . THR B 1 387 ? -14.273 -16.938 20.781 1 32.91 387 THR B CA 1
ATOM 6137 C C . THR B 1 387 ? -13.273 -18.078 20.922 1 32.91 387 THR B C 1
ATOM 6139 O O . THR B 1 387 ? -12.648 -18.234 21.984 1 32.91 387 THR B O 1
ATOM 6142 N N . ASN B 1 388 ? -13.664 -19.172 20.422 1 30.19 388 ASN B N 1
ATOM 6143 C CA . ASN B 1 388 ? -12.641 -20.219 20.391 1 30.19 388 ASN B CA 1
ATOM 6144 C C . ASN B 1 388 ? -11.523 -19.875 19.406 1 30.19 388 ASN B C 1
ATOM 6146 O O . ASN B 1 388 ? -11.547 -20.312 18.266 1 30.19 388 ASN B O 1
ATOM 6150 N N . ARG B 1 389 ? -11.32 -18.625 19.312 1 31.59 389 ARG B N 1
ATOM 6151 C CA . ARG B 1 389 ? -10.203 -18 18.609 1 31.59 389 ARG B CA 1
ATOM 6152 C C . ARG B 1 389 ? -9.008 -18.922 18.531 1 31.59 389 ARG B C 1
ATOM 6154 O O . ARG B 1 389 ? -8.594 -19.5 19.547 1 31.59 389 ARG B O 1
ATOM 6161 N N . CYS B 1 390 ? -8.891 -19.547 17.422 1 31.52 390 CYS B N 1
ATOM 6162 C CA . CYS B 1 390 ? -7.672 -20.328 17.25 1 31.52 390 CYS B CA 1
ATOM 6163 C C . CYS B 1 390 ? -6.547 -19.781 18.109 1 31.52 390 CYS B C 1
ATOM 6165 O O . CYS B 1 390 ? -6.242 -18.594 18.062 1 31.52 390 CYS B O 1
ATOM 6167 N N . ARG B 1 391 ? -6.52 -20.234 19.344 1 28.47 391 ARG B N 1
ATOM 6168 C CA . ARG B 1 391 ? -5.316 -19.984 20.125 1 28.47 391 ARG B CA 1
ATOM 6169 C C . ARG B 1 391 ? -4.137 -19.625 19.219 1 28.47 391 ARG B C 1
ATOM 6171 O O . ARG B 1 391 ? -3.855 -20.344 18.266 1 28.47 391 ARG B O 1
ATOM 6178 N N . SER B 1 392 ? -3.912 -18.391 18.938 1 32.5 392 SER B N 1
ATOM 6179 C CA . SER B 1 392 ? -2.613 -17.969 18.422 1 32.5 392 SER B CA 1
ATOM 6180 C C . SER B 1 392 ? -1.585 -19.094 18.531 1 32.5 392 SER B C 1
ATOM 6182 O O . SER B 1 392 ? -0.542 -19.047 17.875 1 32.5 392 SER B O 1
ATOM 6184 N N . ASP B 1 393 ? -1.805 -20.016 19.406 1 29.92 393 ASP B N 1
ATOM 6185 C CA . ASP B 1 393 ? -0.978 -21.188 19.719 1 29.92 393 ASP B CA 1
ATOM 6186 C C . ASP B 1 393 ? -1.123 -22.25 18.641 1 29.92 393 ASP B C 1
ATOM 6188 O O . ASP B 1 393 ? -0.206 -23.047 18.406 1 29.92 393 ASP B O 1
ATOM 6192 N N . GLN B 1 394 ? -2.359 -22.516 18.172 1 31.53 394 GLN B N 1
ATOM 6193 C CA . GLN B 1 394 ? -2.465 -23.672 17.281 1 31.53 394 GLN B CA 1
ATOM 6194 C C . GLN B 1 394 ? -1.971 -23.328 15.883 1 31.53 394 GLN B C 1
ATOM 6196 O O . GLN B 1 394 ? -1.519 -24.219 15.148 1 31.53 394 GLN B O 1
ATOM 6201 N N . LEU B 1 395 ? -2.273 -22.234 15.312 1 36.69 395 LEU B N 1
ATOM 6202 C CA . LEU B 1 395 ? -1.374 -21.828 14.242 1 36.69 395 LEU B CA 1
ATOM 6203 C C . LEU B 1 395 ? 0.075 -21.828 14.719 1 36.69 395 LEU B C 1
ATOM 6205 O O . LEU B 1 395 ? 0.995 -21.625 13.922 1 36.69 395 LEU B O 1
ATOM 6209 N N . ALA B 1 396 ? 0.284 -21.797 15.961 1 34.34 396 ALA B N 1
ATOM 6210 C CA . ALA B 1 396 ? 1.413 -22.359 16.703 1 34.34 396 ALA B CA 1
ATOM 6211 C C . ALA B 1 396 ? 1.76 -23.766 16.188 1 34.34 396 ALA B C 1
ATOM 6213 O O . ALA B 1 396 ? 2.924 -24.156 16.219 1 34.34 396 ALA B O 1
ATOM 6214 N N . ILE B 1 397 ? 0.811 -24.484 15.922 1 34.75 397 ILE B N 1
ATOM 6215 C CA . ILE B 1 397 ? 1.161 -25.781 15.352 1 34.75 397 ILE B CA 1
ATOM 6216 C C . ILE B 1 397 ? 1.885 -25.578 14.023 1 34.75 397 ILE B C 1
ATOM 6218 O O . ILE B 1 397 ? 2.918 -26.203 13.773 1 34.75 397 ILE B O 1
ATOM 6222 N N . LEU B 1 398 ? 1.247 -24.875 13.055 1 37.75 398 LEU B N 1
ATOM 6223 C CA . LEU B 1 398 ? 2.119 -24.578 11.922 1 37.75 398 LEU B CA 1
ATOM 6224 C C . LEU B 1 398 ? 3.271 -23.672 12.352 1 37.75 398 LEU B C 1
ATOM 6226 O O . LEU B 1 398 ? 4.398 -23.828 11.875 1 37.75 398 LEU B O 1
ATOM 6230 N N . ALA B 1 399 ? 3.062 -22.609 13.062 1 34.72 399 ALA B N 1
ATOM 6231 C CA . ALA B 1 399 ? 4.121 -21.875 13.758 1 34.72 399 ALA B CA 1
ATOM 6232 C C . ALA B 1 399 ? 4.742 -22.734 14.859 1 34.72 399 ALA B C 1
ATOM 6234 O O . ALA B 1 399 ? 5.855 -22.469 15.305 1 34.72 399 ALA B O 1
ATOM 6235 N N . ALA B 1 400 ? 4.051 -23.391 15.695 1 32.34 400 ALA B N 1
ATOM 6236 C CA . ALA B 1 400 ? 4.59 -24.375 16.625 1 32.34 400 ALA B CA 1
ATOM 6237 C C . ALA B 1 400 ? 5.387 -25.438 15.898 1 32.34 400 ALA B C 1
ATOM 6239 O O . ALA B 1 400 ? 5.75 -26.469 16.484 1 32.34 400 ALA B O 1
ATOM 6240 N N . LEU B 1 401 ? 5.246 -25.594 14.727 1 32.78 401 LEU B N 1
ATOM 6241 C CA . LEU B 1 401 ? 6.457 -26.266 14.289 1 32.78 401 LEU B CA 1
ATOM 6242 C C . LEU B 1 401 ? 7.652 -25.859 15.133 1 32.78 401 LEU B C 1
ATOM 6244 O O . LEU B 1 401 ? 7.793 -24.672 15.477 1 32.78 401 LEU B O 1
ATOM 6248 N N . PRO B 1 402 ? 8.031 -26.656 16.031 1 29.3 402 PRO B N 1
ATOM 6249 C CA . PRO B 1 402 ? 8.992 -26.359 17.094 1 29.3 402 PRO B CA 1
ATOM 6250 C C . PRO B 1 402 ? 9.945 -25.219 16.719 1 29.3 402 PRO B C 1
ATOM 6252 O O . PRO B 1 402 ? 10.586 -25.266 15.672 1 29.3 402 PRO B O 1
ATOM 6255 N N . LEU B 1 403 ? 9.805 -23.984 16.891 1 28.91 403 LEU B N 1
ATOM 6256 C CA . LEU B 1 403 ? 10.875 -23.016 17.109 1 28.91 403 LEU B CA 1
ATOM 6257 C C . LEU B 1 403 ? 12.141 -23.719 17.609 1 28.91 403 LEU B C 1
ATOM 6259 O O . LEU B 1 403 ? 13.188 -23.094 17.75 1 28.91 403 LEU B O 1
ATOM 6263 N N . SER B 1 404 ? 12.078 -24.641 18.406 1 26.33 404 SER B N 1
ATOM 6264 C CA . SER B 1 404 ? 13.266 -25.406 18.781 1 26.33 404 SER B CA 1
ATOM 6265 C C . SER B 1 404 ? 14.078 -25.781 17.547 1 26.33 404 SER B C 1
ATOM 6267 O O . SER B 1 404 ? 15.211 -26.266 17.656 1 26.33 404 SER B O 1
ATOM 6269 N N . ILE B 1 405 ? 13.469 -26.094 16.469 1 24.62 405 ILE B N 1
ATOM 6270 C CA . ILE B 1 405 ? 14.406 -26.266 15.359 1 24.62 405 ILE B CA 1
ATOM 6271 C C . ILE B 1 405 ? 14.758 -24.906 14.758 1 24.62 405 ILE B C 1
ATOM 6273 O O . ILE B 1 405 ? 15.727 -24.781 14.008 1 24.62 405 ILE B O 1
ATOM 6277 N N . LEU B 1 406 ? 13.93 -23.906 14.656 1 24.33 406 LEU B N 1
ATOM 6278 C CA . LEU B 1 406 ? 14.594 -22.672 14.266 1 24.33 406 LEU B CA 1
ATOM 6279 C C . LEU B 1 406 ? 15.398 -22.094 15.422 1 24.33 406 LEU B C 1
ATOM 6281 O O . LEU B 1 406 ? 14.93 -22.078 16.562 1 24.33 406 LEU B O 1
#

Nearest PDB structures (foldseek):
  5auw-assembly1_A  TM=7.343E-01  e=4.705E-11  Homo sapiens
  6paw-assembly3_E  TM=6.985E-01  e=1.995E-11  Homo sapiens
  3bhy-assembly1_A  TM=6.842E-01  e=6.849E-11  Homo sapiens
  3bqr-assembly1_A-2  TM=6.797E-01  e=1.615E-10  Homo sapiens
  1zws-assembly1_A  TM=6.952E-01  e=5.254E-10  Homo sapiens

Radius of gyration: 28.53 Å; Cα contacts (8 Å, |Δi|>4): 1339; chains: 2; bounding box: 61×88×80 Å

pLDDT: mean 71.02, std 21.47, range [24.33, 97.62]

Sequence (812 aa):
MSLDEFNEKAFSAISQQTVSSVERVLRYAEIYPEGFRAQATNRFVSKSSNGIETDEAPDIFSPMFNSPCAVGSYSFLTELSRTRLAIVYLGRHRLTGILHCLKRSRCESEREKNFGSTLPEMYNEVQALAILKHNNIVQYYNSWLEAGSIFMQLEFCLGGSLFHYLHPGRPLDTCHSLQKTVDRPNGNADASVVSDSMELVGRRLPLAALTMLLAHISSALSYLHSTWSMVHGDVKPSNILIQLKQAENHPAYTKDEMVHEAKSLCYSILESTDPSGVDFKLADFGRASKAGEDRDGDNLGDGRYLPR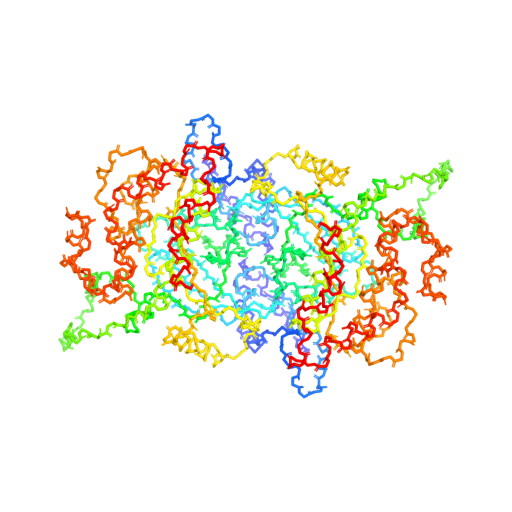LDDPGSPECAAIGRDIYALGVTMYHAAGGPMNSSVWEHLRAVGSVPDLSVVPSSLRPIVKLDTCFVYSEYAQAIVSGPTNRCRSDQLAILAALPLSILMSLDEFNEKAFSAISQQTVSSVERVLRYAEIYPEGFRAQATNRFVSKSSNGIETDEAPDIFSPMFNSPCAVGSYSFLTELSRTRLAIVYLGRHRLTGILHCLKRSRCESEREKNFGSTLPEMYNEVQALAILKHNNIVQYYNSWLEAGSIFMQLEFCLGGSLFHYLHPGRPLDTCHSLQKTVDRPNGNADASVVSDSMELVGRRLPLAALTMLLAHISSALSYLHSTWSMVHGDVKPSNILIQLKQAENHPAYTKDEMVHEAKSLCYSILESTDPSGVDFKLADFGRASKAGEDRDGDNLGDGRYLPRLDDPGSPECAAIGRDIYALGVTMYHAAGGPMNSSVWEHLRAVGSVPDLSVVPSSLRPIVKLDTCFVYSEYAQAIVSGPTNRCRSDQLAILAALPLSIL

Organism: Mesocestoides corti (NCBI:txid53468)

Secondary structure (DSSP, 8-state):
--HHHHHHHHHHHHHHH-SSHHHHHHHHHHH-HHHHH-----TTTS---SS----S--GGGSGGG---SHHHHEEEEEEEEE-SSEEEEEEEETTT--EEEEEEEPPTTTS-TTS--SHHHHHHHHHHHTT---TTBPPEEEEEEETTEEEEEEE--TTEEHHHHH-TT-S----GGG-------S---------TT---------HHHHHHHHHHHHHHHHHHHHHS-EE-S--SGGGEEEEESS-TTGGG--SHHHHHHHHHHHHHHHHSS-GGGEEEEE---TT-EETT----GGGG--GGG---S---S-HHHHHHHHHHHHHHHHHHHHTT---SHHHHHHHHHHSS-S-GGGS-GGGHHHHS--HHHHHHHHHHHHHS-STT---TTTHHHHH-S-TTT-/--HHHHHHHHHHHHHHH-SSHHHHHHHHHHH-HHHHH-----TTTS---SS----S--GGGSGGG---SHHHHEEEEEEEEE-SSEEEEEEEETTT--EEEEEEEPPTTTS-TTS--SHHHHHHHHHHHTT---TTBPPEEEEEEETTEEEEEEE--TTEEHHHHH-TT-S----GGG-------S---------TTS--------HHHHHHHHHHHHHHHHHHHHHS-EE-S--SGGGEEEEESS-TTGGG--SHHHHHHHHHHHHHHHHSS-GGGEEEEE---TT-EETT----GGGS--GGG---S---S-HHHHHHHHHHHHHHHHHHHHTT---SHHHHHHHHHHSS-S-GGGS-GGGHHHHS--HHHHHHHHHHHHHT-STT---TTTHHHHH-S-TTT-

Solvent-accessible surface area (backbone atoms only — not comparable to full-atom values): 44196 Å² total; per-residue (Å²): 125,51,73,66,52,49,48,46,52,51,42,52,54,36,46,73,70,22,60,46,71,64,55,31,35,52,54,46,36,70,75,40,48,66,69,50,62,46,78,40,62,24,80,80,64,51,73,75,68,83,85,69,73,74,76,64,75,66,79,65,76,37,73,71,31,41,28,48,43,68,74,36,39,31,24,71,75,37,81,72,47,75,56,92,52,32,37,33,26,36,27,28,29,48,77,38,11,33,50,30,25,36,40,28,33,44,30,73,86,75,39,62,90,82,56,77,78,32,53,63,36,50,46,41,20,45,36,52,43,70,69,60,83,52,91,21,35,61,50,64,42,49,70,41,29,45,86,74,16,49,38,34,39,28,59,57,48,58,42,37,30,46,36,42,62,30,31,78,86,48,93,60,98,58,72,83,76,67,71,70,76,72,77,69,79,82,77,91,68,81,64,72,67,74,69,78,68,73,63,69,78,56,46,54,50,43,70,56,32,46,51,48,44,50,51,30,49,50,50,38,50,47,48,33,39,59,76,54,37,28,31,54,40,49,50,39,44,74,29,25,31,28,26,62,61,71,61,84,51,58,48,49,56,83,46,69,66,53,50,53,50,47,24,52,47,39,53,52,33,37,70,36,88,63,30,79,56,45,40,47,19,44,45,77,37,44,41,45,41,53,52,44,61,83,66,66,75,92,57,54,44,60,69,80,41,40,57,58,79,81,56,86,54,55,59,36,33,38,46,46,25,36,39,52,41,6,46,29,52,34,50,41,40,41,34,49,35,79,85,45,72,70,50,41,50,41,26,46,74,71,55,49,82,90,65,64,80,51,36,56,75,92,48,32,68,67,47,59,37,62,44,65,58,61,22,47,52,50,25,47,33,49,64,69,38,78,85,58,36,53,49,80,57,55,61,16,50,75,60,44,43,58,56,83,74,100,125,51,73,65,52,48,49,46,53,51,42,53,54,36,46,73,70,23,59,45,70,63,55,32,38,52,55,44,36,70,76,39,47,64,70,51,60,46,79,42,60,25,79,81,65,52,71,75,70,81,86,70,74,73,74,66,78,67,79,66,77,36,72,73,32,40,28,51,42,68,77,37,38,31,24,72,74,39,82,73,45,75,58,92,51,32,38,34,27,38,28,28,28,47,77,39,10,33,50,29,26,35,40,29,32,45,28,72,86,74,41,62,91,83,58,77,76,31,52,63,36,50,46,41,20,45,35,51,42,70,71,60,84,52,92,22,35,61,50,62,43,48,72,41,30,45,85,73,18,48,38,34,38,27,59,58,49,56,41,37,30,45,36,40,61,30,31,76,85,49,93,61,97,60,72,82,75,66,72,68,76,72,77,69,80,80,74,88,69,78,65,72,68,73,69,77,68,74,64,70,79,57,44,55,49,43,69,54,30,45,52,47,45,51,50,31,47,49,51,39,50,47,49,32,39,59,76,55,37,28,30,54,39,50,52,39,42,74,30,26,31,28,29,63,62,74,58,82,51,58,48,48,54,81,47,69,65,53,50,53,50,46,23,52,46,40,52,53,33,38,69,38,88,62,30,79,58,46,39,46,20,43,46,76,38,44,42,44,41,51,52,43,59,83,67,64,76,90,58,52,46,59,69,80,42,40,59,60,80,81,56,87,55,54,59,37,33,38,45,46,26,36,40,52,44,7,46,29,54,36,49,41,42,42,34,49,36,79,86,46,71,69,48,41,50,42,28,46,72,71,55,46,82,91,65,64,80,52,36,56,74,92,47,31,73,67,47,56,35,64,46,64,57,61,23,47,52,50,25,47,33,49,63,68,38,76,85,57,37,54,49,80,58,55,62,17,50,74,60,43,43,58,55,84,76,99

InterPro domains:
  IPR000719 Protein kinase domain [PF00069] (84-335)
  IPR000719 Protein kinase domain [PS50011] (74-406)
  IPR000719 Protein kinase domain [SM00220] (74-401)
  IPR008271 Serine/threonine-protein kinase, active site [PS00108] (230-242)
  IPR011009 Protein kinase-like domain superfamily [SSF56112] (70-340)
  IPR050339 Cell Cycle and Stress Response Kinase [PTHR11042] (87-359)